Protein 5IJG (pdb70)

Foldseek 3Di:
DDDLLVVLVVQQVLQVSQCVLLVADTKAKFQALLLLVVLLDVLWDAAQEEAEEEPDDAPSNVCCQVPVVVVRNYHYWYQDAQLDLVSSLVRVVVRVVRGHHAEHEYEALDPAQGHGHQLLSNQVSQVVSCVVPPDGHQYEYADAQAPDNWFNSQVRRHQKYKYFLQFQQLQFQPQHMIMIGHHPVSVVSSVVSCVVVVGHHDVVSSVSSSVSSSCRVVWQVQLQVLQVLLQVVLVPDVFWDFWSFQVPPDCPDSSNVSCVVGTRGGTHKTKTFTPDFQVLVVQLQVQFDQAHDDDGGSAAGKHKYQCCVPSCVVPDPVSCVSSPRGRRMMMIGGTNPDSVVVNVRNVVSNVRD/DDQADVNHGDALLVCLCPQCQVVQKDKDDQAPCGDDDPFWDAPDPVRVVVSVCSVVVVDHDITIGGDQQDDQQRLQVSQCRLLVFDTKAKFAALLLLVVLLCVLWDAAQAEAEEEPDAPPSVVCCQVPVVVVRNYHYFYQDAQLDLVSSLVSLVVRVVSGHHAEYEYEALHPDLGRGHQLLSVQVSQVVSCVVPVDRHAYEYADAFAPDNWFRSQVRRHAKHKYFCCPQQLQDVVQHMMMIGHYDVSVVSSVVSCVVVVGHHDSVSSSSSSVSSSCRVVWFVQLQVLQVLLQVLLVPPPFWDFWSFQVPDDCPDSSVVSCVVGTRGGTRKTKTFTPPFQVLLVQLQVQFDQADDDPEQGKHKYQVVCPCSCVSSPRGRRMIMIGGHRPDSVVVSVRNVVSNVD

Sequence (756 aa):
LLHPETQMLNSEIVEDRLAVYEGAESAALFSSGMSAIATTLFAFVRPGDVILHSQPLYGGTETLLAKTFFNFGVEAVAFADGVHEATIEKAAEEALAKGRVSVILIETPANPTNSIVDVAAVRRVAEKIEARQGSRPVIACDNTLLGPVFQKPLDHGADLSVYSLTKYVGGHSDLIAGAVLGAKSVVRQVKALRGAIGTQLDPHSCWMLGRSLETLGLRMERADSNARAIAEFLRNHPKVEKLHYLPFADERSDIAALFKRQCTGAGSTFSFDIKGGQAAAFRFLNALQILKLAVSLGGTESLASHPAAMTHSGVPVDVRERIGVLESTIRLSIGIEHPDDLIADLAQALDAASKIRLGNHLLHPETQMLNYGYDSELSEGAVKPPVFLTSTFVFKTAEDGRDFFDFVSGRKEPLVYSRFNHPNSEIVEDRLAVYEGAESAALFSSGMSAIATTLFAFVRPGDVILHSQPLYGGTETLLAKTFFNFGVEAVAFADGVHEATIEKAAEEALAKGRVSVILIETPANPTNSIVDVAAVRRVAEKIEARQGSRPVIACDNTLLGPVFQKPLDHGADLSVYSLTKYVGGHSDLIAGAVLGAKSVVRQVKALRGAIGTQLDPHSCWMLGRSLETLGLRMERADSNARAIAEFLRNHPKVEKLHYLPFADERSDIAALFKRQCTGAGSTFSFDIKGGQAAAFRFLNALQILKLAVGTESLASHPAAVDVRERIGVLESTIRLSIGIEHPDDLIADLAQALDA

InterPro domains:
  IPR000277 Cys/Met metabolism, pyridoxal phosphate-dependent enzyme [PF01053] (19-424)
  IPR000277 Cys/Met metabolism, pyridoxal phosphate-dependent enzyme [PIRSF001434] (16-426)
  IPR000277 Cys/Met metabolism, pyridoxal phosphate-dependent enzyme [PTHR11808] (19-427)
  IPR000277 Cys/Met metabolism, pyridoxal phosphate-dependent enzyme [cd00614] (34-417)
  IPR015421 Pyridoxal phosphate-dependent transferase, major domain [G3DSA:3.40.640.10] (16-289)
  IPR015422 Pyridoxal phosphate-dependent transferase, small domain [G3DSA:3.90.1150.10] (291-427)
  IPR015424 Pyridoxal phosphate-dependent transferase [SSF53383] (66-425)
  IPR054542 Cys/Met metabolism enzyme, pyridoxal-phosphate attachment site [PS00868] (233-247)

Solvent-accessible surface area: 30305 Å² total; per-residue (Å²): 152,131,120,41,95,79,69,7,152,128,32,114,99,10,9,84,42,6,5,62,10,3,62,18,118,20,3,0,0,0,11,5,6,24,0,0,10,0,0,3,1,2,16,26,0,79,49,48,5,0,0,0,11,1,34,7,9,95,43,20,2,58,62,0,6,72,96,4,0,120,61,0,34,2,61,42,10,38,6,54,45,3,26,80,45,71,57,0,47,56,4,3,108,104,0,50,90,102,23,112,1,12,0,0,4,0,15,0,2,2,30,0,14,6,35,6,5,8,0,37,1,0,62,111,2,0,81,106,3,76,93,77,55,70,48,72,1,25,0,0,0,12,0,19,20,2,2,4,38,25,5,54,0,42,102,60,16,8,25,0,0,2,6,20,2,23,36,14,2,1,1,97,73,42,1,31,0,0,0,0,2,2,45,48,82,21,1,55,97,0,64,71,17,31,41,21,2,4,0,80,7,16,61,56,2,2,168,33,0,16,54,16,1,86,63,0,13,113,30,21,110,91,4,13,37,2,0,115,36,0,0,76,50,0,129,118,29,103,58,11,112,119,32,22,15,14,63,42,34,94,94,224,40,84,70,13,46,2,26,82,142,9,12,117,14,11,6,7,3,0,0,0,4,1,90,61,22,65,61,2,0,80,119,0,11,115,24,19,130,70,3,87,91,22,47,37,67,1,17,37,68,0,3,0,0,0,0,16,46,84,63,18,65,75,37,83,81,78,16,52,101,133,20,16,2,72,102,14,0,0,11,0,7,3,0,59,38,100,34,97,76,0,40,61,5,0,31,68,0,0,108,49,23,108,61,66,43,128,70,153,103,131,46,115,45,92,58,4,2,80,69,41,8,64,114,92,15,45,57,77,39,94,30,71,73,112,16,148,94,67,120,26,47,41,68,81,67,88,97,66,11,136,60,9,81,27,48,51,60,59,167,59,142,74,115,11,100,13,47,95,42,104,4,97,43,77,28,0,5,52,6,5,6,47,14,3,58,19,106,15,4,0,1,0,13,12,6,27,0,0,8,3,1,2,1,3,7,27,0,90,44,46,14,0,0,0,16,2,78,19,10,101,43,21,3,67,66,0,9,69,135,14,1,119,64,3,36,2,58,45,5,34,5,82,44,6,25,78,42,72,55,0,47,58,8,4,123,104,0,52,92,82,24,112,0,18,0,0,6,0,10,0,3,2,50,17,18,11,54,5,6,9,0,39,1,0,68,108,2,0,87,114,4,66,88,84,37,67,34,72,2,24,0,1,0,13,0,14,27,4,0,3,28,14,3,61,0,40,99,57,17,7,21,0,0,2,4,20,1,31,81,38,3,6,20,39,98,75,2,52,0,0,0,0,1,1,50,127,76,29,2,179,91,0,64,71,23,38,48,8,2,2,2,65,10,15,43,42,4,0,67,53,0,3,144,15,1,56,61,0,6,125,36,21,90,96,12,25,63,2,0,98,31,0,0,80,56,0,101,139,26,100,70,16,111,37,33,52,12,18,54,48,36,71,102,104,40,85,72,16,44,2,26,174,138,8,12,118,15,14,6,13,6,2,0,0,6,3,95,59,31,48,62,8,0,79,125,0,14,113,32,20,145,80,4,36,92,59,111,51,54,99,0,33,0,17,17,44,37,107,114,118,79,37,108,88,50,16,14,68,93,12,0,0,36,0,8,6,1,63,39,94,30,95,78,0,40,61,7,0,33,75,0,0,61,90

Secondary structure (DSSP, 8-state):
---HHHHT--HHHHHHHHHHHHT-SEEEEESSHHHHHHHHHHHH--TTEEEEE-SS--HHHHHIIIIIIHHTT-EEEE-S--S-HHHHHHHHHHHHTTSEEEEEEEESSBTTTTB---HHHHHHHHHHHHHHHSSPPEEEEE-TTTTTTSB-GGGTT-SEEEEETTTTTSBSTT---EEEEE-HHHHHHHHHHHHHHT-PPPHHHHHHHHHHHTTHHHHHHHHHHHHHHHHHHHHT-TTEEEEE-GGGS-TTSHHHHHHHHHBS---SEEEEEETTHHHHHHHHHHH-SSSEESS-SSBSS-EEE-TTTTTTTTS-HHHHHHTT--TTEEEEE--SS-HHHHHHHHHHHHHH-/--SEETTEEPPHHHHHHHTTTGGGEEEE---SSP---TTEE-SSHHHHHHHHHHHTTSS---EEEE-----HHHHHHHHHHHHT-SEEEEESSHHHHHHHHHHHH--TT-EEEEESS--HHHHHIIIIIIGGGT-EEEEES--S-HHHHHHHHHHHHHHS-EEEEEEESS-TTTT----HHHHHHHHHHHHHHHSSPPEEEEE-TTTTTTTB-GGGGT-SEEEEETTTTTS-STT---EEEEE-HHHHHHHHHHHHHHT-PPPHHHHHHHHHHHHHHHHHHHHHHHHHHHHHHHHTT-TTEEEEE-GGGS-TTSHHHHHHHHHBS---SEEEEEETTHHHHHHHHHHH-SSSEE----S-EEE-S---HHHHHHT--TTEEEEE--SS-HHHHHHHHHHHTT-

Radius of gyration: 29.19 Å; Cα contacts (8 Å, |Δi|>4): 1633; chains: 2; bounding box: 73×84×77 Å

Structure (mmCIF, N/CA/C/O backbone):
data_5IJG
#
_entry.id   5IJG
#
_cell.length_a   109.710
_cell.length_b   109.710
_cell.length_c   110.770
_cell.angle_alpha   90.00
_cell.angle_beta   90.00
_cell.angle_gamma   120.00
#
_symmetry.space_group_name_H-M   'P 32 2 1'
#
loop_
_entity.id
_entity.type
_entity.pdbx_description
1 polymer 'Cys/Met metabolism pyridoxal-phosphate-dependent enzyme'
2 non-polymer "PYRIDOXAL-5'-PHOSPHATE"
3 non-polymer GLYCEROL
4 water water
#
loop_
_atom_site.group_PDB
_atom_site.id
_atom_site.type_symbol
_atom_site.label_atom_id
_atom_site.label_alt_id
_atom_site.label_comp_id
_atom_site.label_asym_id
_atom_site.label_entity_id
_atom_site.label_seq_id
_atom_site.pdbx_PDB_ins_code
_atom_site.Cartn_x
_atom_site.Cartn_y
_atom_site.Cartn_z
_atom_site.occupancy
_atom_site.B_iso_or_equiv
_atom_site.auth_seq_id
_atom_site.auth_comp_id
_atom_site.auth_asym_id
_atom_site.auth_atom_id
_atom_site.pdbx_PDB_model_num
ATOM 1 N N . LEU A 1 15 ? 19.293 27.525 -22.311 1.00 54.71 15 LEU A N 1
ATOM 2 C CA . LEU A 1 15 ? 18.473 28.382 -21.382 1.00 60.63 15 LEU A CA 1
ATOM 3 C C . LEU A 1 15 ? 17.177 28.835 -22.097 1.00 57.00 15 LEU A C 1
ATOM 4 O O . LEU A 1 15 ? 17.200 29.788 -22.885 1.00 65.41 15 LEU A O 1
ATOM 6 N N . LEU A 1 16 ? 16.076 28.125 -21.839 1.00 49.61 16 LEU A N 1
ATOM 7 C CA . LEU A 1 16 ? 14.718 28.496 -22.392 1.00 56.43 16 LEU A CA 1
ATOM 8 C C . LEU A 1 16 ? 14.135 29.755 -21.787 1.00 53.03 16 LEU A C 1
ATOM 9 O O . LEU A 1 16 ? 14.199 29.970 -20.560 1.00 47.07 16 LEU A O 1
ATOM 14 N N . HIS A 1 17 ? 13.512 30.553 -22.637 1.00 48.34 17 HIS A N 1
ATOM 15 C CA . HIS A 1 17 ? 12.777 31.725 -22.169 1.00 47.56 17 HIS A CA 1
ATOM 16 C C . HIS A 1 17 ? 11.387 31.353 -21.580 1.00 42.96 17 HIS A C 1
ATOM 17 O O . HIS A 1 17 ? 10.783 30.339 -21.940 1.00 39.19 17 HIS A O 1
ATOM 24 N N . PRO A 1 18 ? 10.905 32.126 -20.589 1.00 42.95 18 PRO A N 1
ATOM 25 C CA . PRO A 1 18 ? 9.639 31.711 -19.944 1.00 40.84 18 PRO A CA 1
ATOM 26 C C . PRO A 1 18 ? 8.431 31.709 -20.933 1.00 37.40 18 PRO A C 1
ATOM 27 O O . PRO A 1 18 ? 7.579 30.842 -20.831 1.00 40.43 18 PRO A O 1
ATOM 31 N N . GLU A 1 19 ? 8.402 32.665 -21.852 1.00 40.22 19 GLU A N 1
ATOM 32 C CA . GLU A 1 19 ? 7.299 32.797 -22.846 1.00 45.78 19 GLU A CA 1
ATOM 33 C C . GLU A 1 19 ? 7.151 31.513 -23.610 1.00 47.10 19 GLU A C 1
ATOM 34 O O . GLU A 1 19 ? 6.042 31.023 -23.818 1.00 47.97 19 GLU A O 1
ATOM 40 N N . THR A 1 20 ? 8.299 30.901 -23.931 1.00 45.24 20 THR A N 1
ATOM 41 C CA . THR A 1 20 ? 8.284 29.529 -24.484 1.00 43.28 20 THR A CA 1
ATOM 42 C C . THR A 1 20 ? 7.674 28.472 -23.583 1.00 41.19 20 THR A C 1
ATOM 43 O O . THR A 1 20 ? 6.915 27.605 -24.020 1.00 37.17 20 THR A O 1
ATOM 47 N N . GLN A 1 21 ? 7.998 28.514 -22.312 1.00 42.63 21 GLN A N 1
ATOM 48 C CA . GLN A 1 21 ? 7.499 27.490 -21.382 1.00 43.41 21 GLN A CA 1
ATOM 49 C C . GLN A 1 21 ? 6.050 27.608 -20.939 1.00 49.72 21 GLN A C 1
ATOM 50 O O . GLN A 1 21 ? 5.506 26.660 -20.421 1.00 45.64 21 GLN A O 1
ATOM 56 N N . MET A 1 22 ? 5.416 28.756 -21.165 1.00 51.11 22 MET A N 1
ATOM 57 C CA . MET A 1 22 ? 3.988 28.887 -20.897 1.00 46.93 22 MET A CA 1
ATOM 58 C C . MET A 1 22 ? 3.144 28.076 -21.883 1.00 51.91 22 MET A C 1
ATOM 59 O O . MET A 1 22 ? 1.991 27.734 -21.578 1.00 47.39 22 MET A O 1
ATOM 64 N N . LEU A 1 23 ? 3.677 27.719 -23.054 1.00 51.53 23 LEU A N 1
ATOM 65 C CA . LEU A 1 23 ? 2.837 26.994 -24.031 1.00 47.87 23 LEU A CA 1
ATOM 66 C C . LEU A 1 23 ? 3.014 25.472 -23.960 1.00 54.45 23 LEU A C 1
ATOM 67 O O . LEU A 1 23 ? 3.969 24.987 -23.321 1.00 65.39 23 LEU A O 1
ATOM 72 N N . ASN A 1 84 ? -5.195 22.031 -13.014 1.00 68.61 84 ASN A N 1
ATOM 73 C CA . ASN A 1 84 ? -4.604 22.064 -11.682 1.00 61.50 84 ASN A CA 1
ATOM 74 C C . ASN A 1 84 ? -4.033 23.458 -11.314 1.00 49.47 84 ASN A C 1
ATOM 75 O O . ASN A 1 84 ? -3.257 24.064 -12.055 1.00 51.67 84 ASN A O 1
ATOM 80 N N . SER A 1 85 ? -4.413 23.922 -10.138 1.00 44.64 85 SER A N 1
ATOM 81 C CA . SER A 1 85 ? -3.570 24.816 -9.345 1.00 52.81 85 SER A CA 1
ATOM 82 C C . SER A 1 85 ? -2.048 24.477 -9.449 1.00 50.22 85 SER A C 1
ATOM 83 O O . SER A 1 85 ? -1.203 25.359 -9.728 1.00 39.19 85 SER A O 1
ATOM 86 N N . GLU A 1 86 ? -1.728 23.188 -9.287 1.00 52.46 86 GLU A N 1
ATOM 87 C CA . GLU A 1 86 ? -0.313 22.718 -9.304 1.00 50.08 86 GLU A CA 1
ATOM 88 C C . GLU A 1 86 ? 0.397 23.087 -10.612 1.00 41.70 86 GLU A C 1
ATOM 89 O O . GLU A 1 86 ? 1.521 23.613 -10.622 1.00 40.41 86 GLU A O 1
ATOM 95 N N . ILE A 1 87 ? -0.253 22.834 -11.734 1.00 42.39 87 ILE A N 1
ATOM 96 C CA . ILE A 1 87 ? 0.366 23.120 -13.041 1.00 43.13 87 ILE A CA 1
ATOM 97 C C . ILE A 1 87 ? 0.588 24.588 -13.271 1.00 38.02 87 ILE A C 1
ATOM 98 O O . ILE A 1 87 ? 1.614 25.022 -13.791 1.00 36.27 87 ILE A O 1
ATOM 103 N N . VAL A 1 88 ? -0.389 25.393 -12.893 1.00 37.20 88 VAL A N 1
ATOM 104 C CA . VAL A 1 88 ? -0.230 26.839 -13.120 1.00 39.77 88 VAL A CA 1
ATOM 105 C C . VAL A 1 88 ? 0.853 27.420 -12.181 1.00 29.85 88 VAL A C 1
ATOM 106 O O . VAL A 1 88 ? 1.628 28.332 -12.544 1.00 34.85 88 VAL A O 1
ATOM 110 N N . GLU A 1 89 ? 0.878 26.915 -10.960 1.00 29.35 89 GLU A N 1
ATOM 111 C CA . GLU A 1 89 ? 1.922 27.303 -9.942 1.00 34.91 89 GLU A CA 1
ATOM 112 C C . GLU A 1 89 ? 3.328 27.059 -10.515 1.00 30.81 89 GLU A C 1
ATOM 113 O O . GLU A 1 89 ? 4.194 27.944 -10.510 1.00 36.33 89 GLU A O 1
ATOM 119 N N . ASP A 1 90 ? 3.483 25.892 -11.167 1.00 39.68 90 ASP A N 1
ATOM 120 C CA . ASP A 1 90 ? 4.763 25.536 -11.769 1.00 38.80 90 ASP A CA 1
ATOM 121 C C . ASP A 1 90 ? 5.139 26.455 -12.857 1.00 34.93 90 ASP A C 1
ATOM 122 O O . ASP A 1 90 ? 6.288 26.863 -12.934 1.00 36.97 90 ASP A O 1
ATOM 127 N N . ARG A 1 91 ? 4.166 26.828 -13.722 1.00 37.50 91 ARG A N 1
ATOM 128 C CA . ARG A 1 91 ? 4.434 27.842 -14.738 1.00 33.06 91 ARG A CA 1
ATOM 129 C C . ARG A 1 91 ? 4.832 29.201 -14.157 1.00 31.74 91 ARG A C 1
ATOM 130 O O . ARG A 1 91 ? 5.805 29.876 -14.644 1.00 35.29 91 ARG A O 1
ATOM 135 N N . LEU A 1 92 ? 4.107 29.630 -13.131 1.00 34.02 92 LEU A N 1
ATOM 136 C CA . LEU A 1 92 ? 4.452 30.913 -12.488 1.00 32.96 92 LEU A CA 1
ATOM 137 C C . LEU A 1 92 ? 5.835 30.876 -11.897 1.00 33.47 92 LEU A C 1
ATOM 138 O O . LEU A 1 92 ? 6.596 31.790 -12.067 1.00 35.34 92 LEU A O 1
ATOM 143 N N . ALA A 1 93 ? 6.141 29.770 -11.207 1.00 36.62 93 ALA A N 1
ATOM 144 C CA . ALA A 1 93 ? 7.515 29.587 -10.669 1.00 36.72 93 ALA A CA 1
ATOM 145 C C . ALA A 1 93 ? 8.599 29.697 -11.772 1.00 32.55 93 ALA A C 1
ATOM 146 O O . ALA A 1 93 ? 9.541 30.409 -11.607 1.00 37.35 93 ALA A O 1
ATOM 148 N N . VAL A 1 94 ? 8.346 29.142 -12.937 1.00 37.23 94 VAL A N 1
ATOM 149 C CA . VAL A 1 94 ? 9.264 29.231 -14.106 1.00 36.93 94 VAL A CA 1
ATOM 150 C C . VAL A 1 94 ? 9.404 30.651 -14.562 1.00 38.83 94 VAL A C 1
ATOM 151 O O . VAL A 1 94 ? 10.534 31.159 -14.657 1.00 40.12 94 VAL A O 1
ATOM 155 N N . TYR A 1 95 ? 8.277 31.377 -14.704 1.00 38.35 95 TYR A N 1
ATOM 156 C CA . TYR A 1 95 ? 8.360 32.788 -15.083 1.00 37.30 95 TYR A CA 1
ATOM 157 C C . TYR A 1 95 ? 9.152 33.631 -14.087 1.00 33.73 95 TYR A C 1
ATOM 158 O O . TYR A 1 95 ? 9.857 34.539 -14.488 1.00 39.16 95 TYR A O 1
ATOM 167 N N . GLU A 1 96 ? 8.982 33.358 -12.814 1.00 34.61 96 GLU A N 1
ATOM 168 C CA . GLU A 1 96 ? 9.676 34.105 -11.781 1.00 39.34 96 GLU A CA 1
ATOM 169 C C . GLU A 1 96 ? 11.170 33.681 -11.692 1.00 39.08 96 GLU A C 1
ATOM 170 O O . GLU A 1 96 ? 12.035 34.476 -11.346 1.00 40.75 96 GLU A O 1
ATOM 176 N N . GLY A 1 97 ? 11.414 32.408 -11.968 1.00 43.58 97 GLY A N 1
ATOM 177 C CA . GLY A 1 97 ? 12.725 31.792 -11.808 1.00 40.85 97 GLY A CA 1
ATOM 178 C C . GLY A 1 97 ? 12.811 31.281 -10.390 1.00 37.95 97 GLY A C 1
ATOM 179 O O . GLY A 1 97 ? 13.858 31.317 -9.791 1.00 41.67 97 GLY A O 1
ATOM 180 N N . ALA A 1 98 ? 11.709 30.826 -9.829 1.00 38.50 98 ALA A N 1
ATOM 181 C CA . ALA A 1 98 ? 11.669 30.500 -8.416 1.00 42.11 98 ALA A CA 1
ATOM 182 C C . ALA A 1 98 ? 11.514 29.059 -8.406 1.00 39.57 98 ALA A C 1
ATOM 183 O O . ALA A 1 98 ? 11.015 28.502 -9.342 1.00 43.62 98 ALA A O 1
ATOM 185 N N . GLU A 1 99 ? 11.779 28.474 -7.273 1.00 38.48 99 GLU A N 1
ATOM 186 C CA . GLU A 1 99 ? 11.542 27.085 -7.082 1.00 36.57 99 GLU A CA 1
ATOM 187 C C . GLU A 1 99 ? 10.113 26.657 -6.943 1.00 42.78 99 GLU A C 1
ATOM 188 O O . GLU A 1 99 ? 9.752 25.586 -7.428 1.00 35.09 99 GLU A O 1
ATOM 194 N N . SER A 1 100 ? 9.276 27.399 -6.204 1.00 38.77 100 SER A N 1
ATOM 195 C CA . SER A 1 100 ? 7.873 26.962 -6.106 1.00 42.74 100 SER A CA 1
ATOM 196 C C . SER A 1 100 ? 6.890 28.139 -5.957 1.00 36.00 100 SER A C 1
ATOM 197 O O . SER A 1 100 ? 7.292 29.244 -5.742 1.00 32.25 100 SER A O 1
ATOM 200 N N . ALA A 1 101 ? 5.624 27.845 -6.152 1.00 38.71 101 ALA A N 1
ATOM 201 C CA . ALA A 1 101 ? 4.621 28.879 -6.113 1.00 36.97 101 ALA A CA 1
ATOM 202 C C . ALA A 1 101 ? 3.387 28.317 -5.499 1.00 30.42 101 ALA A C 1
ATOM 203 O O . ALA A 1 101 ? 3.108 27.126 -5.600 1.00 35.68 101 ALA A O 1
ATOM 205 N N . ALA A 1 102 ? 2.646 29.179 -4.806 1.00 29.97 102 ALA A N 1
ATOM 206 C CA . ALA A 1 102 ? 1.362 28.852 -4.303 1.00 27.04 102 ALA A CA 1
ATOM 207 C C . ALA A 1 102 ? 0.316 29.956 -4.840 1.00 30.78 102 ALA A C 1
ATOM 208 O O . ALA A 1 102 ? 0.548 31.116 -4.632 1.00 35.90 102 ALA A O 1
ATOM 210 N N . LEU A 1 103 ? -0.808 29.506 -5.350 1.00 30.18 103 LEU A N 1
ATOM 211 C CA . LEU A 1 103 ? -1.923 30.326 -5.815 1.00 30.57 103 LEU A CA 1
ATOM 212 C C . LEU A 1 103 ? -2.993 30.485 -4.720 1.00 31.75 103 LEU A C 1
ATOM 213 O O . LEU A 1 103 ? -3.251 29.567 -3.917 1.00 28.34 103 LEU A O 1
ATOM 218 N N . PHE A 1 104 ? -3.571 31.693 -4.692 1.00 28.41 104 PHE A N 1
ATOM 219 C CA . PHE A 1 104 ? -4.577 32.096 -3.783 1.00 23.94 104 PHE A CA 1
ATOM 220 C C . PHE A 1 104 ? -5.723 32.779 -4.525 1.00 24.22 104 PHE A C 1
ATOM 221 O O . PHE A 1 104 ? -5.549 33.233 -5.658 1.00 24.26 104 PHE A O 1
ATOM 229 N N . SER A 1 105 ? -6.864 32.826 -3.825 1.00 30.07 105 SER A N 1
ATOM 230 C CA . SER A 1 105 ? -8.094 33.442 -4.336 1.00 31.28 105 SER A CA 1
ATOM 231 C C . SER A 1 105 ? -7.881 34.916 -4.696 1.00 25.26 105 SER A C 1
ATOM 232 O O . SER A 1 105 ? -8.602 35.424 -5.496 1.00 30.23 105 SER A O 1
ATOM 235 N N . SER A 1 106 ? -6.971 35.597 -4.034 1.00 25.62 106 SER A N 1
ATOM 236 C CA . SER A 1 106 ? -6.712 37.041 -4.298 1.00 27.71 106 SER A CA 1
ATOM 237 C C . SER A 1 106 ? -5.364 37.452 -3.845 1.00 29.35 106 SER A C 1
ATOM 238 O O . SER A 1 106 ? -4.747 36.744 -3.052 1.00 27.33 106 SER A O 1
ATOM 241 N N . GLY A 1 107 ? -4.866 38.584 -4.317 1.00 26.26 107 GLY A N 1
ATOM 242 C CA . GLY A 1 107 ? -3.730 39.220 -3.778 1.00 32.27 107 GLY A CA 1
ATOM 243 C C . GLY A 1 107 ? -3.766 39.373 -2.262 1.00 32.81 107 GLY A C 1
ATOM 244 O O . GLY A 1 107 ? -2.812 39.070 -1.554 1.00 28.64 107 GLY A O 1
ATOM 245 N N . MET A 1 108 ? -4.902 39.836 -1.753 1.00 29.98 108 MET A N 1
ATOM 246 C CA . MET A 1 108 ? -5.018 40.070 -0.317 1.00 30.17 108 MET A CA 1
ATOM 247 C C . MET A 1 108 ? -4.977 38.758 0.482 1.00 31.87 108 MET A C 1
ATOM 248 O O . MET A 1 108 ? -4.339 38.734 1.535 1.00 25.81 108 MET A O 1
ATOM 253 N N . SER A 1 109 ? -5.576 37.704 -0.058 1.00 29.95 109 SER A N 1
ATOM 254 C CA . SER A 1 109 ? -5.509 36.435 0.607 1.00 30.30 109 SER A CA 1
ATOM 255 C C . SER A 1 109 ? -4.124 35.820 0.567 1.00 29.76 109 SER A C 1
ATOM 256 O O . SER A 1 109 ? -3.771 35.157 1.537 1.00 29.46 109 SER A O 1
ATOM 259 N N . ALA A 1 110 ? -3.341 36.106 -0.467 1.00 29.37 110 ALA A N 1
ATOM 260 C CA . ALA A 1 110 ? -1.958 35.670 -0.552 1.00 27.86 110 ALA A CA 1
ATOM 261 C C . ALA A 1 110 ? -1.135 36.346 0.527 1.00 36.13 110 ALA A C 1
ATOM 262 O O . ALA A 1 110 ? -0.307 35.676 1.227 1.00 30.55 110 ALA A O 1
ATOM 264 N N . ILE A 1 111 ? -1.372 37.656 0.674 1.00 30.12 111 ILE A N 1
ATOM 265 C CA . ILE A 1 111 ? -0.736 38.474 1.704 1.00 27.82 111 ILE A CA 1
ATOM 266 C C . ILE A 1 111 ? -1.122 38.040 3.097 1.00 28.02 111 ILE A C 1
ATOM 267 O O . ILE A 1 111 ? -0.225 37.801 3.971 1.00 26.77 111 ILE A O 1
ATOM 272 N N . ALA A 1 112 ? -2.407 37.861 3.339 1.00 27.62 112 ALA A N 1
ATOM 273 C CA . ALA A 1 112 ? -2.802 37.464 4.640 1.00 27.00 112 ALA A CA 1
ATOM 274 C C . ALA A 1 112 ? -2.273 36.086 5.029 1.00 32.63 112 ALA A C 1
ATOM 275 O O . ALA A 1 112 ? -1.835 35.881 6.151 1.00 27.42 112 ALA A O 1
ATOM 277 N N . THR A 1 113 ? -2.426 35.122 4.131 1.00 28.28 113 THR A N 1
ATOM 278 C CA . THR A 1 113 ? -1.999 33.803 4.411 1.00 29.30 113 THR A CA 1
ATOM 279 C C . THR A 1 113 ? -0.489 33.776 4.720 1.00 31.48 113 THR A C 1
ATOM 280 O O . THR A 1 113 ? -0.118 33.116 5.686 1.00 32.39 113 THR A O 1
ATOM 284 N N . THR A 1 114 ? 0.325 34.495 3.962 1.00 27.97 114 THR A N 1
ATOM 285 C CA . THR A 1 114 ? 1.729 34.625 4.220 1.00 29.10 114 THR A CA 1
ATOM 286 C C . THR A 1 114 ? 2.045 35.181 5.623 1.00 37.94 114 THR A C 1
ATOM 287 O O . THR A 1 114 ? 2.873 34.611 6.370 1.00 35.33 114 THR A O 1
ATOM 291 N N . LEU A 1 115 ? 1.337 36.237 6.013 1.00 33.87 115 LEU A N 1
ATOM 292 C CA . LEU A 1 115 ? 1.548 36.813 7.299 1.00 32.96 115 LEU A CA 1
ATOM 293 C C . LEU A 1 115 ? 1.155 35.849 8.407 1.00 35.08 115 LEU A C 1
ATOM 294 O O . LEU A 1 115 ? 1.870 35.688 9.374 1.00 34.32 115 LEU A O 1
ATOM 299 N N . PHE A 1 116 ? -0.016 35.273 8.319 1.00 34.15 116 PHE A N 1
ATOM 300 C CA . PHE A 1 116 ? -0.416 34.356 9.337 1.00 31.72 116 PHE A CA 1
ATOM 301 C C . PHE A 1 116 ? 0.481 33.085 9.396 1.00 35.41 116 PHE A C 1
ATOM 302 O O . PHE A 1 116 ? 0.472 32.437 10.416 1.00 30.76 116 PHE A O 1
ATOM 310 N N . ALA A 1 117 ? 1.172 32.688 8.313 1.00 32.00 117 ALA A N 1
ATOM 311 C CA . ALA A 1 117 ? 2.126 31.594 8.405 1.00 33.41 117 ALA A CA 1
ATOM 312 C C . ALA A 1 117 ? 3.343 31.931 9.253 1.00 38.78 117 ALA A C 1
ATOM 313 O O . ALA A 1 117 ? 3.920 31.003 9.871 1.00 38.30 117 ALA A O 1
ATOM 315 N N . PHE A 1 118 ? 3.700 33.215 9.348 1.00 35.90 118 PHE A N 1
ATOM 316 C CA . PHE A 1 118 ? 4.957 33.616 9.941 1.00 34.20 118 PHE A CA 1
ATOM 317 C C . PHE A 1 118 ? 4.900 34.422 11.210 1.00 40.33 118 PHE A C 1
ATOM 318 O O . PHE A 1 118 ? 5.883 34.463 11.957 1.00 35.80 118 PHE A O 1
ATOM 326 N N . VAL A 1 119 ? 3.775 35.035 11.523 1.00 34.45 119 VAL A N 1
ATOM 327 C CA . VAL A 1 119 ? 3.766 35.943 12.707 1.00 34.23 119 VAL A CA 1
ATOM 328 C C . VAL A 1 119 ? 3.003 35.276 13.834 1.00 39.14 119 VAL A C 1
ATOM 329 O O . VAL A 1 119 ? 2.213 34.367 13.572 1.00 41.05 119 VAL A O 1
ATOM 333 N N . ARG A 1 120 ? 3.261 35.743 15.061 1.00 36.22 120 ARG A N 1
ATOM 334 C CA . ARG A 1 120 ? 2.584 35.298 16.277 1.00 39.86 120 ARG A CA 1
ATOM 335 C C . ARG A 1 120 ? 2.468 36.516 17.180 1.00 34.14 120 ARG A C 1
ATOM 336 O O . ARG A 1 120 ? 3.226 37.460 17.010 1.00 34.99 120 ARG A O 1
ATOM 344 N N . PRO A 1 121 ? 1.515 36.528 18.101 1.00 38.49 121 PRO A N 1
ATOM 345 C CA . PRO A 1 121 ? 1.394 37.658 19.077 1.00 40.47 121 PRO A CA 1
ATOM 346 C C . PRO A 1 121 ? 2.700 37.968 19.729 1.00 42.17 121 PRO A C 1
ATOM 347 O O . PRO A 1 121 ? 3.460 37.027 20.046 1.00 41.45 121 PRO A O 1
ATOM 351 N N . GLY A 1 122 ? 2.978 39.254 19.864 1.00 40.87 122 GLY A N 1
ATOM 352 C CA . GLY A 1 122 ? 4.282 39.758 20.307 1.00 48.94 122 GLY A CA 1
ATOM 353 C C . GLY A 1 122 ? 5.245 40.088 19.180 1.00 46.32 122 GLY A C 1
ATOM 354 O O . GLY A 1 122 ? 6.267 40.720 19.419 1.00 42.21 122 GLY A O 1
ATOM 355 N N . ASP A 1 123 ? 4.957 39.655 17.949 1.00 39.07 123 ASP A N 1
ATOM 356 C CA . ASP A 1 123 ? 5.831 39.985 16.817 1.00 41.36 123 ASP A CA 1
ATOM 357 C C . ASP A 1 123 ? 5.667 41.419 16.352 1.00 35.81 123 ASP A C 1
ATOM 358 O O . ASP A 1 123 ? 4.795 42.123 16.800 1.00 37.76 123 ASP A O 1
ATOM 363 N N . VAL A 1 124 ? 6.572 41.823 15.467 1.00 33.43 124 VAL A N 1
ATOM 364 C CA . VAL A 1 124 ? 6.589 43.104 14.820 1.00 40.48 124 VAL A CA 1
ATOM 365 C C . VAL A 1 124 ? 6.833 42.805 13.331 1.00 38.79 124 VAL A C 1
ATOM 366 O O . VAL A 1 124 ? 7.672 42.003 12.997 1.00 37.75 124 VAL A O 1
ATOM 370 N N . ILE A 1 125 ? 6.027 43.438 12.483 1.00 36.04 125 ILE A N 1
ATOM 371 C CA . ILE A 1 125 ? 6.193 43.410 11.038 1.00 35.34 125 ILE A CA 1
ATOM 372 C C . ILE A 1 125 ? 6.840 44.734 10.714 1.00 33.36 125 ILE A C 1
ATOM 373 O O . ILE A 1 125 ? 6.298 45.783 10.953 1.00 37.78 125 ILE A O 1
ATOM 378 N N . LEU A 1 126 ? 8.055 44.664 10.188 1.00 38.65 126 LEU A N 1
ATOM 379 C CA . LEU A 1 126 ? 8.749 45.827 9.727 1.00 35.42 126 LEU A CA 1
ATOM 380 C C . LEU A 1 126 ? 8.364 45.960 8.277 1.00 34.61 126 LEU A C 1
ATOM 381 O O . LEU A 1 126 ? 8.339 44.959 7.598 1.00 33.22 126 LEU A O 1
ATOM 386 N N . HIS A 1 127 ? 8.120 47.160 7.801 1.00 34.78 127 HIS A N 1
ATOM 387 C CA . HIS A 1 127 ? 7.627 47.309 6.422 1.00 34.43 127 HIS A CA 1
ATOM 388 C C . HIS A 1 127 ? 7.959 48.613 5.786 1.00 38.35 127 HIS A C 1
ATOM 389 O O . HIS A 1 127 ? 8.152 49.621 6.460 1.00 37.38 127 HIS A O 1
ATOM 396 N N . SER A 1 128 ? 7.975 48.608 4.468 1.00 39.28 128 SER A N 1
ATOM 397 C CA . SER A 1 128 ? 8.164 49.815 3.683 1.00 35.19 128 SER A CA 1
ATOM 398 C C . SER A 1 128 ? 6.835 50.609 3.582 1.00 33.05 128 SER A C 1
ATOM 399 O O . SER A 1 128 ? 5.827 50.220 4.149 1.00 30.16 128 SER A O 1
ATOM 402 N N . GLN A 1 129 ? 6.884 51.752 2.937 1.00 31.04 129 GLN A N 1
ATOM 403 C CA . GLN A 1 129 ? 5.837 52.723 2.906 1.00 32.96 129 GLN A CA 1
ATOM 404 C C . GLN A 1 129 ? 5.956 53.517 1.632 1.00 33.32 129 GLN A C 1
ATOM 405 O O . GLN A 1 129 ? 7.056 53.895 1.257 1.00 40.45 129 GLN A O 1
ATOM 411 N N . PRO A 1 130 ? 4.862 53.768 0.921 1.00 32.10 130 PRO A N 1
ATOM 412 C CA . PRO A 1 130 ? 3.526 53.273 1.161 1.00 31.22 130 PRO A CA 1
ATOM 413 C C . PRO A 1 130 ? 3.289 51.803 0.747 1.00 29.81 130 PRO A C 1
ATOM 414 O O . PRO A 1 130 ? 3.923 51.297 -0.148 1.00 35.14 130 PRO A O 1
ATOM 418 N N . LEU A 1 131 ? 2.342 51.150 1.378 1.00 31.41 131 LEU A N 1
ATOM 419 C CA . LEU A 1 131 ? 1.853 49.869 0.963 1.00 34.40 131 LEU A CA 1
ATOM 420 C C . LEU A 1 131 ? 0.507 50.054 0.334 1.00 31.03 131 LEU A C 1
ATOM 421 O O . LEU A 1 131 ? -0.218 50.985 0.661 1.00 32.12 131 LEU A O 1
ATOM 426 N N . TYR A 1 132 ? 0.080 49.040 -0.404 1.00 29.27 132 TYR A N 1
ATOM 427 C CA . TYR A 1 132 ? -1.254 48.995 -0.859 1.00 29.82 132 TYR A CA 1
ATOM 428 C C . TYR A 1 132 ? -2.252 49.154 0.310 1.00 34.77 132 TYR A C 1
ATOM 429 O O . TYR A 1 132 ? -2.056 48.581 1.380 1.00 32.01 132 TYR A O 1
ATOM 438 N N . GLY A 1 133 ? -3.382 49.787 0.053 1.00 36.68 133 GLY A N 1
ATOM 439 C CA . GLY A 1 133 ? -4.267 50.216 1.116 1.00 31.26 133 GLY A CA 1
ATOM 440 C C . GLY A 1 133 ? -4.872 49.068 1.851 1.00 32.63 133 GLY A C 1
ATOM 441 O O . GLY A 1 133 ? -4.974 49.135 3.043 1.00 30.35 133 GLY A O 1
ATOM 442 N N . GLY A 1 134 ? -5.225 47.998 1.145 1.00 33.76 134 GLY A N 1
ATOM 443 C CA . GLY A 1 134 ? -5.682 46.744 1.761 1.00 32.45 134 GLY A CA 1
ATOM 444 C C . GLY A 1 134 ? -4.645 46.125 2.722 1.00 28.52 134 GLY A C 1
ATOM 445 O O . GLY A 1 134 ? -4.971 45.652 3.789 1.00 32.25 134 GLY A O 1
ATOM 446 N N . THR A 1 135 ? -3.377 46.227 2.361 1.00 29.12 135 THR A N 1
ATOM 447 C CA . THR A 1 135 ? -2.312 45.740 3.188 1.00 28.71 135 THR A CA 1
ATOM 448 C C . THR A 1 135 ? -2.145 46.586 4.459 1.00 33.79 135 THR A C 1
ATOM 449 O O . THR A 1 135 ? -2.049 46.042 5.609 1.00 31.10 135 THR A O 1
ATOM 453 N N . GLU A 1 136 ? -2.193 47.887 4.291 1.00 32.72 136 GLU A N 1
ATOM 454 C CA . GLU A 1 136 ? -2.222 48.805 5.474 1.00 38.09 136 GLU A CA 1
ATOM 455 C C . GLU A 1 136 ? -3.338 48.463 6.450 1.00 35.01 136 GLU A C 1
ATOM 456 O O . GLU A 1 136 ? -3.106 48.369 7.630 1.00 39.69 136 GLU A O 1
ATOM 462 N N . THR A 1 137 ? -4.539 48.232 5.948 1.00 38.18 137 THR A N 1
ATOM 463 C CA . THR A 1 137 ? -5.697 47.899 6.784 1.00 42.43 137 THR A CA 1
ATOM 464 C C . THR A 1 137 ? -5.459 46.589 7.502 1.00 50.11 137 THR A C 1
ATOM 465 O O . THR A 1 137 ? -5.802 46.391 8.673 1.00 42.76 137 THR A O 1
ATOM 469 N N . LEU A 1 138 ? -4.878 45.664 6.759 1.00 45.66 138 LEU A N 1
ATOM 470 C CA . LEU A 1 138 ? -4.643 44.366 7.269 1.00 41.51 138 LEU A CA 1
ATOM 471 C C . LEU A 1 138 ? -3.693 44.459 8.433 1.00 38.98 138 LEU A C 1
ATOM 472 O O . LEU A 1 138 ? -3.974 43.896 9.461 1.00 43.87 138 LEU A O 1
ATOM 477 N N . LEU A 1 139 ? -2.597 45.187 8.289 1.00 36.90 139 LEU A N 1
ATOM 478 C CA . LEU A 1 139 ? -1.686 45.409 9.371 1.00 40.46 139 LEU A CA 1
ATOM 479 C C . LEU A 1 139 ? -2.362 46.179 10.512 1.00 49.29 139 LEU A C 1
ATOM 480 O O . LEU A 1 139 ? -2.412 45.679 11.638 1.00 45.45 139 LEU A O 1
ATOM 485 N N . ALA A 1 140 ? -2.935 47.344 10.191 1.00 44.37 140 ALA A N 1
ATOM 486 C CA . ALA A 1 140 ? -3.398 48.310 11.210 1.00 52.55 140 ALA A CA 1
ATOM 487 C C . ALA A 1 140 ? -4.534 47.779 12.024 1.00 48.64 140 ALA A C 1
ATOM 488 O O . ALA A 1 140 ? -4.604 48.059 13.212 1.00 61.82 140 ALA A O 1
ATOM 490 N N . LYS A 1 141 ? -5.408 46.981 11.421 1.00 53.68 141 LYS A N 1
ATOM 491 C CA . LYS A 1 141 ? -6.542 46.429 12.115 1.00 43.97 141 LYS A CA 1
ATOM 492 C C . LYS A 1 141 ? -6.330 45.003 12.535 1.00 48.47 141 LYS A C 1
ATOM 493 O O . LYS A 1 141 ? -6.073 44.756 13.713 1.00 42.65 141 LYS A O 1
ATOM 497 N N . THR A 1 142 ? -6.394 44.055 11.585 1.00 42.22 142 THR A N 1
ATOM 498 C CA . THR A 1 142 ? -6.459 42.665 11.905 1.00 38.86 142 THR A CA 1
ATOM 499 C C . THR A 1 142 ? -5.238 42.208 12.678 1.00 40.23 142 THR A C 1
ATOM 500 O O . THR A 1 142 ? -5.380 41.536 13.706 1.00 40.53 142 THR A O 1
ATOM 504 N N . PHE A 1 143 ? -4.040 42.557 12.193 1.00 35.77 143 PHE A N 1
ATOM 505 C CA . PHE A 1 143 ? -2.815 42.028 12.852 1.00 38.20 143 PHE A CA 1
ATOM 506 C C . PHE A 1 143 ? -2.566 42.702 14.184 1.00 37.55 143 PHE A C 1
ATOM 507 O O . PHE A 1 143 ? -2.126 42.033 15.154 1.00 37.06 143 PHE A O 1
ATOM 515 N N . PHE A 1 144 ? -2.931 43.969 14.251 1.00 37.97 144 PHE A N 1
ATOM 516 C CA . PHE A 1 144 ? -2.829 44.717 15.498 1.00 42.65 144 PHE A CA 1
ATOM 517 C C . PHE A 1 144 ? -3.711 44.093 16.609 1.00 42.68 144 PHE A C 1
ATOM 518 O O . PHE A 1 144 ? -3.248 43.887 17.702 1.00 37.43 144 PHE A O 1
ATOM 526 N N . ASN A 1 145 ? -4.920 43.696 16.259 1.00 38.20 145 ASN A N 1
ATOM 527 C CA . ASN A 1 145 ? -5.803 42.924 17.124 1.00 44.40 145 ASN A CA 1
ATOM 528 C C . ASN A 1 145 ? -5.311 41.566 17.571 1.00 47.56 145 ASN A C 1
ATOM 529 O O . ASN A 1 145 ? -5.826 41.057 18.555 1.00 44.84 145 ASN A O 1
ATOM 534 N N . PHE A 1 146 ? -4.415 40.946 16.803 1.00 43.09 146 PHE A N 1
ATOM 535 C CA . PHE A 1 146 ? -3.774 39.675 17.168 1.00 44.16 146 PHE A CA 1
ATOM 536 C C . PHE A 1 146 ? -2.406 39.854 17.813 1.00 39.22 146 PHE A C 1
ATOM 537 O O . PHE A 1 146 ? -1.592 38.916 17.836 1.00 40.34 146 PHE A O 1
ATOM 545 N N . GLY A 1 147 ? -2.163 41.036 18.354 1.00 33.87 147 GLY A N 1
ATOM 546 C CA . GLY A 1 147 ? -0.963 41.282 19.131 1.00 41.75 147 GLY A CA 1
ATOM 547 C C . GLY A 1 147 ? 0.294 41.426 18.293 1.00 42.47 147 GLY A C 1
ATOM 548 O O . GLY A 1 147 ? 1.379 41.287 18.808 1.00 38.96 147 GLY A O 1
ATOM 549 N N . VAL A 1 148 ? 0.158 41.751 17.000 1.00 39.81 148 VAL A N 1
ATOM 550 C CA . VAL A 1 148 ? 1.340 41.967 16.124 1.00 34.81 148 VAL A CA 1
ATOM 551 C C . VAL A 1 148 ? 1.412 43.434 15.750 1.00 36.49 148 VAL A C 1
ATOM 552 O O . VAL A 1 148 ? 0.490 43.973 15.089 1.00 44.37 148 VAL A O 1
ATOM 556 N N . GLU A 1 149 ? 2.476 44.094 16.142 1.00 36.62 149 GLU A N 1
ATOM 557 C CA . GLU A 1 149 ? 2.682 45.494 15.825 1.00 40.13 149 GLU A CA 1
ATOM 558 C C . GLU A 1 149 ? 3.405 45.653 14.493 1.00 38.50 149 GLU A C 1
ATOM 559 O O . GLU A 1 149 ? 3.760 44.658 13.852 1.00 37.36 149 GLU A O 1
ATOM 565 N N . ALA A 1 150 ? 3.548 46.883 14.045 1.00 40.44 150 ALA A N 1
ATOM 566 C CA . ALA A 1 150 ? 4.120 47.177 12.713 1.00 38.91 150 ALA A CA 1
ATOM 567 C C . ALA A 1 150 ? 4.950 48.421 12.834 1.00 36.53 150 ALA A C 1
ATOM 568 O O . ALA A 1 150 ? 4.565 49.297 13.558 1.00 41.10 150 ALA A O 1
ATOM 570 N N . VAL A 1 151 ? 6.074 48.492 12.145 1.00 41.86 151 VAL A N 1
ATOM 571 C CA . VAL A 1 151 ? 6.896 49.686 12.102 1.00 36.97 151 VAL A CA 1
ATOM 572 C C . VAL A 1 151 ? 7.240 49.934 10.646 1.00 35.16 151 VAL A C 1
ATOM 573 O O . VAL A 1 151 ? 7.641 49.008 9.930 1.00 37.15 151 VAL A O 1
ATOM 577 N N . ALA A 1 152 ? 7.074 51.173 10.226 1.00 32.49 152 ALA A N 1
ATOM 578 C CA . ALA A 1 152 ? 7.349 51.590 8.872 1.00 34.44 152 ALA A CA 1
ATOM 579 C C . ALA A 1 152 ? 8.696 52.209 8.752 1.00 33.54 152 ALA A C 1
ATOM 580 O O . ALA A 1 152 ? 9.120 52.986 9.639 1.00 36.86 152 ALA A O 1
ATOM 582 N N . PHE A 1 153 ? 9.293 52.012 7.610 1.00 31.31 153 PHE A N 1
ATOM 583 C CA . PHE A 1 153 ? 10.319 52.959 7.085 1.00 35.58 153 PHE A CA 1
ATOM 584 C C . PHE A 1 153 ? 9.814 53.697 5.844 1.00 37.80 153 PHE A C 1
ATOM 585 O O . PHE A 1 153 ? 9.347 53.078 4.894 1.00 42.07 153 PHE A O 1
ATOM 593 N N . ALA A 1 154 ? 9.868 55.013 5.878 1.00 38.91 154 ALA A N 1
ATOM 594 C CA . ALA A 1 154 ? 9.479 55.842 4.716 1.00 45.09 154 ALA A CA 1
ATOM 595 C C . ALA A 1 154 ? 10.514 55.781 3.603 1.00 45.23 154 ALA A C 1
ATOM 596 O O . ALA A 1 154 ? 10.176 55.829 2.419 1.00 42.29 154 ALA A O 1
ATOM 598 N N . ASP A 1 155 ? 11.794 55.725 3.974 1.00 38.28 155 ASP A N 1
ATOM 599 C CA . ASP A 1 155 ? 12.865 55.754 2.965 1.00 38.37 155 ASP A CA 1
ATOM 600 C C . ASP A 1 155 ? 13.456 54.412 2.798 1.00 45.43 155 ASP A C 1
ATOM 601 O O . ASP A 1 155 ? 14.335 53.999 3.573 1.00 44.07 155 ASP A O 1
ATOM 606 N N . GLY A 1 156 ? 13.042 53.702 1.761 1.00 35.64 156 GLY A N 1
ATOM 607 C CA . GLY A 1 156 ? 13.621 52.395 1.553 1.00 35.82 156 GLY A CA 1
ATOM 608 C C . GLY A 1 156 ? 14.768 52.354 0.579 1.00 34.89 156 GLY A C 1
ATOM 609 O O . GLY A 1 156 ? 15.247 51.270 0.191 1.00 37.37 156 GLY A O 1
ATOM 610 N N . VAL A 1 157 ? 15.176 53.513 0.118 1.00 36.13 157 VAL A N 1
ATOM 611 C CA . VAL A 1 157 ? 16.308 53.589 -0.790 1.00 42.02 157 VAL A CA 1
ATOM 612 C C . VAL A 1 157 ? 17.645 53.443 -0.012 1.00 41.33 157 VAL A C 1
ATOM 613 O O . VAL A 1 157 ? 18.595 52.829 -0.496 1.00 42.85 157 VAL A O 1
ATOM 617 N N . HIS A 1 158 ? 17.694 54.030 1.171 1.00 37.66 158 HIS A N 1
ATOM 618 C CA . HIS A 1 158 ? 18.919 54.062 1.999 1.00 43.12 158 HIS A CA 1
ATOM 619 C C . HIS A 1 158 ? 18.887 53.068 3.127 1.00 41.40 158 HIS A C 1
ATOM 620 O O . HIS A 1 158 ? 17.949 53.078 3.970 1.00 38.62 158 HIS A O 1
ATOM 627 N N . GLU A 1 159 ? 19.902 52.205 3.133 1.00 43.15 159 GLU A N 1
ATOM 628 C CA . GLU A 1 159 ? 20.115 51.252 4.206 1.00 42.48 159 GLU A CA 1
ATOM 629 C C . GLU A 1 159 ? 20.028 51.893 5.584 1.00 43.24 159 GLU A C 1
ATOM 630 O O . GLU A 1 159 ? 19.437 51.313 6.475 1.00 42.66 159 GLU A O 1
ATOM 636 N N . ALA A 1 160 ? 20.540 53.110 5.739 1.00 41.73 160 ALA A N 1
ATOM 637 C CA . ALA A 1 160 ? 20.545 53.764 7.031 1.00 47.18 160 ALA A CA 1
ATOM 638 C C . ALA A 1 160 ? 19.140 54.051 7.642 1.00 47.71 160 ALA A C 1
ATOM 639 O O . ALA A 1 160 ? 18.901 53.845 8.833 1.00 44.99 160 ALA A O 1
ATOM 641 N N . THR A 1 161 ? 18.193 54.452 6.797 1.00 46.18 161 THR A N 1
ATOM 642 C CA . THR A 1 161 ? 16.815 54.671 7.234 1.00 40.11 161 THR A CA 1
ATOM 643 C C . THR A 1 161 ? 16.051 53.352 7.463 1.00 36.76 161 THR A C 1
ATOM 644 O O . THR A 1 161 ? 15.205 53.257 8.356 1.00 42.99 161 THR A O 1
ATOM 648 N N . ILE A 1 162 ? 16.377 52.333 6.675 1.00 39.39 162 ILE A N 1
ATOM 649 C CA . ILE A 1 162 ? 15.815 51.037 6.890 1.00 37.35 162 ILE A CA 1
ATOM 650 C C . ILE A 1 162 ? 16.324 50.532 8.230 1.00 42.88 162 ILE A C 1
ATOM 651 O O . ILE A 1 162 ? 15.536 50.056 9.057 1.00 37.90 162 ILE A O 1
ATOM 656 N N . GLU A 1 163 ? 17.635 50.614 8.411 1.00 39.16 163 GLU A N 1
ATOM 657 C CA . GLU A 1 163 ? 18.287 50.315 9.748 1.00 45.91 163 GLU A CA 1
ATOM 658 C C . GLU A 1 163 ? 17.670 51.007 10.989 1.00 36.95 163 GLU A C 1
ATOM 659 O O . GLU A 1 163 ? 17.353 50.319 11.981 1.00 46.56 163 GLU A O 1
ATOM 665 N N . LYS A 1 164 ? 17.549 52.341 10.987 1.00 42.79 164 LYS A N 1
ATOM 666 C CA . LYS A 1 164 ? 16.810 53.070 12.065 1.00 45.62 164 LYS A CA 1
ATOM 667 C C . LYS A 1 164 ? 15.442 52.436 12.414 1.00 51.35 164 LYS A C 1
ATOM 668 O O . LYS A 1 164 ? 15.092 52.214 13.583 1.00 48.53 164 LYS A O 1
ATOM 670 N N . ALA A 1 165 ? 14.671 52.096 11.382 1.00 49.46 165 ALA A N 1
ATOM 671 C CA . ALA A 1 165 ? 13.377 51.501 11.593 1.00 44.71 165 ALA A CA 1
ATOM 672 C C . ALA A 1 165 ? 13.447 50.159 12.232 1.00 35.08 165 ALA A C 1
ATOM 673 O O . ALA A 1 165 ? 12.585 49.822 13.076 1.00 37.59 165 ALA A O 1
ATOM 675 N N . ALA A 1 166 ? 14.386 49.339 11.761 1.00 37.03 166 ALA A N 1
ATOM 676 C CA . ALA A 1 166 ? 14.552 47.975 12.287 1.00 38.39 166 ALA A CA 1
ATOM 677 C C . ALA A 1 166 ? 14.853 48.026 13.796 1.00 46.16 166 ALA A C 1
ATOM 678 O O . ALA A 1 166 ? 14.369 47.205 14.588 1.00 43.82 166 ALA A O 1
ATOM 680 N N . GLU A 1 167 ? 15.653 48.999 14.190 1.00 51.89 167 GLU A N 1
ATOM 681 C CA . GLU A 1 167 ? 15.981 49.149 15.608 1.00 51.61 167 GLU A CA 1
ATOM 682 C C . GLU A 1 167 ? 14.743 49.501 16.400 1.00 46.75 167 GLU A C 1
ATOM 683 O O . GLU A 1 167 ? 14.494 48.851 17.414 1.00 49.66 167 GLU A O 1
ATOM 689 N N . GLU A 1 168 ? 13.939 50.484 15.959 1.00 47.47 168 GLU A N 1
ATOM 690 C CA . GLU A 1 168 ? 12.614 50.703 16.595 1.00 44.56 168 GLU A CA 1
ATOM 691 C C . GLU A 1 168 ? 11.836 49.394 16.704 1.00 42.55 168 GLU A C 1
ATOM 692 O O . GLU A 1 168 ? 11.204 49.115 17.704 1.00 47.46 168 GLU A O 1
ATOM 698 N N . ALA A 1 169 ? 11.849 48.609 15.647 1.00 46.11 169 ALA A N 1
ATOM 699 C CA . ALA A 1 169 ? 11.063 47.381 15.625 1.00 39.87 169 ALA A CA 1
ATOM 700 C C . ALA A 1 169 ? 11.620 46.354 16.599 1.00 41.81 169 ALA A C 1
ATOM 701 O O . ALA A 1 169 ? 10.887 45.791 17.369 1.00 39.58 169 ALA A O 1
ATOM 703 N N . LEU A 1 170 ? 12.912 46.110 16.574 1.00 46.85 170 LEU A N 1
ATOM 704 C CA . LEU A 1 170 ? 13.498 45.195 17.574 1.00 47.19 170 LEU A CA 1
ATOM 705 C C . LEU A 1 170 ? 13.109 45.533 18.996 1.00 50.07 170 LEU A C 1
ATOM 706 O O . LEU A 1 170 ? 12.908 44.620 19.803 1.00 51.18 170 LEU A O 1
ATOM 711 N N . ALA A 1 171 ? 13.050 46.833 19.295 1.00 44.77 171 ALA A N 1
ATOM 712 C CA . ALA A 1 171 ? 12.675 47.289 20.609 1.00 50.98 171 ALA A CA 1
ATOM 713 C C . ALA A 1 171 ? 11.298 46.906 21.024 1.00 53.20 171 ALA A C 1
ATOM 714 O O . ALA A 1 171 ? 11.024 46.960 22.206 1.00 49.33 171 ALA A O 1
ATOM 716 N N . LYS A 1 172 ? 10.406 46.593 20.080 1.00 53.47 172 LYS A N 1
ATOM 717 C CA . LYS A 1 172 ? 8.996 46.352 20.413 1.00 48.04 172 LYS A CA 1
ATOM 718 C C . LYS A 1 172 ? 8.701 44.881 20.414 1.00 40.61 172 LYS A C 1
ATOM 719 O O . LYS A 1 172 ? 7.723 44.485 20.992 1.00 49.19 172 LYS A O 1
ATOM 725 N N . GLY A 1 173 ? 9.540 44.072 19.770 1.00 44.11 173 GLY A N 1
ATOM 726 C CA . GLY A 1 173 ? 9.346 42.641 19.796 1.00 36.14 173 GLY A CA 1
ATOM 727 C C . GLY A 1 173 ? 10.105 41.893 18.752 1.00 32.98 173 GLY A C 1
ATOM 728 O O . GLY A 1 173 ? 11.105 42.365 18.184 1.00 36.91 173 GLY A O 1
ATOM 729 N N . ARG A 1 174 ? 9.715 40.664 18.540 1.00 38.38 174 ARG A N 1
ATOM 730 C CA . ARG A 1 174 ? 10.455 39.811 17.612 1.00 37.01 174 ARG A CA 1
ATOM 731 C C . ARG A 1 174 ? 10.062 40.266 16.190 1.00 39.08 174 ARG A C 1
ATOM 732 O O . ARG A 1 174 ? 8.890 40.309 15.884 1.00 35.22 174 ARG A O 1
ATOM 740 N N . VAL A 1 175 ? 11.026 40.620 15.360 1.00 41.20 175 VAL A N 1
ATOM 741 C CA . VAL A 1 175 ? 10.756 40.996 13.979 1.00 42.28 175 VAL A CA 1
ATOM 742 C C . VAL A 1 175 ? 10.753 39.720 13.138 1.00 34.93 175 VAL A C 1
ATOM 743 O O . VAL A 1 175 ? 11.814 39.179 12.875 1.00 41.38 175 VAL A O 1
ATOM 747 N N . SER A 1 176 ? 9.577 39.240 12.742 1.00 35.48 176 SER A N 1
ATOM 748 C CA . SER A 1 176 ? 9.386 37.914 12.052 1.00 35.47 176 SER A CA 1
ATOM 749 C C . SER A 1 176 ? 9.195 38.018 10.544 1.00 33.20 176 SER A C 1
ATOM 750 O O . SER A 1 176 ? 9.518 37.116 9.757 1.00 31.19 176 SER A O 1
ATOM 753 N N . VAL A 1 177 ? 8.715 39.165 10.128 1.00 36.80 177 VAL A N 1
ATOM 754 C CA . VAL A 1 177 ? 8.577 39.467 8.723 1.00 34.14 177 VAL A CA 1
ATOM 755 C C . VAL A 1 177 ? 9.059 40.825 8.468 1.00 28.89 177 VAL A C 1
ATOM 756 O O . VAL A 1 177 ? 8.776 41.733 9.288 1.00 32.30 177 VAL A O 1
ATOM 760 N N . ILE A 1 178 ? 9.734 41.010 7.326 1.00 31.61 178 ILE A N 1
ATOM 761 C CA . ILE A 1 178 ? 9.946 42.306 6.735 1.00 29.53 178 ILE A CA 1
ATOM 762 C C . ILE A 1 178 ? 9.070 42.359 5.456 1.00 32.39 178 ILE A C 1
ATOM 763 O O . ILE A 1 178 ? 9.290 41.600 4.553 1.00 30.43 178 ILE A O 1
ATOM 768 N N . LEU A 1 179 ? 8.092 43.249 5.423 1.00 32.71 179 LEU A N 1
ATOM 769 C CA . LEU A 1 179 ? 7.093 43.239 4.283 1.00 32.25 179 LEU A CA 1
ATOM 770 C C . LEU A 1 179 ? 7.347 44.466 3.425 1.00 30.58 179 LEU A C 1
ATOM 771 O O . LEU A 1 179 ? 7.249 45.625 3.892 1.00 31.93 179 LEU A O 1
ATOM 776 N N . ILE A 1 180 ? 7.800 44.250 2.196 1.00 28.38 180 ILE A N 1
ATOM 777 C CA . ILE A 1 180 ? 8.039 45.391 1.357 1.00 30.68 180 ILE A CA 1
ATOM 778 C C . ILE A 1 180 ? 7.198 45.356 0.068 1.00 30.53 180 ILE A C 1
ATOM 779 O O . ILE A 1 180 ? 6.702 44.319 -0.352 1.00 32.80 180 ILE A O 1
ATOM 784 N N . GLU A 1 181 ? 7.157 46.499 -0.587 1.00 30.45 181 GLU A N 1
ATOM 785 C CA . GLU A 1 181 ? 6.339 46.656 -1.829 1.00 30.79 181 GLU A CA 1
ATOM 786 C C . GLU A 1 181 ? 7.107 47.637 -2.689 1.00 25.32 181 GLU A C 1
ATOM 787 O O . GLU A 1 181 ? 7.232 48.764 -2.326 1.00 33.81 181 GLU A O 1
ATOM 793 N N . THR A 1 182 ? 7.648 47.161 -3.790 1.00 25.26 182 THR A N 1
ATOM 794 C CA . THR A 1 182 ? 8.452 48.017 -4.688 1.00 30.36 182 THR A CA 1
ATOM 795 C C . THR A 1 182 ? 8.378 47.604 -6.148 1.00 27.97 182 THR A C 1
ATOM 796 O O . THR A 1 182 ? 8.389 46.418 -6.479 1.00 29.07 182 THR A O 1
ATOM 800 N N . PRO A 1 183 ? 8.274 48.575 -7.070 1.00 36.59 183 PRO A N 1
ATOM 801 C CA . PRO A 1 183 ? 7.958 49.948 -6.782 1.00 30.50 183 PRO A CA 1
ATOM 802 C C . PRO A 1 183 ? 6.547 50.039 -6.161 1.00 33.62 183 PRO A C 1
ATOM 803 O O . PRO A 1 183 ? 5.772 49.079 -6.207 1.00 38.77 183 PRO A O 1
ATOM 807 N N . ALA A 1 184 ? 6.295 51.153 -5.519 1.00 29.27 184 ALA A N 1
ATOM 808 C CA . ALA A 1 184 ? 5.047 51.396 -4.874 1.00 34.04 184 ALA A CA 1
ATOM 809 C C . ALA A 1 184 ? 4.115 52.271 -5.766 1.00 35.72 184 ALA A C 1
ATOM 810 O O . ALA A 1 184 ? 4.541 53.201 -6.401 1.00 39.17 184 ALA A O 1
ATOM 812 N N . ASN A 1 185 ? 2.845 51.950 -5.693 1.00 38.58 185 ASN A N 1
ATOM 813 C CA . ASN A 1 185 ? 1.765 52.653 -6.318 1.00 38.22 185 ASN A CA 1
ATOM 814 C C . ASN A 1 185 ? 1.457 53.900 -5.500 1.00 39.19 185 ASN A C 1
ATOM 815 O O . ASN A 1 185 ? 1.395 53.779 -4.320 1.00 35.34 185 ASN A O 1
ATOM 820 N N . PRO A 1 186 ? 1.197 55.080 -6.098 1.00 33.87 186 PRO A N 1
ATOM 821 C CA . PRO A 1 186 ? 0.991 55.245 -7.527 1.00 37.21 186 PRO A CA 1
ATOM 822 C C . PRO A 1 186 ? 2.118 56.018 -8.176 1.00 34.30 186 PRO A C 1
ATOM 823 O O . PRO A 1 186 ? 2.030 56.311 -9.400 1.00 36.36 186 PRO A O 1
ATOM 827 N N . THR A 1 187 ? 3.167 56.316 -7.394 1.00 34.58 187 THR A N 1
ATOM 828 C CA . THR A 1 187 ? 4.251 57.239 -7.847 1.00 34.88 187 THR A CA 1
ATOM 829 C C . THR A 1 187 ? 5.574 56.587 -7.933 1.00 30.37 187 THR A C 1
ATOM 830 O O . THR A 1 187 ? 6.528 57.223 -8.255 1.00 33.74 187 THR A O 1
ATOM 834 N N . ASN A 1 188 ? 5.589 55.274 -7.842 1.00 32.64 188 ASN A N 1
ATOM 835 C CA . ASN A 1 188 ? 6.753 54.472 -8.145 1.00 34.49 188 ASN A CA 1
ATOM 836 C C . ASN A 1 188 ? 7.926 54.678 -7.191 1.00 36.80 188 ASN A C 1
ATOM 837 O O . ASN A 1 188 ? 9.070 54.537 -7.636 1.00 34.40 188 ASN A O 1
ATOM 842 N N . SER A 1 189 ? 7.647 55.012 -5.921 1.00 36.30 189 SER A N 1
ATOM 843 C CA . SER A 1 189 ? 8.682 54.944 -4.829 1.00 37.36 189 SER A CA 1
ATOM 844 C C . SER A 1 189 ? 9.336 53.603 -4.876 1.00 37.36 189 SER A C 1
ATOM 845 O O . SER A 1 189 ? 8.660 52.621 -5.167 1.00 32.51 189 SER A O 1
ATOM 848 N N . ILE A 1 190 ? 10.643 53.513 -4.590 1.00 33.33 190 ILE A N 1
ATOM 849 C CA . ILE A 1 190 ? 11.295 52.243 -4.577 1.00 34.12 190 ILE A CA 1
ATOM 850 C C . ILE A 1 190 ? 12.109 51.884 -3.313 1.00 29.83 190 ILE A C 1
ATOM 851 O O . ILE A 1 190 ? 12.431 52.757 -2.468 1.00 38.43 190 ILE A O 1
ATOM 856 N N . VAL A 1 191 ? 12.312 50.592 -3.162 1.00 34.78 191 VAL A N 1
ATOM 857 C CA . VAL A 1 191 ? 13.073 50.098 -2.027 1.00 37.68 191 VAL A CA 1
ATOM 858 C C . VAL A 1 191 ? 14.131 49.112 -2.459 1.00 35.24 191 VAL A C 1
ATOM 859 O O . VAL A 1 191 ? 13.934 48.351 -3.397 1.00 36.74 191 VAL A O 1
ATOM 863 N N . ASP A 1 192 ? 15.245 49.158 -1.746 1.00 38.59 192 ASP A N 1
ATOM 864 C CA . ASP A 1 192 ? 16.441 48.402 -2.066 1.00 37.65 192 ASP A CA 1
ATOM 865 C C . ASP A 1 192 ? 16.361 47.109 -1.348 1.00 42.71 192 ASP A C 1
ATOM 866 O O . ASP A 1 192 ? 16.567 47.062 -0.137 1.00 38.89 192 ASP A O 1
ATOM 871 N N . VAL A 1 193 ? 16.114 46.066 -2.128 1.00 35.76 193 VAL A N 1
ATOM 872 C CA . VAL A 1 193 ? 15.786 44.772 -1.627 1.00 39.36 193 VAL A CA 1
ATOM 873 C C . VAL A 1 193 ? 17.068 44.135 -0.996 1.00 43.12 193 VAL A C 1
ATOM 874 O O . VAL A 1 193 ? 16.999 43.476 0.034 1.00 37.51 193 VAL A O 1
ATOM 878 N N . ALA A 1 194 ? 18.196 44.283 -1.666 1.00 40.11 194 ALA A N 1
ATOM 879 C CA . ALA A 1 194 ? 19.494 43.806 -1.095 1.00 39.51 194 ALA A CA 1
ATOM 880 C C . ALA A 1 194 ? 19.813 44.511 0.210 1.00 38.94 194 ALA A C 1
ATOM 881 O O . ALA A 1 194 ? 20.270 43.855 1.142 1.00 46.74 194 ALA A O 1
ATOM 883 N N . ALA A 1 195 ? 19.581 45.833 0.272 1.00 36.87 195 ALA A N 1
ATOM 884 C CA . ALA A 1 195 ? 19.720 46.561 1.511 1.00 39.03 195 ALA A CA 1
ATOM 885 C C . ALA A 1 195 ? 18.840 45.967 2.577 1.00 43.52 195 ALA A C 1
ATOM 886 O O . ALA A 1 195 ? 19.312 45.679 3.671 1.00 40.29 195 ALA A O 1
ATOM 888 N N . VAL A 1 196 ? 17.567 45.720 2.266 1.00 41.71 196 VAL A N 1
ATOM 889 C CA . VAL A 1 196 ? 16.687 45.139 3.280 1.00 35.32 196 VAL A CA 1
ATOM 890 C C . VAL A 1 196 ? 17.233 43.781 3.736 1.00 37.20 196 VAL A C 1
ATOM 891 O O . VAL A 1 196 ? 17.066 43.380 4.891 1.00 38.38 196 VAL A O 1
ATOM 895 N N . ARG A 1 197 ? 17.787 43.011 2.827 1.00 37.72 197 ARG A N 1
ATOM 896 C CA . ARG A 1 197 ? 18.293 41.717 3.212 1.00 44.62 197 ARG A CA 1
ATOM 897 C C . ARG A 1 197 ? 19.456 41.865 4.224 1.00 42.55 197 ARG A C 1
ATOM 898 O O . ARG A 1 197 ? 19.556 41.082 5.142 1.00 41.61 197 ARG A O 1
ATOM 906 N N . ARG A 1 198 ? 20.347 42.802 3.982 1.00 40.20 198 ARG A N 1
ATOM 907 C CA . ARG A 1 198 ? 21.450 43.060 4.923 1.00 46.75 198 ARG A CA 1
ATOM 908 C C . ARG A 1 198 ? 20.917 43.486 6.256 1.00 47.35 198 ARG A C 1
ATOM 909 O O . ARG A 1 198 ? 21.426 43.040 7.272 1.00 49.95 198 ARG A O 1
ATOM 917 N N . VAL A 1 199 ? 19.869 44.323 6.272 1.00 41.61 199 VAL A N 1
ATOM 918 C CA . VAL A 1 199 ? 19.264 44.748 7.531 1.00 35.82 199 VAL A CA 1
ATOM 919 C C . VAL A 1 199 ? 18.624 43.598 8.249 1.00 40.06 199 VAL A C 1
ATOM 920 O O . VAL A 1 199 ? 18.652 43.540 9.488 1.00 38.02 199 VAL A O 1
ATOM 924 N N . ALA A 1 200 ? 18.096 42.637 7.487 1.00 38.21 200 ALA A N 1
ATOM 925 C CA . ALA A 1 200 ? 17.556 41.443 8.058 1.00 41.20 200 ALA A CA 1
ATOM 926 C C . ALA A 1 200 ? 18.653 40.565 8.739 1.00 40.82 200 ALA A C 1
ATOM 927 O O . ALA A 1 200 ? 18.372 39.872 9.691 1.00 37.37 200 ALA A O 1
ATOM 929 N N . GLU A 1 201 ? 19.812 40.504 8.128 1.00 43.78 201 GLU A N 1
ATOM 930 C CA . GLU A 1 201 ? 20.935 39.683 8.627 1.00 43.24 201 GLU A CA 1
ATOM 931 C C . GLU A 1 201 ? 21.510 40.337 9.907 1.00 41.28 201 GLU A C 1
ATOM 932 O O . GLU A 1 201 ? 21.962 39.615 10.759 1.00 45.26 201 GLU A O 1
ATOM 938 N N . LYS A 1 202 ? 21.473 41.673 10.034 1.00 39.59 202 LYS A N 1
ATOM 939 C CA . LYS A 1 202 ? 21.726 42.377 11.301 1.00 44.64 202 LYS A CA 1
ATOM 940 C C . LYS A 1 202 ? 20.735 42.126 12.365 1.00 52.33 202 LYS A C 1
ATOM 941 O O . LYS A 1 202 ? 21.102 41.997 13.554 1.00 52.87 202 LYS A O 1
ATOM 947 N N . ILE A 1 203 ? 19.477 41.996 11.966 1.00 41.46 203 ILE A N 1
ATOM 948 C CA . ILE A 1 203 ? 18.456 41.683 12.907 1.00 40.93 203 ILE A CA 1
ATOM 949 C C . ILE A 1 203 ? 18.705 40.309 13.505 1.00 37.70 203 ILE A C 1
ATOM 950 O O . ILE A 1 203 ? 18.553 40.117 14.701 1.00 36.47 203 ILE A O 1
ATOM 955 N N . GLU A 1 204 ? 18.940 39.342 12.652 1.00 39.73 204 GLU A N 1
ATOM 956 C CA . GLU A 1 204 ? 19.298 37.987 13.035 1.00 45.73 204 GLU A CA 1
ATOM 957 C C . GLU A 1 204 ? 20.435 37.954 14.078 1.00 51.00 204 GLU A C 1
ATOM 958 O O . GLU A 1 204 ? 20.330 37.262 15.078 1.00 48.08 204 GLU A O 1
ATOM 964 N N . ALA A 1 205 ? 21.513 38.686 13.791 1.00 50.31 205 ALA A N 1
ATOM 965 C CA . ALA A 1 205 ? 22.615 38.856 14.735 1.00 52.91 205 ALA A CA 1
ATOM 966 C C . ALA A 1 205 ? 22.104 39.431 16.057 1.00 53.66 205 ALA A C 1
ATOM 967 O O . ALA A 1 205 ? 22.436 38.889 17.079 1.00 61.83 205 ALA A O 1
ATOM 969 N N . ARG A 1 206 ? 21.261 40.466 16.051 1.00 54.39 206 ARG A N 1
ATOM 970 C CA . ARG A 1 206 ? 20.786 41.086 17.294 1.00 51.55 206 ARG A CA 1
ATOM 971 C C . ARG A 1 206 ? 19.602 40.411 18.012 1.00 55.70 206 ARG A C 1
ATOM 972 O O . ARG A 1 206 ? 19.382 40.750 19.170 1.00 73.01 206 ARG A O 1
ATOM 974 N N . GLN A 1 207 ? 18.885 39.439 17.406 1.00 54.34 207 GLN A N 1
ATOM 975 C CA . GLN A 1 207 ? 17.709 38.781 18.075 1.00 46.42 207 GLN A CA 1
ATOM 976 C C . GLN A 1 207 ? 17.630 37.261 18.011 1.00 47.06 207 GLN A C 1
ATOM 977 O O . GLN A 1 207 ? 16.789 36.665 18.701 1.00 47.48 207 GLN A O 1
ATOM 983 N N . GLY A 1 208 ? 18.444 36.612 17.184 1.00 48.14 208 GLY A N 1
ATOM 984 C CA . GLY A 1 208 ? 18.449 35.156 17.139 1.00 45.19 208 GLY A CA 1
ATOM 985 C C . GLY A 1 208 ? 17.791 34.475 15.966 1.00 56.35 208 GLY A C 1
ATOM 986 O O . GLY A 1 208 ? 17.902 33.244 15.810 1.00 54.27 208 GLY A O 1
ATOM 987 N N . SER A 1 209 ? 17.086 35.240 15.135 1.00 46.70 209 SER A N 1
ATOM 988 C CA . SER A 1 209 ? 16.333 34.635 14.004 1.00 46.76 209 SER A CA 1
ATOM 989 C C . SER A 1 209 ? 16.195 35.738 12.970 1.00 38.52 209 SER A C 1
ATOM 990 O O . SER A 1 209 ? 16.176 36.946 13.319 1.00 38.88 209 SER A O 1
ATOM 993 N N . ARG A 1 210 ? 16.146 35.314 11.721 1.00 36.48 210 ARG A N 1
ATOM 994 C CA . ARG A 1 210 ? 16.145 36.259 10.616 1.00 41.91 210 ARG A CA 1
ATOM 995 C C . ARG A 1 210 ? 14.696 36.332 10.138 1.00 39.99 210 ARG A C 1
ATOM 996 O O . ARG A 1 210 ? 14.121 35.287 9.834 1.00 35.50 210 ARG A O 1
ATOM 1004 N N . PRO A 1 211 ? 14.128 37.538 10.084 1.00 36.75 211 PRO A N 1
ATOM 1005 C CA . PRO A 1 211 ? 12.768 37.682 9.496 1.00 39.80 211 PRO A CA 1
ATOM 1006 C C . PRO A 1 211 ? 12.636 37.204 8.038 1.00 35.41 211 PRO A C 1
ATOM 1007 O O . PRO A 1 211 ? 13.599 37.275 7.224 1.00 35.89 211 PRO A O 1
ATOM 1011 N N . VAL A 1 212 ? 11.454 36.680 7.720 1.00 40.62 212 VAL A N 1
ATOM 1012 C CA . VAL A 1 212 ? 11.081 36.394 6.331 1.00 37.08 212 VAL A CA 1
ATOM 1013 C C . VAL A 1 212 ? 10.880 37.729 5.596 1.00 37.70 212 VAL A C 1
ATOM 1014 O O . VAL A 1 212 ? 10.178 38.612 6.082 1.00 36.83 212 VAL A O 1
ATOM 1018 N N . ILE A 1 213 ? 11.560 37.914 4.475 1.00 35.48 213 ILE A N 1
ATOM 1019 C CA . ILE A 1 213 ? 11.389 39.092 3.652 1.00 37.99 213 ILE A CA 1
ATOM 1020 C C . ILE A 1 213 ? 10.369 38.777 2.540 1.00 34.37 213 ILE A C 1
ATOM 1021 O O . ILE A 1 213 ? 10.633 37.968 1.648 1.00 34.83 213 ILE A O 1
ATOM 1026 N N . ALA A 1 214 ? 9.195 39.388 2.625 1.00 35.55 214 ALA A N 1
ATOM 1027 C CA . ALA A 1 214 ? 8.154 39.216 1.555 1.00 31.17 214 ALA A CA 1
ATOM 1028 C C . ALA A 1 214 ? 8.027 40.540 0.757 1.00 34.56 214 ALA A C 1
ATOM 1029 O O . ALA A 1 214 ? 7.939 41.603 1.327 1.00 35.95 214 ALA A O 1
ATOM 1031 N N . CYS A 1 215 ? 8.157 40.449 -0.560 1.00 34.80 215 CYS A N 1
ATOM 1032 C CA . CYS A 1 215 ? 8.194 41.602 -1.445 1.00 29.87 215 CYS A CA 1
ATOM 1033 C C . CYS A 1 215 ? 6.962 41.499 -2.369 1.00 33.80 215 CYS A C 1
ATOM 1034 O O . CYS A 1 215 ? 6.834 40.560 -3.189 1.00 30.72 215 CYS A O 1
ATOM 1037 N N . ASP A 1 216 ? 6.067 42.460 -2.186 1.00 32.47 216 ASP A N 1
ATOM 1038 C CA . ASP A 1 216 ? 4.856 42.595 -3.060 1.00 28.71 216 ASP A CA 1
ATOM 1039 C C . ASP A 1 216 ? 5.338 43.190 -4.412 1.00 27.13 216 ASP A C 1
ATOM 1040 O O . ASP A 1 216 ? 5.788 44.331 -4.596 1.00 29.25 216 ASP A O 1
ATOM 1045 N N . ASN A 1 217 ? 5.484 42.255 -5.335 1.00 27.46 217 ASN A N 1
ATOM 1046 C CA . ASN A 1 217 ? 6.107 42.526 -6.630 1.00 28.95 217 ASN A CA 1
ATOM 1047 C C . ASN A 1 217 ? 5.012 42.754 -7.733 1.00 31.52 217 ASN A C 1
ATOM 1048 O O . ASN A 1 217 ? 5.264 42.505 -8.897 1.00 32.55 217 ASN A O 1
ATOM 1053 N N . THR A 1 218 ? 3.805 43.059 -7.332 1.00 30.43 218 THR A N 1
ATOM 1054 C CA . THR A 1 218 ? 2.665 43.273 -8.315 1.00 26.89 218 THR A CA 1
ATOM 1055 C C . THR A 1 218 ? 2.934 44.239 -9.435 1.00 27.98 218 THR A C 1
ATOM 1056 O O . THR A 1 218 ? 2.527 44.013 -10.559 1.00 29.98 218 THR A O 1
ATOM 1060 N N . LEU A 1 219 ? 3.572 45.336 -9.109 1.00 30.55 219 LEU A N 1
ATOM 1061 C CA . LEU A 1 219 ? 3.796 46.369 -10.075 1.00 38.77 219 LEU A CA 1
ATOM 1062 C C . LEU A 1 219 ? 4.646 45.988 -11.303 1.00 40.03 219 LEU A C 1
ATOM 1063 O O . LEU A 1 219 ? 4.251 46.289 -12.455 1.00 33.66 219 LEU A O 1
ATOM 1068 N N . LEU A 1 220 ? 5.763 45.294 -11.081 1.00 33.81 220 LEU A N 1
ATOM 1069 C CA . LEU A 1 220 ? 6.667 44.916 -12.186 1.00 30.71 220 LEU A CA 1
ATOM 1070 C C . LEU A 1 220 ? 6.809 43.452 -12.498 1.00 34.95 220 LEU A C 1
ATOM 1071 O O . LEU A 1 220 ? 7.360 43.094 -13.549 1.00 33.24 220 LEU A O 1
ATOM 1076 N N . GLY A 1 221 ? 6.290 42.597 -11.650 1.00 33.78 221 GLY A N 1
ATOM 1077 C CA . GLY A 1 221 ? 6.552 41.220 -11.752 1.00 37.22 221 GLY A CA 1
ATOM 1078 C C . GLY A 1 221 ? 5.613 40.503 -12.646 1.00 38.68 221 GLY A C 1
ATOM 1079 O O . GLY A 1 221 ? 4.479 40.947 -12.779 1.00 40.28 221 GLY A O 1
ATOM 1080 N N . PRO A 1 222 ? 6.044 39.371 -13.236 1.00 38.68 222 PRO A N 1
ATOM 1081 C CA . PRO A 1 222 ? 7.378 38.760 -13.045 1.00 36.53 222 PRO A CA 1
ATOM 1082 C C . PRO A 1 222 ? 8.382 39.168 -14.111 1.00 42.87 222 PRO A C 1
ATOM 1083 O O . PRO A 1 222 ? 9.540 38.738 -14.065 1.00 37.87 222 PRO A O 1
ATOM 1087 N N . VAL A 1 223 ? 7.956 39.987 -15.067 1.00 38.24 223 VAL A N 1
ATOM 1088 C CA . VAL A 1 223 ? 8.767 40.282 -16.212 1.00 38.50 223 VAL A CA 1
ATOM 1089 C C . VAL A 1 223 ? 9.886 41.238 -15.887 1.00 41.55 223 VAL A C 1
ATOM 1090 O O . VAL A 1 223 ? 10.984 41.037 -16.357 1.00 45.15 223 VAL A O 1
ATOM 1094 N N . PHE A 1 224 ? 9.613 42.315 -15.139 1.00 35.45 224 PHE A N 1
ATOM 1095 C CA . PHE A 1 224 ? 10.539 43.413 -15.050 1.00 36.58 224 PHE A CA 1
ATOM 1096 C C . PHE A 1 224 ? 11.272 43.577 -13.675 1.00 36.40 224 PHE A C 1
ATOM 1097 O O . PHE A 1 224 ? 12.040 44.514 -13.492 1.00 37.91 224 PHE A O 1
ATOM 1105 N N . GLN A 1 225 ? 11.062 42.651 -12.766 1.00 40.63 225 GLN A N 1
ATOM 1106 C CA . GLN A 1 225 ? 11.798 42.620 -11.476 1.00 38.63 225 GLN A CA 1
ATOM 1107 C C . GLN A 1 225 ? 11.707 41.240 -10.920 1.00 41.07 225 GLN A C 1
ATOM 1108 O O . GLN A 1 225 ? 10.639 40.622 -10.981 1.00 36.28 225 GLN A O 1
ATOM 1114 N N . LYS A 1 226 ? 12.805 40.741 -10.329 1.00 34.29 226 LYS A N 1
ATOM 1115 C CA . LYS A 1 226 ? 12.754 39.446 -9.679 1.00 32.94 226 LYS A CA 1
ATOM 1116 C C . LYS A 1 226 ? 13.295 39.579 -8.265 1.00 40.60 226 LYS A C 1
ATOM 1117 O O . LYS A 1 226 ? 14.514 39.469 -8.034 1.00 35.88 226 LYS A O 1
ATOM 1123 N N . PRO A 1 227 ? 12.416 39.843 -7.299 1.00 44.63 227 PRO A N 1
ATOM 1124 C CA . PRO A 1 227 ? 12.958 40.222 -6.018 1.00 36.65 227 PRO A CA 1
ATOM 1125 C C . PRO A 1 227 ? 13.690 39.033 -5.314 1.00 36.14 227 PRO A C 1
ATOM 1126 O O . PRO A 1 227 ? 14.541 39.297 -4.513 1.00 36.58 227 PRO A O 1
ATOM 1130 N N . LEU A 1 228 ? 13.398 37.778 -5.643 1.00 35.00 228 LEU A N 1
ATOM 1131 C CA . LEU A 1 228 ? 14.105 36.627 -5.085 1.00 37.42 228 LEU A CA 1
ATOM 1132 C C . LEU A 1 228 ? 15.598 36.605 -5.553 1.00 46.56 228 LEU A C 1
ATOM 1133 O O . LEU A 1 228 ? 16.399 35.924 -4.970 1.00 44.39 228 LEU A O 1
ATOM 1138 N N . ASP A 1 229 ? 15.942 37.371 -6.571 1.00 41.72 229 ASP A N 1
ATOM 1139 C CA . ASP A 1 229 ? 17.308 37.438 -7.099 1.00 42.88 229 ASP A CA 1
ATOM 1140 C C . ASP A 1 229 ? 18.119 38.527 -6.399 1.00 43.33 229 ASP A C 1
ATOM 1141 O O . ASP A 1 229 ? 19.313 38.664 -6.647 1.00 43.48 229 ASP A O 1
ATOM 1146 N N . HIS A 1 230 ? 17.479 39.303 -5.528 1.00 43.10 230 HIS A N 1
ATOM 1147 C CA . HIS A 1 230 ? 18.085 40.463 -4.877 1.00 42.32 230 HIS A CA 1
ATOM 1148 C C . HIS A 1 230 ? 17.961 40.501 -3.335 1.00 38.37 230 HIS A C 1
ATOM 1149 O O . HIS A 1 230 ? 18.148 41.541 -2.710 1.00 41.70 230 HIS A O 1
ATOM 1156 N N . GLY A 1 231 ? 17.593 39.380 -2.765 1.00 42.55 231 GLY A N 1
ATOM 1157 C CA . GLY A 1 231 ? 17.497 39.207 -1.318 1.00 49.52 231 GLY A CA 1
ATOM 1158 C C . GLY A 1 231 ? 16.153 38.883 -0.665 1.00 47.53 231 GLY A C 1
ATOM 1159 O O . GLY A 1 231 ? 16.115 38.695 0.546 1.00 43.25 231 GLY A O 1
ATOM 1160 N N . ALA A 1 232 ? 15.045 38.790 -1.427 1.00 41.08 232 ALA A N 1
ATOM 1161 C CA . ALA A 1 232 ? 13.777 38.519 -0.833 1.00 36.34 232 ALA A CA 1
ATOM 1162 C C . ALA A 1 232 ? 13.680 37.081 -0.596 1.00 33.71 232 ALA A C 1
ATOM 1163 O O . ALA A 1 232 ? 14.216 36.307 -1.396 1.00 37.53 232 ALA A O 1
ATOM 1165 N N . ASP A 1 233 ? 12.917 36.677 0.433 1.00 33.26 233 ASP A N 1
ATOM 1166 C CA . ASP A 1 233 ? 12.538 35.285 0.619 1.00 33.02 233 ASP A CA 1
ATOM 1167 C C . ASP A 1 233 ? 11.281 34.909 -0.103 1.00 34.34 233 ASP A C 1
ATOM 1168 O O . ASP A 1 233 ? 11.089 33.740 -0.435 1.00 35.95 233 ASP A O 1
ATOM 1173 N N . LEU A 1 234 ? 10.404 35.880 -0.355 1.00 38.12 234 LEU A N 1
ATOM 1174 C CA . LEU A 1 234 ? 9.146 35.527 -1.063 1.00 34.97 234 LEU A CA 1
ATOM 1175 C C . LEU A 1 234 ? 8.728 36.676 -1.952 1.00 32.73 234 LEU A C 1
ATOM 1176 O O . LEU A 1 234 ? 8.936 37.829 -1.629 1.00 30.11 234 LEU A O 1
ATOM 1181 N N . SER A 1 235 ? 8.163 36.312 -3.092 1.00 34.52 235 SER A N 1
ATOM 1182 C CA . SER A 1 235 ? 7.683 37.268 -4.091 1.00 33.41 235 SER A CA 1
ATOM 1183 C C . SER A 1 235 ? 6.203 37.079 -4.117 1.00 29.03 235 SER A C 1
ATOM 1184 O O . SER A 1 235 ? 5.739 35.966 -4.295 1.00 33.42 235 SER A O 1
ATOM 1187 N N . VAL A 1 236 ? 5.474 38.153 -3.786 1.00 35.02 236 VAL A N 1
ATOM 1188 C CA . VAL A 1 236 ? 4.025 38.061 -3.524 1.00 33.85 236 VAL A CA 1
ATOM 1189 C C . VAL A 1 236 ? 3.326 38.985 -4.563 1.00 31.42 236 VAL A C 1
ATOM 1190 O O . VAL A 1 236 ? 3.833 40.078 -4.873 1.00 35.26 236 VAL A O 1
ATOM 1194 N N . TYR A 1 237 ? 2.241 38.487 -5.115 1.00 28.02 237 TYR A N 1
ATOM 1195 C CA . TYR A 1 237 ? 1.512 39.109 -6.230 1.00 30.41 237 TYR A CA 1
ATOM 1196 C C . TYR A 1 237 ? 0.055 39.240 -5.975 1.00 29.73 237 TYR A C 1
ATOM 1197 O O . TYR A 1 237 ? -0.567 38.317 -5.496 1.00 30.47 237 TYR A O 1
ATOM 1206 N N . SER A 1 238 ? -0.517 40.361 -6.380 1.00 34.06 238 SER A N 1
ATOM 1207 C CA . SER A 1 238 ? -1.893 40.314 -6.875 1.00 28.19 238 SER A CA 1
ATOM 1208 C C . SER A 1 238 ? -1.806 40.020 -8.361 1.00 26.64 238 SER A C 1
ATOM 1209 O O . SER A 1 238 ? -1.387 40.864 -9.187 1.00 29.61 238 SER A O 1
ATOM 1212 N N . LEU A 1 239 ? -2.145 38.818 -8.755 1.00 28.97 239 LEU A N 1
ATOM 1213 C CA . LEU A 1 239 ? -2.207 38.536 -10.176 1.00 28.75 239 LEU A CA 1
ATOM 1214 C C . LEU A 1 239 ? -3.455 39.219 -10.858 1.00 31.06 239 LEU A C 1
ATOM 1215 O O . LEU A 1 239 ? -3.461 39.372 -12.083 1.00 27.87 239 LEU A O 1
ATOM 1220 N N . THR A 1 240 ? -4.446 39.621 -10.055 1.00 27.53 240 THR A N 1
ATOM 1221 C CA . THR A 1 240 ? -5.630 40.373 -10.533 1.00 28.85 240 THR A CA 1
ATOM 1222 C C . THR A 1 240 ? -5.314 41.548 -11.381 1.00 27.25 240 THR A C 1
ATOM 1223 O O . THR A 1 240 ? -5.997 41.824 -12.403 1.00 25.72 240 THR A O 1
ATOM 1227 N N . LYS A 1 241 ? -4.255 42.243 -10.969 1.00 30.73 241 LYS A N 1
ATOM 1228 C CA . LYS A 1 241 ? -3.891 43.544 -11.511 1.00 30.95 241 LYS A CA 1
ATOM 1229 C C . LYS A 1 241 ? -3.366 43.632 -12.919 1.00 32.05 241 LYS A C 1
ATOM 1230 O O . LYS A 1 241 ? -3.853 44.546 -13.708 1.00 26.74 241 LYS A O 1
ATOM 1236 N N . TYR A 1 242 ? -2.464 42.733 -13.319 1.00 26.59 242 TYR A N 1
ATOM 1237 C CA . TYR A 1 242 ? -1.714 42.828 -14.597 1.00 24.96 242 TYR A CA 1
ATOM 1238 C C . TYR A 1 242 ? -1.523 41.472 -15.277 1.00 31.22 242 TYR A C 1
ATOM 1239 O O . TYR A 1 242 ? -1.752 41.330 -16.448 1.00 28.76 242 TYR A O 1
ATOM 1248 N N . VAL A 1 243 ? -1.206 40.447 -14.512 1.00 30.08 243 VAL A N 1
ATOM 1249 C CA . VAL A 1 243 ? -1.001 39.108 -15.041 1.00 31.11 243 VAL A CA 1
ATOM 1250 C C . VAL A 1 243 ? -2.240 38.457 -15.611 1.00 28.09 243 VAL A C 1
ATOM 1251 O O . VAL A 1 243 ? -2.255 37.983 -16.727 1.00 27.72 243 VAL A O 1
ATOM 1255 N N . GLY A 1 244 ? -3.307 38.418 -14.861 1.00 27.09 244 GLY A N 1
ATOM 1256 C CA . GLY A 1 244 ? -4.519 37.852 -15.332 1.00 28.17 244 GLY A CA 1
ATOM 1257 C C . GLY A 1 244 ? -5.199 38.468 -16.555 1.00 32.81 244 GLY A C 1
ATOM 1258 O O . GLY A 1 244 ? -5.718 37.712 -17.419 1.00 32.80 244 GLY A O 1
ATOM 1259 N N . GLY A 1 245 ? -5.118 39.782 -16.683 1.00 27.27 245 GLY A N 1
ATOM 1260 C CA . GLY A 1 245 ? -5.625 40.431 -17.842 1.00 28.10 245 GLY A CA 1
ATOM 1261 C C . GLY A 1 245 ? -7.034 40.949 -17.844 1.00 32.13 245 GLY A C 1
ATOM 1262 O O . GLY A 1 245 ? -7.406 41.720 -18.770 1.00 33.65 245 GLY A O 1
ATOM 1263 N N . HIS A 1 246 ? -7.883 40.504 -16.903 1.00 29.21 246 HIS A N 1
ATOM 1264 C CA . HIS A 1 246 ? -9.324 40.850 -17.024 1.00 35.49 246 HIS A CA 1
ATOM 1265 C C . HIS A 1 246 ? -9.999 41.073 -15.699 1.00 32.48 246 HIS A C 1
ATOM 1266 O O . HIS A 1 246 ? -9.567 40.529 -14.670 1.00 29.89 246 HIS A O 1
ATOM 1273 N N . SER A 1 247 ? -11.074 41.854 -15.724 1.00 28.17 247 SER A N 1
ATOM 1274 C CA . SER A 1 247 ? -11.747 42.266 -14.467 1.00 30.66 247 SER A CA 1
ATOM 1275 C C . SER A 1 247 ? -12.347 41.073 -13.719 1.00 29.01 247 SER A C 1
ATOM 1276 O O . SER A 1 247 ? -12.540 41.101 -12.504 1.00 35.24 247 SER A O 1
ATOM 1279 N N . ASP A 1 248 ? -12.637 39.982 -14.443 1.00 29.70 248 ASP A N 1
ATOM 1280 C CA . ASP A 1 248 ? -13.304 38.820 -13.817 1.00 30.45 248 ASP A CA 1
ATOM 1281 C C . ASP A 1 248 ? -12.284 37.741 -13.329 1.00 32.40 248 ASP A C 1
ATOM 1282 O O . ASP A 1 248 ? -12.716 36.633 -13.049 1.00 34.00 248 ASP A O 1
ATOM 1287 N N . LEU A 1 249 ? -10.973 38.029 -13.396 1.00 30.86 249 LEU A N 1
ATOM 1288 C CA . LEU A 1 249 ? -9.945 37.083 -12.947 1.00 25.08 249 LEU A CA 1
ATOM 1289 C C . LEU A 1 249 ? -9.224 37.735 -11.806 1.00 26.16 249 LEU A C 1
ATOM 1290 O O . LEU A 1 249 ? -8.438 38.673 -12.030 1.00 29.63 249 LEU A O 1
ATOM 1295 N N . ILE A 1 250 ? -9.505 37.254 -10.597 1.00 27.60 250 ILE A N 1
ATOM 1296 C CA . ILE A 1 250 ? -8.895 37.679 -9.332 1.00 27.48 250 ILE A CA 1
ATOM 1297 C C . ILE A 1 250 ? -8.032 36.513 -8.779 1.00 29.00 250 ILE A C 1
ATOM 1298 O O . ILE A 1 250 ? -8.491 35.386 -8.687 1.00 29.73 250 ILE A O 1
ATOM 1303 N N . ALA A 1 251 ? -6.814 36.844 -8.370 1.00 28.55 251 ALA A N 1
ATOM 1304 C CA . ALA A 1 251 ? -5.868 35.840 -7.916 1.00 26.73 251 ALA A CA 1
ATOM 1305 C C . ALA A 1 251 ? -4.701 36.444 -7.275 1.00 21.88 251 ALA A C 1
ATOM 1306 O O . ALA A 1 251 ? -4.269 37.574 -7.596 1.00 25.95 251 ALA A O 1
ATOM 1308 N N . GLY A 1 252 ? -4.092 35.641 -6.418 1.00 25.24 252 GLY A N 1
ATOM 1309 C CA . GLY A 1 252 ? -2.879 36.002 -5.777 1.00 27.54 252 GLY A CA 1
ATOM 1310 C C . GLY A 1 252 ? -1.845 34.859 -5.821 1.00 27.36 252 GLY A C 1
ATOM 1311 O O . GLY A 1 252 ? -2.174 33.747 -6.163 1.00 28.92 252 GLY A O 1
ATOM 1312 N N . ALA A 1 253 ? -0.591 35.221 -5.628 1.00 26.74 253 ALA A N 1
ATOM 1313 C CA . ALA A 1 253 ? 0.497 34.250 -5.590 1.00 32.15 253 ALA A CA 1
ATOM 1314 C C . ALA A 1 253 ? 1.608 34.584 -4.635 1.00 30.86 253 ALA A C 1
ATOM 1315 O O . ALA A 1 253 ? 1.896 35.736 -4.330 1.00 32.17 253 ALA A O 1
ATOM 1317 N N . VAL A 1 254 ? 2.246 33.501 -4.177 1.00 31.62 254 VAL A N 1
ATOM 1318 C CA . VAL A 1 254 ? 3.440 33.569 -3.315 1.00 30.10 254 VAL A CA 1
ATOM 1319 C C . VAL A 1 254 ? 4.459 32.558 -3.931 1.00 30.78 254 VAL A C 1
ATOM 1320 O O . VAL A 1 254 ? 4.097 31.430 -4.196 1.00 33.82 254 VAL A O 1
ATOM 1324 N N . LEU A 1 255 ? 5.660 33.069 -4.230 1.00 32.39 255 LEU A N 1
ATOM 1325 C CA . LEU A 1 255 ? 6.731 32.403 -4.901 1.00 37.87 255 LEU A CA 1
ATOM 1326 C C . LEU A 1 255 ? 8.036 32.495 -4.038 1.00 32.25 255 LEU A C 1
ATOM 1327 O O . LEU A 1 255 ? 8.362 33.523 -3.385 1.00 34.68 255 LEU A O 1
ATOM 1332 N N . GLY A 1 256 ? 8.777 31.396 -4.067 1.00 37.16 256 GLY A N 1
ATOM 1333 C CA . GLY A 1 256 ? 10.060 31.287 -3.382 1.00 37.03 256 GLY A CA 1
ATOM 1334 C C . GLY A 1 256 ? 10.539 29.859 -3.285 1.00 38.60 256 GLY A C 1
ATOM 1335 O O . GLY A 1 256 ? 10.093 28.998 -4.047 1.00 35.66 256 GLY A O 1
ATOM 1336 N N . ALA A 1 257 ? 11.374 29.593 -2.262 1.00 42.94 257 ALA A N 1
ATOM 1337 C CA . ALA A 1 257 ? 11.885 28.237 -2.024 1.00 41.10 257 ALA A CA 1
ATOM 1338 C C . ALA A 1 257 ? 10.788 27.322 -1.516 1.00 44.17 257 ALA A C 1
ATOM 1339 O O . ALA A 1 257 ? 9.901 27.754 -0.792 1.00 41.96 257 ALA A O 1
ATOM 1341 N N . LYS A 1 258 ? 10.830 26.054 -1.944 1.00 38.67 258 LYS A N 1
ATOM 1342 C CA . LYS A 1 258 ? 9.878 25.047 -1.628 1.00 41.69 258 LYS A CA 1
ATOM 1343 C C . LYS A 1 258 ? 9.590 25.032 -0.170 1.00 45.49 258 LYS A C 1
ATOM 1344 O O . LYS A 1 258 ? 8.451 24.790 0.182 1.00 44.45 258 LYS A O 1
ATOM 1346 N N . SER A 1 259 ? 10.572 25.300 0.690 1.00 44.95 259 SER A N 1
ATOM 1347 C CA . SER A 1 259 ? 10.320 25.108 2.107 1.00 53.88 259 SER A CA 1
ATOM 1348 C C . SER A 1 259 ? 9.641 26.317 2.723 1.00 48.48 259 SER A C 1
ATOM 1349 O O . SER A 1 259 ? 8.894 26.180 3.670 1.00 52.43 259 SER A O 1
ATOM 1352 N N . VAL A 1 260 ? 9.928 27.504 2.220 1.00 46.61 260 VAL A N 1
ATOM 1353 C CA . VAL A 1 260 ? 9.246 28.681 2.724 1.00 50.94 260 VAL A CA 1
ATOM 1354 C C . VAL A 1 260 ? 7.808 28.653 2.174 1.00 49.25 260 VAL A C 1
ATOM 1355 O O . VAL A 1 260 ? 6.835 28.822 2.936 1.00 42.95 260 VAL A O 1
ATOM 1359 N N . VAL A 1 261 ? 7.687 28.309 0.896 1.00 39.57 261 VAL A N 1
ATOM 1360 C CA . VAL A 1 261 ? 6.381 28.203 0.259 1.00 41.92 261 VAL A CA 1
ATOM 1361 C C . VAL A 1 261 ? 5.557 27.129 0.905 1.00 41.69 261 VAL A C 1
ATOM 1362 O O . VAL A 1 261 ? 4.348 27.332 1.114 1.00 3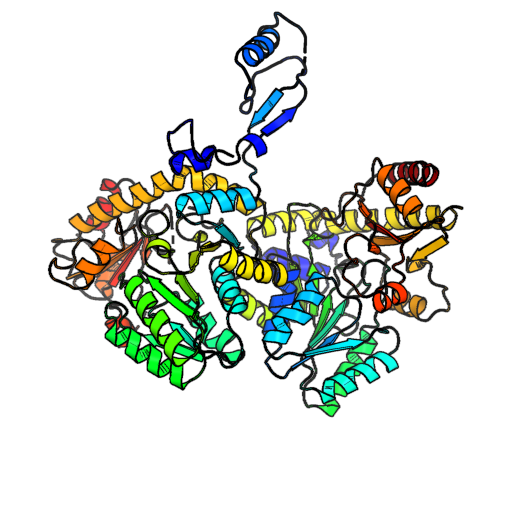2.89 261 VAL A O 1
ATOM 1366 N N . ARG A 1 262 ? 6.169 26.007 1.323 1.00 41.09 262 ARG A N 1
ATOM 1367 C CA . ARG A 1 262 ? 5.401 24.873 1.864 1.00 33.96 262 ARG A CA 1
ATOM 1368 C C . ARG A 1 262 ? 4.694 25.306 3.100 1.00 33.54 262 ARG A C 1
ATOM 1369 O O . ARG A 1 262 ? 3.590 24.842 3.415 1.00 37.27 262 ARG A O 1
ATOM 1371 N N . GLN A 1 263 ? 5.352 26.173 3.849 1.00 37.65 263 GLN A N 1
ATOM 1372 C CA . GLN A 1 263 ? 4.739 26.702 5.057 1.00 39.91 263 GLN A CA 1
ATOM 1373 C C . GLN A 1 263 ? 3.492 27.569 4.751 1.00 38.59 263 GLN A C 1
ATOM 1374 O O . GLN A 1 263 ? 2.505 27.528 5.501 1.00 33.44 263 GLN A O 1
ATOM 1380 N N . VAL A 1 264 ? 3.570 28.309 3.652 1.00 38.68 264 VAL A N 1
ATOM 1381 C CA . VAL A 1 264 ? 2.431 29.164 3.242 1.00 36.74 264 VAL A CA 1
ATOM 1382 C C . VAL A 1 264 ? 1.311 28.300 2.796 1.00 29.00 264 VAL A C 1
ATOM 1383 O O . VAL A 1 264 ? 0.175 28.494 3.229 1.00 31.33 264 VAL A O 1
ATOM 1387 N N . LYS A 1 265 ? 1.582 27.249 2.021 1.00 29.87 265 LYS A N 1
ATOM 1388 C CA . LYS A 1 265 ? 0.497 26.305 1.669 1.00 32.19 265 LYS A CA 1
ATOM 1389 C C . LYS A 1 265 ? -0.168 25.576 2.748 1.00 33.90 265 LYS A C 1
ATOM 1390 O O . LYS A 1 265 ? -1.392 25.284 2.694 1.00 30.49 265 LYS A O 1
ATOM 1396 N N . ALA A 1 266 ? 0.561 25.290 3.816 1.00 34.69 266 ALA A N 1
ATOM 1397 C CA . ALA A 1 266 ? -0.132 24.620 4.911 1.00 33.85 266 ALA A CA 1
ATOM 1398 C C . ALA A 1 266 ? -1.184 25.513 5.541 1.00 36.73 266 ALA A C 1
ATOM 1399 O O . ALA A 1 266 ? -2.337 25.087 5.868 1.00 40.00 266 ALA A O 1
ATOM 1401 N N . LEU A 1 267 ? -0.825 26.775 5.693 1.00 35.28 267 LEU A N 1
ATOM 1402 C CA . LEU A 1 267 ? -1.741 27.721 6.254 1.00 32.84 267 LEU A CA 1
ATOM 1403 C C . LEU A 1 267 ? -2.933 27.948 5.200 1.00 29.37 267 LEU A C 1
ATOM 1404 O O . LEU A 1 267 ? -4.093 27.911 5.594 1.00 32.74 267 LEU A O 1
ATOM 1409 N N . ARG A 1 268 ? -2.586 27.984 3.932 1.00 30.18 268 ARG A N 1
ATOM 1410 C CA . ARG A 1 268 ? -3.608 28.068 2.866 1.00 31.89 268 ARG A CA 1
ATOM 1411 C C . ARG A 1 268 ? -4.663 26.996 3.012 1.00 41.08 268 ARG A C 1
ATOM 1412 O O . ARG A 1 268 ? -5.882 27.304 2.941 1.00 35.73 268 ARG A O 1
ATOM 1420 N N . GLY A 1 269 ? -4.208 25.753 3.270 1.00 40.92 269 GLY A N 1
ATOM 1421 C CA . GLY A 1 269 ? -5.086 24.599 3.405 1.00 35.58 269 GLY A CA 1
ATOM 1422 C C . GLY A 1 269 ? -6.006 24.767 4.591 1.00 33.59 269 GLY A C 1
ATOM 1423 O O . GLY A 1 269 ? -7.183 24.488 4.501 1.00 36.97 269 GLY A O 1
ATOM 1424 N N . ALA A 1 270 ? -5.495 25.326 5.660 1.00 37.43 270 ALA A N 1
ATOM 1425 C CA . ALA A 1 270 ? -6.214 25.489 6.896 1.00 40.89 270 ALA A CA 1
ATOM 1426 C C . ALA A 1 270 ? -7.264 26.573 6.852 1.00 37.32 270 ALA A C 1
ATOM 1427 O O . ALA A 1 270 ? -8.333 26.433 7.445 1.00 34.43 270 ALA A O 1
ATOM 1429 N N . ILE A 1 271 ? -6.922 27.703 6.248 1.00 31.71 271 ILE A N 1
ATOM 1430 C CA . ILE A 1 271 ? -7.892 28.808 6.221 1.00 31.95 271 ILE A CA 1
ATOM 1431 C C . ILE A 1 271 ? -8.694 28.896 4.908 1.00 34.70 271 ILE A C 1
ATOM 1432 O O . ILE A 1 271 ? -9.532 29.804 4.773 1.00 33.63 271 ILE A O 1
ATOM 1437 N N . GLY A 1 272 ? -8.444 27.971 3.976 1.00 33.35 272 GLY A N 1
ATOM 1438 C CA . GLY A 1 272 ? -9.273 27.841 2.753 1.00 34.71 272 GLY A CA 1
ATOM 1439 C C . GLY A 1 272 ? -9.150 28.973 1.741 1.00 31.94 272 GLY A C 1
ATOM 1440 O O . GLY A 1 272 ? -10.178 29.297 1.060 1.00 32.35 272 GLY A O 1
ATOM 1441 N N . THR A 1 273 ? -7.916 29.471 1.578 1.00 29.79 273 THR A N 1
ATOM 1442 C CA . THR A 1 273 ? -7.589 30.552 0.640 1.00 31.67 273 THR A CA 1
ATOM 1443 C C . THR A 1 273 ? -7.067 30.244 -0.733 1.00 29.33 273 THR A C 1
ATOM 1444 O O . THR A 1 273 ? -6.552 31.142 -1.400 1.00 30.88 273 THR A O 1
ATOM 1448 N N . GLN A 1 274 ? -7.251 28.997 -1.174 1.00 29.87 274 GLN A N 1
ATOM 1449 C CA . GLN A 1 274 ? -6.879 28.537 -2.515 1.00 33.87 274 GLN A CA 1
ATOM 1450 C C . GLN A 1 274 ? -7.673 29.239 -3.622 1.00 34.50 274 GLN A C 1
ATOM 1451 O O . GLN A 1 274 ? -8.829 29.663 -3.423 1.00 34.21 274 GLN A O 1
ATOM 1457 N N . LEU A 1 275 ? -7.057 29.315 -4.766 1.00 28.47 275 LEU A N 1
ATOM 1458 C CA . LEU A 1 275 ? -7.663 29.819 -5.994 1.00 32.22 275 LEU A CA 1
ATOM 1459 C C . LEU A 1 275 ? -8.545 28.760 -6.548 1.00 34.00 275 LEU A C 1
ATOM 1460 O O . LEU A 1 275 ? -8.121 27.647 -6.578 1.00 37.51 275 LEU A O 1
ATOM 1465 N N . ASP A 1 276 ? -9.753 29.086 -7.019 1.00 35.00 276 ASP A N 1
ATOM 1466 C CA . ASP A 1 276 ? -10.685 28.081 -7.492 1.00 38.28 276 ASP A CA 1
ATOM 1467 C C . ASP A 1 276 ? -10.203 27.475 -8.820 1.00 36.70 276 ASP A C 1
ATOM 1468 O O . ASP A 1 276 ? -9.398 28.070 -9.545 1.00 34.00 276 ASP A O 1
ATOM 1473 N N . PRO A 1 277 ? -10.670 26.271 -9.152 1.00 39.49 277 PRO A N 1
ATOM 1474 C CA . PRO A 1 277 ? -10.108 25.648 -10.386 1.00 38.63 277 PRO A CA 1
ATOM 1475 C C . PRO A 1 277 ? -10.365 26.423 -11.680 1.00 34.69 277 PRO A C 1
ATOM 1476 O O . PRO A 1 277 ? -9.523 26.478 -12.517 1.00 33.90 277 PRO A O 1
ATOM 1480 N N . HIS A 1 278 ? -11.567 26.953 -11.859 1.00 35.91 278 HIS A N 1
ATOM 1481 C CA . HIS A 1 278 ? -11.837 27.686 -13.072 1.00 34.47 278 HIS A CA 1
ATOM 1482 C C . HIS A 1 278 ? -10.931 28.868 -13.266 1.00 32.54 278 HIS A C 1
ATOM 1483 O O . HIS A 1 278 ? -10.420 29.094 -14.359 1.00 37.30 278 HIS A O 1
ATOM 1490 N N . SER A 1 279 ? -10.723 29.660 -12.206 1.00 35.50 279 SER A N 1
ATOM 1491 C CA . SER A 1 279 ? -9.713 30.705 -12.247 1.00 34.22 279 SER A CA 1
ATOM 1492 C C . SER A 1 279 ? -8.316 30.202 -12.489 1.00 31.78 279 SER A C 1
ATOM 1493 O O . SER A 1 279 ? -7.523 30.892 -13.150 1.00 31.12 279 SER A O 1
ATOM 1496 N N . CYS A 1 280 ? -7.964 29.046 -11.931 1.00 35.41 280 CYS A N 1
ATOM 1497 C CA . CYS A 1 280 ? -6.646 28.471 -12.269 1.00 37.18 280 CYS A CA 1
ATOM 1498 C C . CYS A 1 280 ? -6.572 28.206 -13.742 1.00 31.67 280 CYS A C 1
ATOM 1499 O O . CYS A 1 280 ? -5.599 28.615 -14.382 1.00 35.42 280 CYS A O 1
ATOM 1502 N N . TRP A 1 281 ? -7.643 27.645 -14.314 1.00 37.57 281 TRP A N 1
ATOM 1503 C CA . TRP A 1 281 ? -7.682 27.425 -15.774 1.00 38.60 281 TRP A CA 1
ATOM 1504 C C . TRP A 1 281 ? -7.540 28.727 -16.560 1.00 37.38 281 TRP A C 1
ATOM 1505 O O . TRP A 1 281 ? -6.645 28.873 -17.423 1.00 31.94 281 TRP A O 1
ATOM 1516 N N . MET A 1 282 ? -8.369 29.713 -16.246 1.00 34.94 282 MET A N 1
ATOM 1517 C CA . MET A 1 282 ? -8.286 31.023 -16.897 1.00 34.15 282 MET A CA 1
ATOM 1518 C C . MET A 1 282 ? -6.874 31.667 -16.782 1.00 30.73 282 MET A C 1
ATOM 1519 O O . MET A 1 282 ? -6.427 32.239 -17.744 1.00 33.14 282 MET A O 1
ATOM 1524 N N . LEU A 1 283 ? -6.197 31.560 -15.624 1.00 33.17 283 LEU A N 1
ATOM 1525 C CA . LEU A 1 283 ? -4.855 32.114 -15.436 1.00 31.39 283 LEU A CA 1
ATOM 1526 C C . LEU A 1 283 ? -3.853 31.406 -16.389 1.00 29.73 283 LEU A C 1
ATOM 1527 O O . LEU A 1 283 ? -2.998 32.032 -17.089 1.00 30.28 283 LEU A O 1
ATOM 1532 N N . GLY A 1 284 ? -3.963 30.086 -16.409 1.00 32.67 284 GLY A N 1
ATOM 1533 C CA . GLY A 1 284 ? -3.237 29.236 -17.390 1.00 36.55 284 GLY A CA 1
ATOM 1534 C C . GLY A 1 284 ? -3.245 29.846 -18.764 1.00 38.82 284 GLY A C 1
ATOM 1535 O O . GLY A 1 284 ? -2.204 30.063 -19.381 1.00 36.94 284 GLY A O 1
ATOM 1536 N N . ARG A 1 285 ? -4.443 30.100 -19.251 1.00 36.83 285 ARG A N 1
ATOM 1537 C CA . ARG A 1 285 ? -4.603 30.766 -20.514 1.00 38.70 285 ARG A CA 1
ATOM 1538 C C . ARG A 1 285 ? -3.947 32.111 -20.586 1.00 34.16 285 ARG A C 1
ATOM 1539 O O . ARG A 1 285 ? -3.200 32.417 -21.542 1.00 35.55 285 ARG A O 1
ATOM 1542 N N . SER A 1 286 ? -4.165 32.952 -19.577 1.00 31.49 286 SER A N 1
ATOM 1543 C CA . SER A 1 286 ? -3.514 34.246 -19.573 1.00 31.59 286 SER A CA 1
ATOM 1544 C C . SER A 1 286 ? -2.019 34.271 -19.673 1.00 32.35 286 SER A C 1
ATOM 1545 O O . SER A 1 286 ? -1.424 35.159 -20.312 1.00 33.49 286 SER A O 1
ATOM 1548 N N . LEU A 1 287 ? -1.401 33.324 -18.997 1.00 33.28 287 LEU A N 1
ATOM 1549 C CA . LEU A 1 287 ? 0.079 33.234 -19.030 1.00 36.34 287 LEU A CA 1
ATOM 1550 C C . LEU A 1 287 ? 0.668 33.080 -20.404 1.00 29.77 287 LEU A C 1
ATOM 1551 O O . LEU A 1 287 ? 1.802 33.572 -20.684 1.00 35.62 287 LEU A O 1
ATOM 1556 N N . GLU A 1 288 ? -0.137 32.544 -21.311 1.00 34.05 288 GLU A N 1
ATOM 1557 C CA . GLU A 1 288 ? 0.340 32.348 -22.687 1.00 37.91 288 GLU A CA 1
ATOM 1558 C C . GLU A 1 288 ? 0.657 33.641 -23.389 1.00 37.85 288 GLU A C 1
ATOM 1559 O O . GLU A 1 288 ? 1.526 33.627 -24.257 1.00 33.64 288 GLU A O 1
ATOM 1565 N N . THR A 1 289 ? -0.023 34.759 -23.030 1.00 34.69 289 THR A N 1
ATOM 1566 C CA . THR A 1 289 ? 0.186 36.062 -23.662 1.00 31.46 289 THR A CA 1
ATOM 1567 C C . THR A 1 289 ? 0.825 37.073 -22.716 1.00 29.43 289 THR A C 1
ATOM 1568 O O . THR A 1 289 ? 0.895 38.240 -23.025 1.00 30.46 289 THR A O 1
ATOM 1572 N N . LEU A 1 290 ? 1.361 36.610 -21.604 1.00 32.46 290 LEU A N 1
ATOM 1573 C CA . LEU A 1 290 ? 1.767 37.527 -20.525 1.00 34.55 290 LEU A CA 1
ATOM 1574 C C . LEU A 1 290 ? 2.932 38.364 -21.015 1.00 35.22 290 LEU A C 1
ATOM 1575 O O . LEU A 1 290 ? 2.934 39.594 -20.892 1.00 33.67 290 LEU A O 1
ATOM 1580 N N . GLY A 1 291 ? 3.927 37.709 -21.610 1.00 37.03 291 GLY A N 1
ATOM 1581 C CA . GLY A 1 291 ? 5.074 38.452 -22.126 1.00 34.57 291 GLY A CA 1
ATOM 1582 C C . GLY A 1 291 ? 4.720 39.508 -23.119 1.00 30.80 291 GLY A C 1
ATOM 1583 O O . GLY A 1 291 ? 5.156 40.640 -23.017 1.00 28.77 291 GLY A O 1
ATOM 1584 N N . LEU A 1 292 ? 3.875 39.155 -24.084 1.00 31.58 292 LEU A N 1
ATOM 1585 C CA . LEU A 1 292 ? 3.447 40.137 -25.103 1.00 29.53 292 LEU A CA 1
ATOM 1586 C C . LEU A 1 292 ? 2.694 41.350 -24.515 1.00 26.69 292 LEU A C 1
ATOM 1587 O O . LEU A 1 292 ? 2.863 42.477 -24.961 1.00 28.07 292 LEU A O 1
ATOM 1592 N N . ARG A 1 293 ? 1.766 41.064 -23.609 1.00 31.99 293 ARG A N 1
ATOM 1593 C CA . ARG A 1 293 ? 0.890 42.110 -23.059 1.00 29.36 293 ARG A CA 1
ATOM 1594 C C . ARG A 1 293 ? 1.698 43.016 -22.159 1.00 29.05 293 ARG A C 1
ATOM 1595 O O . ARG A 1 293 ? 1.547 44.239 -22.236 1.00 27.72 293 ARG A O 1
ATOM 1603 N N . MET A 1 294 ? 2.555 42.432 -21.302 1.00 30.94 294 MET A N 1
ATOM 1604 C CA . MET A 1 294 ? 3.395 43.257 -20.440 1.00 33.06 294 MET A CA 1
ATOM 1605 C C . MET A 1 294 ? 4.307 44.136 -21.218 1.00 32.45 294 MET A C 1
ATOM 1606 O O . MET A 1 294 ? 4.500 45.255 -20.819 1.00 35.03 294 MET A O 1
ATOM 1611 N N . GLU A 1 295 ? 4.899 43.632 -22.302 1.00 32.80 295 GLU A N 1
ATOM 1612 C CA . GLU A 1 295 ? 5.842 44.407 -23.142 1.00 30.99 295 GLU A CA 1
ATOM 1613 C C . GLU A 1 295 ? 5.167 45.545 -23.818 1.00 32.51 295 GLU A C 1
ATOM 1614 O O . GLU A 1 295 ? 5.715 46.612 -23.922 1.00 32.24 295 GLU A O 1
ATOM 1620 N N . ARG A 1 296 ? 3.974 45.276 -24.343 1.00 31.75 296 ARG A N 1
ATOM 1621 C CA . ARG A 1 296 ? 3.227 46.269 -24.978 1.00 31.70 296 ARG A CA 1
ATOM 1622 C C . ARG A 1 296 ? 2.745 47.351 -24.042 1.00 29.33 296 ARG A C 1
ATOM 1623 O O . ARG A 1 296 ? 2.747 48.497 -24.418 1.00 27.76 296 ARG A O 1
ATOM 1631 N N . ALA A 1 297 ? 2.229 46.970 -22.884 1.00 31.78 297 ALA A N 1
ATOM 1632 C CA . ALA A 1 297 ? 1.797 47.983 -21.900 1.00 31.23 297 ALA A CA 1
ATOM 1633 C C . ALA A 1 297 ? 2.929 48.892 -21.506 1.00 29.78 297 ALA A C 1
ATOM 1634 O O . ALA A 1 297 ? 2.751 50.132 -21.365 1.00 31.13 297 ALA A O 1
ATOM 1636 N N . ASP A 1 298 ? 4.110 48.288 -21.380 1.00 32.27 298 ASP A N 1
ATOM 1637 C CA . ASP A 1 298 ? 5.360 49.000 -20.957 1.00 34.05 298 ASP A CA 1
ATOM 1638 C C . ASP A 1 298 ? 5.782 49.966 -22.000 1.00 29.06 298 ASP A C 1
ATOM 1639 O O . ASP A 1 298 ? 6.069 51.131 -21.699 1.00 28.66 298 ASP A O 1
ATOM 1644 N N . SER A 1 299 ? 5.740 49.549 -23.272 1.00 32.29 299 SER A N 1
ATOM 1645 C CA . SER A 1 299 ? 6.099 50.477 -24.346 1.00 31.67 299 SER A CA 1
ATOM 1646 C C . SER A 1 299 ? 5.040 51.538 -24.582 1.00 31.14 299 SER A C 1
ATOM 1647 O O . SER A 1 299 ? 5.400 52.698 -24.882 1.00 31.83 299 SER A O 1
ATOM 1651 N N . ASN A 1 300 ? 3.754 51.215 -24.432 1.00 28.31 300 ASN A N 1
ATOM 1652 C CA . ASN A 1 300 ? 2.701 52.247 -24.500 1.00 26.50 300 ASN A CA 1
ATOM 1653 C C . ASN A 1 300 ? 2.951 53.253 -23.389 1.00 27.29 300 ASN A C 1
ATOM 1654 O O . ASN A 1 300 ? 2.900 54.433 -23.624 1.00 27.18 300 ASN A O 1
ATOM 1659 N N . ALA A 1 301 ? 3.323 52.766 -22.202 1.00 29.63 301 ALA A N 1
ATOM 1660 C CA . ALA A 1 301 ? 3.526 53.661 -21.058 1.00 32.64 301 ALA A CA 1
ATOM 1661 C C . ALA A 1 301 ? 4.696 54.621 -21.282 1.00 28.17 301 ALA A C 1
ATOM 1662 O O . ALA A 1 301 ? 4.612 55.769 -20.949 1.00 32.30 301 ALA A O 1
ATOM 1664 N N . ARG A 1 302 ? 5.769 54.127 -21.858 1.00 32.66 302 ARG A N 1
ATOM 1665 C CA . ARG A 1 302 ? 6.949 54.928 -22.138 1.00 31.62 302 ARG A CA 1
ATOM 1666 C C . ARG A 1 302 ? 6.627 55.993 -23.138 1.00 32.99 302 ARG A C 1
ATOM 1667 O O . ARG A 1 302 ? 6.975 57.132 -22.945 1.00 33.24 302 ARG A O 1
ATOM 1675 N N . ALA A 1 303 ? 5.930 55.624 -24.211 1.00 31.95 303 ALA A N 1
ATOM 1676 C CA . ALA A 1 303 ? 5.426 56.597 -25.195 1.00 32.15 303 ALA A CA 1
ATOM 1677 C C . ALA A 1 303 ? 4.565 57.726 -24.606 1.00 31.35 303 ALA A C 1
ATOM 1678 O O . ALA A 1 303 ? 4.767 58.896 -24.919 1.00 32.53 303 ALA A O 1
ATOM 1680 N N . ILE A 1 304 ? 3.618 57.357 -23.726 1.00 29.51 304 ILE A N 1
ATOM 1681 C CA . ILE A 1 304 ? 2.771 58.325 -23.053 1.00 26.17 304 ILE A CA 1
ATOM 1682 C C . ILE A 1 304 ? 3.596 59.179 -22.122 1.00 27.18 304 ILE A C 1
ATOM 1683 O O . ILE A 1 304 ? 3.446 60.419 -22.119 1.00 28.54 304 ILE A O 1
ATOM 1688 N N . ALA A 1 305 ? 4.515 58.559 -21.375 1.00 32.35 305 ALA A N 1
ATOM 1689 C CA . ALA A 1 305 ? 5.336 59.382 -20.421 1.00 30.72 305 ALA A CA 1
ATOM 1690 C C . ALA A 1 305 ? 6.156 60.403 -21.179 1.00 33.02 305 ALA A C 1
ATOM 1691 O O . ALA A 1 305 ? 6.237 61.567 -20.778 1.00 33.01 305 ALA A O 1
ATOM 1693 N N . GLU A 1 306 ? 6.729 59.958 -22.291 1.00 36.78 306 GLU A N 1
ATOM 1694 C CA . GLU A 1 306 ? 7.510 60.842 -23.188 1.00 38.86 306 GLU A CA 1
ATOM 1695 C C . GLU A 1 306 ? 6.674 61.999 -23.726 1.00 35.00 306 GLU A C 1
ATOM 1696 O O . GLU A 1 306 ? 7.117 63.146 -23.697 1.00 35.03 306 GLU A O 1
ATOM 1702 N N . PHE A 1 307 ? 5.457 61.700 -24.193 1.00 29.27 307 PHE A N 1
ATOM 1703 C CA . PHE A 1 307 ? 4.514 62.768 -24.602 1.00 31.36 307 PHE A CA 1
ATOM 1704 C C . PHE A 1 307 ? 4.207 63.717 -23.442 1.00 31.95 307 PHE A C 1
ATOM 1705 O O . PHE A 1 307 ? 4.105 64.976 -23.572 1.00 30.19 307 PHE A O 1
ATOM 1713 N N . LEU A 1 308 ? 3.965 63.158 -22.266 1.00 35.92 308 LEU A N 1
ATOM 1714 C CA . LEU A 1 308 ? 3.496 64.029 -21.157 1.00 31.84 308 LEU A CA 1
ATOM 1715 C C . LEU A 1 308 ? 4.577 64.969 -20.597 1.00 31.88 308 LEU A C 1
ATOM 1716 O O . LEU A 1 308 ? 4.274 66.123 -20.178 1.00 32.63 308 LEU A O 1
ATOM 1721 N N . ARG A 1 309 ? 5.776 64.442 -20.598 1.00 32.16 309 ARG A N 1
ATOM 1722 C CA . ARG A 1 309 ? 6.981 65.102 -20.080 1.00 41.71 309 ARG A CA 1
ATOM 1723 C C . ARG A 1 309 ? 7.175 66.475 -20.782 1.00 51.59 309 ARG A C 1
ATOM 1724 O O . ARG A 1 309 ? 7.614 67.429 -20.168 1.00 41.60 309 ARG A O 1
ATOM 1732 N N . ASN A 1 310 ? 6.819 66.553 -22.066 1.00 51.69 310 ASN A N 1
ATOM 1733 C CA . ASN A 1 310 ? 6.906 67.783 -22.856 1.00 53.82 310 ASN A CA 1
ATOM 1734 C C . ASN A 1 310 ? 5.593 68.582 -22.965 1.00 50.67 310 ASN A C 1
ATOM 1735 O O . ASN A 1 310 ? 5.493 69.531 -23.763 1.00 51.61 310 ASN A O 1
ATOM 1740 N N . HIS A 1 311 ? 4.574 68.236 -22.201 1.00 38.71 311 HIS A N 1
ATOM 1741 C CA . HIS A 1 311 ? 3.301 68.810 -22.444 1.00 39.83 311 HIS A CA 1
ATOM 1742 C C . HIS A 1 311 ? 3.270 70.037 -21.509 1.00 42.03 311 HIS A C 1
ATOM 1743 O O . HIS A 1 311 ? 3.680 69.947 -20.364 1.00 41.09 311 HIS A O 1
ATOM 1750 N N . PRO A 1 312 ? 2.800 71.187 -22.003 1.00 41.34 312 PRO A N 1
ATOM 1751 C CA . PRO A 1 312 ? 2.809 72.392 -21.157 1.00 43.66 312 PRO A CA 1
ATOM 1752 C C . PRO A 1 312 ? 1.781 72.409 -19.989 1.00 46.64 312 PRO A C 1
ATOM 1753 O O . PRO A 1 312 ? 1.749 73.346 -19.237 1.00 42.86 312 PRO A O 1
ATOM 1757 N N . LYS A 1 313 ? 0.925 71.422 -19.856 1.00 44.09 313 LYS A N 1
ATOM 1758 C CA . LYS A 1 313 ? -0.021 71.350 -18.730 1.00 39.31 313 LYS A CA 1
ATOM 1759 C C . LYS A 1 313 ? 0.393 70.317 -17.705 1.00 33.90 313 LYS A C 1
ATOM 1760 O O . LYS A 1 313 ? -0.357 70.074 -16.757 1.00 38.17 313 LYS A O 1
ATOM 1766 N N . VAL A 1 314 ? 1.584 69.786 -17.846 1.00 36.70 314 VAL A N 1
ATOM 1767 C CA . VAL A 1 314 ? 2.141 68.748 -16.994 1.00 37.79 314 VAL A CA 1
ATOM 1768 C C . VAL A 1 314 ? 3.370 69.336 -16.256 1.00 43.47 314 VAL A C 1
ATOM 1769 O O . VAL A 1 314 ? 4.328 69.777 -16.840 1.00 40.35 314 VAL A O 1
ATOM 1773 N N . GLU A 1 315 ? 3.318 69.220 -14.948 1.00 38.42 315 GLU A N 1
ATOM 1774 C CA . GLU A 1 315 ? 4.195 69.875 -13.970 1.00 43.52 315 GLU A CA 1
ATOM 1775 C C . GLU A 1 315 ? 5.311 68.979 -13.632 1.00 41.20 315 GLU A C 1
ATOM 1776 O O . GLU A 1 315 ? 6.403 69.423 -13.368 1.00 44.20 315 GLU A O 1
ATOM 1782 N N . LYS A 1 316 ? 5.032 67.679 -13.543 1.00 40.06 316 LYS A N 1
ATOM 1783 C CA . LYS A 1 316 ? 5.940 66.710 -12.983 1.00 39.54 316 LYS A CA 1
ATOM 1784 C C . LYS A 1 316 ? 5.438 65.316 -13.361 1.00 39.18 316 LYS A C 1
ATOM 1785 O O . LYS A 1 316 ? 4.240 65.130 -13.457 1.00 42.39 316 LYS A O 1
ATOM 1791 N N . LEU A 1 317 ? 6.363 64.406 -13.589 1.00 33.87 317 LEU A N 1
ATOM 1792 C CA . LEU A 1 317 ? 6.145 63.050 -13.866 1.00 36.61 317 LEU A CA 1
ATOM 1793 C C . LEU A 1 317 ? 6.684 62.244 -12.710 1.00 38.89 317 LEU A C 1
ATOM 1794 O O . LEU A 1 317 ? 7.683 62.628 -12.073 1.00 39.79 317 LEU A O 1
ATOM 1799 N N . HIS A 1 318 ? 6.047 61.115 -12.454 1.00 35.26 318 HIS A N 1
ATOM 1800 C CA . HIS A 1 318 ? 6.532 60.130 -11.466 1.00 31.57 318 HIS A CA 1
ATOM 1801 C C . HIS A 1 318 ? 6.733 58.818 -12.168 1.00 34.58 318 HIS A C 1
ATOM 1802 O O . HIS A 1 318 ? 5.891 57.908 -12.079 1.00 33.42 318 HIS A O 1
ATOM 1809 N N . TYR A 1 319 ? 7.879 58.724 -12.836 1.00 29.91 319 TYR A N 1
ATOM 1810 C CA . TYR A 1 319 ? 8.167 57.673 -13.798 1.00 31.92 319 TYR A CA 1
ATOM 1811 C C . TYR A 1 319 ? 9.656 57.390 -13.734 1.00 30.61 319 TYR A C 1
ATOM 1812 O O . TYR A 1 319 ? 10.487 58.280 -14.025 1.00 37.22 319 TYR A O 1
ATOM 1821 N N . LEU A 1 320 ? 9.986 56.192 -13.286 1.00 31.87 320 LEU A N 1
ATOM 1822 C CA . LEU A 1 320 ? 11.365 55.852 -12.855 1.00 33.38 320 LEU A CA 1
ATOM 1823 C C . LEU A 1 320 ? 12.463 56.001 -13.924 1.00 37.96 320 LEU A C 1
ATOM 1824 O O . LEU A 1 320 ? 13.587 56.420 -13.567 1.00 41.48 320 LEU A O 1
ATOM 1829 N N . PRO A 1 321 ? 12.170 55.677 -15.193 1.00 37.03 321 PRO A N 1
ATOM 1830 C CA . PRO A 1 321 ? 13.138 55.954 -16.296 1.00 36.14 321 PRO A CA 1
ATOM 1831 C C . PRO A 1 321 ? 13.533 57.400 -16.437 1.00 35.14 321 PRO A C 1
ATOM 1832 O O . PRO A 1 321 ? 14.600 57.691 -16.955 1.00 41.49 321 PRO A O 1
ATOM 1836 N N . PHE A 1 322 ? 12.743 58.311 -15.912 1.00 36.82 322 PHE A N 1
ATOM 1837 C CA . PHE A 1 322 ? 13.041 59.720 -15.965 1.00 33.92 322 PHE A CA 1
ATOM 1838 C C . PHE A 1 322 ? 13.728 60.255 -14.730 1.00 37.66 322 PHE A C 1
ATOM 1839 O O . PHE A 1 322 ? 13.834 61.463 -14.616 1.00 40.28 322 PHE A O 1
ATOM 1847 N N . ALA A 1 323 ? 14.112 59.398 -13.774 1.00 37.62 323 ALA A N 1
ATOM 1848 C CA . ALA A 1 323 ? 14.914 59.827 -12.670 1.00 42.56 323 ALA A CA 1
ATOM 1849 C C . ALA A 1 323 ? 16.300 60.147 -13.266 1.00 42.65 323 ALA A C 1
ATOM 1850 O O . ALA A 1 323 ? 16.830 59.425 -14.126 1.00 45.48 323 ALA A O 1
ATOM 1852 N N . ASP A 1 324 ? 16.825 61.258 -12.811 1.00 47.01 324 ASP A N 1
ATOM 1853 C CA . ASP A 1 324 ? 18.237 61.708 -13.061 1.00 47.58 324 ASP A CA 1
ATOM 1854 C C . ASP A 1 324 ? 19.203 60.600 -12.877 1.00 42.73 324 ASP A C 1
ATOM 1855 O O . ASP A 1 324 ? 19.183 59.965 -11.823 1.00 44.05 324 ASP A O 1
ATOM 1860 N N . GLU A 1 325 ? 20.030 60.339 -13.912 1.00 44.80 325 GLU A N 1
ATOM 1861 C CA . GLU A 1 325 ? 20.903 59.127 -14.000 1.00 48.67 325 GLU A CA 1
ATOM 1862 C C . GLU A 1 325 ? 21.871 59.084 -12.831 1.00 45.41 325 GLU A C 1
ATOM 1863 O O . GLU A 1 325 ? 22.387 57.997 -12.465 1.00 51.93 325 GLU A O 1
ATOM 1865 N N . ARG A 1 326 ? 22.047 60.232 -12.213 1.00 42.46 326 ARG A N 1
ATOM 1866 C CA . ARG A 1 326 ? 22.956 60.421 -11.066 1.00 47.70 326 ARG A CA 1
ATOM 1867 C C . ARG A 1 326 ? 22.337 60.266 -9.702 1.00 53.43 326 ARG A C 1
ATOM 1868 O O . ARG A 1 326 ? 23.070 60.194 -8.726 1.00 55.18 326 ARG A O 1
ATOM 1876 N N . SER A 1 327 ? 21.008 60.176 -9.616 1.00 52.59 327 SER A N 1
ATOM 1877 C CA . SER A 1 327 ? 20.325 60.005 -8.316 1.00 46.84 327 SER A CA 1
ATOM 1878 C C . SER A 1 327 ? 20.509 58.586 -7.839 1.00 41.76 327 SER A C 1
ATOM 1879 O O . SER A 1 327 ? 20.738 57.634 -8.633 1.00 43.70 327 SER A O 1
ATOM 1882 N N . ASP A 1 328 ? 20.361 58.412 -6.533 1.00 46.44 328 ASP A N 1
ATOM 1883 C CA . ASP A 1 328 ? 20.319 57.077 -5.953 1.00 46.04 328 ASP A CA 1
ATOM 1884 C C . ASP A 1 328 ? 19.157 56.225 -6.498 1.00 40.74 328 ASP A C 1
ATOM 1885 O O . ASP A 1 328 ? 19.297 55.023 -6.705 1.00 38.47 328 ASP A O 1
ATOM 1890 N N . ILE A 1 329 ? 18.013 56.862 -6.706 1.00 48.12 329 ILE A N 1
ATOM 1891 C CA . ILE A 1 329 ? 16.818 56.142 -7.273 1.00 41.34 329 ILE A CA 1
ATOM 1892 C C . ILE A 1 329 ? 17.155 55.551 -8.617 1.00 37.81 329 ILE A C 1
ATOM 1893 O O . ILE A 1 329 ? 16.987 54.335 -8.858 1.00 34.03 329 ILE A O 1
ATOM 1898 N N . ALA A 1 330 ? 17.699 56.368 -9.502 1.00 41.20 330 ALA A N 1
ATOM 1899 C CA . ALA A 1 330 ? 18.132 55.842 -10.801 1.00 39.69 330 ALA A CA 1
ATOM 1900 C C . ALA A 1 330 ? 19.057 54.640 -10.719 1.00 43.34 330 ALA A C 1
ATOM 1901 O O . ALA A 1 330 ? 18.868 53.572 -11.393 1.00 43.67 330 ALA A O 1
ATOM 1903 N N . ALA A 1 331 ? 20.075 54.761 -9.868 1.00 44.72 331 ALA A N 1
ATOM 1904 C CA . ALA A 1 331 ? 21.036 53.687 -9.754 1.00 41.62 331 ALA A CA 1
ATOM 1905 C C . ALA A 1 331 ? 20.389 52.421 -9.248 1.00 38.12 331 ALA A C 1
ATOM 1906 O O . ALA A 1 331 ? 20.691 51.318 -9.733 1.00 40.27 331 ALA A O 1
ATOM 1908 N N . LEU A 1 332 ? 19.448 52.569 -8.312 1.00 38.90 332 LEU A N 1
ATOM 1909 C CA . LEU A 1 332 ? 18.778 51.370 -7.755 1.00 35.95 332 LEU A CA 1
ATOM 1910 C C . LEU A 1 332 ? 17.846 50.758 -8.828 1.00 30.74 332 LEU A C 1
ATOM 1911 O O . LEU A 1 332 ? 17.862 49.570 -9.048 1.00 38.98 332 LEU A O 1
ATOM 1916 N N . PHE A 1 333 ? 17.068 51.596 -9.498 1.00 33.95 333 PHE A N 1
ATOM 1917 C CA . PHE A 1 333 ? 16.218 51.120 -10.608 1.00 34.26 333 PHE A CA 1
ATOM 1918 C C . PHE A 1 333 ? 17.009 50.302 -11.639 1.00 33.79 333 PHE A C 1
ATOM 1919 O O . PHE A 1 333 ? 16.631 49.168 -12.048 1.00 40.08 333 PHE A O 1
ATOM 1927 N N . LYS A 1 334 ? 18.176 50.819 -12.013 1.00 45.34 334 LYS A N 1
ATOM 1928 C CA . LYS A 1 334 ? 19.057 50.150 -13.018 1.00 38.46 334 LYS A CA 1
ATOM 1929 C C . LYS A 1 334 ? 19.541 48.819 -12.538 1.00 40.01 334 LYS A C 1
ATOM 1930 O O . LYS A 1 334 ? 19.625 47.867 -13.307 1.00 42.02 334 LYS A O 1
ATOM 1932 N N . ARG A 1 335 ? 19.859 48.685 -11.261 1.00 43.19 335 ARG A N 1
ATOM 1933 C CA . ARG A 1 335 ? 20.319 47.400 -10.831 1.00 38.04 335 ARG A CA 1
ATOM 1934 C C . ARG A 1 335 ? 19.263 46.396 -10.443 1.00 38.30 335 ARG A C 1
ATOM 1935 O O . ARG A 1 335 ? 19.542 45.234 -10.515 1.00 41.77 335 ARG A O 1
ATOM 1943 N N . GLN A 1 336 ? 18.066 46.817 -10.008 1.00 40.51 336 GLN A N 1
ATOM 1944 C CA . GLN A 1 336 ? 17.040 45.880 -9.464 1.00 37.54 336 GLN A CA 1
ATOM 1945 C C . GLN A 1 336 ? 15.872 45.553 -10.459 1.00 36.41 336 GLN A C 1
ATOM 1946 O O . GLN A 1 336 ? 15.122 44.517 -10.323 1.00 35.02 336 GLN A O 1
ATOM 1952 N N . CYS A 1 337 ? 15.702 46.431 -11.436 1.00 38.07 337 CYS A N 1
ATOM 1953 C CA . CYS A 1 337 ? 14.620 46.305 -12.445 1.00 38.99 337 CYS A CA 1
ATOM 1954 C C . CYS A 1 337 ? 15.078 46.206 -13.902 1.00 39.22 337 CYS A C 1
ATOM 1955 O O . CYS A 1 337 ? 16.060 46.790 -14.244 1.00 41.89 337 CYS A O 1
ATOM 1958 N N . THR A 1 338 ? 14.330 45.533 -14.763 1.00 37.24 338 THR A N 1
ATOM 1959 C CA . THR A 1 338 ? 14.588 45.558 -16.218 1.00 42.17 338 THR A CA 1
ATOM 1960 C C . THR A 1 338 ? 13.545 46.323 -17.002 1.00 46.66 338 THR A C 1
ATOM 1961 O O . THR A 1 338 ? 13.564 46.350 -18.236 1.00 45.33 338 THR A O 1
ATOM 1965 N N . GLY A 1 339 ? 12.641 46.995 -16.315 1.00 38.85 339 GLY A N 1
ATOM 1966 C CA . GLY A 1 339 ? 11.645 47.783 -17.046 1.00 38.95 339 GLY A CA 1
ATOM 1967 C C . GLY A 1 339 ? 10.754 48.518 -16.070 1.00 36.40 339 GLY A C 1
ATOM 1968 O O . GLY A 1 339 ? 10.833 48.259 -14.841 1.00 35.00 339 GLY A O 1
ATOM 1969 N N . ALA A 1 340 ? 9.913 49.422 -16.600 1.00 37.22 340 ALA A N 1
ATOM 1970 C CA . ALA A 1 340 ? 9.113 50.375 -15.757 1.00 35.69 340 ALA A CA 1
ATOM 1971 C C . ALA A 1 340 ? 7.680 49.909 -15.561 1.00 35.07 340 ALA A C 1
ATOM 1972 O O . ALA A 1 340 ? 6.996 50.352 -14.656 1.00 34.46 340 ALA A O 1
ATOM 1974 N N . GLY A 1 341 ? 7.238 48.979 -16.385 1.00 32.49 341 GLY A N 1
ATOM 1975 C CA . GLY A 1 341 ? 5.906 48.447 -16.241 1.00 37.91 341 GLY A CA 1
ATOM 1976 C C . GLY A 1 341 ? 4.930 49.501 -16.749 1.00 34.08 341 GLY A C 1
ATOM 1977 O O . GLY A 1 341 ? 5.296 50.391 -17.545 1.00 32.73 341 GLY A O 1
ATOM 1978 N N . SER A 1 342 ? 3.705 49.449 -16.261 1.00 33.61 342 SER A N 1
ATOM 1979 C CA . SER A 1 342 ? 2.612 50.175 -16.979 1.00 36.22 342 SER A CA 1
ATOM 1980 C C . SER A 1 342 ? 1.986 51.298 -16.226 1.00 32.04 342 SER A C 1
ATOM 1981 O O . SER A 1 342 ? 1.164 52.037 -16.797 1.00 32.77 342 SER A O 1
ATOM 1984 N N . THR A 1 343 ? 2.385 51.466 -14.966 1.00 28.06 343 THR A N 1
ATOM 1985 C CA . THR A 1 343 ? 1.639 52.287 -14.064 1.00 30.92 343 THR A CA 1
ATOM 1986 C C . THR A 1 343 ? 2.531 53.390 -13.578 1.00 30.39 343 THR A C 1
ATOM 1987 O O . THR A 1 343 ? 3.671 53.113 -13.110 1.00 32.81 343 THR A O 1
ATOM 1991 N N . PHE A 1 344 ? 2.024 54.610 -13.689 1.00 30.43 344 PHE A N 1
ATOM 1992 C CA . PHE A 1 344 ? 2.748 55.776 -13.169 1.00 31.36 344 PHE A CA 1
ATOM 1993 C C . PHE A 1 344 ? 1.819 56.924 -12.985 1.00 28.94 344 PHE A C 1
ATOM 1994 O O . PHE A 1 344 ? 0.644 56.830 -13.302 1.00 31.30 344 PHE A O 1
ATOM 2002 N N . SER A 1 345 ? 2.346 58.035 -12.492 1.00 26.11 345 SER A N 1
ATOM 2003 C CA . SER A 1 345 ? 1.575 59.176 -12.222 1.00 30.59 345 SER A CA 1
ATOM 2004 C C . SER A 1 345 ? 2.150 60.461 -12.819 1.00 33.09 345 SER A C 1
ATOM 2005 O O . SER A 1 345 ? 3.311 60.519 -13.040 1.00 35.39 345 SER A O 1
ATOM 2008 N N . PHE A 1 346 ? 1.321 61.491 -12.984 1.00 31.68 346 PHE A N 1
ATOM 2009 C CA . PHE A 1 346 ? 1.810 62.829 -13.305 1.00 33.04 346 PHE A CA 1
ATOM 2010 C C . PHE A 1 346 ? 1.035 63.888 -12.633 1.00 34.38 346 PHE A C 1
ATOM 2011 O O . PHE A 1 346 ? -0.075 63.639 -12.198 1.00 33.47 346 PHE A O 1
ATOM 2019 N N . ASP A 1 347 ? 1.628 65.074 -12.457 1.00 33.17 347 ASP A N 1
ATOM 2020 C CA . ASP A 1 347 ? 0.889 66.194 -11.872 1.00 33.88 347 ASP A CA 1
ATOM 2021 C C . ASP A 1 347 ? 0.481 67.169 -12.962 1.00 37.67 347 ASP A C 1
ATOM 2022 O O . ASP A 1 347 ? 1.338 67.582 -13.769 1.00 37.72 347 ASP A O 1
ATOM 2027 N N . ILE A 1 348 ? -0.789 67.526 -12.978 1.00 32.21 348 ILE A N 1
ATOM 2028 C CA . ILE A 1 348 ? -1.329 68.499 -13.953 1.00 38.42 348 ILE A CA 1
ATOM 2029 C C . ILE A 1 348 ? -1.221 69.921 -13.384 1.00 46.02 348 ILE A C 1
ATOM 2030 O O . ILE A 1 348 ? -1.213 70.080 -12.143 1.00 39.77 348 ILE A O 1
ATOM 2035 N N . LYS A 1 349 ? -1.094 70.947 -14.245 1.00 39.43 349 LYS A N 1
ATOM 2036 C CA . LYS A 1 349 ? -1.143 72.362 -13.778 1.00 39.05 349 LYS A CA 1
ATOM 2037 C C . LYS A 1 349 ? -2.607 72.708 -13.611 1.00 42.37 349 LYS A C 1
ATOM 2038 O O . LYS A 1 349 ? -3.475 72.200 -14.338 1.00 44.75 349 LYS A O 1
ATOM 2044 N N . GLY A 1 350 ? -2.893 73.515 -12.575 1.00 42.08 350 GLY A N 1
ATOM 2045 C CA . GLY A 1 350 ? -4.223 73.983 -12.286 1.00 37.96 350 GLY A CA 1
ATOM 2046 C C . GLY A 1 350 ? -4.997 73.261 -11.189 1.00 37.76 350 GLY A C 1
ATOM 2047 O O . GLY A 1 350 ? -6.251 73.369 -11.137 1.00 42.19 350 GLY A O 1
ATOM 2048 N N . GLY A 1 351 ? -4.283 72.520 -10.350 1.00 38.41 351 GLY A N 1
ATOM 2049 C CA . GLY A 1 351 ? -4.870 71.820 -9.193 1.00 45.08 351 GLY A CA 1
ATOM 2050 C C . GLY A 1 351 ? -5.923 70.762 -9.474 1.00 43.02 351 GLY A C 1
ATOM 2051 O O . GLY A 1 351 ? -6.087 70.263 -10.600 1.00 39.02 351 GLY A O 1
ATOM 2052 N N . GLN A 1 352 ? -6.690 70.447 -8.456 1.00 42.50 352 GLN A N 1
ATOM 2053 C CA . GLN A 1 352 ? -7.668 69.404 -8.553 1.00 37.06 352 GLN A CA 1
ATOM 2054 C C . GLN A 1 352 ? -8.755 69.651 -9.528 1.00 40.44 352 GLN A C 1
ATOM 2055 O O . GLN A 1 352 ? -9.249 68.725 -10.171 1.00 35.22 352 GLN A O 1
ATOM 2061 N N . ALA A 1 353 ? -9.167 70.896 -9.688 1.00 39.60 353 ALA A N 1
ATOM 2062 C CA . ALA A 1 353 ? -10.288 71.180 -10.577 1.00 40.72 353 ALA A CA 1
ATOM 2063 C C . ALA A 1 353 ? -9.910 70.918 -12.058 1.00 34.58 353 ALA A C 1
ATOM 2064 O O . ALA A 1 353 ? -10.744 70.418 -12.846 1.00 36.06 353 ALA A O 1
ATOM 2066 N N . ALA A 1 354 ? -8.681 71.270 -12.411 1.00 39.03 354 ALA A N 1
ATOM 2067 C CA . ALA A 1 354 ? -8.089 70.921 -13.698 1.00 35.38 354 ALA A CA 1
ATOM 2068 C C . ALA A 1 354 ? -7.943 69.366 -13.844 1.00 35.66 354 ALA A C 1
ATOM 2069 O O . A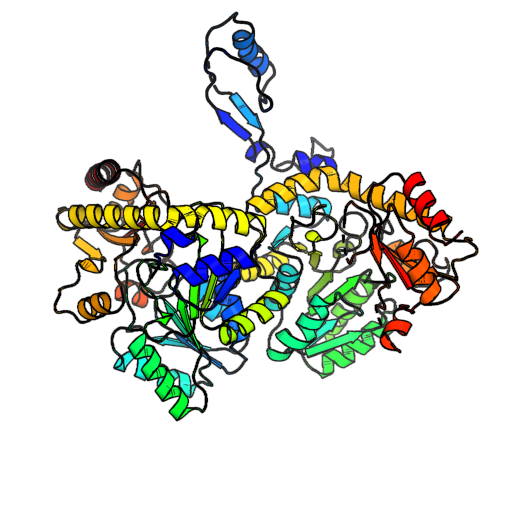LA A 1 354 ? -8.377 68.791 -14.857 1.00 38.64 354 ALA A O 1
ATOM 2071 N N . ALA A 1 355 ? -7.395 68.707 -12.815 1.00 36.36 355 ALA A N 1
ATOM 2072 C CA . ALA A 1 355 ? -7.344 67.232 -12.804 1.00 35.18 355 ALA A CA 1
ATOM 2073 C C . ALA A 1 355 ? -8.656 66.589 -13.122 1.00 29.27 355 ALA A C 1
ATOM 2074 O O . ALA A 1 355 ? -8.715 65.638 -13.944 1.00 31.85 355 ALA A O 1
ATOM 2076 N N . PHE A 1 356 ? -9.733 67.113 -12.542 1.00 32.73 356 PHE A N 1
ATOM 2077 C CA . PHE A 1 356 ? -11.041 66.538 -12.643 1.00 32.17 356 PHE A CA 1
ATOM 2078 C C . PHE A 1 356 ? -11.611 66.782 -14.022 1.00 34.02 356 PHE A C 1
ATOM 2079 O O . PHE A 1 356 ? -12.273 65.913 -14.621 1.00 38.81 356 PHE A O 1
ATOM 2087 N N . ARG A 1 357 ? -11.362 67.962 -14.566 1.00 35.83 357 ARG A N 1
ATOM 2088 C CA . ARG A 1 357 ? -11.802 68.239 -15.938 1.00 34.11 357 ARG A CA 1
ATOM 2089 C C . ARG A 1 357 ? -11.085 67.357 -16.957 1.00 31.40 357 ARG A C 1
ATOM 2090 O O . ARG A 1 357 ? -11.741 66.801 -17.823 1.00 29.01 357 ARG A O 1
ATOM 2098 N N . PHE A 1 358 ? -9.774 67.234 -16.812 1.00 33.02 358 PHE A N 1
ATOM 2099 C CA . PHE A 1 358 ? -8.987 66.245 -17.589 1.00 33.04 358 PHE A CA 1
ATOM 2100 C C . PHE A 1 358 ? -9.614 64.818 -17.515 1.00 35.13 358 PHE A C 1
ATOM 2101 O O . PHE A 1 358 ? -9.925 64.193 -18.535 1.00 33.72 358 PHE A O 1
ATOM 2109 N N . LEU A 1 359 ? -9.811 64.308 -16.294 1.00 31.35 359 LEU A N 1
ATOM 2110 C CA . LEU A 1 359 ? -10.470 63.002 -16.131 1.00 32.57 359 LEU A CA 1
ATOM 2111 C C . LEU A 1 359 ? -11.790 62.861 -16.835 1.00 31.21 359 LEU A C 1
ATOM 2112 O O . LEU A 1 359 ? -12.073 61.815 -17.502 1.00 29.34 359 LEU A O 1
ATOM 2117 N N . ASN A 1 360 ? -12.634 63.861 -16.663 1.00 31.30 360 ASN A N 1
ATOM 2118 C CA . ASN A 1 360 ? -13.986 63.804 -17.226 1.00 32.02 360 ASN A CA 1
ATOM 2119 C C . ASN A 1 360 ? -14.095 63.923 -18.739 1.00 30.10 360 ASN A C 1
ATOM 2120 O O . ASN A 1 360 ? -15.056 63.422 -19.281 1.00 31.35 360 ASN A O 1
ATOM 2125 N N . ALA A 1 361 ? -13.049 64.447 -19.395 1.00 29.94 361 ALA A N 1
ATOM 2126 C CA . ALA A 1 361 ? -12.971 64.544 -20.838 1.00 29.85 361 ALA A CA 1
ATOM 2127 C C . ALA A 1 361 ? -12.400 63.316 -21.523 1.00 33.35 361 ALA A C 1
ATOM 2128 O O . ALA A 1 361 ? -12.500 63.220 -22.732 1.00 32.83 361 ALA A O 1
ATOM 2130 N N . LEU A 1 362 ? -11.800 62.359 -20.767 1.00 33.65 362 LEU A N 1
ATOM 2131 C CA . LEU A 1 362 ? -11.215 61.163 -21.381 1.00 31.10 362 LEU A CA 1
ATOM 2132 C C . LEU A 1 362 ? -12.315 60.309 -22.040 1.00 31.78 362 LEU A C 1
ATOM 2133 O O . LEU A 1 362 ? -13.409 60.123 -21.506 1.00 31.84 362 LEU A O 1
ATOM 2138 N N . GLN A 1 363 ? -12.033 59.785 -23.224 1.00 29.65 363 GLN A N 1
ATOM 2139 C CA . GLN A 1 363 ? -13.018 58.992 -23.936 1.00 32.75 363 GLN A CA 1
ATOM 2140 C C . GLN A 1 363 ? -12.527 57.559 -24.215 1.00 32.59 363 GLN A C 1
ATOM 2141 O O . GLN A 1 363 ? -13.375 56.689 -24.534 1.00 38.57 363 GLN A O 1
ATOM 2147 N N . ILE A 1 364 ? -11.211 57.299 -24.128 1.00 30.91 364 ILE A N 1
ATOM 2148 C CA . ILE A 1 364 ? -10.617 55.975 -24.414 1.00 32.39 364 ILE A CA 1
ATOM 2149 C C . ILE A 1 364 ? -10.073 55.345 -23.107 1.00 34.66 364 ILE A C 1
ATOM 2150 O O . ILE A 1 364 ? -10.389 54.192 -22.788 1.00 31.89 364 ILE A O 1
ATOM 2155 N N . LEU A 1 365 ? -9.251 56.085 -22.369 1.00 32.62 365 LEU A N 1
ATOM 2156 C CA . LEU A 1 365 ? -8.846 55.648 -21.020 1.00 30.67 365 LEU A CA 1
ATOM 2157 C C . LEU A 1 365 ? -10.120 55.742 -20.154 1.00 30.58 365 LEU A C 1
ATOM 2158 O O . LEU A 1 365 ? -10.907 56.674 -20.336 1.00 35.08 365 LEU A O 1
ATOM 2163 N N . LYS A 1 366 ? -10.403 54.723 -19.361 1.00 27.08 366 LYS A N 1
ATOM 2164 C CA . LYS A 1 366 ? -11.568 54.690 -18.507 1.00 29.98 366 LYS A CA 1
ATOM 2165 C C . LYS A 1 366 ? -11.186 55.187 -17.095 1.00 31.74 366 LYS A C 1
ATOM 2166 O O . LYS A 1 366 ? -10.001 55.127 -16.685 1.00 33.59 366 LYS A O 1
ATOM 2172 N N . LEU A 1 367 ? -12.157 55.678 -16.330 1.00 31.29 367 LEU A N 1
ATOM 2173 C CA . LEU A 1 367 ? -11.915 56.115 -14.977 1.00 29.15 367 LEU A CA 1
ATOM 2174 C C . LEU A 1 367 ? -12.078 54.980 -14.027 1.00 30.25 367 LEU A C 1
ATOM 2175 O O . LEU A 1 367 ? -13.225 54.537 -13.716 1.00 29.22 367 LEU A O 1
ATOM 2180 N N . ALA A 1 368 ? -10.939 54.475 -13.550 1.00 27.65 368 ALA A N 1
ATOM 2181 C CA . ALA A 1 368 ? -10.914 53.278 -12.741 1.00 27.56 368 ALA A CA 1
ATOM 2182 C C . ALA A 1 368 ? -9.535 53.073 -12.204 1.00 26.83 368 ALA A C 1
ATOM 2183 O O . ALA A 1 368 ? -8.594 53.714 -12.653 1.00 29.96 368 ALA A O 1
ATOM 2185 N N . VAL A 1 369 ? -9.437 52.100 -11.305 1.00 24.00 369 VAL A N 1
ATOM 2186 C CA . VAL A 1 369 ? -8.152 51.779 -10.633 1.00 28.83 369 VAL A CA 1
ATOM 2187 C C . VAL A 1 369 ? -7.521 50.560 -11.311 1.00 28.77 369 VAL A C 1
ATOM 2188 O O . VAL A 1 369 ? -6.323 50.559 -11.648 1.00 34.38 369 VAL A O 1
ATOM 2192 N N . SER A 1 370 ? -8.339 49.567 -11.594 1.00 27.58 370 SER A N 1
ATOM 2193 C CA . SER A 1 370 ? -7.833 48.374 -12.289 1.00 26.62 370 SER A CA 1
ATOM 2194 C C . SER A 1 370 ? -8.908 47.649 -12.942 1.00 24.94 370 SER A C 1
ATOM 2195 O O . SER A 1 370 ? -9.988 47.465 -12.340 1.00 27.31 370 SER A O 1
ATOM 2200 N N . LEU A 1 371 ? -8.606 47.097 -14.115 1.00 24.91 371 LEU A N 1
ATOM 2201 C CA . LEU A 1 371 ? -9.494 46.216 -14.800 1.00 28.78 371 LEU A CA 1
ATOM 2202 C C . LEU A 1 371 ? -8.729 45.014 -15.294 1.00 27.86 371 LEU A C 1
ATOM 2203 O O . LEU A 1 371 ? -9.197 44.319 -16.145 1.00 27.44 371 LEU A O 1
ATOM 2208 N N . GLY A 1 372 ? -7.609 44.697 -14.638 1.00 31.02 372 GLY A N 1
ATOM 2209 C CA . GLY A 1 372 ? -6.905 43.465 -14.972 1.00 30.97 372 GLY A CA 1
ATOM 2210 C C . GLY A 1 372 ? -5.705 43.591 -15.827 1.00 32.88 372 GLY A C 1
ATOM 2211 O O . GLY A 1 372 ? -5.066 42.568 -16.057 1.00 34.50 372 GLY A O 1
ATOM 2212 N N . GLY A 1 373 ? -5.480 44.816 -16.344 1.00 32.17 373 GLY A N 1
ATOM 2213 C CA . GLY A 1 373 ? -4.319 45.239 -17.079 1.00 28.79 373 GLY A CA 1
ATOM 2214 C C . GLY A 1 373 ? -4.395 45.384 -18.587 1.00 33.91 373 GLY A C 1
ATOM 2215 O O . GLY A 1 373 ? -3.449 45.880 -19.195 1.00 35.82 373 GLY A O 1
ATOM 2216 N N . THR A 1 374 ? -5.458 44.897 -19.210 1.00 32.81 374 THR A N 1
ATOM 2217 C CA . THR A 1 374 ? -5.632 45.030 -20.658 1.00 35.94 374 THR A CA 1
ATOM 2218 C C . THR A 1 374 ? -6.062 46.433 -21.163 1.00 34.06 374 THR A C 1
ATOM 2219 O O . THR A 1 374 ? -5.600 46.886 -22.232 1.00 30.24 374 THR A O 1
ATOM 2223 N N . GLU A 1 375 ? -6.926 47.115 -20.406 1.00 31.93 375 GLU A N 1
ATOM 2224 C CA . GLU A 1 375 ? -7.414 48.441 -20.797 1.00 33.07 375 GLU A CA 1
ATOM 2225 C C . GLU A 1 375 ? -6.766 49.518 -20.001 1.00 29.62 375 GLU A C 1
ATOM 2226 O O . GLU A 1 375 ? -6.544 49.318 -18.830 1.00 26.91 375 GLU A O 1
ATOM 2236 N N . SER A 1 376 ? -6.521 50.666 -20.617 1.00 25.02 376 SER A N 1
ATOM 2237 C CA . SER A 1 376 ? -5.889 51.803 -19.974 1.00 25.82 376 SER A CA 1
ATOM 2238 C C . SER A 1 376 ? -6.870 52.637 -19.129 1.00 26.16 376 SER A C 1
ATOM 2239 O O . SER A 1 376 ? -7.999 52.881 -19.541 1.00 29.15 376 SER A O 1
ATOM 2242 N N . LEU A 1 377 ? -6.416 53.053 -17.956 1.00 25.36 377 LEU A N 1
ATOM 2243 C CA . LEU A 1 377 ? -7.217 53.720 -16.953 1.00 27.32 377 LEU A CA 1
ATOM 2244 C C . LEU A 1 377 ? -6.567 54.920 -16.355 1.00 29.51 377 LEU A C 1
ATOM 2245 O O . LEU A 1 377 ? -5.321 55.019 -16.349 1.00 30.98 377 LEU A O 1
ATOM 2250 N N . ALA A 1 378 ? -7.390 55.864 -15.877 1.00 27.07 378 ALA A N 1
ATOM 2251 C CA . ALA A 1 378 ? -6.911 57.042 -15.231 1.00 26.95 378 ALA A CA 1
ATOM 2252 C C . ALA A 1 378 ? -7.734 57.224 -13.954 1.00 28.53 378 ALA A C 1
ATOM 2253 O O . ALA A 1 378 ? -8.898 56.856 -13.944 1.00 27.60 378 ALA A O 1
ATOM 2255 N N . SER A 1 379 ? -7.101 57.768 -12.899 1.00 26.76 379 SER A N 1
ATOM 2256 C CA . SER A 1 379 ? -7.752 58.036 -11.637 1.00 28.35 379 SER A CA 1
ATOM 2257 C C . SER A 1 379 ? -7.012 59.159 -10.903 1.00 29.06 379 SER A C 1
ATOM 2258 O O . SER A 1 379 ? -5.952 59.652 -11.364 1.00 27.01 379 SER A O 1
ATOM 2261 N N . HIS A 1 380 ? -7.604 59.581 -9.785 1.00 30.45 380 HIS A N 1
ATOM 2262 C CA . HIS A 1 380 ? -7.051 60.743 -8.968 1.00 28.38 380 HIS A CA 1
ATOM 2263 C C . HIS A 1 380 ? -6.803 60.185 -7.574 1.00 30.90 380 HIS A C 1
ATOM 2264 O O . HIS A 1 380 ? -7.746 60.036 -6.808 1.00 30.36 380 HIS A O 1
ATOM 2271 N N . PRO A 1 381 ? -5.569 59.803 -7.281 1.00 30.84 381 PRO A N 1
ATOM 2272 C CA . PRO A 1 381 ? -5.303 59.156 -6.012 1.00 30.09 381 PRO A CA 1
ATOM 2273 C C . PRO A 1 381 ? -5.669 59.909 -4.727 1.00 34.05 381 PRO A C 1
ATOM 2274 O O . PRO A 1 381 ? -6.278 59.288 -3.822 1.00 28.22 381 PRO A O 1
ATOM 2278 N N . ALA A 1 382 ? -5.460 61.211 -4.685 1.00 31.78 382 ALA A N 1
ATOM 2279 C CA . ALA A 1 382 ? -5.779 61.994 -3.480 1.00 32.33 382 ALA A CA 1
ATOM 2280 C C . ALA A 1 382 ? -7.273 62.030 -3.144 1.00 33.17 382 ALA A C 1
ATOM 2281 O O . ALA A 1 382 ? -7.617 61.871 -2.030 1.00 34.14 382 ALA A O 1
ATOM 2283 N N . ALA A 1 383 ? -8.156 62.055 -4.121 1.00 32.85 383 ALA A N 1
ATOM 2284 C CA . ALA A 1 383 ? -9.586 62.088 -3.863 1.00 36.12 383 ALA A CA 1
ATOM 2285 C C . ALA A 1 383 ? -10.160 60.695 -3.984 1.00 33.83 383 ALA A C 1
ATOM 2286 O O . ALA A 1 383 ? -11.324 60.471 -3.650 1.00 30.35 383 ALA A O 1
ATOM 2288 N N . MET A 1 384 ? -9.381 59.721 -4.452 1.00 30.10 384 MET A N 1
ATOM 2289 C CA . MET A 1 384 ? -9.914 58.356 -4.545 1.00 33.18 384 MET A CA 1
ATOM 2290 C C . MET A 1 384 ? -9.128 57.342 -3.644 1.00 32.47 384 MET A C 1
ATOM 2291 O O . MET A 1 384 ? -9.293 57.331 -2.431 1.00 34.45 384 MET A O 1
ATOM 2296 N N . THR A 1 385 ? -8.239 56.546 -4.226 1.00 31.26 385 THR A N 1
ATOM 2297 C CA . THR A 1 385 ? -7.593 55.403 -3.497 1.00 31.12 385 THR A CA 1
ATOM 2298 C C . THR A 1 385 ? -6.850 55.794 -2.235 1.00 29.30 385 THR A C 1
ATOM 2299 O O . THR A 1 385 ? -6.865 55.040 -1.246 1.00 31.23 385 THR A O 1
ATOM 2303 N N . HIS A 1 386 ? -6.247 56.966 -2.244 1.00 28.47 386 HIS A N 1
ATOM 2304 C CA . HIS A 1 386 ? -5.328 57.486 -1.164 1.00 32.36 386 HIS A CA 1
ATOM 2305 C C . HIS A 1 386 ? -5.944 58.610 -0.367 1.00 32.38 386 HIS A C 1
ATOM 2306 O O . HIS A 1 386 ? -5.263 59.300 0.409 1.00 33.10 386 HIS A O 1
ATOM 2313 N N . SER A 1 387 ? -7.224 58.769 -0.521 1.00 35.51 387 SER A N 1
ATOM 2314 C CA . SER A 1 387 ? -7.965 59.778 0.253 1.00 37.22 387 SER A CA 1
ATOM 2315 C C . SER A 1 387 ? -7.933 59.530 1.775 1.00 35.39 387 SER A C 1
ATOM 2316 O O . SER A 1 387 ? -7.961 60.489 2.519 1.00 34.58 387 SER A O 1
ATOM 2319 N N . GLY A 1 388 ? -7.818 58.277 2.207 1.00 35.70 388 GLY A N 1
ATOM 2320 C CA . GLY A 1 388 ? -7.715 57.962 3.616 1.00 35.83 388 GLY A CA 1
ATOM 2321 C C . GLY A 1 388 ? -6.304 57.965 4.176 1.00 38.03 388 GLY A C 1
ATOM 2322 O O . GLY A 1 388 ? -6.135 57.889 5.367 1.00 38.20 388 GLY A O 1
ATOM 2323 N N . VAL A 1 389 ? -5.301 58.148 3.335 1.00 31.12 389 VAL A N 1
ATOM 2324 C CA . VAL A 1 389 ? -3.940 58.164 3.729 1.00 33.16 389 VAL A CA 1
ATOM 2325 C C . VAL A 1 389 ? -3.592 59.566 4.265 1.00 32.38 389 VAL A C 1
ATOM 2326 O O . VAL A 1 389 ? -3.939 60.568 3.662 1.00 35.16 389 VAL A O 1
ATOM 2330 N N . PRO A 1 390 ? -2.876 59.628 5.370 1.00 30.00 390 PRO A N 1
ATOM 2331 C CA . PRO A 1 390 ? -2.527 60.925 5.924 1.00 30.31 390 PRO A CA 1
ATOM 2332 C C . PRO A 1 390 ? -1.654 61.749 4.972 1.00 28.65 390 PRO A C 1
ATOM 2333 O O . PRO A 1 390 ? -0.815 61.173 4.221 1.00 30.23 390 PRO A O 1
ATOM 2337 N N . VAL A 1 391 ? -1.846 63.052 5.013 1.00 29.97 391 VAL A N 1
ATOM 2338 C CA . VAL A 1 391 ? -1.163 64.013 4.078 1.00 28.22 391 VAL A CA 1
ATOM 2339 C C . VAL A 1 391 ? 0.373 63.944 4.107 1.00 30.02 391 VAL A C 1
ATOM 2340 O O . VAL A 1 391 ? 1.072 64.216 3.087 1.00 32.68 391 VAL A O 1
ATOM 2344 N N . ASP A 1 392 ? 0.960 63.575 5.243 1.00 31.52 392 ASP A N 1
ATOM 2345 C CA . ASP A 1 392 ? 2.406 63.528 5.338 1.00 33.31 392 ASP A CA 1
ATOM 2346 C C . ASP A 1 392 ? 2.969 62.404 4.436 1.00 33.01 392 ASP A C 1
ATOM 2347 O O . ASP A 1 392 ? 3.895 62.608 3.669 1.00 36.15 392 ASP A O 1
ATOM 2352 N N . VAL A 1 393 ? 2.308 61.295 4.450 1.00 30.43 393 VAL A N 1
ATOM 2353 C CA . VAL A 1 393 ? 2.660 60.129 3.570 1.00 30.61 393 VAL A CA 1
ATOM 2354 C C . VAL A 1 393 ? 2.413 60.531 2.142 1.00 27.82 393 VAL A C 1
ATOM 2355 O O . VAL A 1 393 ? 3.275 60.328 1.285 1.00 33.32 393 VAL A O 1
ATOM 2359 N N . ARG A 1 394 ? 1.265 61.110 1.888 1.00 31.35 394 ARG A N 1
ATOM 2360 C CA . ARG A 1 394 ? 0.881 61.496 0.515 1.00 29.97 394 ARG A CA 1
ATOM 2361 C C . ARG A 1 394 ? 1.888 62.430 -0.088 1.00 30.60 394 ARG A C 1
ATOM 2362 O O . ARG A 1 394 ? 2.434 62.146 -1.169 1.00 29.84 394 ARG A O 1
ATOM 2370 N N . GLU A 1 395 ? 2.239 63.484 0.635 1.00 28.32 395 GLU A N 1
ATOM 2371 C CA . GLU A 1 395 ? 3.167 64.451 0.083 1.00 33.08 395 GLU A CA 1
ATOM 2372 C C . GLU A 1 395 ? 4.581 63.867 0.007 1.00 35.09 395 GLU A C 1
ATOM 2373 O O . GLU A 1 395 ? 5.343 64.204 -0.873 1.00 31.37 395 GLU A O 1
ATOM 2379 N N . ARG A 1 396 ? 4.969 63.030 0.928 1.00 28.25 396 ARG A N 1
ATOM 2380 C CA . ARG A 1 396 ? 6.282 62.403 0.806 1.00 29.46 396 ARG A CA 1
ATOM 2381 C C . ARG A 1 396 ? 6.490 61.535 -0.484 1.00 34.30 396 ARG A C 1
ATOM 2382 O O . ARG A 1 396 ? 7.580 61.469 -1.068 1.00 36.61 396 ARG A O 1
ATOM 2390 N N . ILE A 1 397 ? 5.424 60.879 -0.919 1.00 36.71 397 ILE A N 1
ATOM 2391 C CA . ILE A 1 397 ? 5.404 60.062 -2.141 1.00 37.33 397 ILE A CA 1
ATOM 2392 C C . ILE A 1 397 ? 4.900 60.856 -3.366 1.00 41.32 397 ILE A C 1
ATOM 2393 O O . ILE A 1 397 ? 4.694 60.284 -4.417 1.00 41.55 397 ILE A O 1
ATOM 2398 N N . GLY A 1 398 ? 4.574 62.139 -3.225 1.00 34.60 398 GLY A N 1
ATOM 2399 C CA . GLY A 1 398 ? 4.200 62.952 -4.350 1.00 33.22 398 GLY A CA 1
ATOM 2400 C C . GLY A 1 398 ? 2.783 62.857 -4.824 1.00 35.91 398 GLY A C 1
ATOM 2401 O O . GLY A 1 398 ? 2.494 63.259 -5.935 1.00 34.32 398 GLY A O 1
ATOM 2402 N N . VAL A 1 399 ? 1.884 62.366 -3.972 1.00 32.18 399 VAL A N 1
ATOM 2403 C CA . VAL A 1 399 ? 0.488 62.391 -4.220 1.00 31.49 399 VAL A CA 1
ATOM 2404 C C . VAL A 1 399 ? -0.107 63.700 -3.739 1.00 40.09 399 VAL A C 1
ATOM 2405 O O . VAL A 1 399 ? -0.314 63.912 -2.525 1.00 40.97 399 VAL A O 1
ATOM 2409 N N . LEU A 1 400 ? -0.510 64.530 -4.716 1.00 37.23 400 LEU A N 1
ATOM 2410 C CA . LEU A 1 400 ? -0.960 65.867 -4.474 1.00 35.27 400 LEU A CA 1
ATOM 2411 C C . LEU A 1 400 ? -2.309 65.987 -5.088 1.00 33.48 400 LEU A C 1
ATOM 2412 O O . LEU A 1 400 ? -2.816 65.102 -5.817 1.00 29.64 400 LEU A O 1
ATOM 2417 N N . GLU A 1 401 ? -2.978 67.097 -4.794 1.00 30.76 401 GLU A N 1
ATOM 2418 C CA . GLU A 1 401 ? -4.244 67.307 -5.432 1.00 32.81 401 GLU A CA 1
ATOM 2419 C C . GLU A 1 401 ? -4.235 67.365 -6.964 1.00 29.92 401 GLU A C 1
ATOM 2420 O O . GLU A 1 401 ? -5.315 67.308 -7.545 1.00 31.93 401 GLU A O 1
ATOM 2426 N N . SER A 1 402 ? -3.084 67.605 -7.569 1.00 31.46 402 SER A N 1
ATOM 2427 C CA . SER A 1 402 ? -2.896 67.678 -8.989 1.00 35.43 402 SER A CA 1
ATOM 2428 C C . SER A 1 402 ? -2.451 66.326 -9.607 1.00 37.37 402 SER A C 1
ATOM 2429 O O . SER A 1 402 ? -2.236 66.237 -10.809 1.00 32.99 402 SER A O 1
ATOM 2432 N N . THR A 1 403 ? -2.292 65.285 -8.787 1.00 36.57 403 THR A N 1
ATOM 2433 C CA . THR A 1 403 ? -1.775 64.023 -9.248 1.00 33.17 403 THR A CA 1
ATOM 2434 C C . THR A 1 403 ? -2.829 63.121 -9.856 1.00 30.82 403 THR A C 1
ATOM 2435 O O . THR A 1 403 ? -3.912 62.877 -9.307 1.00 31.09 403 THR A O 1
ATOM 2439 N N . ILE A 1 404 ? -2.476 62.614 -11.020 1.00 29.66 404 ILE A N 1
ATOM 2440 C CA . ILE A 1 404 ? -3.279 61.701 -11.836 1.00 29.22 404 ILE A CA 1
ATOM 2441 C C . ILE A 1 404 ? -2.473 60.406 -11.966 1.00 31.41 404 ILE A C 1
ATOM 2442 O O . ILE A 1 404 ? -1.242 60.416 -12.344 1.00 28.54 404 ILE A O 1
ATOM 2447 N N . ARG A 1 405 ? -3.153 59.288 -11.692 1.00 29.09 405 ARG A N 1
ATOM 2448 C CA . ARG A 1 405 ? -2.564 57.966 -11.877 1.00 28.87 405 ARG A CA 1
ATOM 2449 C C . ARG A 1 405 ? -3.036 57.437 -13.230 1.00 29.04 405 ARG A C 1
ATOM 2450 O O . ARG A 1 405 ? -4.223 57.405 -13.555 1.00 27.46 405 ARG A O 1
ATOM 2458 N N . LEU A 1 406 ? -2.088 56.895 -13.968 1.00 30.58 406 LEU A N 1
ATOM 2459 C CA . LEU A 1 406 ? -2.380 56.176 -15.186 1.00 27.00 406 LEU A CA 1
ATOM 2460 C C . LEU A 1 406 ? -1.932 54.746 -15.091 1.00 27.88 406 LEU A C 1
ATOM 2461 O O . LEU A 1 406 ? -0.839 54.467 -14.636 1.00 29.58 406 LEU A O 1
ATOM 2466 N N . SER A 1 407 ? -2.782 53.821 -15.547 1.00 28.43 407 SER A N 1
ATOM 2467 C CA . SER A 1 407 ? -2.440 52.427 -15.636 1.00 28.57 407 SER A CA 1
ATOM 2468 C C . SER A 1 407 ? -2.709 51.986 -17.048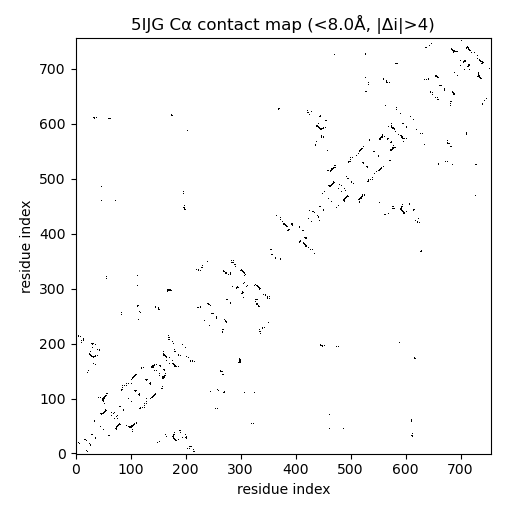 1.00 27.02 407 SER A C 1
ATOM 2469 O O . SER A 1 407 ? -3.843 51.923 -17.468 1.00 26.32 407 SER A O 1
ATOM 2472 N N . ILE A 1 408 ? -1.647 51.745 -17.821 1.00 29.25 408 ILE A N 1
ATOM 2473 C CA . ILE A 1 408 ? -1.693 51.651 -19.265 1.00 26.87 408 ILE A CA 1
ATOM 2474 C C . ILE A 1 408 ? -1.796 50.230 -19.709 1.00 29.44 408 ILE A C 1
ATOM 2475 O O . ILE A 1 408 ? -1.122 49.334 -19.201 1.00 27.17 408 ILE A O 1
ATOM 2480 N N . GLY A 1 409 ? -2.728 50.011 -20.633 1.00 26.30 409 GLY A N 1
ATOM 2481 C CA . GLY A 1 409 ? -2.994 48.719 -21.235 1.00 28.12 409 GLY A CA 1
ATOM 2482 C C . GLY A 1 409 ? -2.345 48.579 -22.613 1.00 25.63 409 GLY A C 1
ATOM 2483 O O . GLY A 1 409 ? -1.332 49.203 -22.877 1.00 28.96 409 GLY A O 1
ATOM 2484 N N . ILE A 1 410 ? -3.010 47.814 -23.510 1.00 30.61 410 ILE A N 1
ATOM 2485 C CA . ILE A 1 410 ? -2.445 47.387 -24.791 1.00 31.37 410 ILE A CA 1
ATOM 2486 C C . ILE A 1 410 ? -3.153 47.961 -26.033 1.00 33.33 410 ILE A C 1
ATOM 2487 O O . ILE A 1 410 ? -3.000 47.411 -27.115 1.00 30.80 410 ILE A O 1
ATOM 2492 N N . GLU A 1 411 ? -3.849 49.086 -25.877 1.00 28.59 411 GLU A N 1
ATOM 2493 C CA . GLU A 1 411 ? -4.470 49.822 -26.980 1.00 28.47 411 GLU A CA 1
ATOM 2494 C C . GLU A 1 411 ? -3.327 50.378 -27.897 1.00 30.51 411 GLU A C 1
ATOM 2495 O O . GLU A 1 411 ? -2.146 50.317 -27.589 1.00 28.50 411 GLU A O 1
ATOM 2501 N N . HIS A 1 412 ? -3.688 50.813 -29.070 1.00 29.86 412 HIS A N 1
ATOM 2502 C CA . HIS A 1 412 ? -2.722 51.497 -29.912 1.00 29.44 412 HIS A CA 1
ATOM 2503 C C . HIS A 1 412 ? -2.245 52.813 -29.205 1.00 28.72 412 HIS A C 1
ATOM 2504 O O . HIS A 1 412 ? -3.049 53.544 -28.739 1.00 29.89 412 HIS A O 1
ATOM 2511 N N . PRO A 1 413 ? -0.920 53.074 -29.115 1.00 27.94 413 PRO A N 1
ATOM 2512 C CA . PRO A 1 413 ? -0.437 54.295 -28.405 1.00 30.54 413 PRO A CA 1
ATOM 2513 C C . PRO A 1 413 ? -0.965 55.624 -28.971 1.00 30.66 413 PRO A C 1
ATOM 2514 O O . PRO A 1 413 ? -1.146 56.591 -28.243 1.00 30.87 413 PRO A O 1
ATOM 2518 N N . ASP A 1 414 ? -1.183 55.696 -30.267 1.00 27.96 414 ASP A N 1
ATOM 2519 C CA . ASP A 1 414 ? -1.738 56.877 -30.848 1.00 27.57 414 ASP A CA 1
ATOM 2520 C C . ASP A 1 414 ? -3.156 57.162 -30.338 1.00 28.77 414 ASP A C 1
ATOM 2521 O O . ASP A 1 414 ? -3.513 58.359 -30.154 1.00 31.73 414 ASP A O 1
ATOM 2526 N N . ASP A 1 415 ? -3.978 56.139 -30.124 1.00 27.99 415 ASP A N 1
ATOM 2527 C CA . ASP A 1 415 ? -5.299 56.415 -29.625 1.00 29.51 415 ASP A CA 1
ATOM 2528 C C . ASP A 1 415 ? -5.250 56.965 -28.221 1.00 25.56 415 ASP A C 1
ATOM 2529 O O . ASP A 1 415 ? -6.016 57.874 -27.878 1.00 29.08 415 ASP A O 1
ATOM 2534 N N . LEU A 1 416 ? -4.393 56.404 -27.391 1.00 26.42 416 LEU A N 1
ATOM 2535 C CA . LEU A 1 416 ? -4.196 56.832 -26.022 1.00 28.28 416 LEU A CA 1
ATOM 2536 C C . LEU A 1 416 ? -3.673 58.173 -25.947 1.00 29.55 416 LEU A C 1
ATOM 2537 O O . LEU A 1 416 ? -4.224 58.985 -25.200 1.00 29.40 416 LEU A O 1
ATOM 2542 N N . ILE A 1 417 ? -2.650 58.492 -26.760 1.00 29.51 417 ILE A N 1
ATOM 2543 C CA . ILE A 1 417 ? -2.098 59.860 -26.767 1.00 27.39 417 ILE A CA 1
ATOM 2544 C C . ILE A 1 417 ? -3.085 60.952 -27.290 1.00 28.26 417 ILE A C 1
ATOM 2545 O O . ILE A 1 417 ? -3.162 62.014 -26.755 1.00 27.60 417 ILE A O 1
ATOM 2550 N N . ALA A 1 418 ? -3.836 60.645 -28.314 1.00 27.80 418 ALA A N 1
ATOM 2551 C CA . ALA A 1 418 ? -4.871 61.526 -28.838 1.00 28.60 418 ALA A CA 1
ATOM 2552 C C . ALA A 1 418 ? -5.930 61.797 -27.811 1.00 30.35 418 ALA A C 1
ATOM 2553 O O . ALA A 1 418 ? -6.376 62.929 -27.701 1.00 30.05 418 ALA A O 1
ATOM 2555 N N . ASP A 1 419 ? -6.338 60.752 -27.062 1.00 27.31 419 ASP A N 1
ATOM 2556 C CA . ASP A 1 419 ? -7.258 60.931 -25.955 1.00 27.89 419 ASP A CA 1
ATOM 2557 C C . ASP A 1 419 ? -6.703 61.819 -24.875 1.00 28.21 419 ASP A C 1
ATOM 2558 O O . ASP A 1 419 ? -7.404 62.687 -24.395 1.00 30.60 419 ASP A O 1
ATOM 2563 N N . LEU A 1 420 ? -5.430 61.593 -24.490 1.00 30.65 420 LEU A N 1
ATOM 2564 C CA . LEU A 1 420 ? -4.774 62.366 -23.457 1.00 31.32 420 LEU A CA 1
ATOM 2565 C C . LEU A 1 420 ? -4.645 63.793 -23.882 1.00 31.66 420 LEU A C 1
ATOM 2566 O O . LEU A 1 420 ? -4.867 64.729 -23.079 1.00 34.34 420 LEU A O 1
ATOM 2571 N N . ALA A 1 421 ? -4.313 64.013 -25.138 1.00 29.37 421 ALA A N 1
ATOM 2572 C CA . ALA A 1 421 ? -4.082 65.353 -25.620 1.00 30.30 421 ALA A CA 1
ATOM 2573 C C . ALA A 1 421 ? -5.389 66.159 -25.640 1.00 31.66 421 ALA A C 1
ATOM 2574 O O . ALA A 1 421 ? -5.445 67.291 -25.176 1.00 28.80 421 ALA A O 1
ATOM 2576 N N . GLN A 1 422 ? -6.447 65.587 -26.174 1.00 31.16 422 GLN A N 1
ATOM 2577 C CA . GLN A 1 422 ? -7.734 66.323 -26.123 1.00 35.74 422 GLN A CA 1
ATOM 2578 C C . GLN A 1 422 ? -8.271 66.564 -24.675 1.00 35.92 422 GLN A C 1
ATOM 2579 O O . GLN A 1 422 ? -8.858 67.620 -24.381 1.00 28.80 422 GLN A O 1
ATOM 2585 N N . ALA A 1 423 ? -8.026 65.616 -23.753 1.00 32.43 423 ALA A N 1
ATOM 2586 C CA . ALA A 1 423 ? -8.499 65.758 -22.360 1.00 30.92 423 ALA A CA 1
ATOM 2587 C C . ALA A 1 423 ? -7.652 66.854 -21.653 1.00 31.40 423 ALA A C 1
ATOM 2588 O O . ALA A 1 423 ? -8.178 67.608 -20.853 1.00 33.37 423 ALA A O 1
ATOM 2590 N N . LEU A 1 424 ? -6.341 66.886 -21.864 1.00 29.09 424 LEU A N 1
ATOM 2591 C CA . LEU A 1 424 ? -5.499 67.922 -21.353 1.00 32.84 424 LEU A CA 1
ATOM 2592 C C . LEU A 1 424 ? -5.940 69.332 -21.876 1.00 40.19 424 LEU A C 1
ATOM 2593 O O . LEU A 1 424 ? -5.837 70.318 -21.136 1.00 40.48 424 LEU A O 1
ATOM 2598 N N . ASP A 1 425 ? -6.457 69.421 -23.106 1.00 41.26 425 ASP A N 1
ATOM 2599 C CA . ASP A 1 425 ? -7.016 70.711 -23.579 1.00 38.86 425 ASP A CA 1
ATOM 2600 C C . ASP A 1 425 ? -8.243 71.138 -22.819 1.00 46.66 425 ASP A C 1
ATOM 2601 O O . ASP A 1 425 ? -8.466 72.313 -22.711 1.00 43.77 425 ASP A O 1
ATOM 2606 N N . ALA A 1 426 ? -9.067 70.200 -22.333 1.00 39.20 426 ALA A N 1
ATOM 2607 C CA . ALA A 1 426 ? -10.173 70.545 -21.424 1.00 40.79 426 ALA A CA 1
ATOM 2608 C C . ALA A 1 426 ? -9.744 71.015 -20.010 1.00 43.42 426 ALA A C 1
ATOM 2609 O O . ALA A 1 426 ? -10.466 71.719 -19.325 1.00 49.24 426 ALA A O 1
ATOM 2611 N N . ALA A 1 427 ? -8.562 70.611 -19.580 1.00 45.72 427 ALA A N 1
ATOM 2612 C CA . ALA A 1 427 ? -8.089 70.840 -18.215 1.00 49.25 427 ALA A CA 1
ATOM 2613 C C . ALA A 1 427 ? -7.806 72.322 -17.901 1.00 55.09 427 ALA A C 1
ATOM 2614 O O . ALA A 1 427 ? -7.030 72.979 -18.612 1.00 56.05 427 ALA A O 1
ATOM 2617 N N . SER B 1 7 ? -35.934 45.770 -5.847 1.00 81.88 7 SER B N 1
ATOM 2618 C CA . SER B 1 7 ? -36.320 44.327 -6.090 1.00 78.68 7 SER B CA 1
ATOM 2619 C C . SER B 1 7 ? -37.410 43.832 -5.121 1.00 72.22 7 SER B C 1
ATOM 2620 O O . SER B 1 7 ? -37.308 43.992 -3.913 1.00 68.26 7 SER B O 1
ATOM 2623 N N . LYS B 1 8 ? -38.441 43.211 -5.672 1.00 61.51 8 LYS B N 1
ATOM 2624 C CA . LYS B 1 8 ? -39.644 42.909 -4.927 1.00 61.04 8 LYS B CA 1
ATOM 2625 C C . LYS B 1 8 ? -39.537 41.635 -4.009 1.00 56.77 8 LYS B C 1
ATOM 2626 O O . LYS B 1 8 ? -39.019 40.595 -4.398 1.00 48.61 8 LYS B O 1
ATOM 2628 N N . ILE B 1 9 ? -40.018 41.733 -2.785 1.00 51.72 9 ILE B N 1
ATOM 2629 C CA . ILE B 1 9 ? -40.289 40.564 -1.978 1.00 49.58 9 ILE B CA 1
ATOM 2630 C C . ILE B 1 9 ? -41.820 40.283 -2.007 1.00 44.98 9 ILE B C 1
ATOM 2631 O O . ILE B 1 9 ? -42.260 39.222 -1.635 1.00 39.42 9 ILE B O 1
ATOM 2633 N N . ARG B 1 10 ? -42.642 41.211 -2.491 1.00 42.58 10 ARG B N 1
ATOM 2634 C CA . ARG B 1 10 ? -44.096 41.013 -2.565 1.00 45.73 10 ARG B CA 1
ATOM 2635 C C . ARG B 1 10 ? -44.594 41.283 -3.974 1.00 48.13 10 ARG B C 1
ATOM 2636 O O . ARG B 1 10 ? -43.954 41.991 -4.742 1.00 55.52 10 ARG B O 1
ATOM 2638 N N . LEU B 1 11 ? -45.712 40.675 -4.333 1.00 47.29 11 LEU B N 1
ATOM 2639 C CA . LEU B 1 11 ? -46.451 41.002 -5.547 1.00 47.86 11 LEU B CA 1
ATOM 2640 C C . LEU B 1 11 ? -47.847 41.411 -5.048 1.00 48.06 11 LEU B C 1
ATOM 2641 O O . LEU B 1 11 ? -48.625 40.560 -4.598 1.00 44.69 11 LEU B O 1
ATOM 2646 N N . GLY B 1 12 ? -48.138 42.712 -5.079 1.00 49.46 12 GLY B N 1
ATOM 2647 C CA . GLY B 1 12 ? -49.264 43.277 -4.326 1.00 51.49 12 GLY B CA 1
ATOM 2648 C C . GLY B 1 12 ? -49.085 42.887 -2.867 1.00 44.02 12 GLY B C 1
ATOM 2649 O O . GLY B 1 12 ? -48.001 43.050 -2.298 1.00 47.56 12 GLY B O 1
ATOM 2650 N N . ASN B 1 13 ? -50.078 42.210 -2.324 1.00 40.73 13 ASN B N 1
ATOM 2651 C CA . ASN B 1 13 ? -49.955 41.642 -0.990 1.00 44.40 13 ASN B CA 1
ATOM 2652 C C . ASN B 1 13 ? -49.402 40.274 -0.923 1.00 41.04 13 ASN B C 1
ATOM 2653 O O . ASN B 1 13 ? -49.066 39.781 0.142 1.00 45.89 13 ASN B O 1
ATOM 2658 N N . HIS B 1 14 ? -49.212 39.635 -2.055 1.00 38.81 14 HIS B N 1
ATOM 2659 C CA . HIS B 1 14 ? -48.741 38.246 -2.008 1.00 35.03 14 HIS B CA 1
ATOM 2660 C C . HIS B 1 14 ? -47.200 38.163 -1.805 1.00 32.65 14 HIS B C 1
ATOM 2661 O O . HIS B 1 14 ? -46.451 38.851 -2.515 1.00 35.07 14 HIS B O 1
ATOM 2668 N N . LEU B 1 15 ? -46.725 37.355 -0.867 1.00 33.00 15 LEU B N 1
ATOM 2669 C CA . LEU B 1 15 ? -45.323 37.146 -0.599 1.00 30.27 15 LEU B CA 1
ATOM 2670 C C . LEU B 1 15 ? -44.662 36.034 -1.481 1.00 36.13 15 LEU B C 1
ATOM 2671 O O . LEU B 1 15 ? -45.154 34.920 -1.526 1.00 32.88 15 LEU B O 1
ATOM 2676 N N . LEU B 1 16 ? -43.506 36.331 -2.106 1.00 35.51 16 LEU B N 1
ATOM 2677 C CA . LEU B 1 16 ? -42.883 35.416 -3.094 1.00 30.13 16 LEU B CA 1
ATOM 2678 C C . LEU B 1 16 ? -42.106 34.363 -2.339 1.00 36.84 16 LEU B C 1
ATOM 2679 O O . LEU B 1 16 ? -41.525 34.653 -1.283 1.00 35.40 16 LEU B O 1
ATOM 2684 N N . HIS B 1 17 ? -42.119 33.151 -2.863 1.00 34.85 17 HIS B N 1
ATOM 2685 C CA . HIS B 1 17 ? -41.348 32.001 -2.338 1.00 33.28 17 HIS B CA 1
ATOM 2686 C C . HIS B 1 17 ? -39.954 31.969 -2.858 1.00 32.38 17 HIS B C 1
ATOM 2687 O O . HIS B 1 17 ? -39.658 32.501 -3.928 1.00 29.69 17 HIS B O 1
ATOM 2694 N N . PRO B 1 18 ? -39.047 31.321 -2.104 1.00 32.79 18 PRO B N 1
ATOM 2695 C CA . PRO B 1 18 ? -37.649 31.246 -2.511 1.00 31.98 18 PRO B CA 1
ATOM 2696 C C . PRO B 1 18 ? -37.324 30.699 -3.894 1.00 33.47 18 PRO B C 1
ATOM 2697 O O . PRO B 1 18 ? -36.426 31.270 -4.578 1.00 30.99 18 PRO B O 1
ATOM 2701 N N . GLU B 1 19 ? -37.969 29.590 -4.302 1.00 31.61 19 GLU B N 1
ATOM 2702 C CA . GLU B 1 19 ? -37.723 29.017 -5.638 1.00 33.07 19 GLU B CA 1
ATOM 2703 C C . GLU B 1 19 ? -37.976 30.059 -6.757 1.00 30.44 19 GLU B C 1
ATOM 2704 O O . GLU B 1 19 ? -37.224 30.100 -7.749 1.00 30.64 19 GLU B O 1
ATOM 2710 N N . THR B 1 20 ? -38.988 30.916 -6.557 1.00 31.51 20 THR B N 1
ATOM 2711 C CA . THR B 1 20 ? -39.313 31.974 -7.497 1.00 26.95 20 THR B CA 1
ATOM 2712 C C . THR B 1 20 ? -38.219 33.008 -7.438 1.00 29.88 20 THR B C 1
ATOM 2713 O O . THR B 1 20 ? -37.736 33.507 -8.476 1.00 30.64 20 THR B O 1
ATOM 2717 N N . GLN B 1 21 ? -37.848 33.387 -6.222 1.00 32.83 21 GLN B N 1
ATOM 2718 C CA . GLN B 1 21 ? -36.862 34.399 -6.048 1.00 28.56 21 GLN B CA 1
ATOM 2719 C C . GLN B 1 21 ? -35.473 34.064 -6.601 1.00 30.41 21 GLN B C 1
ATOM 2720 O O . GLN B 1 21 ? -34.774 34.982 -6.943 1.00 31.02 21 GLN B O 1
ATOM 2726 N N . MET B 1 22 ? -35.083 32.798 -6.740 1.00 31.97 22 MET B N 1
ATOM 2727 C CA . MET B 1 22 ? -33.766 32.475 -7.313 1.00 31.56 22 MET B CA 1
ATOM 2728 C C . MET B 1 22 ? -33.727 32.844 -8.772 1.00 31.71 22 MET B C 1
ATOM 2729 O O . MET B 1 22 ? -32.656 32.961 -9.341 1.00 32.68 22 MET B O 1
ATOM 2734 N N . LEU B 1 23 ? -34.905 32.919 -9.402 1.00 32.42 23 LEU B N 1
ATOM 2735 C CA . LEU B 1 23 ? -35.066 33.452 -10.772 1.00 34.91 23 LEU B CA 1
ATOM 2736 C C . LEU B 1 23 ? -35.370 34.891 -10.951 1.00 33.72 23 LEU B C 1
ATOM 2737 O O . LEU B 1 23 ? -35.062 35.450 -11.957 1.00 44.17 23 LEU B O 1
ATOM 2742 N N . ASN B 1 24 ? -35.966 35.511 -9.962 1.00 36.11 24 ASN B N 1
ATOM 2743 C CA . ASN B 1 24 ? -36.500 36.845 -10.110 1.00 35.68 24 ASN B CA 1
ATOM 2744 C C . ASN B 1 24 ? -35.822 37.937 -9.342 1.00 39.95 24 ASN B C 1
ATOM 2745 O O . ASN B 1 24 ? -35.778 39.043 -9.812 1.00 36.89 24 ASN B O 1
ATOM 2753 N N . TYR B 1 25 ? -35.324 37.616 -8.155 1.00 35.81 25 TYR B N 1
ATOM 2754 C CA . TYR B 1 25 ? -34.711 38.589 -7.286 1.00 38.63 25 TYR B CA 1
ATOM 2755 C C . TYR B 1 25 ? -33.446 39.124 -7.959 1.00 41.87 25 TYR B C 1
ATOM 2756 O O . TYR B 1 25 ? -32.468 38.377 -8.145 1.00 37.89 25 TYR B O 1
ATOM 2765 N N . GLY B 1 26 ? -33.477 40.431 -8.304 1.00 37.02 26 GLY B N 1
ATOM 2766 C CA . GLY B 1 26 ? -32.390 41.105 -9.052 1.00 37.87 26 GLY B CA 1
ATOM 2767 C C . GLY B 1 26 ? -32.433 40.871 -10.560 1.00 36.81 26 GLY B C 1
ATOM 2768 O O . GLY B 1 26 ? -31.456 41.129 -11.270 1.00 38.76 26 GLY B O 1
ATOM 2769 N N . TYR B 1 27 ? -33.583 40.437 -11.068 1.00 39.61 27 TYR B N 1
ATOM 2770 C CA . TYR B 1 27 ? -33.725 40.078 -12.520 1.00 39.12 27 TYR B CA 1
ATOM 2771 C C . TYR B 1 27 ? -33.438 41.220 -13.449 1.00 38.81 27 TYR B C 1
ATOM 2772 O O . TYR B 1 27 ? -32.759 41.022 -14.481 1.00 35.21 27 TYR B O 1
ATOM 2781 N N . ASP B 1 28 ? -33.979 42.402 -13.109 1.00 42.61 28 ASP B N 1
ATOM 2782 C CA . ASP B 1 28 ? -33.764 43.602 -13.958 1.00 50.75 28 ASP B CA 1
ATOM 2783 C C . ASP B 1 28 ? -32.301 43.923 -14.174 1.00 44.77 28 ASP B C 1
ATOM 2784 O O . ASP B 1 28 ? -31.894 44.223 -15.301 1.00 48.88 28 ASP B O 1
ATOM 2789 N N . SER B 1 29 ? -31.504 43.744 -13.122 1.00 45.30 29 SER B N 1
ATOM 2790 C CA . SER B 1 29 ? -30.033 43.962 -13.160 1.00 41.76 29 SER B CA 1
ATOM 2791 C C . SER B 1 29 ? -29.288 42.904 -13.998 1.00 45.96 29 SER B C 1
ATOM 2792 O O . SER B 1 29 ? -28.203 43.149 -14.457 1.00 46.51 29 SER B O 1
ATOM 2796 N N . GLU B 1 30 ? -29.906 41.758 -14.271 1.00 44.38 30 GLU B N 1
ATOM 2797 C CA . GLU B 1 30 ? -29.314 40.797 -15.235 1.00 44.05 30 GLU B CA 1
ATOM 2798 C C . GLU B 1 30 ? -29.618 41.000 -16.750 1.00 43.16 30 GLU B C 1
ATOM 2799 O O . GLU B 1 30 ? -29.187 40.203 -17.584 1.00 41.41 30 GLU B O 1
ATOM 2805 N N . LEU B 1 31 ? -30.352 42.048 -17.140 1.00 42.97 31 LEU B N 1
ATOM 2806 C CA . LEU B 1 31 ? -30.631 42.270 -18.563 1.00 35.91 31 LEU B CA 1
ATOM 2807 C C . LEU B 1 31 ? -29.597 43.161 -19.241 1.00 42.94 31 LEU B C 1
ATOM 2808 O O . LEU B 1 31 ? -29.106 44.102 -18.625 1.00 37.38 31 LEU B O 1
ATOM 2813 N N . SER B 1 32 ? -29.244 42.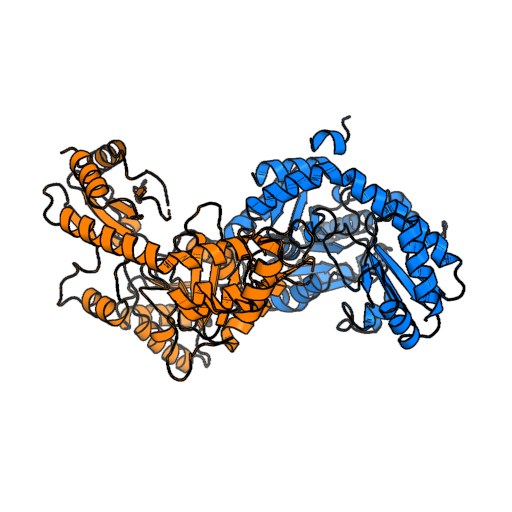868 -20.490 1.00 41.54 32 SER B N 1
ATOM 2814 C CA . SER B 1 32 ? -28.393 43.771 -21.322 1.00 42.61 32 SER B CA 1
ATOM 2815 C C . SER B 1 32 ? -29.182 44.154 -22.558 1.00 46.32 32 SER B C 1
ATOM 2816 O O . SER B 1 32 ? -30.229 43.538 -22.896 1.00 39.38 32 SER B O 1
ATOM 2819 N N . GLU B 1 33 ? -28.712 45.202 -23.217 1.00 52.61 33 GLU B N 1
ATOM 2820 C CA . GLU B 1 33 ? -29.444 45.812 -24.352 1.00 57.18 33 GLU B CA 1
ATOM 2821 C C . GLU B 1 33 ? -28.523 45.687 -25.551 1.00 54.76 33 GLU B C 1
ATOM 2822 O O . GLU B 1 33 ? -27.309 45.836 -25.408 1.00 47.70 33 GLU B O 1
ATOM 2824 N N . GLY B 1 34 ? -29.078 45.350 -26.710 1.00 49.26 34 GLY B N 1
ATOM 2825 C CA . GLY B 1 34 ? -28.347 45.458 -27.986 1.00 51.28 34 GLY B CA 1
ATOM 2826 C C . GLY B 1 34 ? -29.207 46.093 -29.086 1.00 53.66 34 GLY B C 1
ATOM 2827 O O . GLY B 1 34 ? -30.428 46.207 -28.969 1.00 43.80 34 GLY B O 1
ATOM 2828 N N . ALA B 1 35 ? -28.557 46.484 -30.170 1.00 58.31 35 ALA B N 1
ATOM 2829 C CA . ALA B 1 35 ? -29.239 47.082 -31.318 1.00 57.82 35 ALA B CA 1
ATOM 2830 C C . ALA B 1 35 ? -29.992 46.013 -32.081 1.00 58.94 35 ALA B C 1
ATOM 2831 O O . ALA B 1 35 ? -29.552 44.840 -32.147 1.00 58.87 35 ALA B O 1
ATOM 2833 N N . VAL B 1 36 ? -31.126 46.412 -32.661 1.00 53.95 36 VAL B N 1
ATOM 2834 C CA . VAL B 1 36 ? -31.872 45.538 -33.590 1.00 55.84 36 VAL B CA 1
ATOM 2835 C C . VAL B 1 36 ? -31.339 45.800 -35.026 1.00 53.54 36 VAL B C 1
ATOM 2836 O O . VAL B 1 36 ? -31.542 46.908 -35.537 1.00 52.17 36 VAL B O 1
ATOM 2840 N N . LYS B 1 37 ? -30.683 44.796 -35.637 1.00 46.37 37 LYS B N 1
ATOM 2841 C CA . LYS B 1 37 ? -30.055 44.938 -36.959 1.00 52.89 37 LYS B CA 1
ATOM 2842 C C . LYS B 1 37 ? -30.570 43.848 -37.915 1.00 53.74 37 LYS B C 1
ATOM 2843 O O . LYS B 1 37 ? -30.652 42.670 -37.560 1.00 50.41 37 LYS B O 1
ATOM 2845 N N . PRO B 1 38 ? -30.923 44.226 -39.155 1.00 52.98 38 PRO B N 1
ATOM 2846 C CA . PRO B 1 38 ? -31.436 43.173 -40.052 1.00 49.06 38 PRO B CA 1
ATOM 2847 C C . PRO B 1 38 ? -30.312 42.214 -40.581 1.00 52.00 38 PRO B C 1
ATOM 2848 O O . PRO B 1 38 ? -29.116 42.619 -40.569 1.00 48.36 38 PRO B O 1
ATOM 2852 N N . PRO B 1 39 ? -30.661 40.989 -41.046 1.00 48.16 39 PRO B N 1
ATOM 2853 C CA . PRO B 1 39 ? -32.043 40.466 -41.030 1.00 41.90 39 PRO B CA 1
ATOM 2854 C C . PRO B 1 39 ? -32.413 40.032 -39.604 1.00 47.66 39 PRO B C 1
ATOM 2855 O O . PRO B 1 39 ? -31.598 39.407 -38.885 1.00 41.03 39 PRO B O 1
ATOM 2859 N N . VAL B 1 40 ? -33.587 40.419 -39.155 1.00 43.14 40 VAL B N 1
ATOM 2860 C CA . VAL B 1 40 ? -33.964 40.199 -37.740 1.00 43.61 40 VAL B CA 1
ATOM 2861 C C . VAL B 1 40 ? -34.489 38.780 -37.452 1.00 45.26 40 VAL B C 1
ATOM 2862 O O . VAL B 1 40 ? -35.477 38.340 -38.070 1.00 43.39 40 VAL B O 1
ATOM 2866 N N . PHE B 1 41 ? -33.868 38.121 -36.462 1.00 40.90 41 PHE B N 1
ATOM 2867 C CA . PHE B 1 41 ? -34.281 36.805 -35.971 1.00 42.72 41 PHE B CA 1
ATOM 2868 C C . PHE B 1 41 ? -34.499 36.872 -34.445 1.00 40.80 41 PHE B C 1
ATOM 2869 O O . PHE B 1 41 ? -33.800 37.587 -33.729 1.00 43.68 41 PHE B O 1
ATOM 2877 N N . LEU B 1 42 ? -35.422 36.055 -33.933 1.00 41.23 42 LEU B N 1
ATOM 2878 C CA . LEU B 1 42 ? -35.549 35.911 -32.475 1.00 39.81 42 LEU B CA 1
ATOM 2879 C C . LEU B 1 42 ? -34.392 35.007 -31.956 1.00 37.06 42 LEU B C 1
ATOM 2880 O O . LEU B 1 42 ? -34.213 33.930 -32.481 1.00 39.89 42 LEU B O 1
ATOM 2885 N N . THR B 1 43 ? -33.603 35.460 -31.005 1.00 38.84 43 THR B N 1
ATOM 2886 C CA . THR B 1 43 ? -32.490 34.640 -30.475 1.00 41.19 43 THR B CA 1
ATOM 2887 C C . THR B 1 43 ? -32.971 34.020 -29.165 1.00 43.41 43 THR B C 1
ATOM 2888 O O . THR B 1 43 ? -34.049 34.395 -28.642 1.00 42.46 43 THR B O 1
ATOM 2892 N N . SER B 1 44 ? -32.148 33.111 -28.604 1.00 37.64 44 SER B N 1
ATOM 2893 C CA . SER B 1 44 ? -32.463 32.394 -27.358 1.00 36.35 44 SER B CA 1
ATOM 2894 C C . SER B 1 44 ? -32.598 33.283 -26.119 1.00 33.29 44 SER B C 1
ATOM 2895 O O . SER B 1 44 ? -33.031 32.797 -25.060 1.00 36.97 44 SER B O 1
ATOM 2898 N N . THR B 1 45 ? -32.146 34.528 -26.197 1.00 37.24 45 THR B N 1
ATOM 2899 C CA . THR B 1 45 ? -32.096 35.387 -25.017 1.00 35.35 45 THR B CA 1
ATOM 2900 C C . THR B 1 45 ? -33.104 36.546 -24.905 1.00 36.38 45 THR B C 1
ATOM 2901 O O . THR B 1 45 ? -33.147 37.220 -23.830 1.00 33.67 45 THR B O 1
ATOM 2905 N N . PHE B 1 46 ? -33.866 36.829 -25.953 1.00 36.79 46 PHE B N 1
ATOM 2906 C CA . PHE B 1 46 ? -34.706 38.051 -26.009 1.00 36.73 46 PHE B CA 1
ATOM 2907 C C . PHE B 1 46 ? -35.919 38.066 -25.060 1.00 32.48 46 PHE B C 1
ATOM 2908 O O . PHE B 1 46 ? -36.671 37.088 -24.978 1.00 33.02 46 PHE B O 1
ATOM 2916 N N . VAL B 1 47 ? -36.077 39.188 -24.357 1.00 33.62 47 VAL B N 1
ATOM 2917 C CA . VAL B 1 47 ? -37.241 39.512 -23.508 1.00 35.49 47 VAL B CA 1
ATOM 2918 C C . VAL B 1 47 ? -37.773 40.909 -23.889 1.00 35.04 47 VAL B C 1
ATOM 2919 O O . VAL B 1 47 ? -37.046 41.690 -24.434 1.00 35.03 47 VAL B O 1
ATOM 2923 N N . PHE B 1 48 ? -39.045 41.138 -23.664 1.00 28.73 48 PHE B N 1
ATOM 2924 C CA . PHE B 1 48 ? -39.750 42.353 -24.109 1.00 30.52 48 PHE B CA 1
ATOM 2925 C C . PHE B 1 48 ? -40.382 42.999 -22.896 1.00 29.48 48 PHE B C 1
ATOM 2926 O O . PHE B 1 48 ? -41.046 42.323 -22.043 1.00 34.63 48 PHE B O 1
ATOM 2934 N N . LYS B 1 49 ? -40.213 44.318 -22.797 1.00 33.18 49 LYS B N 1
ATOM 2935 C CA . LYS B 1 49 ? -40.840 45.085 -21.686 1.00 32.96 49 LYS B CA 1
ATOM 2936 C C . LYS B 1 49 ? -42.385 45.083 -21.781 1.00 32.65 49 LYS B C 1
ATOM 2937 O O . LYS B 1 49 ? -43.077 44.929 -20.773 1.00 36.56 49 LYS B O 1
ATOM 2939 N N . THR B 1 50 ? -42.921 45.113 -22.989 1.00 29.85 50 THR B N 1
ATOM 2940 C CA . THR B 1 50 ? -44.377 45.123 -23.238 1.00 32.69 50 THR B CA 1
ATOM 2941 C C . THR B 1 50 ? -44.764 44.286 -24.388 1.00 30.29 50 THR B C 1
ATOM 2942 O O . THR B 1 50 ? -43.941 44.017 -25.296 1.00 32.94 50 THR B O 1
ATOM 2946 N N . ALA B 1 51 ? -46.053 43.959 -24.446 1.00 33.96 51 ALA B N 1
ATOM 2947 C CA . ALA B 1 51 ? -46.568 43.179 -25.587 1.00 35.70 51 ALA B CA 1
ATOM 2948 C C . ALA B 1 51 ? -46.410 43.912 -26.934 1.00 38.88 51 ALA B C 1
ATOM 2949 O O . ALA B 1 51 ? -46.279 43.257 -27.976 1.00 32.06 51 ALA B O 1
ATOM 2951 N N . GLU B 1 52 ? -46.523 45.242 -26.900 1.00 36.06 52 GLU B N 1
ATOM 2952 C CA . GLU B 1 52 ? -46.385 46.084 -28.100 1.00 37.13 52 GLU B CA 1
ATOM 2953 C C . GLU B 1 52 ? -44.932 46.085 -28.607 1.00 33.18 52 GLU B C 1
ATOM 2954 O O . GLU B 1 52 ? -44.684 45.980 -29.803 1.00 37.15 52 GLU B O 1
ATOM 2960 N N . ASP B 1 53 ? -43.980 46.119 -27.679 1.00 34.47 53 ASP B N 1
ATOM 2961 C CA . ASP B 1 53 ? -42.613 45.892 -28.026 1.00 35.38 53 ASP B CA 1
ATOM 2962 C C . ASP B 1 53 ? -42.390 44.526 -28.730 1.00 31.88 53 ASP B C 1
ATOM 2963 O O . ASP B 1 53 ? -41.742 44.502 -29.764 1.00 33.73 53 ASP B O 1
ATOM 2968 N N . GLY B 1 54 ? -42.972 43.464 -28.217 1.00 29.39 54 GLY B N 1
ATOM 2969 C CA . GLY B 1 54 ? -42.883 42.142 -28.863 1.00 30.22 54 GLY B CA 1
ATOM 2970 C C . GLY B 1 54 ? -43.491 42.218 -30.244 1.00 29.28 54 GLY B C 1
ATOM 2971 O O . GLY B 1 54 ? -42.908 41.755 -31.194 1.00 32.39 54 GLY B O 1
ATOM 2972 N N . ARG B 1 55 ? -44.649 42.840 -30.362 1.00 32.41 55 ARG B N 1
ATOM 2973 C CA . ARG B 1 55 ? -45.296 42.951 -31.676 1.00 30.95 55 ARG B CA 1
ATOM 2974 C C . ARG B 1 55 ? -44.394 43.713 -32.690 1.00 39.65 55 ARG B C 1
ATOM 2975 O O . ARG B 1 55 ? -44.263 43.272 -33.835 1.00 31.42 55 ARG B O 1
ATOM 2983 N N . ASP B 1 56 ? -43.798 44.819 -32.233 1.00 38.58 56 ASP B N 1
ATOM 2984 C CA . ASP B 1 56 ? -42.914 45.614 -33.085 1.00 40.27 56 ASP B CA 1
ATOM 2985 C C . ASP B 1 56 ? -41.711 44.838 -33.515 1.00 39.31 56 ASP B C 1
ATOM 2986 O O . ASP B 1 56 ? -41.374 44.889 -34.695 1.00 37.73 56 ASP B O 1
ATOM 2991 N N . PHE B 1 57 ? -41.022 44.148 -32.572 1.00 34.79 57 PHE B N 1
ATOM 2992 C CA . PHE B 1 57 ? -39.923 43.269 -32.936 1.00 35.60 57 PHE B CA 1
ATOM 2993 C C . PHE B 1 57 ? -40.270 42.260 -34.031 1.00 33.86 57 PHE B C 1
ATOM 2994 O O . PHE B 1 57 ? -39.489 42.109 -34.995 1.00 35.01 57 PHE B O 1
ATOM 3002 N N . PHE B 1 58 ? -41.419 41.616 -33.936 1.00 35.54 58 PHE B N 1
ATOM 3003 C CA . PHE B 1 58 ? -41.774 40.577 -34.917 1.00 36.36 58 PHE B CA 1
ATOM 3004 C C . PHE B 1 58 ? -42.224 41.165 -36.220 1.00 39.86 58 PHE B C 1
ATOM 3005 O O . PHE B 1 58 ? -42.113 40.506 -37.224 1.00 39.25 58 PHE B O 1
ATOM 3013 N N . ASP B 1 59 ? -42.695 42.413 -36.211 1.00 40.41 59 ASP B N 1
ATOM 3014 C CA . ASP B 1 59 ? -42.917 43.126 -37.483 1.00 41.76 59 ASP B CA 1
ATOM 3015 C C . ASP B 1 59 ? -41.578 43.160 -38.270 1.00 41.46 59 ASP B C 1
ATOM 3016 O O . ASP B 1 59 ? -41.612 43.077 -39.499 1.00 46.48 59 ASP B O 1
ATOM 3021 N N . PHE B 1 60 ? -40.425 43.188 -37.588 1.00 42.88 60 PHE B N 1
ATOM 3022 C CA . PHE B 1 60 ? -39.092 43.017 -38.293 1.00 43.27 60 PHE B CA 1
ATOM 3023 C C . PHE B 1 60 ? -38.832 41.583 -38.690 1.00 45.98 60 PHE B C 1
ATOM 3024 O O . PHE B 1 60 ? -38.470 41.283 -39.820 1.00 45.99 60 PHE B O 1
ATOM 3032 N N . VAL B 1 61 ? -39.094 40.685 -37.764 1.00 47.14 61 VAL B N 1
ATOM 3033 C CA . VAL B 1 61 ? -38.867 39.280 -37.989 1.00 46.96 61 VAL B CA 1
ATOM 3034 C C . VAL B 1 61 ? -39.691 38.763 -39.165 1.00 50.94 61 VAL B C 1
ATOM 3035 O O . VAL B 1 61 ? -39.176 38.001 -39.962 1.00 47.19 61 VAL B O 1
ATOM 3039 N N . SER B 1 62 ? -40.955 39.168 -39.236 1.00 46.27 62 SER B N 1
ATOM 3040 C CA . SER B 1 62 ? -41.856 38.819 -40.315 1.00 53.03 62 SER B CA 1
ATOM 3041 C C . SER B 1 62 ? -41.421 39.440 -41.628 1.00 58.02 62 SER B C 1
ATOM 3042 O O . SER B 1 62 ? -41.904 39.000 -42.694 1.00 61.96 62 SER B O 1
ATOM 3045 N N . GLY B 1 63 ? -40.567 40.470 -41.564 1.00 52.80 63 GLY B N 1
ATOM 3046 C CA . GLY B 1 63 ? -40.184 41.207 -42.739 1.00 53.11 63 GLY B CA 1
ATOM 3047 C C . GLY B 1 63 ? -41.245 42.217 -43.173 1.00 52.25 63 GLY B C 1
ATOM 3048 O O . GLY B 1 63 ? -41.113 42.837 -44.229 1.00 60.46 63 GLY B O 1
ATOM 3049 N N . ARG B 1 64 ? -42.281 42.430 -42.379 1.00 51.50 64 ARG B N 1
ATOM 3050 C CA . ARG B 1 64 ? -43.249 43.484 -42.697 1.00 56.29 64 ARG B CA 1
ATOM 3051 C C . ARG B 1 64 ? -42.612 44.858 -42.580 1.00 58.28 64 ARG B C 1
ATOM 3052 O O . ARG B 1 64 ? -42.875 45.717 -43.392 1.00 70.23 64 ARG B O 1
ATOM 3060 N N . LYS B 1 65 ? -41.780 45.075 -41.578 1.00 53.91 65 LYS B N 1
ATOM 3061 C CA . LYS B 1 65 ? -41.094 46.364 -41.403 1.00 59.30 65 LYS B CA 1
ATOM 3062 C C . LYS B 1 65 ? -39.566 46.157 -41.391 1.00 62.96 65 LYS B C 1
ATOM 3063 O O . LYS B 1 65 ? -39.068 45.100 -40.990 1.00 55.32 65 LYS B O 1
ATOM 3066 N N . GLU B 1 66 ? -38.846 47.171 -41.878 1.00 62.22 66 GLU B N 1
ATOM 3067 C CA . GLU B 1 66 ? -37.374 47.266 -41.790 1.00 67.38 66 GLU B CA 1
ATOM 3068 C C . GLU B 1 66 ? -37.036 48.162 -40.553 1.00 72.37 66 GLU B C 1
ATOM 3069 O O . GLU B 1 66 ? -37.739 49.163 -40.335 1.00 64.52 66 GLU B O 1
ATOM 3075 N N . PRO B 1 67 ? -36.008 47.791 -39.719 1.00 67.15 67 PRO B N 1
ATOM 3076 C CA . PRO B 1 67 ? -35.858 48.447 -38.379 1.00 78.43 67 PRO B CA 1
ATOM 3077 C C . PRO B 1 67 ? -35.639 49.994 -38.333 1.00 74.85 67 PRO B C 1
ATOM 3078 O O . PRO B 1 67 ? -34.676 50.501 -38.893 1.00 59.03 67 PRO B O 1
ATOM 3082 N N . LEU B 1 75 ? -33.360 48.775 -30.482 1.00 60.93 75 LEU B N 1
ATOM 3083 C CA . LEU B 1 75 ? -33.177 48.275 -29.100 1.00 64.07 75 LEU B CA 1
ATOM 3084 C C . LEU B 1 75 ? -33.853 46.892 -28.789 1.00 66.15 75 LEU B C 1
ATOM 3085 O O . LEU B 1 75 ? -35.062 46.717 -28.991 1.00 60.71 75 LEU B O 1
ATOM 3087 N N . VAL B 1 76 ? -33.096 45.911 -28.272 1.00 57.26 76 VAL B N 1
ATOM 3088 C CA . VAL B 1 76 ? -33.724 44.683 -27.696 1.00 48.38 76 VAL B CA 1
ATOM 3089 C C . VAL B 1 76 ? -32.989 44.167 -26.432 1.00 44.35 76 VAL B C 1
ATOM 3090 O O . VAL B 1 76 ? -31.750 44.126 -26.423 1.00 41.16 76 VAL B O 1
ATOM 3094 N N . TYR B 1 77 ? -33.770 43.724 -25.427 1.00 40.05 77 TYR B N 1
ATOM 3095 C CA . TYR B 1 77 ? -33.217 43.164 -24.167 1.00 40.12 77 TYR B CA 1
ATOM 3096 C C . TYR B 1 77 ? -32.903 41.651 -24.266 1.00 37.42 77 TYR B C 1
ATOM 3097 O O . TYR B 1 77 ? -33.664 40.868 -24.820 1.00 35.56 77 TYR B O 1
ATOM 3106 N N . SER B 1 78 ? -31.762 41.321 -23.682 1.00 34.85 78 SER B N 1
ATOM 3107 C CA . SER B 1 78 ? -31.272 40.012 -23.482 1.00 35.68 78 SER B CA 1
ATOM 3108 C C . SER B 1 78 ? -31.146 39.704 -22.003 1.00 38.97 78 SER B C 1
ATOM 3109 O O . SER B 1 78 ? -30.654 40.506 -21.168 1.00 35.88 78 SER B O 1
ATOM 3112 N N . ARG B 1 79 ? -31.669 38.545 -21.661 1.00 35.75 79 ARG B N 1
ATOM 3113 C CA . ARG B 1 79 ? -31.623 38.071 -20.332 1.00 35.15 79 ARG B CA 1
ATOM 3114 C C . ARG B 1 79 ? -30.482 37.026 -20.321 1.00 42.44 79 ARG B C 1
ATOM 3115 O O . ARG B 1 79 ? -30.557 35.981 -20.944 1.00 38.86 79 ARG B O 1
ATOM 3123 N N . PHE B 1 80 ? -29.373 37.374 -19.676 1.00 40.61 80 PHE B N 1
ATOM 3124 C CA . PHE B 1 80 ? -28.289 36.457 -19.339 1.00 37.93 80 PHE B CA 1
ATOM 3125 C C . PHE B 1 80 ? -28.315 36.285 -17.809 1.00 40.52 80 PHE B C 1
ATOM 3126 O O . PHE B 1 80 ? -29.224 36.847 -17.119 1.00 40.99 80 PHE B O 1
ATOM 3134 N N . ASN B 1 81 ? -27.383 35.466 -17.314 1.00 38.83 81 ASN B N 1
ATOM 3135 C CA . ASN B 1 81 ? -27.333 35.001 -15.928 1.00 44.95 81 ASN B CA 1
ATOM 3136 C C . ASN B 1 81 ? -25.978 35.333 -15.291 1.00 42.51 81 ASN B C 1
ATOM 3137 O O . ASN B 1 81 ? -25.259 34.444 -14.829 1.00 39.11 81 ASN B O 1
ATOM 3142 N N . HIS B 1 82 ? -25.705 36.646 -15.193 1.00 36.58 82 HIS B N 1
ATOM 3143 C CA . HIS B 1 82 ? -24.481 37.164 -14.520 1.00 37.14 82 HIS B CA 1
ATOM 3144 C C . HIS B 1 82 ? -24.781 38.058 -13.300 1.00 36.69 82 HIS B C 1
ATOM 3145 O O . HIS B 1 82 ? -24.489 39.244 -13.319 1.00 34.71 82 HIS B O 1
ATOM 3152 N N . PRO B 1 83 ? -25.357 37.501 -12.248 1.00 32.33 83 PRO B N 1
ATOM 3153 C CA . PRO B 1 83 ? -25.690 38.259 -11.060 1.00 33.76 83 PRO B CA 1
ATOM 3154 C C . PRO B 1 83 ? -24.419 38.741 -10.298 1.00 38.35 83 PRO B C 1
ATOM 3155 O O . PRO B 1 83 ? -23.417 38.058 -10.271 1.00 32.97 83 PRO B O 1
ATOM 3159 N N . ASN B 1 84 ? -24.453 39.938 -9.719 1.00 44.70 84 ASN B N 1
ATOM 3160 C CA . ASN B 1 84 ? -23.396 40.352 -8.797 1.00 41.56 84 ASN B CA 1
ATOM 3161 C C . ASN B 1 84 ? -23.379 39.468 -7.600 1.00 35.99 84 ASN B C 1
ATOM 3162 O O . ASN B 1 84 ? -24.452 38.876 -7.219 1.00 33.41 84 ASN B O 1
ATOM 3167 N N . SER B 1 85 ? -22.233 39.492 -6.888 1.00 34.08 85 SER B N 1
ATOM 3168 C CA . SER B 1 85 ? -22.166 38.745 -5.635 1.00 34.79 85 SER B CA 1
ATOM 3169 C C . SER B 1 85 ? -23.220 39.198 -4.674 1.00 35.95 85 SER B C 1
ATOM 3170 O O . SER B 1 85 ? -23.817 38.360 -3.999 1.00 32.76 85 SER B O 1
ATOM 3173 N N . GLU B 1 86 ? -23.448 40.530 -4.617 1.00 34.13 86 GLU B N 1
ATOM 3174 C CA . GLU B 1 86 ? -24.500 41.109 -3.725 1.00 37.43 86 GLU B CA 1
ATOM 3175 C C . GLU B 1 86 ? -25.912 40.535 -3.965 1.00 30.98 86 GLU B C 1
ATOM 3176 O O . GLU B 1 86 ? -26.665 40.256 -3.039 1.00 33.02 86 GLU B O 1
ATOM 3179 N N . ILE B 1 87 ? -26.235 40.279 -5.218 1.00 34.75 87 ILE B N 1
ATOM 3180 C CA . ILE B 1 87 ? -27.555 39.720 -5.587 1.00 33.46 87 ILE B CA 1
ATOM 3181 C C . ILE B 1 87 ? -27.637 38.235 -5.221 1.00 32.32 87 ILE B C 1
ATOM 3182 O O . ILE B 1 87 ? -28.661 37.817 -4.674 1.00 27.39 87 ILE B O 1
ATOM 3187 N N . VAL B 1 88 ? -26.574 37.470 -5.489 1.00 30.71 88 VAL B N 1
ATOM 3188 C CA . VAL B 1 88 ? -26.538 36.056 -5.080 1.00 28.75 88 VAL B CA 1
ATOM 3189 C C . VAL B 1 88 ? -26.595 35.971 -3.534 1.00 30.26 88 VAL B C 1
ATOM 3190 O O . VAL B 1 88 ? -27.260 35.087 -2.991 1.00 32.12 88 VAL B O 1
ATOM 3194 N N . GLU B 1 89 ? -25.881 36.885 -2.823 1.00 31.45 89 GLU B N 1
ATOM 3195 C CA . GLU B 1 89 ? -26.010 36.990 -1.373 1.00 28.54 89 GLU B CA 1
ATOM 3196 C C . GLU B 1 89 ? -27.432 37.226 -0.932 1.00 27.17 89 GLU B C 1
ATOM 3197 O O . GLU B 1 89 ? -27.930 36.519 -0.023 1.00 26.49 89 GLU B O 1
ATOM 3203 N N . ASP B 1 90 ? -28.126 38.158 -1.612 1.00 27.22 90 ASP B N 1
ATOM 3204 C CA . ASP B 1 90 ? -29.518 38.466 -1.243 1.00 33.80 90 ASP B CA 1
ATOM 3205 C C . ASP B 1 90 ? -30.399 37.270 -1.495 1.00 28.50 90 ASP B C 1
ATOM 3206 O O . ASP B 1 90 ? -31.259 36.928 -0.677 1.00 25.88 90 ASP B O 1
ATOM 3211 N N . ARG B 1 91 ? -30.094 36.520 -2.545 1.00 26.45 91 ARG B N 1
ATOM 3212 C CA . ARG B 1 91 ? -30.899 35.314 -2.791 1.00 29.08 91 ARG B CA 1
ATOM 3213 C C . ARG B 1 91 ? -30.655 34.221 -1.735 1.00 28.59 91 ARG B C 1
ATOM 3214 O O . ARG B 1 91 ? -31.580 33.578 -1.274 1.00 26.21 91 ARG B O 1
ATOM 3222 N N . LEU B 1 92 ? -29.393 34.027 -1.369 1.00 29.61 92 LEU B N 1
ATOM 3223 C CA . LEU B 1 92 ? -29.149 33.142 -0.231 1.00 31.43 92 LEU B CA 1
ATOM 3224 C C . LEU B 1 92 ? -29.884 33.536 1.003 1.00 29.83 92 LEU B C 1
ATOM 3225 O O . LEU B 1 92 ? -30.428 32.679 1.739 1.00 29.53 92 LEU B O 1
ATOM 3230 N N . ALA B 1 93 ? -29.812 34.828 1.306 1.00 31.66 93 ALA B N 1
ATOM 3231 C CA . ALA B 1 93 ? -30.476 35.314 2.491 1.00 32.98 93 ALA B CA 1
ATOM 3232 C C . ALA B 1 93 ? -31.994 35.097 2.414 1.00 33.89 93 ALA B C 1
ATOM 3233 O O . ALA B 1 93 ? -32.654 34.760 3.416 1.00 34.31 93 ALA B O 1
ATOM 3235 N N . VAL B 1 94 ? -32.558 35.310 1.226 1.00 33.66 94 VAL B N 1
ATOM 3236 C CA . VAL B 1 94 ? -33.929 34.920 0.998 1.00 33.09 94 VAL B CA 1
ATOM 3237 C C . VAL B 1 94 ? -34.189 33.492 1.335 1.00 34.18 94 VAL B C 1
ATOM 3238 O O . VAL B 1 94 ? -35.084 33.231 2.088 1.00 32.79 94 VAL B O 1
ATOM 3242 N N . TYR B 1 95 ? -33.424 32.540 0.806 1.00 33.32 95 TYR B N 1
ATOM 3243 C CA . TYR B 1 95 ? -33.646 31.169 1.193 1.00 33.35 95 TYR B CA 1
ATOM 3244 C C . TYR B 1 95 ? -33.538 30.824 2.685 1.00 38.96 95 TYR B C 1
ATOM 3245 O O . TYR B 1 95 ? -34.210 29.895 3.166 1.00 35.30 95 TYR B O 1
ATOM 3254 N N . GLU B 1 96 ? -32.599 31.479 3.367 1.00 35.75 96 GLU B N 1
ATOM 3255 C CA . GLU B 1 96 ? -32.352 31.248 4.765 1.00 37.17 96 GLU B CA 1
ATOM 3256 C C . GLU B 1 96 ? -33.490 31.886 5.632 1.00 39.90 96 GLU B C 1
ATOM 3257 O O . GLU B 1 96 ? -33.764 31.394 6.686 1.00 37.38 96 GLU B O 1
ATOM 3263 N N . GLY B 1 97 ? -34.123 32.962 5.163 1.00 39.88 97 GLY B N 1
ATOM 3264 C CA . GLY B 1 97 ? -34.910 33.845 6.012 1.00 37.77 97 GLY B CA 1
ATOM 3265 C C . GLY B 1 97 ? -34.042 34.737 6.906 1.00 38.99 97 GLY B C 1
ATOM 3266 O O . GLY B 1 97 ? -34.475 35.197 7.939 1.00 33.39 97 GLY B O 1
ATOM 3267 N N . ALA B 1 98 ? -32.862 35.089 6.415 1.00 35.13 98 ALA B N 1
ATOM 3268 C CA . ALA B 1 98 ? -31.929 35.975 7.076 1.00 36.81 98 ALA B CA 1
ATOM 3269 C C . ALA B 1 98 ? -31.959 37.354 6.495 1.00 34.34 98 ALA B C 1
ATOM 3270 O O . ALA B 1 98 ? -32.356 37.585 5.354 1.00 36.85 98 ALA B O 1
ATOM 3272 N N . GLU B 1 99 ? -31.481 38.314 7.265 1.00 33.24 99 GLU B N 1
ATOM 3273 C CA . GLU B 1 99 ? -31.370 39.662 6.786 1.00 33.14 99 GLU B CA 1
ATOM 3274 C C . GLU B 1 99 ? -30.289 39.833 5.771 1.00 32.60 99 GLU B C 1
ATOM 3275 O O . GLU B 1 99 ? -30.434 40.623 4.883 1.00 31.02 99 GLU B O 1
ATOM 3281 N N . SER B 1 100 ? -29.180 39.124 5.907 1.00 31.29 100 SER B N 1
ATOM 3282 C CA . SER B 1 100 ? -27.949 39.492 5.149 1.00 31.03 100 SER B CA 1
ATOM 3283 C C . SER B 1 100 ? -27.090 38.252 4.967 1.00 31.27 100 SER B C 1
ATOM 3284 O O . SER B 1 100 ? -27.171 37.336 5.764 1.00 31.40 100 SER B O 1
ATOM 3287 N N . ALA B 1 101 ? -26.182 38.316 3.999 1.00 28.36 101 ALA B N 1
ATOM 3288 C CA . ALA B 1 101 ? -25.329 37.220 3.683 1.00 29.48 101 ALA B CA 1
ATOM 3289 C C . ALA B 1 101 ? -24.058 37.761 3.098 1.00 28.23 101 ALA B C 1
ATOM 3290 O O . ALA B 1 101 ? -24.039 38.823 2.436 1.00 26.09 101 ALA B O 1
ATOM 3292 N N . ALA B 1 102 ? -22.986 37.020 3.367 1.00 25.89 102 ALA B N 1
ATOM 3293 C CA . ALA B 1 102 ? -21.730 37.223 2.742 1.00 26.16 102 ALA B CA 1
ATOM 3294 C C . ALA B 1 102 ? -21.274 35.903 2.146 1.00 29.51 102 ALA B C 1
ATOM 3295 O O . ALA B 1 102 ? -21.293 34.873 2.802 1.00 29.03 102 ALA B O 1
ATOM 3297 N N . LEU B 1 103 ? -20.729 35.988 0.941 1.00 28.47 103 LEU B N 1
ATOM 3298 C CA . LEU B 1 103 ? -20.121 34.854 0.229 1.00 30.90 103 LEU B CA 1
ATOM 3299 C C . LEU B 1 103 ? -18.588 34.830 0.335 1.00 29.58 103 LEU B C 1
ATOM 3300 O O . LEU B 1 103 ? -17.950 35.857 0.488 1.00 29.07 103 LEU B O 1
ATOM 3305 N N . PHE B 1 104 ? -18.034 33.620 0.315 1.00 27.54 104 PHE B N 1
ATOM 3306 C CA . PHE B 1 104 ? -16.624 33.371 0.537 1.00 26.91 104 PHE B CA 1
ATOM 3307 C C . PHE B 1 104 ? -16.113 32.384 -0.452 1.00 26.94 104 PHE B C 1
ATOM 3308 O O . PHE B 1 104 ? -16.869 31.604 -1.090 1.00 24.72 104 PHE B O 1
ATOM 3316 N N . SER B 1 105 ? -14.819 32.454 -0.669 1.00 27.72 105 SER B N 1
ATOM 3317 C CA . SER B 1 105 ? -14.208 31.518 -1.611 1.00 28.39 105 SER B CA 1
ATOM 3318 C C . SER B 1 105 ? -14.364 30.019 -1.218 1.00 28.25 105 SER B C 1
ATOM 3319 O O . SER B 1 105 ? -14.291 29.116 -2.074 1.00 30.54 105 SER B O 1
ATOM 3322 N N . SER B 1 106 ? -14.550 29.721 0.048 1.00 26.48 106 SER B N 1
ATOM 3323 C CA . SER B 1 106 ? -14.761 28.308 0.441 1.00 29.99 106 SER B CA 1
ATOM 3324 C C . SER B 1 106 ? -15.430 28.268 1.773 1.00 26.69 106 SER B C 1
ATOM 3325 O O . SER B 1 106 ? -15.490 29.281 2.509 1.00 28.09 106 SER B O 1
ATOM 3328 N N . GLY B 1 107 ? -15.941 27.093 2.103 1.00 25.87 107 GLY B N 1
ATOM 3329 C CA . GLY B 1 107 ? -16.481 26.855 3.434 1.00 29.80 107 GLY B CA 1
ATOM 3330 C C . GLY B 1 107 ? -15.442 27.181 4.525 1.00 31.26 107 GLY B C 1
ATOM 3331 O O . GLY B 1 107 ? -15.742 27.896 5.505 1.00 29.12 107 GLY B O 1
ATOM 3332 N N . MET B 1 108 ? -14.221 26.751 4.322 1.00 29.98 108 MET B N 1
ATOM 3333 C CA . MET B 1 108 ? -13.193 27.012 5.334 1.00 31.77 108 MET B CA 1
ATOM 3334 C C . MET B 1 108 ? -12.814 28.487 5.420 1.00 31.14 108 MET B C 1
ATOM 3335 O O . MET B 1 108 ? -12.591 28.989 6.516 1.00 29.66 108 MET B O 1
ATOM 3340 N N . SER B 1 109 ? -12.823 29.212 4.289 1.00 34.31 109 SER B N 1
ATOM 3341 C CA . SER B 1 109 ? -12.564 30.646 4.387 1.00 29.99 109 SER B CA 1
ATOM 3342 C C . SER B 1 109 ? -13.685 31.415 5.079 1.00 30.98 109 SER B C 1
ATOM 3343 O O . SER B 1 109 ? -13.429 32.472 5.649 1.00 30.90 109 SER B O 1
ATOM 3346 N N . ALA B 1 110 ? -14.944 30.971 4.933 1.00 28.17 110 ALA B N 1
ATOM 3347 C CA . ALA B 1 110 ? -16.065 31.551 5.664 1.00 32.47 110 ALA B CA 1
ATOM 3348 C C . ALA B 1 110 ? -15.916 31.361 7.180 1.00 34.60 110 ALA B C 1
ATOM 3349 O O . ALA B 1 110 ? -16.099 32.275 7.965 1.00 29.56 110 ALA B O 1
ATOM 3351 N N . ILE B 1 111 ? -15.614 30.129 7.584 1.00 29.52 111 ILE B N 1
ATOM 3352 C CA . ILE B 1 111 ? -15.382 29.813 9.013 1.00 28.97 111 ILE B CA 1
ATOM 3353 C C . ILE B 1 111 ? -14.186 30.598 9.541 1.00 30.63 111 ILE B C 1
ATOM 3354 O O . ILE B 1 111 ? -14.304 31.226 10.567 1.00 29.08 111 ILE B O 1
ATOM 3359 N N . ALA B 1 112 ? -13.064 30.600 8.825 1.00 31.92 112 ALA B N 1
ATOM 3360 C CA . ALA B 1 112 ? -11.838 31.288 9.313 1.00 32.87 112 ALA B CA 1
ATOM 3361 C C . ALA B 1 112 ? -12.083 32.749 9.425 1.00 34.31 112 ALA B C 1
ATOM 3362 O O . ALA B 1 112 ? -11.687 33.362 10.410 1.00 29.86 112 ALA B O 1
ATOM 3364 N N . THR B 1 113 ? -12.777 33.346 8.421 1.00 31.04 113 THR B N 1
ATOM 3365 C CA . THR B 1 113 ? -12.967 34.791 8.465 1.00 27.64 113 THR B CA 1
ATOM 3366 C C . THR B 1 113 ? -13.869 35.171 9.621 1.00 31.48 113 THR B C 1
ATOM 3367 O O . THR B 1 113 ? -13.684 36.230 10.291 1.00 33.85 113 THR B O 1
ATOM 3371 N N . THR B 1 114 ? -14.863 34.351 9.811 1.00 29.46 114 THR B N 1
ATOM 3372 C CA . THR B 1 114 ? -15.790 34.522 10.936 1.00 33.24 114 THR B CA 1
ATOM 3373 C C . THR B 1 114 ? -15.036 34.494 12.275 1.00 33.03 114 THR B C 1
ATOM 3374 O O . THR B 1 114 ? -15.160 35.416 13.046 1.00 31.62 114 THR B O 1
ATOM 3378 N N . LEU B 1 115 ? -14.199 33.490 12.475 1.00 33.47 115 LEU B N 1
ATOM 3379 C CA . LEU B 1 115 ? -13.395 33.425 13.699 1.00 33.51 115 LEU B CA 1
ATOM 3380 C C . LEU B 1 115 ? -12.429 34.598 13.800 1.00 33.15 115 LEU B C 1
ATOM 3381 O O . LEU B 1 115 ? -12.393 35.277 14.828 1.00 33.15 115 LEU B O 1
ATOM 3386 N N . PHE B 1 116 ? -11.757 34.956 12.718 1.00 36.55 116 PHE B N 1
ATOM 3387 C CA . PHE B 1 116 ? -10.902 36.115 12.772 1.00 34.12 116 PHE B CA 1
ATOM 3388 C C . PHE B 1 116 ? -11.564 37.439 13.081 1.00 37.58 116 PHE B C 1
ATOM 3389 O O . PHE B 1 116 ? -10.919 38.370 13.621 1.00 36.13 116 PHE B O 1
ATOM 3397 N N . ALA B 1 117 ? -12.811 37.558 12.710 1.00 34.10 117 ALA B N 1
ATOM 3398 C CA . ALA B 1 117 ? -13.559 38.788 13.009 1.00 36.28 117 ALA B CA 1
ATOM 3399 C C . ALA B 1 117 ? -13.938 38.954 14.488 1.00 36.28 117 ALA B C 1
ATOM 3400 O O . ALA B 1 117 ? -14.242 39.998 14.869 1.00 34.18 117 ALA B O 1
ATOM 3402 N N . PHE B 1 118 ? -14.026 37.896 15.273 1.00 38.85 118 PHE B N 1
ATOM 3403 C CA . PHE B 1 118 ? -14.553 37.974 16.623 1.00 40.80 118 PHE B CA 1
ATOM 3404 C C . PHE B 1 118 ? -13.602 37.543 17.733 1.00 38.57 118 PHE B C 1
ATOM 3405 O O . PHE B 1 118 ? -13.898 37.779 18.887 1.00 42.49 118 PHE B O 1
ATOM 3413 N N . VAL B 1 119 ? -12.508 36.877 17.408 1.00 35.33 119 VAL B N 1
ATOM 3414 C CA . VAL B 1 119 ? -11.638 36.364 18.483 1.00 37.72 119 VAL B CA 1
ATOM 3415 C C . VAL B 1 119 ? -10.336 37.129 18.555 1.00 40.66 119 VAL B C 1
ATOM 3416 O O . VAL B 1 119 ? -9.913 37.712 17.556 1.00 36.98 119 VAL B O 1
ATOM 3420 N N . ARG B 1 120 ? -9.664 37.055 19.707 1.00 38.10 120 ARG B N 1
ATOM 3421 C CA . ARG B 1 120 ? -8.372 37.756 19.976 1.00 43.79 120 ARG B CA 1
ATOM 3422 C C . ARG B 1 120 ? -7.542 36.893 20.909 1.00 41.39 120 ARG B C 1
ATOM 3423 O O . ARG B 1 120 ? -8.102 36.040 21.619 1.00 37.16 120 ARG B O 1
ATOM 3431 N N . PRO B 1 121 ? -6.210 37.048 20.900 1.00 41.15 121 PRO B N 1
ATOM 3432 C CA . PRO B 1 121 ? -5.437 36.200 21.815 1.00 41.86 121 PRO B CA 1
ATOM 3433 C C . PRO B 1 121 ? -5.943 36.334 23.260 1.00 38.68 121 PRO B C 1
ATOM 3434 O O . PRO B 1 121 ? -6.330 37.415 23.654 1.00 39.96 121 PRO B O 1
ATOM 3438 N N . GLY B 1 122 ? -6.008 35.221 23.999 1.00 45.06 122 GLY B N 1
ATOM 3439 C CA . GLY B 1 122 ? -6.663 35.195 25.335 1.00 49.08 122 GLY B CA 1
ATOM 3440 C C . GLY B 1 122 ? -8.067 34.608 25.325 1.00 53.35 122 GLY B C 1
ATOM 3441 O O . GLY B 1 122 ? -8.587 34.125 26.353 1.00 50.29 122 GLY B O 1
ATOM 3442 N N . ASP B 1 123 ? -8.719 34.640 24.172 1.00 44.56 123 ASP B N 1
ATOM 3443 C CA . ASP B 1 123 ? -10.090 34.183 24.107 1.00 42.55 123 ASP B CA 1
ATOM 3444 C C . ASP B 1 123 ? -10.192 32.678 24.115 1.00 37.29 123 ASP B C 1
ATOM 3445 O O . ASP B 1 123 ? -9.231 31.946 23.857 1.00 41.95 123 ASP B O 1
ATOM 3450 N N . VAL B 1 124 ? -11.405 32.241 24.412 1.00 37.35 124 VAL B N 1
ATOM 3451 C CA . VAL B 1 124 ? -11.786 30.854 24.271 1.00 42.32 124 VAL B CA 1
ATOM 3452 C C . VAL B 1 124 ? -12.944 30.797 23.286 1.00 39.49 124 VAL B C 1
ATOM 3453 O O . VAL B 1 124 ? -13.893 31.592 23.333 1.00 35.00 124 VAL B O 1
ATOM 3457 N N . ILE B 1 125 ? -12.806 29.841 22.393 1.00 34.34 125 ILE B N 1
ATOM 3458 C CA . ILE B 1 125 ? -13.861 29.393 21.546 1.00 38.16 125 ILE B CA 1
ATOM 3459 C C . ILE B 1 125 ? -14.547 28.222 22.205 1.00 35.19 125 ILE B C 1
ATOM 3460 O O . ILE B 1 125 ? -13.974 27.094 22.270 1.00 41.80 125 ILE B O 1
ATOM 3465 N N . LEU B 1 126 ? -15.793 28.426 22.631 1.00 35.71 126 LEU B N 1
ATOM 3466 C CA . LEU B 1 126 ? -16.534 27.266 23.139 1.00 38.32 126 LEU B CA 1
ATOM 3467 C C . LEU B 1 126 ? -17.113 26.535 21.906 1.00 42.14 126 LEU B C 1
ATOM 3468 O O . LEU B 1 126 ? -17.677 27.176 21.035 1.00 40.50 126 LEU B O 1
ATOM 3473 N N . HIS B 1 127 ? -16.928 25.230 21.769 1.00 40.22 127 HIS B N 1
ATOM 3474 C CA . HIS B 1 127 ? -17.570 24.544 20.636 1.00 41.28 127 HIS B CA 1
ATOM 3475 C C . HIS B 1 127 ? -18.166 23.143 20.885 1.00 46.01 127 HIS B C 1
ATOM 3476 O O . HIS B 1 127 ? -17.835 22.463 21.846 1.00 48.61 127 HIS B O 1
ATOM 3483 N N . SER B 1 128 ? -18.986 22.690 19.946 1.00 38.85 128 SER B N 1
ATOM 3484 C CA . SER B 1 128 ? -19.556 21.366 19.948 1.00 38.00 128 SER B CA 1
ATOM 3485 C C . SER B 1 128 ? -18.587 20.351 19.394 1.00 33.80 128 SER B C 1
ATOM 3486 O O . SER B 1 128 ? -17.504 20.661 18.848 1.00 35.23 128 SER B O 1
ATOM 3489 N N . GLN B 1 129 ? -19.006 19.097 19.425 1.00 35.12 129 GLN B N 1
ATOM 3490 C CA . GLN B 1 129 ? -18.168 18.016 18.983 1.00 38.55 129 GLN B CA 1
ATOM 3491 C C . GLN B 1 129 ? -19.023 16.824 18.500 1.00 41.03 129 GLN B C 1
ATOM 3492 O O . GLN B 1 129 ? -20.150 16.614 18.980 1.00 47.36 129 GLN B O 1
ATOM 3498 N N . PRO B 1 130 ? -18.579 16.122 17.483 1.00 37.65 130 PRO B N 1
ATOM 3499 C CA . PRO B 1 130 ? -17.454 16.482 16.642 1.00 35.91 130 PRO B CA 1
ATOM 3500 C C . PRO B 1 130 ? -17.731 17.605 15.611 1.00 41.63 130 PRO B C 1
ATOM 3501 O O . PRO B 1 130 ? -18.880 17.972 15.399 1.00 40.65 130 PRO B O 1
ATOM 3505 N N . LEU B 1 131 ? -16.661 18.127 15.034 1.00 46.23 131 LEU B N 1
ATOM 3506 C CA . LEU B 1 131 ? -16.715 19.183 14.022 1.00 47.84 131 LEU B CA 1
ATOM 3507 C C . LEU B 1 131 ? -16.061 18.650 12.793 1.00 49.95 131 LEU B C 1
ATOM 3508 O O . LEU B 1 131 ? -15.210 17.759 12.879 1.00 45.27 131 LEU B O 1
ATOM 3513 N N . TYR B 1 132 ? -16.376 19.272 11.657 1.00 44.93 132 TYR B N 1
ATOM 3514 C CA . TYR B 1 132 ? -15.645 18.994 10.456 1.00 41.47 132 TYR B CA 1
ATOM 3515 C C . TYR B 1 132 ? -14.148 19.049 10.718 1.00 34.88 132 TYR B C 1
ATOM 3516 O O . TYR B 1 132 ? -13.631 19.920 11.434 1.00 35.40 132 TYR B O 1
ATOM 3525 N N . GLY B 1 133 ? -13.430 18.141 10.083 1.00 36.51 133 GLY B N 1
ATOM 3526 C CA . GLY B 1 133 ? -11.994 17.988 10.347 1.00 41.88 133 GLY B CA 1
ATOM 3527 C C . GLY B 1 133 ? -11.165 19.254 10.093 1.00 43.70 133 GLY B C 1
ATOM 3528 O O . GLY B 1 133 ? -10.290 19.588 10.867 1.00 34.61 133 GLY B O 1
ATOM 3529 N N . GLY B 1 134 ? -11.471 19.978 9.011 1.00 37.36 134 GLY B N 1
ATOM 3530 C CA . GLY B 1 134 ? -10.832 21.251 8.772 1.00 38.74 134 GLY B CA 1
ATOM 3531 C C . GLY B 1 134 ? -11.097 22.233 9.888 1.00 30.44 134 GLY B C 1
ATOM 3532 O O . GLY B 1 134 ? -10.204 23.037 10.195 1.00 41.77 134 GLY B O 1
ATOM 3533 N N . THR B 1 135 ? -12.301 22.219 10.460 1.00 31.86 135 THR B N 1
ATOM 3534 C CA . THR B 1 135 ? -12.620 23.152 11.531 1.00 33.15 135 THR B CA 1
ATOM 3535 C C . THR B 1 135 ? -11.794 22.753 12.754 1.00 35.50 135 THR B C 1
ATOM 3536 O O . THR B 1 135 ? -11.310 23.627 13.467 1.00 32.09 135 THR B O 1
ATOM 3540 N N . GLU B 1 136 ? -11.639 21.441 13.008 1.00 37.86 136 GLU B N 1
ATOM 3541 C CA . GLU B 1 136 ? -10.873 20.991 14.218 1.00 38.29 136 GLU B CA 1
ATOM 3542 C C . GLU B 1 136 ? -9.410 21.416 14.042 1.00 40.50 136 GLU B C 1
ATOM 3543 O O . GLU B 1 136 ? -8.893 22.124 14.867 1.00 43.34 136 GLU B O 1
ATOM 3549 N N . THR B 1 137 ? -8.803 21.135 12.899 1.00 40.35 137 THR B N 1
ATOM 3550 C CA . THR B 1 137 ? -7.432 21.499 12.685 1.00 46.21 137 THR B CA 1
ATOM 3551 C C . THR B 1 137 ? -7.228 23.044 12.747 1.00 47.31 137 THR B C 1
ATOM 3552 O O . THR B 1 137 ? -6.277 23.523 13.358 1.00 46.54 137 THR B O 1
ATOM 3556 N N . LEU B 1 138 ? -8.197 23.800 12.255 1.00 43.73 138 LEU B N 1
ATOM 3557 C CA . LEU B 1 138 ? -8.228 25.254 12.374 1.00 43.10 138 LEU B CA 1
ATOM 3558 C C . LEU B 1 138 ? -8.184 25.745 13.803 1.00 40.28 138 LEU B C 1
ATOM 3559 O O . LEU B 1 138 ? -7.480 26.705 14.112 1.00 45.44 138 LEU B O 1
ATOM 3564 N N . LEU B 1 139 ? -8.963 25.121 14.677 1.00 39.91 139 LEU B N 1
ATOM 3565 C CA . LEU B 1 139 ? -8.983 25.475 16.106 1.00 44.79 139 LEU B CA 1
ATOM 3566 C C . LEU B 1 139 ? -7.718 24.946 16.837 1.00 51.03 139 LEU B C 1
ATOM 3567 O O . LEU B 1 139 ? -7.131 25.639 17.647 1.00 47.18 139 LEU B O 1
ATOM 3572 N N . ALA B 1 140 ? -7.302 23.730 16.505 1.00 52.51 140 ALA B N 1
ATOM 3573 C CA . ALA B 1 140 ? -6.190 23.051 17.223 1.00 52.86 140 ALA B CA 1
ATOM 3574 C C . ALA B 1 140 ? -4.788 23.600 16.898 1.00 54.46 140 ALA B C 1
ATOM 3575 O O . ALA B 1 140 ? -3.942 23.680 17.796 1.00 50.33 140 ALA B O 1
ATOM 3577 N N . LYS B 1 141 ? -4.564 24.050 15.658 1.00 47.59 141 LYS B N 1
ATOM 3578 C CA . LYS B 1 141 ? -3.286 24.519 15.218 1.00 48.73 141 LYS B CA 1
ATOM 3579 C C . LYS B 1 141 ? -3.294 26.023 15.011 1.00 49.83 141 LYS B C 1
ATOM 3580 O O . LYS B 1 141 ? -2.791 26.829 15.838 1.00 48.06 141 LYS B O 1
ATOM 3586 N N . THR B 1 142 ? -3.912 26.439 13.921 1.00 50.16 142 THR B N 1
ATOM 3587 C CA . THR B 1 142 ? -3.795 27.839 13.541 1.00 41.76 142 THR B CA 1
ATOM 3588 C C . THR B 1 142 ? -4.329 28.774 14.638 1.00 41.69 142 THR B C 1
ATOM 3589 O O . THR B 1 142 ? -3.623 29.657 15.033 1.00 42.21 142 THR B O 1
ATOM 3593 N N . PHE B 1 143 ? -5.492 28.539 15.253 1.00 40.73 143 PHE B N 1
ATOM 3594 C CA . PHE B 1 143 ? -5.955 29.513 16.261 1.00 42.92 143 PHE B CA 1
ATOM 3595 C C . PHE B 1 143 ? -5.221 29.314 17.630 1.00 39.41 143 PHE B C 1
ATOM 3596 O O . PHE B 1 143 ? -4.894 30.269 18.319 1.00 37.10 143 PHE B O 1
ATOM 3604 N N . PHE B 1 144 ? -4.933 28.078 17.953 1.00 37.68 144 PHE B N 1
ATOM 3605 C CA . PHE B 1 144 ? -4.123 27.841 19.144 1.00 46.39 144 PHE B CA 1
ATOM 3606 C C . PHE B 1 144 ? -2.835 28.692 19.063 1.00 45.89 144 PHE B C 1
ATOM 3607 O O . PHE B 1 144 ? -2.543 29.461 19.963 1.00 47.82 144 PHE B O 1
ATOM 3615 N N . ASN B 1 145 ? -2.166 28.683 17.908 1.00 46.41 145 ASN B N 1
ATOM 3616 C CA . ASN B 1 145 ? -0.975 29.493 17.735 1.00 47.35 145 ASN B CA 1
ATOM 3617 C C . ASN B 1 145 ? -1.154 30.983 17.819 1.00 49.71 145 ASN B C 1
ATOM 3618 O O . ASN B 1 145 ? -0.158 31.665 17.903 1.00 61.38 145 ASN B O 1
ATOM 3623 N N . PHE B 1 146 ? -2.368 31.513 17.793 1.00 48.21 146 PHE B N 1
ATOM 3624 C CA . PHE B 1 146 ? -2.574 32.937 18.020 1.00 41.89 146 PHE B CA 1
ATOM 3625 C C . PHE B 1 146 ? -3.072 33.218 19.399 1.00 42.38 146 PHE B C 1
ATOM 3626 O O . PHE B 1 146 ? -3.718 34.231 19.610 1.00 43.88 146 PHE B O 1
ATOM 3634 N N . GLY B 1 147 ? -2.784 32.308 20.331 1.00 48.06 147 GLY B N 1
ATOM 3635 C CA . GLY B 1 147 ? -3.209 32.471 21.705 1.00 48.61 147 GLY B CA 1
ATOM 3636 C C . GLY B 1 147 ? -4.678 32.248 21.951 1.00 43.77 147 GLY B C 1
ATOM 3637 O O . GLY B 1 147 ? -5.203 32.733 22.955 1.00 43.99 147 GLY B O 1
ATOM 3638 N N . VAL B 1 148 ? -5.388 31.534 21.044 1.00 42.54 148 VAL B N 1
ATOM 3639 C CA . VAL B 1 148 ? -6.821 31.306 21.279 1.00 40.82 148 VAL B CA 1
ATOM 3640 C C . VAL B 1 148 ? -7.022 29.866 21.681 1.00 41.02 148 VAL B C 1
ATOM 3641 O O . VAL B 1 148 ? -6.552 28.935 20.978 1.00 42.51 148 VAL B O 1
ATOM 3645 N N . GLU B 1 149 ? -7.737 29.698 22.786 1.00 42.66 149 GLU B N 1
ATOM 3646 C CA . GLU B 1 149 ? -8.039 28.396 23.380 1.00 49.62 149 GLU B CA 1
ATOM 3647 C C . GLU B 1 149 ? -9.399 27.907 22.928 1.00 50.44 149 GLU B C 1
ATOM 3648 O O . GLU B 1 149 ? -10.222 28.680 22.505 1.00 49.13 149 GLU B O 1
ATOM 3654 N N . ALA B 1 150 ? -9.629 26.609 23.067 1.00 52.06 150 ALA B N 1
ATOM 3655 C CA . ALA B 1 150 ? -10.880 25.993 22.694 1.00 45.19 150 ALA B CA 1
ATOM 3656 C C . ALA B 1 150 ? -11.329 24.993 23.767 1.00 53.89 150 ALA B C 1
ATOM 3657 O O . ALA B 1 150 ? -10.514 24.185 24.225 1.00 56.94 150 ALA B O 1
ATOM 3659 N N . VAL B 1 151 ? -12.600 25.054 24.169 1.00 49.41 151 VAL B N 1
ATOM 3660 C CA . VAL B 1 151 ? -13.196 24.044 25.066 1.00 48.42 151 VAL B CA 1
ATOM 3661 C C . VAL B 1 151 ? -14.391 23.390 24.373 1.00 50.42 151 VAL B C 1
ATOM 3662 O O . VAL B 1 151 ? -15.244 24.093 23.847 1.00 45.00 151 VAL B O 1
ATOM 3666 N N . ALA B 1 152 ? -14.458 22.062 24.404 1.00 47.17 152 ALA B N 1
ATOM 3667 C CA . ALA B 1 152 ? -15.531 21.297 23.775 1.00 51.39 152 ALA B CA 1
ATOM 3668 C C . ALA B 1 152 ? -16.632 20.893 24.759 1.00 56.75 152 ALA B C 1
ATOM 3669 O O . ALA B 1 152 ? -16.350 20.633 25.923 1.00 51.18 152 ALA B O 1
ATOM 3671 N N . PHE B 1 153 ? -17.882 20.875 24.295 1.00 50.32 153 PHE B N 1
ATOM 3672 C CA . PHE B 1 153 ? -18.923 20.046 24.893 1.00 47.26 153 PHE B CA 1
ATOM 3673 C C . PHE B 1 153 ? -19.236 18.900 23.972 1.00 52.98 153 PHE B C 1
ATOM 3674 O O . PHE B 1 153 ? -19.490 19.120 22.793 1.00 50.61 153 PHE B O 1
ATOM 3682 N N . ALA B 1 154 ? -19.179 17.674 24.509 1.00 48.88 154 ALA B N 1
ATOM 3683 C CA . ALA B 1 154 ? -19.491 16.471 23.754 1.00 46.73 154 ALA B CA 1
ATOM 3684 C C . ALA B 1 154 ? -20.990 16.288 23.603 1.00 50.04 154 ALA B C 1
ATOM 3685 O O . ALA B 1 154 ? -21.440 15.714 22.626 1.00 49.47 154 ALA B O 1
ATOM 3687 N N . ASP B 1 155 ? -21.764 16.717 24.588 1.00 49.19 155 ASP B N 1
ATOM 3688 C CA . ASP B 1 155 ? -23.200 16.513 24.558 1.00 49.88 155 ASP B CA 1
ATOM 3689 C C . ASP B 1 155 ? -23.911 17.844 24.367 1.00 48.60 155 ASP B C 1
ATOM 3690 O O . ASP B 1 155 ? -24.092 18.657 25.307 1.00 51.02 155 ASP B O 1
ATOM 3695 N N . GLY B 1 156 ? -24.360 18.073 23.135 1.00 50.67 156 GLY B N 1
ATOM 3696 C CA . GLY B 1 156 ? -25.017 19.342 22.818 1.00 45.62 156 GLY B CA 1
ATOM 3697 C C . GLY B 1 156 ? -26.529 19.330 22.906 1.00 46.05 156 GLY B C 1
ATOM 3698 O O . GLY B 1 156 ? -27.170 20.372 22.668 1.00 47.40 156 GLY B O 1
ATOM 3699 N N . VAL B 1 157 ? -27.103 18.186 23.282 1.00 48.78 157 VAL B N 1
ATOM 3700 C CA . VAL B 1 157 ? -28.575 18.046 23.498 1.00 47.38 157 VAL B CA 1
ATOM 3701 C C . VAL B 1 157 ? -29.005 18.692 24.806 1.00 51.04 157 VAL B C 1
ATOM 3702 O O . VAL B 1 157 ? -30.028 19.385 24.848 1.00 50.39 157 VAL B O 1
ATOM 3706 N N . HIS B 1 158 ? -28.186 18.532 25.850 1.00 49.83 158 HIS B N 1
ATOM 3707 C CA . HIS B 1 158 ? -28.530 18.967 27.206 1.00 45.71 158 HIS B CA 1
ATOM 3708 C C . HIS B 1 158 ? -27.928 20.284 27.626 1.00 46.12 158 HIS B C 1
ATOM 3709 O O . HIS B 1 158 ? -26.699 20.423 27.584 1.00 51.24 158 HIS B O 1
ATOM 3716 N N . GLU B 1 159 ? -28.775 21.231 28.061 1.00 48.00 159 GLU B N 1
ATOM 3717 C CA . GLU B 1 159 ? -28.328 22.559 28.513 1.00 48.41 159 GLU B CA 1
ATOM 3718 C C . GLU B 1 159 ? -27.292 22.421 29.624 1.00 59.75 159 GLU B C 1
ATOM 3719 O O . GLU B 1 159 ? -26.298 23.150 29.656 1.00 52.29 159 GLU B O 1
ATOM 3725 N N . ALA B 1 160 ? -27.494 21.448 30.510 1.00 65.43 160 ALA B N 1
ATOM 3726 C CA . ALA B 1 160 ? -26.517 21.164 31.574 1.00 57.82 160 ALA B CA 1
ATOM 3727 C C . ALA B 1 160 ? -25.090 20.799 31.091 1.00 48.47 160 ALA B C 1
ATOM 3728 O O . ALA B 1 160 ? -24.133 21.295 31.656 1.00 52.89 160 ALA B O 1
ATOM 3730 N N . THR B 1 161 ? -24.927 19.945 30.089 1.00 49.29 161 THR B N 1
ATOM 3731 C CA . THR B 1 161 ? -23.583 19.584 29.611 1.00 48.79 161 THR B CA 1
ATOM 3732 C C . THR B 1 161 ? -22.939 20.751 28.894 1.00 51.71 161 THR B C 1
ATOM 3733 O O . THR B 1 161 ? -21.734 20.979 29.001 1.00 56.18 161 THR B O 1
ATOM 3737 N N . ILE B 1 162 ? -23.759 21.530 28.191 1.00 51.43 162 ILE B N 1
ATOM 3738 C CA . ILE B 1 162 ? -23.284 22.757 27.519 1.00 48.01 162 ILE B CA 1
ATOM 3739 C C . ILE B 1 162 ? -22.818 23.764 28.602 1.00 54.51 162 ILE B C 1
ATOM 3740 O O . ILE B 1 162 ? -21.768 24.424 28.444 1.00 42.56 162 ILE B O 1
ATOM 3745 N N . GLU B 1 163 ? -23.606 23.862 29.689 1.00 54.91 163 GLU B N 1
ATOM 3746 C CA . GLU B 1 163 ? -23.328 24.806 30.798 1.00 55.18 163 GLU B CA 1
ATOM 3747 C C . GLU B 1 163 ? -22.025 24.503 31.494 1.00 45.94 163 GLU B C 1
ATOM 3748 O O . GLU B 1 163 ? -21.270 25.427 31.826 1.00 54.04 163 GLU B O 1
ATOM 3754 N N . LYS B 1 164 ? -21.799 23.226 31.720 1.00 44.05 164 LYS B N 1
ATOM 3755 C CA . LYS B 1 164 ? -20.575 22.746 32.309 1.00 54.18 164 LYS B CA 1
ATOM 3756 C C . LYS B 1 164 ? -19.372 23.155 31.491 1.00 54.47 164 LYS B C 1
ATOM 3757 O O . LYS B 1 164 ? -18.412 23.705 32.042 1.00 53.37 164 LYS B O 1
ATOM 3759 N N . ALA B 1 165 ? -19.391 22.860 30.187 1.00 55.92 165 ALA B N 1
ATOM 3760 C CA . ALA B 1 165 ? -18.205 23.157 29.301 1.00 53.48 165 ALA B CA 1
ATOM 3761 C C . ALA B 1 165 ? -17.947 24.626 29.284 1.00 46.02 165 ALA B C 1
ATOM 3762 O O . ALA B 1 165 ? -16.809 25.070 29.291 1.00 49.20 165 ALA B O 1
ATOM 3764 N N . ALA B 1 166 ? -19.032 25.375 29.336 1.00 46.10 166 ALA B N 1
ATOM 3765 C CA . ALA B 1 166 ? -19.007 26.794 29.366 1.00 41.74 166 ALA B CA 1
ATOM 3766 C C . ALA B 1 166 ? -18.338 27.359 30.594 1.00 49.86 166 ALA B C 1
ATOM 3767 O O . ALA B 1 166 ? -17.646 28.364 30.497 1.00 48.29 166 ALA B O 1
ATOM 3769 N N . GLU B 1 167 ? -18.573 26.754 31.758 1.00 54.98 167 GLU B N 1
ATOM 3770 C CA . GLU B 1 167 ? -17.781 27.096 32.972 1.00 56.11 167 GLU B CA 1
ATOM 3771 C C . GLU B 1 167 ? -16.317 26.747 32.777 1.00 53.80 167 GLU B C 1
ATOM 3772 O O . GLU B 1 167 ? -15.423 27.541 33.097 1.00 55.65 167 GLU B O 1
ATOM 3778 N N . GLU B 1 168 ? -16.048 25.573 32.237 1.00 51.13 168 GLU B N 1
ATOM 3779 C CA . GLU B 1 168 ? -14.660 25.183 31.970 1.00 48.33 168 GLU B CA 1
ATOM 3780 C C . GLU B 1 168 ? -13.952 26.222 31.060 1.00 59.91 168 GLU B C 1
ATOM 3781 O O . GLU B 1 168 ? -12.764 26.540 31.246 1.00 54.11 168 GLU B O 1
ATOM 3787 N N . ALA B 1 169 ? -14.708 26.751 30.096 1.00 57.96 169 ALA B N 1
ATOM 3788 C CA . ALA B 1 169 ? -14.221 27.780 29.175 1.00 50.45 169 ALA B CA 1
ATOM 3789 C C . ALA B 1 169 ? -14.063 29.088 29.866 1.00 47.21 169 ALA B C 1
ATOM 3790 O O . ALA B 1 169 ? -13.028 29.760 29.704 1.00 41.53 169 ALA B O 1
ATOM 3792 N N . LEU B 1 170 ? -15.062 29.490 30.630 1.00 50.05 170 LEU B N 1
ATOM 3793 C CA . LEU B 1 170 ? -14.985 30.798 31.313 1.00 55.90 170 LEU B CA 1
ATOM 3794 C C . LEU B 1 170 ? -13.744 30.926 32.251 1.00 61.59 170 LEU B C 1
ATOM 3795 O O . LEU B 1 170 ? -13.223 32.021 32.452 1.00 58.41 170 LEU B O 1
ATOM 3800 N N . ALA B 1 171 ? -13.300 29.795 32.786 1.00 58.85 171 ALA B N 1
ATOM 3801 C CA . ALA B 1 171 ? -12.118 29.702 33.635 1.00 56.17 171 ALA B CA 1
ATOM 3802 C C . ALA B 1 171 ? -10.800 29.751 32.864 1.00 61.70 171 ALA B C 1
ATOM 3803 O O . ALA B 1 171 ? -9.800 30.129 33.471 1.00 61.88 171 ALA B O 1
ATOM 3805 N N . LYS B 1 172 ? -10.767 29.372 31.574 1.00 51.05 172 LYS B N 1
ATOM 3806 C CA . LYS B 1 172 ? -9.548 29.550 30.727 1.00 50.96 172 LYS B CA 1
ATOM 3807 C C . LYS B 1 172 ? -9.398 31.003 30.123 1.00 51.94 172 LYS B C 1
ATOM 3808 O O . LYS B 1 172 ? -8.282 31.388 29.761 1.00 57.65 172 LYS B O 1
ATOM 3812 N N . GLY B 1 173 ? -10.482 31.796 30.085 1.00 47.54 173 GLY B N 1
ATOM 3813 C CA . GLY B 1 173 ? -10.535 33.120 29.456 1.00 53.92 173 GLY B CA 1
ATOM 3814 C C . GLY B 1 173 ? -11.932 33.578 28.988 1.00 58.42 173 GLY B C 1
ATOM 3815 O O . GLY B 1 173 ? -12.938 32.924 29.272 1.00 58.92 173 GLY B O 1
ATOM 3816 N N . ARG B 1 174 ? -11.961 34.699 28.260 1.00 50.19 174 ARG B N 1
ATOM 3817 C CA . ARG B 1 174 ? -13.158 35.299 27.655 1.00 47.76 174 ARG B CA 1
ATOM 3818 C C . ARG B 1 174 ? -13.692 34.436 26.503 1.00 48.68 174 ARG B C 1
ATOM 3819 O O . ARG B 1 174 ? -12.924 34.059 25.606 1.00 35.70 174 ARG B O 1
ATOM 3827 N N . VAL B 1 175 ? -14.968 34.0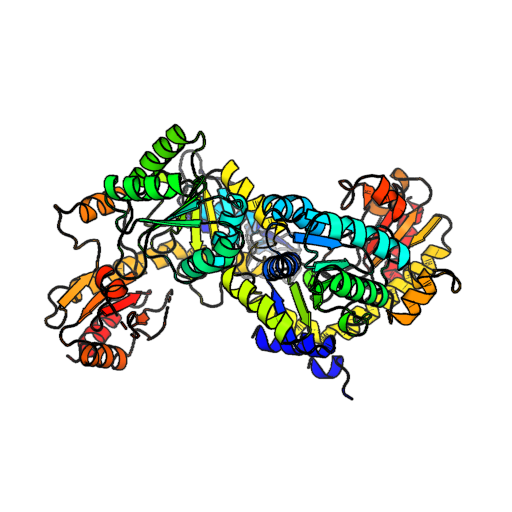54 26.594 1.00 47.08 175 VAL B N 1
ATOM 3828 C CA . VAL B 1 175 ? -15.658 33.309 25.554 1.00 46.13 175 VAL B CA 1
ATOM 3829 C C . VAL B 1 175 ? -16.236 34.282 24.534 1.00 42.07 175 VAL B C 1
ATOM 3830 O O . VAL B 1 175 ? -17.233 34.991 24.774 1.00 43.56 175 VAL B O 1
ATOM 3834 N N . SER B 1 176 ? -15.553 34.398 23.409 1.00 37.41 176 SER B N 1
ATOM 3835 C CA . SER B 1 176 ? -16.056 35.348 22.422 1.00 39.72 176 SER B CA 1
ATOM 3836 C C . SER B 1 176 ? -16.913 34.665 21.336 1.00 36.10 176 SER B C 1
ATOM 3837 O O . SER B 1 176 ? -17.664 35.329 20.661 1.00 36.26 176 SER B O 1
ATOM 3840 N N . VAL B 1 177 ? -16.729 33.387 21.106 1.00 38.25 177 VAL B N 1
ATOM 3841 C CA . VAL B 1 177 ? -17.517 32.654 20.089 1.00 38.21 177 VAL B CA 1
ATOM 3842 C C . VAL B 1 177 ? -17.960 31.310 20.669 1.00 44.62 177 VAL B C 1
ATOM 3843 O O . VAL B 1 177 ? -17.163 30.612 21.353 1.00 43.58 177 VAL B O 1
ATOM 3847 N N . ILE B 1 178 ? -19.202 30.944 20.370 1.00 34.18 178 ILE B N 1
ATOM 3848 C CA . ILE B 1 178 ? -19.622 29.623 20.494 1.00 35.89 178 ILE B CA 1
ATOM 3849 C C . ILE B 1 178 ? -19.806 29.061 19.102 1.00 31.23 178 ILE B C 1
ATOM 3850 O O . ILE B 1 178 ? -20.666 29.529 18.358 1.00 34.76 178 ILE B O 1
ATOM 3855 N N . LEU B 1 179 ? -19.066 28.041 18.796 1.00 33.38 179 LEU B N 1
ATOM 3856 C CA . LEU B 1 179 ? -19.082 27.438 17.474 1.00 38.79 179 LEU B CA 1
ATOM 3857 C C . LEU B 1 179 ? -19.697 26.079 17.504 1.00 39.94 179 LEU B C 1
ATOM 3858 O O . LEU B 1 179 ? -19.152 25.143 18.135 1.00 37.61 179 LEU B O 1
ATOM 3863 N N . ILE B 1 180 ? -20.809 25.926 16.775 1.00 36.66 180 ILE B N 1
ATOM 3864 C CA . ILE B 1 180 ? -21.501 24.664 16.745 1.00 40.41 180 ILE B CA 1
ATOM 3865 C C . ILE B 1 180 ? -21.695 24.173 15.347 1.00 39.88 180 ILE B C 1
ATOM 3866 O O . ILE B 1 180 ? -21.665 24.954 14.391 1.00 36.98 180 ILE B O 1
ATOM 3871 N N . GLU B 1 181 ? -21.762 22.854 15.220 1.00 39.31 181 GLU B N 1
ATOM 3872 C CA . GLU B 1 181 ? -22.058 22.187 13.961 1.00 37.33 181 GLU B CA 1
ATOM 3873 C C . GLU B 1 181 ? -23.165 21.183 14.208 1.00 41.46 181 GLU B C 1
ATOM 3874 O O . GLU B 1 181 ? -22.992 20.262 14.967 1.00 36.88 181 GLU B O 1
ATOM 3880 N N . THR B 1 182 ? -24.309 21.361 13.560 1.00 37.23 182 THR B N 1
ATOM 3881 C CA . THR B 1 182 ? -25.417 20.455 13.786 1.00 41.89 182 THR B CA 1
ATOM 3882 C C . THR B 1 182 ? -26.317 20.295 12.560 1.00 36.81 182 THR B C 1
ATOM 3883 O O . THR B 1 182 ? -26.771 21.301 12.026 1.00 35.13 182 THR B O 1
ATOM 3887 N N . PRO B 1 183 ? -26.611 19.076 12.142 1.00 43.95 183 PRO B N 1
ATOM 3888 C CA . PRO B 1 183 ? -26.025 17.828 12.655 1.00 40.83 183 PRO B CA 1
ATOM 3889 C C . PRO B 1 183 ? -24.565 17.756 12.243 1.00 44.65 183 PRO B C 1
ATOM 3890 O O . PRO B 1 183 ? -24.111 18.470 11.349 1.00 42.14 183 PRO B O 1
ATOM 3894 N N . ALA B 1 184 ? -23.818 16.903 12.913 1.00 48.52 184 ALA B N 1
ATOM 3895 C CA . ALA B 1 184 ? -22.397 16.763 12.631 1.00 54.67 184 ALA B CA 1
ATOM 3896 C C . ALA B 1 184 ? -22.181 15.480 11.932 1.00 49.06 184 ALA B C 1
ATOM 3897 O O . ALA B 1 184 ? -22.992 14.568 12.046 1.00 57.21 184 ALA B O 1
ATOM 3899 N N . ASN B 1 185 ? -21.068 15.422 11.223 1.00 56.02 185 ASN B N 1
ATOM 3900 C CA . ASN B 1 185 ? -20.656 14.224 10.510 1.00 60.22 185 ASN B CA 1
ATOM 3901 C C . ASN B 1 185 ? -19.726 13.332 11.357 1.00 63.33 185 ASN B C 1
ATOM 3902 O O . ASN B 1 185 ? -18.927 13.850 12.126 1.00 66.81 185 ASN B O 1
ATOM 3907 N N . PRO B 1 186 ? -19.850 12.010 11.283 1.00 62.24 186 PRO B N 1
ATOM 3908 C CA . PRO B 1 186 ? -21.009 11.312 10.761 1.00 67.79 186 PRO B CA 1
ATOM 3909 C C . PRO B 1 186 ? -22.003 11.110 11.904 1.00 70.51 186 PRO B C 1
ATOM 3910 O O . PRO B 1 186 ? -21.840 11.698 12.986 1.00 74.60 186 PRO B O 1
ATOM 3914 N N . THR B 1 187 ? -23.039 10.320 11.639 1.00 68.78 187 THR B N 1
ATOM 3915 C CA . THR B 1 187 ? -24.049 9.871 12.630 1.00 68.68 187 THR B CA 1
ATOM 3916 C C . THR B 1 187 ? -25.024 10.914 13.182 1.00 66.39 187 THR B C 1
ATOM 3917 O O . THR B 1 187 ? -25.879 10.578 14.015 1.00 63.58 187 THR B O 1
ATOM 3921 N N . ASN B 1 188 ? -24.916 12.150 12.707 1.00 59.13 188 ASN B N 1
ATOM 3922 C CA . ASN B 1 188 ? -25.979 13.126 12.901 1.00 60.30 188 ASN B CA 1
ATOM 3923 C C . ASN B 1 188 ? -26.332 13.383 14.364 1.00 49.90 188 ASN B C 1
ATOM 3924 O O . ASN B 1 188 ? -27.516 13.577 14.685 1.00 50.28 188 ASN B O 1
ATOM 3929 N N . SER B 1 189 ? -25.348 13.430 15.254 1.00 52.23 189 SER B N 1
ATOM 3930 C CA . SER B 1 189 ? -25.624 14.006 16.593 1.00 49.96 189 SER B CA 1
ATOM 3931 C C . SER B 1 189 ? -25.864 15.467 16.409 1.00 47.66 189 SER B C 1
ATOM 3932 O O . SER B 1 189 ? -25.272 16.110 15.523 1.00 53.05 189 SER B O 1
ATOM 3935 N N . ILE B 1 190 ? -26.694 16.009 17.269 1.00 46.05 190 ILE B N 1
ATOM 3936 C CA . ILE B 1 190 ? -27.224 17.333 17.058 1.00 50.72 190 ILE B CA 1
ATOM 3937 C C . ILE B 1 190 ? -27.008 18.182 18.275 1.00 49.03 190 ILE B C 1
ATOM 3938 O O . ILE B 1 190 ? -26.802 17.629 19.374 1.00 39.43 190 ILE B O 1
ATOM 3943 N N . VAL B 1 191 ? -27.045 19.504 18.086 1.00 43.86 191 VAL B N 1
ATOM 3944 C CA . VAL B 1 191 ? -27.066 20.406 19.172 1.00 38.44 191 VAL B CA 1
ATOM 3945 C C . VAL B 1 191 ? -28.284 21.308 19.278 1.00 48.84 191 VAL B C 1
ATOM 3946 O O . VAL B 1 191 ? -28.839 21.738 18.278 1.00 45.20 191 VAL B O 1
ATOM 3950 N N . ASP B 1 192 ? -28.706 21.583 20.528 1.00 39.59 192 ASP B N 1
ATOM 3951 C CA . ASP B 1 192 ? -29.907 22.363 20.809 1.00 43.94 192 ASP B CA 1
ATOM 3952 C C . ASP B 1 192 ? -29.504 23.802 20.736 1.00 42.76 192 ASP B C 1
ATOM 3953 O O . ASP B 1 192 ? -28.951 24.384 21.673 1.00 42.40 192 ASP B O 1
ATOM 3958 N N . VAL B 1 193 ? -29.809 24.418 19.603 1.00 40.90 193 VAL B N 1
ATOM 3959 C CA . VAL B 1 193 ? -29.345 25.790 19.358 1.00 41.57 193 VAL B CA 1
ATOM 3960 C C . VAL B 1 193 ? -29.958 26.733 20.396 1.00 44.64 193 VAL B C 1
ATOM 3961 O O . VAL B 1 193 ? -29.264 27.611 20.915 1.00 35.99 193 VAL B O 1
ATOM 3965 N N . ALA B 1 194 ? -31.251 26.587 20.684 1.00 43.30 194 ALA B N 1
ATOM 3966 C CA . ALA B 1 194 ? -31.868 27.467 21.661 1.00 45.39 194 ALA B CA 1
ATOM 3967 C C . ALA B 1 194 ? -31.225 27.375 23.092 1.00 40.67 194 ALA B C 1
ATOM 3968 O O . ALA B 1 194 ? -31.126 28.381 23.771 1.00 42.45 194 ALA B O 1
ATOM 3970 N N . ALA B 1 195 ? -30.793 26.179 23.471 1.00 46.11 195 ALA B N 1
ATOM 3971 C CA . ALA B 1 195 ? -30.080 25.884 24.726 1.00 47.34 195 ALA B CA 1
ATOM 3972 C C . ALA B 1 195 ? -28.745 26.550 24.708 1.00 52.15 195 ALA B C 1
ATOM 3973 O O . ALA B 1 195 ? -28.345 27.122 25.714 1.00 47.09 195 ALA B O 1
ATOM 3975 N N . VAL B 1 196 ? -28.054 26.468 23.552 1.00 48.07 196 VAL B N 1
ATOM 3976 C CA . VAL B 1 196 ? -26.789 27.200 23.364 1.00 39.94 196 VAL B CA 1
ATOM 3977 C C . VAL B 1 196 ? -26.999 28.711 23.536 1.00 40.36 196 VAL B C 1
ATOM 3978 O O . VAL B 1 196 ? -26.232 29.345 24.229 1.00 39.18 196 VAL B O 1
ATOM 3982 N N . ARG B 1 197 ? -28.048 29.276 22.958 1.00 37.59 197 ARG B N 1
ATOM 3983 C CA . ARG B 1 197 ? -28.389 30.688 23.151 1.00 42.24 197 ARG B CA 1
ATOM 3984 C C . ARG B 1 197 ? -28.669 31.055 24.634 1.00 44.65 197 ARG B C 1
ATOM 3985 O O . ARG B 1 197 ? -28.153 32.074 25.095 1.00 42.61 197 ARG B O 1
ATOM 3993 N N . ARG B 1 198 ? -29.433 30.220 25.375 1.00 40.83 198 ARG B N 1
ATOM 3994 C CA . ARG B 1 198 ? -29.650 30.461 26.834 1.00 46.07 198 ARG B CA 1
ATOM 3995 C C . ARG B 1 198 ? -28.309 30.469 27.580 1.00 45.70 198 ARG B C 1
ATOM 3996 O O . ARG B 1 198 ? -28.021 31.379 28.333 1.00 50.36 198 ARG B O 1
ATOM 4004 N N . VAL B 1 199 ? -27.460 29.522 27.254 1.00 43.25 199 VAL B N 1
ATOM 4005 C CA . VAL B 1 199 ? -26.146 29.459 27.867 1.00 44.40 199 VAL B CA 1
ATOM 4006 C C . VAL B 1 199 ? -25.292 30.666 27.484 1.00 51.17 199 VAL B C 1
ATOM 4007 O O . VAL B 1 199 ? -24.538 31.177 28.326 1.00 50.26 199 VAL B O 1
ATOM 4011 N N . ALA B 1 200 ? -25.478 31.214 26.284 1.00 44.37 200 ALA B N 1
ATOM 4012 C CA . ALA B 1 200 ? -24.779 32.460 25.934 1.00 41.00 200 ALA B CA 1
ATOM 4013 C C . ALA B 1 200 ? -25.276 33.661 26.724 1.00 44.45 200 ALA B C 1
ATOM 4014 O O . ALA B 1 200 ? -24.508 34.586 27.020 1.00 52.88 200 ALA B O 1
ATOM 4016 N N . GLU B 1 201 ? -26.549 33.680 27.067 1.00 50.05 201 GLU B N 1
ATOM 4017 C CA . GLU B 1 201 ? -27.101 34.769 27.892 1.00 51.54 201 GLU B CA 1
ATOM 4018 C C . GLU B 1 201 ? -26.538 34.775 29.338 1.00 53.82 201 GLU B C 1
ATOM 4019 O O . GLU B 1 201 ? -26.285 35.860 29.923 1.00 49.85 201 GLU B O 1
ATOM 4025 N N . LYS B 1 202 ? -26.289 33.568 29.855 1.00 49.42 202 LYS B N 1
ATOM 4026 C CA . LYS B 1 202 ? -25.625 33.377 31.142 1.00 55.51 202 LYS B CA 1
ATOM 4027 C C . LYS B 1 202 ? -24.163 33.701 31.079 1.00 58.15 202 LYS B C 1
ATOM 4028 O O . LYS B 1 202 ? -23.664 34.408 31.963 1.00 49.28 202 LYS B O 1
ATOM 4034 N N . ILE B 1 203 ? -23.480 33.220 30.042 1.00 51.69 203 ILE B N 1
ATOM 4035 C CA . ILE B 1 203 ? -22.075 33.592 29.856 1.00 52.09 203 ILE B CA 1
ATOM 4036 C C . ILE B 1 203 ? -21.939 35.076 29.917 1.00 49.74 203 ILE B C 1
ATOM 4037 O O . ILE B 1 203 ? -20.992 35.568 30.511 1.00 54.56 203 ILE B O 1
ATOM 4042 N N . GLU B 1 204 ? -22.893 35.769 29.319 1.00 47.47 204 GLU B N 1
ATOM 4043 C CA . GLU B 1 204 ? -22.842 37.200 29.249 1.00 52.18 204 GLU B CA 1
ATOM 4044 C C . GLU B 1 204 ? -23.050 37.848 30.580 1.00 58.88 204 GLU B C 1
ATOM 4045 O O . GLU B 1 204 ? -22.602 38.984 30.775 1.00 56.34 204 GLU B O 1
ATOM 4051 N N . ALA B 1 205 ? -23.832 37.189 31.438 1.00 58.82 205 ALA B N 1
ATOM 4052 C CA . ALA B 1 205 ? -24.071 37.695 32.784 1.00 63.91 205 ALA B CA 1
ATOM 4053 C C . ALA B 1 205 ? -22.770 37.613 33.558 1.00 56.91 205 ALA B C 1
ATOM 4054 O O . ALA B 1 205 ? -22.366 38.625 34.127 1.00 64.49 205 ALA B O 1
ATOM 4056 N N . ARG B 1 206 ? -22.086 36.459 33.538 1.00 56.10 206 ARG B N 1
ATOM 4057 C CA . ARG B 1 206 ? -20.787 36.324 34.224 1.00 54.58 206 ARG B CA 1
ATOM 4058 C C . ARG B 1 206 ? -19.661 37.230 33.664 1.00 63.26 206 ARG B C 1
ATOM 4059 O O . ARG B 1 206 ? -18.742 37.613 34.424 1.00 62.25 206 ARG B O 1
ATOM 4061 N N . GLN B 1 207 ? -19.718 37.619 32.384 1.00 56.23 207 GLN B N 1
ATOM 4062 C CA . GLN B 1 207 ? -18.590 38.347 31.765 1.00 50.59 207 GLN B CA 1
ATOM 4063 C C . GLN B 1 207 ? -18.882 39.693 31.120 1.00 46.23 207 GLN B C 1
ATOM 4064 O O . GLN B 1 207 ? -17.966 40.378 30.767 1.00 55.84 207 GLN B O 1
ATOM 4070 N N . GLY B 1 208 ? -20.124 40.086 30.901 1.00 54.39 208 GLY B N 1
ATOM 4071 C CA . GLY B 1 208 ? -20.403 41.408 30.321 1.00 52.33 208 GLY B CA 1
ATOM 4072 C C . GLY B 1 208 ? -20.451 41.472 28.807 1.00 59.27 208 GLY B C 1
ATOM 4073 O O . GLY B 1 208 ? -20.658 42.544 28.258 1.00 52.91 208 GLY B O 1
ATOM 4074 N N . SER B 1 209 ? -20.266 40.329 28.123 1.00 57.85 209 SER B N 1
ATOM 4075 C CA . SER B 1 209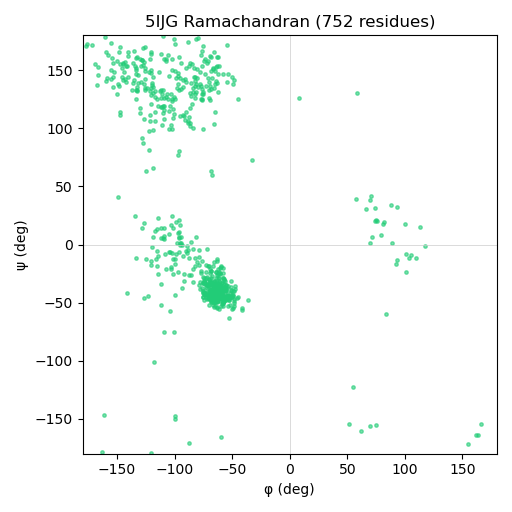 ? -20.473 40.255 26.684 1.00 52.45 209 SER B CA 1
ATOM 4076 C C . SER B 1 209 ? -21.039 38.896 26.341 1.00 45.14 209 SER B C 1
ATOM 4077 O O . SER B 1 209 ? -20.647 37.861 26.945 1.00 47.56 209 SER B O 1
ATOM 4080 N N . ARG B 1 210 ? -21.970 38.933 25.376 1.00 48.05 210 ARG B N 1
ATOM 4081 C CA . ARG B 1 210 ? -22.568 37.722 24.803 1.00 47.88 210 ARG B CA 1
ATOM 4082 C C . ARG B 1 210 ? -21.673 37.190 23.691 1.00 43.10 210 ARG B C 1
ATOM 4083 O O . ARG B 1 210 ? -21.414 37.912 22.766 1.00 43.95 210 ARG B O 1
ATOM 4091 N N . PRO B 1 211 ? -21.182 35.945 23.784 1.00 47.53 211 PRO B N 1
ATOM 4092 C CA . PRO B 1 211 ? -20.458 35.421 22.597 1.00 46.31 211 PRO B CA 1
ATOM 4093 C C . PRO B 1 211 ? -21.355 35.302 21.340 1.00 45.60 211 PRO B C 1
ATOM 4094 O O . PRO B 1 211 ? -22.572 35.174 21.446 1.00 44.46 211 PRO B O 1
ATOM 4098 N N . VAL B 1 212 ? -20.712 35.373 20.181 1.00 43.53 212 VAL B N 1
ATOM 4099 C CA . VAL B 1 212 ? -21.342 35.170 18.875 1.00 37.32 212 VAL B CA 1
ATOM 4100 C C . VAL B 1 212 ? -21.530 33.690 18.733 1.00 36.99 212 VAL B C 1
ATOM 4101 O O . VAL B 1 212 ? -20.575 32.921 18.909 1.00 35.61 212 VAL B O 1
ATOM 4105 N N . ILE B 1 213 ? -22.737 33.294 18.379 1.00 32.72 213 ILE B N 1
ATOM 4106 C CA . ILE B 1 213 ? -23.046 31.928 18.150 1.00 35.69 213 ILE B CA 1
ATOM 4107 C C . ILE B 1 213 ? -23.038 31.688 16.629 1.00 33.44 213 ILE B C 1
ATOM 4108 O O . ILE B 1 213 ? -23.920 32.174 15.921 1.00 36.55 213 ILE B O 1
ATOM 4113 N N . ALA B 1 214 ? -22.057 30.910 16.169 1.00 31.95 214 ALA B N 1
ATOM 4114 C CA . ALA B 1 214 ? -21.889 30.558 14.790 1.00 34.09 214 ALA B CA 1
ATOM 4115 C C . ALA B 1 214 ? -22.223 29.064 14.633 1.00 35.52 214 ALA B C 1
ATOM 4116 O O . ALA B 1 214 ? -21.571 28.233 15.237 1.00 34.54 214 ALA B O 1
ATOM 4118 N N . CYS B 1 215 ? -23.249 28.779 13.809 1.00 34.61 215 CYS B N 1
ATOM 4119 C CA . CYS B 1 215 ? -23.743 27.435 13.479 1.00 33.77 215 CYS B CA 1
ATOM 4120 C C . CYS B 1 215 ? -23.443 27.006 12.053 1.00 34.79 215 CYS B C 1
ATOM 4121 O O . CYS B 1 215 ? -23.998 27.562 11.092 1.00 39.76 215 CYS B O 1
ATOM 4124 N N . ASP B 1 216 ? -22.508 26.083 11.913 1.00 28.76 216 ASP B N 1
ATOM 4125 C CA . ASP B 1 216 ? -22.242 25.398 10.635 1.00 34.81 216 ASP B CA 1
ATOM 4126 C C . ASP B 1 216 ? -23.423 24.555 10.253 1.00 37.68 216 ASP B C 1
ATOM 4127 O O . ASP B 1 216 ? -23.713 23.492 10.854 1.00 35.77 216 ASP B O 1
ATOM 4132 N N . ASN B 1 217 ? -24.174 25.079 9.296 1.00 36.05 217 ASN B N 1
ATOM 4133 C CA . ASN B 1 217 ? -25.484 24.558 8.866 1.00 29.54 217 ASN B CA 1
ATOM 4134 C C . ASN B 1 217 ? -25.373 23.796 7.559 1.00 31.78 217 ASN B C 1
ATOM 4135 O O . ASN B 1 217 ? -26.351 23.661 6.871 1.00 37.12 217 ASN B O 1
ATOM 4140 N N . THR B 1 218 ? -24.165 23.400 7.157 1.00 31.81 218 THR B N 1
ATOM 4141 C CA . THR B 1 218 ? -23.939 22.714 5.922 1.00 37.16 218 THR B CA 1
ATOM 4142 C C . THR B 1 218 ? -24.854 21.494 5.672 1.00 40.15 218 THR B C 1
ATOM 4143 O O . THR B 1 218 ? -25.425 21.319 4.577 1.00 35.09 218 THR B O 1
ATOM 4147 N N . LEU B 1 219 ? -25.053 20.672 6.687 1.00 45.80 219 LEU B N 1
ATOM 4148 C CA . LEU B 1 219 ? -25.825 19.432 6.500 1.00 43.21 219 LEU B CA 1
ATOM 4149 C C . LEU B 1 219 ? -27.280 19.533 6.148 1.00 37.42 219 LEU B C 1
ATOM 4150 O O . LEU B 1 219 ? -27.766 18.790 5.281 1.00 39.32 219 LEU B O 1
ATOM 4155 N N . LEU B 1 220 ? -27.999 20.440 6.778 1.00 35.06 220 LEU B N 1
ATOM 4156 C CA . LEU B 1 220 ? -29.407 20.543 6.565 1.00 35.14 220 LEU B CA 1
ATOM 4157 C C . LEU B 1 220 ? -29.847 21.852 5.933 1.00 40.01 220 LEU B C 1
ATOM 4158 O O . LEU B 1 220 ? -30.997 21.969 5.519 1.00 41.32 220 LEU B O 1
ATOM 4163 N N . GLY B 1 221 ? -28.970 22.846 5.883 1.00 43.98 221 GLY B N 1
ATOM 4164 C CA . GLY B 1 221 ? -29.386 24.160 5.439 1.00 41.15 221 GLY B CA 1
ATOM 4165 C C . GLY B 1 221 ? -29.329 24.329 3.946 1.00 35.91 221 GLY B C 1
ATOM 4166 O O . GLY B 1 221 ? -28.570 23.632 3.265 1.00 36.80 221 GLY B O 1
ATOM 4167 N N . PRO B 1 222 ? -30.115 25.265 3.404 1.00 38.01 222 PRO B N 1
ATOM 4168 C CA . PRO B 1 222 ? -30.929 26.177 4.141 1.00 33.91 222 PRO B CA 1
ATOM 4169 C C . PRO B 1 222 ? -32.375 25.679 4.261 1.00 35.84 222 PRO B C 1
ATOM 4170 O O . PRO B 1 222 ? -33.171 26.321 4.928 1.00 36.24 222 PRO B O 1
ATOM 4174 N N . VAL B 1 223 ? -32.723 24.572 3.590 1.00 35.67 223 VAL B N 1
ATOM 4175 C CA . VAL B 1 223 ? -34.126 24.155 3.524 1.00 37.07 223 VAL B CA 1
ATOM 4176 C C . VAL B 1 223 ? -34.612 23.521 4.842 1.00 40.73 223 VAL B C 1
ATOM 4177 O O . VAL B 1 223 ? -35.693 23.818 5.312 1.00 38.07 223 VAL B O 1
ATOM 4181 N N . PHE B 1 224 ? -33.815 22.683 5.477 1.00 38.73 224 PHE B N 1
ATOM 4182 C CA . PHE B 1 224 ? -34.358 21.907 6.567 1.00 41.62 224 PHE B CA 1
ATOM 4183 C C . PHE B 1 224 ? -33.959 22.372 7.949 1.00 38.06 224 PHE B C 1
ATOM 4184 O O . PHE B 1 224 ? -34.436 21.836 8.926 1.00 37.74 224 PHE B O 1
ATOM 4192 N N . GLN B 1 225 ? -33.058 23.337 8.050 1.00 33.77 225 GLN B N 1
ATOM 4193 C CA . GLN B 1 225 ? -32.773 23.957 9.341 1.00 33.22 225 GLN B CA 1
ATOM 4194 C C . GLN B 1 225 ? -32.387 25.385 9.198 1.00 33.76 225 GLN B C 1
ATOM 4195 O O . GLN B 1 225 ? -31.567 25.750 8.314 1.00 35.49 225 GLN B O 1
ATOM 4201 N N . LYS B 1 226 ? -32.924 26.220 10.066 1.00 30.80 226 LYS B N 1
ATOM 4202 C CA . LYS B 1 226 ? -32.604 27.627 10.073 1.00 37.53 226 LYS B CA 1
ATOM 4203 C C . LYS B 1 226 ? -32.176 28.035 11.481 1.00 37.72 226 LYS B C 1
ATOM 4204 O O . LYS B 1 226 ? -32.995 28.505 12.237 1.00 35.70 226 LYS B O 1
ATOM 4210 N N . PRO B 1 227 ? -30.886 27.893 11.800 1.00 37.27 227 PRO B N 1
ATOM 4211 C CA . PRO B 1 227 ? -30.339 28.216 13.121 1.00 33.83 227 PRO B CA 1
ATOM 4212 C C . PRO B 1 227 ? -30.578 29.628 13.626 1.00 34.66 227 PRO B C 1
ATOM 4213 O O . PRO B 1 227 ? -30.782 29.815 14.847 1.00 35.71 227 PRO B O 1
ATOM 4217 N N . LEU B 1 228 ? -30.656 30.603 12.729 1.00 33.10 228 LEU B N 1
ATOM 4218 C CA . LEU B 1 228 ? -30.970 31.983 13.106 1.00 35.41 228 LEU B CA 1
ATOM 4219 C C . LEU B 1 228 ? -32.348 32.131 13.740 1.00 40.24 228 LEU B C 1
ATOM 4220 O O . LEU B 1 228 ? -32.544 33.052 14.509 1.00 36.64 228 LEU B O 1
ATOM 4225 N N . ASP B 1 229 ? -33.272 31.220 13.435 1.00 40.01 229 ASP B N 1
ATOM 4226 C CA . ASP B 1 229 ? -34.639 31.255 13.977 1.00 40.78 229 ASP B CA 1
ATOM 4227 C C . ASP B 1 229 ? -34.710 30.593 15.377 1.00 41.16 229 ASP B C 1
ATOM 4228 O O . ASP B 1 229 ? -35.751 30.645 16.042 1.00 37.29 229 ASP B O 1
ATOM 4233 N N . HIS B 1 230 ? -33.612 30.032 15.854 1.00 38.60 230 HIS B N 1
ATOM 4234 C CA . HIS B 1 230 ? -33.519 29.295 17.097 1.00 42.89 230 HIS B CA 1
ATOM 4235 C C . HIS B 1 230 ? -32.398 29.830 18.014 1.00 43.03 230 HIS B C 1
ATOM 4236 O O . HIS B 1 230 ? -31.958 29.130 18.903 1.00 48.52 230 HIS B O 1
ATOM 4243 N N . GLY B 1 231 ? -31.931 31.057 17.777 1.00 46.39 231 GLY B N 1
ATOM 4244 C CA . GLY B 1 231 ? -30.955 31.706 18.672 1.00 46.03 231 GLY B CA 1
ATOM 4245 C C . GLY B 1 231 ? -29.532 31.887 18.171 1.00 42.67 231 GLY B C 1
ATOM 4246 O O . GLY B 1 231 ? -28.789 32.624 18.801 1.00 41.20 231 GLY B O 1
ATOM 4247 N N . ALA B 1 232 ? -29.148 31.248 17.053 1.00 38.64 232 ALA B N 1
ATOM 4248 C CA . ALA B 1 232 ? -27.825 31.490 16.462 1.00 36.76 232 ALA B CA 1
ATOM 4249 C C . ALA B 1 232 ? -27.689 32.913 15.956 1.00 34.65 232 ALA B C 1
ATOM 4250 O O . ALA B 1 232 ? -28.663 33.539 15.504 1.00 33.57 232 ALA B O 1
ATOM 4252 N N . ASP B 1 233 ? -26.477 33.447 15.986 1.00 39.52 233 ASP B N 1
ATOM 4253 C CA . ASP B 1 233 ? -26.199 34.711 15.368 1.00 36.61 233 ASP B CA 1
ATOM 4254 C C . ASP B 1 233 ? -25.718 34.594 13.918 1.00 31.04 233 ASP B C 1
ATOM 4255 O O . ASP B 1 233 ? -25.849 35.539 13.141 1.00 32.52 233 ASP B O 1
ATOM 4260 N N . LEU B 1 234 ? -25.025 33.528 13.608 1.00 31.65 234 LEU B N 1
ATOM 4261 C CA . LEU B 1 234 ? -24.570 33.246 12.244 1.00 32.74 234 LEU B CA 1
ATOM 4262 C C . LEU B 1 234 ? -24.855 31.855 11.836 1.00 33.16 234 LEU B C 1
ATOM 4263 O O . LEU B 1 234 ? -24.600 30.906 12.590 1.00 35.03 234 LEU B O 1
ATOM 4270 N N . SER B 1 235 ? -25.368 31.732 10.604 1.00 32.48 235 SER B N 1
ATOM 4271 C CA . SER B 1 235 ? -25.505 30.466 9.915 1.00 36.39 235 SER B CA 1
ATOM 4272 C C . SER B 1 235 ? -24.399 30.401 8.862 1.00 34.51 235 SER B C 1
ATOM 4273 O O . SER B 1 235 ? -24.357 31.247 7.975 1.00 34.46 235 SER B O 1
ATOM 4276 N N . VAL B 1 236 ? -23.496 29.403 8.944 1.00 33.21 236 VAL B N 1
ATOM 4277 C CA . VAL B 1 236 ? -22.299 29.340 8.155 1.00 34.34 236 VAL B CA 1
ATOM 4278 C C . VAL B 1 236 ? -22.375 28.025 7.352 1.00 37.28 236 VAL B C 1
ATOM 4279 O O . VAL B 1 236 ? -22.886 27.044 7.850 1.00 36.39 236 VAL B O 1
ATOM 4283 N N . TYR B 1 237 ? -21.815 28.041 6.148 1.00 29.76 237 TYR B N 1
ATOM 4284 C CA . TYR B 1 237 ? -21.923 26.997 5.166 1.00 33.00 237 TYR B CA 1
ATOM 4285 C C . TYR B 1 237 ? -20.674 26.739 4.425 1.00 35.45 237 TYR B C 1
ATOM 4286 O O . TYR B 1 237 ? -19.936 27.668 4.008 1.00 32.97 237 TYR B O 1
ATOM 4295 N N . SER B 1 238 ? -20.470 25.455 4.124 1.00 33.35 238 SER B N 1
ATOM 4296 C CA . SER B 1 238 ? -19.754 25.100 2.909 1.00 31.38 238 SER B CA 1
ATOM 4297 C C . SER B 1 238 ? -20.860 24.927 1.829 1.00 31.92 238 SER B C 1
ATOM 4298 O O . SER B 1 238 ? -21.636 23.991 1.892 1.00 32.34 238 SER B O 1
ATOM 4301 N N . LEU B 1 239 ? -20.922 25.826 0.856 1.00 26.73 239 LEU B N 1
ATOM 4302 C CA . LEU B 1 239 ? -21.912 25.698 -0.230 1.00 27.48 239 LEU B CA 1
ATOM 4303 C C . LEU B 1 239 ? -21.342 24.686 -1.214 1.00 30.86 239 LEU B C 1
ATOM 4304 O O . LEU B 1 239 ? -22.060 24.169 -2.020 1.00 31.99 239 LEU B O 1
ATOM 4309 N N . THR B 1 240 ? -20.049 24.389 -1.106 1.00 32.82 240 THR B N 1
ATOM 4310 C CA . THR B 1 240 ? -19.415 23.348 -1.921 1.00 32.57 240 THR B CA 1
ATOM 4311 C C . THR B 1 240 ? -20.187 22.015 -1.796 1.00 30.79 240 THR B C 1
ATOM 4312 O O . THR B 1 240 ? -20.433 21.359 -2.784 1.00 35.29 240 THR B O 1
ATOM 4316 N N . LYS B 1 241 ? -20.581 21.637 -0.603 1.00 35.41 241 LYS B N 1
ATOM 4317 C CA . LYS B 1 241 ? -20.981 20.277 -0.347 1.00 37.23 241 LYS B CA 1
ATOM 4318 C C . LYS B 1 241 ? -22.256 19.913 -0.991 1.00 42.35 241 LYS B C 1
ATOM 4319 O O . LYS B 1 241 ? -22.329 18.870 -1.642 1.00 41.86 241 LYS B O 1
ATOM 4325 N N . TYR B 1 242 ? -23.287 20.713 -0.782 1.00 35.56 242 TYR B N 1
ATOM 4326 C CA . TYR B 1 242 ? -24.627 20.384 -1.253 1.00 36.91 242 TYR B CA 1
ATOM 4327 C C . TYR B 1 242 ? -25.264 21.462 -2.078 1.00 36.24 242 TYR B C 1
ATOM 4328 O O . TYR B 1 242 ? -25.859 21.167 -3.090 1.00 33.96 242 TYR B O 1
ATOM 4337 N N . VAL B 1 243 ? -25.193 22.719 -1.646 1.00 36.91 243 VAL B N 1
ATOM 4338 C CA . VAL B 1 243 ? -25.860 23.796 -2.432 1.00 35.45 243 VAL B CA 1
ATOM 4339 C C . VAL B 1 243 ? -25.372 23.914 -3.886 1.00 36.58 243 VAL B C 1
ATOM 4340 O O . VAL B 1 243 ? -26.178 23.980 -4.847 1.00 38.28 243 VAL B O 1
ATOM 4344 N N . GLY B 1 244 ? -24.059 23.943 -4.062 1.00 36.62 244 GLY B N 1
ATOM 4345 C CA . GLY B 1 244 ? -23.443 24.165 -5.346 1.00 36.50 244 GLY B CA 1
ATOM 4346 C C . GLY B 1 244 ? -23.756 23.038 -6.322 1.00 44.32 244 GLY B C 1
ATOM 4347 O O . GLY B 1 244 ? -24.009 23.281 -7.510 1.00 44.28 244 GLY B O 1
ATOM 4348 N N . GLY B 1 245 ? -23.770 21.811 -5.841 1.00 42.17 245 GLY B N 1
ATOM 4349 C CA . GLY B 1 245 ? -24.128 20.658 -6.694 1.00 44.85 245 GLY B CA 1
ATOM 4350 C C . GLY B 1 245 ? -23.020 20.237 -7.660 1.00 48.52 245 GLY B C 1
ATOM 4351 O O . GLY B 1 245 ? -23.306 19.599 -8.661 1.00 57.24 245 GLY B O 1
ATOM 4352 N N . HIS B 1 246 ? -21.766 20.593 -7.411 1.00 54.11 246 HIS B N 1
ATOM 4353 C CA . HIS B 1 246 ? -20.682 20.308 -8.391 1.00 55.49 246 HIS B CA 1
ATOM 4354 C C . HIS B 1 246 ? -19.338 20.531 -7.720 1.00 55.34 246 HIS B C 1
ATOM 4355 O O . HIS B 1 246 ? -19.154 21.519 -7.022 1.00 52.18 246 HIS B O 1
ATOM 4357 N N . SER B 1 247 ? -18.398 19.629 -7.954 1.00 59.08 247 SER B N 1
ATOM 4358 C CA . SER B 1 247 ? -17.106 19.587 -7.244 1.00 59.96 247 SER B CA 1
ATOM 4359 C C . SER B 1 247 ? -16.215 20.772 -7.597 1.00 55.83 247 SER B C 1
ATOM 4360 O O . SER B 1 247 ? -15.391 21.199 -6.795 1.00 52.10 247 SER B O 1
ATOM 4362 N N . ASP B 1 248 ? -16.383 21.288 -8.819 1.00 53.32 248 ASP B N 1
ATOM 4363 C CA . ASP B 1 248 ? -15.668 22.487 -9.277 1.00 54.05 248 ASP B CA 1
ATOM 4364 C C . ASP B 1 248 ? -16.290 23.798 -8.746 1.00 43.75 248 ASP B C 1
ATOM 4365 O O . ASP B 1 248 ? -15.788 24.854 -9.014 1.00 50.04 248 ASP B O 1
ATOM 4370 N N . LEU B 1 249 ? -17.400 23.730 -8.049 1.00 40.78 249 LEU B N 1
ATOM 4371 C CA . LEU B 1 249 ? -17.968 24.926 -7.417 1.00 35.97 249 LEU B CA 1
ATOM 4372 C C . LEU B 1 249 ? -17.672 24.912 -5.943 1.00 32.21 249 LEU B C 1
ATOM 4373 O O . LEU B 1 249 ? -18.315 24.170 -5.152 1.00 36.05 249 LEU B O 1
ATOM 4378 N N . ILE B 1 250 ? -16.699 25.701 -5.542 1.00 30.57 250 ILE B N 1
ATOM 4379 C CA . ILE B 1 250 ? -16.275 25.754 -4.178 1.00 33.19 250 ILE B CA 1
ATOM 4380 C C . ILE B 1 250 ? -16.715 27.141 -3.655 1.00 32.27 250 ILE B C 1
ATOM 4381 O O . ILE B 1 250 ? -16.412 28.147 -4.268 1.00 33.44 250 ILE B O 1
ATOM 4386 N N . ALA B 1 251 ? -17.375 27.159 -2.532 1.00 31.46 251 ALA B N 1
ATOM 4387 C CA . ALA B 1 251 ? -17.855 28.410 -1.940 1.00 29.98 251 ALA B CA 1
ATOM 4388 C C . ALA B 1 251 ? -18.280 28.197 -0.517 1.00 30.79 251 ALA B C 1
ATOM 4389 O O . ALA B 1 251 ? -18.603 27.089 -0.122 1.00 29.80 251 ALA B O 1
ATOM 4391 N N . GLY B 1 252 ? -18.192 29.273 0.282 1.00 29.36 252 GLY B N 1
ATOM 4392 C CA . GLY B 1 252 ? -18.793 29.303 1.590 1.00 32.12 252 GLY B CA 1
ATOM 4393 C C . GLY B 1 252 ? -19.683 30.540 1.768 1.00 30.63 252 GLY B C 1
ATOM 4394 O O . GLY B 1 252 ? -19.685 31.457 0.929 1.00 27.43 252 GLY B O 1
ATOM 4395 N N . ALA B 1 253 ? -20.448 30.536 2.831 1.00 30.94 253 ALA B N 1
ATOM 4396 C CA . ALA B 1 253 ? -21.265 31.721 3.187 1.00 31.42 253 ALA B CA 1
ATOM 4397 C C . ALA B 1 253 ? -21.502 31.887 4.649 1.00 29.89 253 ALA B C 1
ATOM 4398 O O . ALA B 1 253 ? -21.423 30.933 5.376 1.00 30.50 253 ALA B O 1
ATOM 4400 N N . VAL B 1 254 ? -21.810 33.125 5.048 1.00 29.25 254 VAL B N 1
ATOM 4401 C CA . VAL B 1 254 ? -22.174 33.439 6.412 1.00 33.57 254 VAL B CA 1
ATOM 4402 C C . VAL B 1 254 ? -23.415 34.297 6.313 1.00 31.53 254 VAL B C 1
ATOM 4403 O O . VAL B 1 254 ? -23.434 35.247 5.529 1.00 30.71 254 VAL B O 1
ATOM 4407 N N . LEU B 1 255 ? -24.432 33.966 7.103 1.00 30.83 255 LEU B N 1
ATOM 4408 C CA . LEU B 1 255 ? -25.688 34.652 7.121 1.00 31.77 255 LEU B CA 1
ATOM 4409 C C . LEU B 1 255 ? -26.169 34.965 8.547 1.00 32.63 255 LEU B C 1
ATOM 4410 O O . LEU B 1 255 ? -25.894 34.226 9.476 1.00 32.12 255 LEU B O 1
ATOM 4415 N N . GLY B 1 256 ? -26.907 36.058 8.652 1.00 31.56 256 GLY B N 1
ATOM 4416 C CA . GLY B 1 256 ? -27.439 36.598 9.903 1.00 33.98 256 GLY B CA 1
ATOM 4417 C C . GLY B 1 256 ? -27.853 38.048 9.771 1.00 36.71 256 GLY B C 1
ATOM 4418 O O . GLY B 1 256 ? -28.051 38.611 8.650 1.00 32.67 256 GLY B O 1
ATOM 4419 N N . ALA B 1 257 ? -28.025 38.679 10.928 1.00 36.81 257 ALA B N 1
ATOM 4420 C CA . ALA B 1 257 ? -28.352 40.056 10.971 1.00 39.59 257 ALA B CA 1
ATOM 4421 C C . ALA B 1 257 ? -27.297 40.945 10.338 1.00 39.61 257 ALA B C 1
ATOM 4422 O O . ALA B 1 257 ? -26.103 40.628 10.218 1.00 35.44 257 ALA B O 1
ATOM 4424 N N . LYS B 1 258 ? -27.782 42.073 9.875 1.00 36.42 258 LYS B N 1
ATOM 4425 C CA . LYS B 1 258 ? -26.972 42.967 9.094 1.00 35.09 258 LYS B CA 1
ATOM 4426 C C . LYS B 1 258 ? -25.733 43.439 9.835 1.00 35.12 258 LYS B C 1
ATOM 4427 O O . LYS B 1 258 ? -24.671 43.543 9.229 1.00 34.88 258 LYS B O 1
ATOM 4433 N N . SER B 1 259 ? -25.815 43.782 11.103 1.00 34.44 259 SER B N 1
ATOM 4434 C CA . SER B 1 259 ? -24.622 44.382 11.744 1.00 40.28 259 SER B CA 1
ATOM 4435 C C . SER B 1 259 ? -23.574 43.300 12.016 1.00 40.60 259 SER B C 1
ATOM 4436 O O . SER B 1 259 ? -22.388 43.567 11.957 1.00 45.94 259 SER B O 1
ATOM 4439 N N . VAL B 1 260 ? -24.012 42.091 12.277 1.00 34.91 260 VAL B N 1
ATOM 4440 C CA . VAL B 1 260 ? -23.096 41.019 12.550 1.00 38.27 260 VAL B CA 1
ATOM 4441 C C . VAL B 1 260 ? -22.375 40.604 11.257 1.00 34.77 260 VAL B C 1
ATOM 4442 O O . VAL B 1 260 ? -21.148 40.465 11.249 1.00 30.53 260 VAL B O 1
ATOM 4446 N N . VAL B 1 261 ? -23.131 40.507 10.159 1.00 32.71 261 VAL B N 1
ATOM 4447 C CA . VAL B 1 261 ? -22.593 40.145 8.874 1.00 31.66 261 VAL B CA 1
ATOM 4448 C C . VAL B 1 261 ? -21.687 41.256 8.392 1.00 35.64 261 VAL B C 1
ATOM 4449 O O . VAL B 1 261 ? -20.699 40.984 7.776 1.00 31.49 261 VAL B O 1
ATOM 4453 N N . ARG B 1 262 ? -22.001 42.517 8.727 1.00 32.25 262 ARG B N 1
ATOM 4454 C CA . ARG B 1 262 ? -21.179 43.615 8.285 1.00 37.31 262 ARG B CA 1
ATOM 4455 C C . ARG B 1 262 ? -19.773 43.463 8.915 1.00 29.89 262 ARG B C 1
ATOM 4456 O O . ARG B 1 262 ? -18.742 43.744 8.258 1.00 30.36 262 ARG B O 1
ATOM 4464 N N . GLN B 1 263 ? -19.715 42.996 10.135 1.00 31.66 263 GLN B N 1
ATOM 4465 C CA . GLN B 1 263 ? -18.395 42.810 10.763 1.00 32.93 263 GLN B CA 1
ATOM 4466 C C . GLN B 1 263 ? -17.571 41.702 10.113 1.00 33.45 263 GLN B C 1
ATOM 4467 O O . GLN B 1 263 ? -16.363 41.810 9.980 1.00 27.52 263 GLN B O 1
ATOM 4473 N N . VAL B 1 264 ? -18.229 40.656 9.665 1.00 33.63 264 VAL B N 1
ATOM 4474 C CA . VAL B 1 264 ? -17.539 39.600 8.935 1.00 31.62 264 VAL B CA 1
ATOM 4475 C C . VAL B 1 264 ? -17.130 40.122 7.585 1.00 28.80 264 VAL B C 1
ATOM 4476 O O . VAL B 1 264 ? -16.043 39.772 7.083 1.00 29.28 264 VAL B O 1
ATOM 4480 N N . LYS B 1 265 ? -17.982 40.920 6.910 1.00 30.07 265 LYS B N 1
ATOM 4481 C CA . LYS B 1 265 ? -17.558 41.511 5.633 1.00 29.80 265 LYS B CA 1
ATOM 4482 C C . LYS B 1 265 ? -16.380 42.393 5.725 1.00 28.55 265 LYS B C 1
ATOM 4483 O O . LYS B 1 265 ? -15.545 42.421 4.835 1.00 32.51 265 LYS B O 1
ATOM 4489 N N . ALA B 1 266 ? -16.286 43.160 6.786 1.00 29.49 266 ALA B N 1
ATOM 4490 C CA . ALA B 1 266 ? -15.131 44.030 6.896 1.00 31.77 266 ALA B CA 1
ATOM 4491 C C . ALA B 1 266 ? -13.869 43.164 6.976 1.00 31.84 266 ALA B C 1
ATOM 4492 O O . ALA B 1 266 ? -12.873 43.457 6.366 1.00 32.92 266 ALA B O 1
ATOM 4494 N N . LEU B 1 267 ? -13.926 42.098 7.731 1.00 30.51 267 LEU B N 1
ATOM 4495 C CA . LEU B 1 267 ? -12.771 41.182 7.826 1.00 31.20 267 LEU B CA 1
ATOM 4496 C C . LEU B 1 267 ? -12.513 40.516 6.451 1.00 33.42 267 LEU B C 1
ATOM 4497 O O . LEU B 1 267 ? -11.365 40.385 5.990 1.00 35.40 267 LEU B O 1
ATOM 4502 N N . ARG B 1 268 ? -13.593 40.176 5.763 1.00 28.10 268 ARG B N 1
ATOM 4503 C CA . ARG B 1 268 ? -13.515 39.538 4.456 1.00 28.36 268 ARG B CA 1
ATOM 4504 C C . ARG B 1 268 ? -12.788 40.385 3.401 1.00 31.92 268 ARG B C 1
ATOM 4505 O O . ARG B 1 268 ? -11.960 39.887 2.675 1.00 28.67 268 ARG B O 1
ATOM 4513 N N . GLY B 1 269 ? -13.020 41.688 3.443 1.00 34.42 269 GLY B N 1
ATOM 4514 C CA . GLY B 1 269 ? -12.323 42.594 2.603 1.00 33.42 269 GLY B CA 1
ATOM 4515 C C . GLY B 1 269 ? -10.880 42.756 3.030 1.00 31.82 269 GLY B C 1
ATOM 4516 O O . GLY B 1 269 ? -10.022 42.823 2.171 1.00 34.82 269 GLY B O 1
ATOM 4517 N N . ALA B 1 270 ? -10.569 42.711 4.314 1.00 36.05 270 ALA B N 1
ATOM 4518 C CA . ALA B 1 270 ? -9.168 42.809 4.724 1.00 31.65 270 ALA B CA 1
ATOM 4519 C C . ALA B 1 270 ? -8.303 41.662 4.300 1.00 34.61 270 ALA B C 1
ATOM 4520 O O . ALA B 1 270 ? -7.150 41.829 3.908 1.00 34.36 270 ALA B O 1
ATOM 4522 N N . ILE B 1 271 ? -8.849 40.482 4.381 1.00 32.26 271 ILE B N 1
ATOM 4523 C CA . ILE B 1 271 ? -8.092 39.278 4.197 1.00 31.20 271 ILE B CA 1
ATOM 4524 C C . ILE B 1 271 ? -8.368 38.658 2.819 1.00 33.94 271 ILE B C 1
ATOM 4525 O O . ILE B 1 271 ? -7.733 37.670 2.431 1.00 33.04 271 ILE B O 1
ATOM 4533 N N . GLY B 1 272 ? -9.321 39.208 2.071 1.00 32.84 272 GLY B N 1
ATOM 4534 C CA . GLY B 1 272 ? -9.498 38.809 0.690 1.00 30.52 272 GLY B CA 1
ATOM 4535 C C . GLY B 1 272 ? -10.063 37.423 0.417 1.00 28.99 272 GLY B C 1
ATOM 4536 O O . GLY B 1 272 ? -9.659 36.764 -0.547 1.00 31.64 272 GLY B O 1
ATOM 4537 N N . THR B 1 273 ? -11.057 37.063 1.199 1.00 28.79 273 THR B N 1
ATOM 4538 C CA . THR B 1 273 ? -11.697 35.762 1.164 1.00 32.74 273 THR B CA 1
ATOM 4539 C C . THR B 1 273 ? -13.038 35.699 0.449 1.00 28.08 273 THR B C 1
ATOM 4540 O O . THR B 1 273 ? -13.757 34.748 0.574 1.00 30.32 273 THR B O 1
ATOM 4544 N N . GLN B 1 274 ? -13.345 36.720 -0.304 1.00 28.07 274 GLN B N 1
ATOM 4545 C CA . GLN B 1 274 ? -14.604 36.745 -1.050 1.00 26.37 274 GLN B CA 1
ATOM 4546 C C . GLN B 1 274 ? -14.646 35.709 -2.195 1.00 28.35 274 GLN B C 1
ATOM 4547 O O . GLN B 1 274 ? -13.627 35.205 -2.630 1.00 28.05 274 GLN B O 1
ATOM 4553 N N . LEU B 1 275 ? -15.849 35.410 -2.661 1.00 28.08 275 LEU B N 1
ATOM 4554 C CA . LEU B 1 275 ? -16.080 34.511 -3.760 1.00 29.37 275 LEU B CA 1
ATOM 4555 C C . LEU B 1 275 ? -15.933 35.296 -5.099 1.00 35.46 275 LEU B C 1
ATOM 4556 O O . LEU B 1 275 ? -16.436 36.426 -5.256 1.00 31.96 275 LEU B O 1
ATOM 4561 N N . ASP B 1 276 ? -15.231 34.704 -6.030 1.00 33.10 276 ASP B N 1
ATOM 4562 C CA . ASP B 1 276 ? -14.882 35.373 -7.285 1.00 36.61 276 ASP B CA 1
ATOM 4563 C C . ASP B 1 276 ? -16.170 35.507 -8.175 1.00 34.07 276 ASP B C 1
ATOM 4564 O O . ASP B 1 276 ? -17.120 34.740 -7.993 1.00 29.01 276 ASP B O 1
ATOM 4569 N N . PRO B 1 277 ? -16.219 36.461 -9.088 1.00 32.03 277 PRO B N 1
ATOM 4570 C CA . PRO B 1 277 ? -17.485 36.640 -9.883 1.00 32.37 277 PRO B CA 1
ATOM 4571 C C . PRO B 1 277 ? -17.985 35.458 -10.673 1.00 31.09 277 PRO B C 1
ATOM 4572 O O . PRO B 1 277 ? -19.166 35.197 -10.670 1.00 31.93 277 PRO B O 1
ATOM 4576 N N . HIS B 1 278 ? -17.092 34.731 -11.347 1.00 30.20 278 HIS B N 1
ATOM 4577 C CA . HIS B 1 278 ? -17.518 33.539 -12.027 1.00 34.09 278 HIS B CA 1
ATOM 4578 C C . HIS B 1 278 ? -18.136 32.466 -11.160 1.00 31.51 278 HIS B C 1
ATOM 4579 O O . HIS B 1 278 ? -19.144 31.839 -11.516 1.00 29.26 278 HIS B O 1
ATOM 4586 N N . SER B 1 279 ? -17.529 32.199 -10.003 1.00 28.46 279 SER B N 1
ATOM 4587 C CA . SER B 1 279 ? -18.222 31.333 -9.073 1.00 26.82 279 SER B CA 1
ATOM 4588 C C . SER B 1 279 ? -19.553 31.855 -8.596 1.00 27.45 279 SER B C 1
ATOM 4589 O O . SER B 1 279 ? -20.458 31.020 -8.366 1.00 28.61 279 SER B O 1
ATOM 4592 N N . CYS B 1 280 ? -19.679 33.201 -8.409 1.00 25.23 280 CYS B N 1
ATOM 4593 C CA . CYS B 1 280 ? -20.982 33.749 -8.065 1.00 31.11 280 CYS B CA 1
ATOM 4594 C C . CYS B 1 280 ? -22.036 33.437 -9.158 1.00 27.27 280 CYS B C 1
ATOM 4595 O O . CYS B 1 280 ? -23.163 33.108 -8.816 1.00 29.23 280 CYS B O 1
ATOM 4598 N N . TRP B 1 281 ? -21.655 33.545 -10.405 1.00 28.76 281 TRP B N 1
ATOM 4599 C CA . TRP B 1 281 ? -22.562 33.215 -11.508 1.00 30.67 281 TRP B CA 1
ATOM 4600 C C . TRP B 1 281 ? -23.004 31.771 -11.481 1.00 30.01 281 TRP B C 1
ATOM 4601 O O . TRP B 1 281 ? -24.185 31.468 -11.663 1.00 29.44 281 TRP B O 1
ATOM 4612 N N . MET B 1 282 ? -22.054 30.871 -11.276 1.00 32.44 282 MET B N 1
ATOM 4613 C CA . MET B 1 282 ? -22.343 29.433 -11.230 1.00 30.00 282 MET B CA 1
ATOM 4614 C C . MET B 1 282 ? -23.238 29.113 -10.046 1.00 26.78 282 MET B C 1
ATOM 4615 O O . MET B 1 282 ? -24.167 28.292 -10.160 1.00 30.75 282 MET B O 1
ATOM 4620 N N . LEU B 1 283 ? -22.994 29.751 -8.879 1.00 28.37 283 LEU B N 1
ATOM 4621 C CA . LEU B 1 283 ? -23.838 29.564 -7.722 1.00 28.20 283 LEU B CA 1
ATOM 4622 C C . LEU B 1 283 ? -25.259 30.044 -7.966 1.00 28.01 283 LEU B C 1
ATOM 4623 O O . LEU B 1 283 ? -26.201 29.372 -7.549 1.00 30.87 283 LEU B O 1
ATOM 4628 N N . GLY B 1 284 ? -25.394 31.211 -8.579 1.00 27.47 284 GLY B N 1
ATOM 4629 C CA . GLY B 1 284 ? -26.694 31.752 -9.022 1.00 27.16 284 GLY B CA 1
ATOM 4630 C C . GLY B 1 284 ? -27.391 30.696 -9.868 1.00 28.74 284 GLY B C 1
ATOM 4631 O O . GLY B 1 284 ? -28.554 30.335 -9.571 1.00 31.73 284 GLY B O 1
ATOM 4632 N N . ARG B 1 285 ? -26.652 30.061 -10.769 1.00 26.55 285 ARG B N 1
ATOM 4633 C CA . ARG B 1 285 ? -27.308 28.971 -11.502 1.00 32.55 285 ARG B CA 1
ATOM 4634 C C . ARG B 1 285 ? -27.703 27.781 -10.631 1.00 34.24 285 ARG B C 1
ATOM 4635 O O . ARG B 1 285 ? -28.818 27.290 -10.768 1.00 32.19 285 ARG B O 1
ATOM 4643 N N . SER B 1 286 ? -26.864 27.374 -9.665 1.00 32.96 286 SER B N 1
ATOM 4644 C CA . SER B 1 286 ? -27.232 26.241 -8.827 1.00 28.17 286 SER B CA 1
ATOM 4645 C C . SER B 1 286 ? -28.442 26.481 -7.986 1.00 27.36 286 SER B C 1
ATOM 4646 O O . SER B 1 286 ? -29.248 25.573 -7.757 1.00 31.07 286 SER B O 1
ATOM 4650 N N . LEU B 1 287 ? -28.520 27.689 -7.404 1.00 26.32 287 LEU B N 1
ATOM 4651 C CA . LEU B 1 287 ? -29.664 28.037 -6.613 1.00 30.84 287 LEU B CA 1
ATOM 4652 C C . LEU B 1 287 ? -31.002 27.787 -7.319 1.00 29.93 287 LEU B C 1
ATOM 4653 O O . LEU B 1 287 ? -32.007 27.628 -6.636 1.00 29.70 287 LEU B O 1
ATOM 4658 N N . GLU B 1 288 ? -31.018 27.916 -8.642 1.00 32.91 288 GLU B N 1
ATOM 4659 C CA . GLU B 1 288 ? -32.248 27.755 -9.459 1.00 29.47 288 GLU B CA 1
ATOM 4660 C C . GLU B 1 288 ? -32.914 26.381 -9.213 1.00 32.00 288 GLU B C 1
ATOM 4661 O O . GLU B 1 288 ? -34.119 26.282 -9.173 1.00 28.40 288 GLU B O 1
ATOM 4667 N N . THR B 1 289 ? -32.088 25.372 -8.990 1.00 32.17 289 THR B N 1
ATOM 4668 C CA . THR B 1 289 ? -32.537 24.000 -8.758 1.00 32.29 289 THR B CA 1
ATOM 4669 C C . THR B 1 289 ? -32.336 23.479 -7.321 1.00 35.06 289 THR B C 1
ATOM 4670 O O . THR B 1 289 ? -32.695 22.350 -7.056 1.00 37.50 289 THR B O 1
ATOM 4674 N N . LEU B 1 290 ? -31.884 24.319 -6.382 1.00 32.17 290 LEU B N 1
ATOM 4675 C CA . LEU B 1 290 ? -31.621 23.887 -4.983 1.00 33.30 290 LEU B CA 1
ATOM 4676 C C . LEU B 1 290 ? -32.790 23.197 -4.326 1.00 33.02 290 LEU B C 1
ATOM 4677 O O . LEU B 1 290 ? -32.604 22.171 -3.715 1.00 35.39 290 LEU B O 1
ATOM 4682 N N . GLY B 1 291 ? -33.973 23.774 -4.446 1.00 31.00 291 GLY B N 1
ATOM 4683 C CA . GLY B 1 291 ? -35.150 23.301 -3.741 1.00 36.00 291 GLY B CA 1
ATOM 4684 C C . GLY B 1 291 ? -35.500 21.939 -4.342 1.00 35.48 291 GLY B C 1
ATOM 4685 O O . GLY B 1 291 ? -35.772 20.973 -3.600 1.00 40.05 291 GLY B O 1
ATOM 4686 N N . LEU B 1 292 ? -35.394 21.830 -5.653 1.00 33.23 292 LEU B N 1
ATOM 4687 C CA . LEU B 1 292 ? -35.624 20.509 -6.340 1.00 35.71 292 LEU B CA 1
ATOM 4688 C C . LEU B 1 292 ? -34.616 19.453 -5.932 1.00 33.85 292 LEU B C 1
ATOM 4689 O O . LEU B 1 292 ? -35.028 18.317 -5.527 1.00 33.82 292 LEU B O 1
ATOM 4694 N N . ARG B 1 293 ? -33.335 19.827 -5.924 1.00 32.56 293 ARG B N 1
ATOM 4695 C CA . ARG B 1 293 ? -32.287 18.867 -5.566 1.00 33.36 293 ARG B CA 1
ATOM 4696 C C . ARG B 1 293 ? -32.361 18.457 -4.107 1.00 37.47 293 ARG B C 1
ATOM 4697 O O . ARG B 1 293 ? -32.320 17.260 -3.808 1.00 33.16 293 ARG B O 1
ATOM 4705 N N . MET B 1 294 ? -32.567 19.412 -3.208 1.00 35.14 294 MET B N 1
ATOM 4706 C CA . MET B 1 294 ? -32.647 19.096 -1.788 1.00 42.14 294 MET B CA 1
ATOM 4707 C C . MET B 1 294 ? -33.856 18.190 -1.462 1.00 40.96 294 MET B C 1
ATOM 4708 O O . MET B 1 294 ? -33.746 17.318 -0.647 1.00 35.34 294 MET B O 1
ATOM 4713 N N . GLU B 1 295 ? -35.003 18.427 -2.086 1.00 33.72 295 GLU B N 1
ATOM 4714 C CA . GLU B 1 295 ? -36.192 17.758 -1.736 1.00 37.12 295 GLU B CA 1
ATOM 4715 C C . GLU B 1 295 ? -36.117 16.327 -2.262 1.00 39.30 295 GLU B C 1
ATOM 4716 O O . GLU B 1 295 ? -36.578 15.399 -1.583 1.00 37.69 295 GLU B O 1
ATOM 4722 N N . ARG B 1 296 ? -35.433 16.128 -3.385 1.00 32.37 296 ARG B N 1
ATOM 4723 C CA . ARG B 1 296 ? -35.265 14.787 -3.923 1.00 36.73 296 ARG B CA 1
ATOM 4724 C C . ARG B 1 296 ? -34.248 13.952 -3.139 1.00 40.83 296 ARG B C 1
ATOM 4725 O O . ARG B 1 296 ? -34.442 12.747 -2.878 1.00 45.33 296 ARG B O 1
ATOM 4737 N N . ALA B 1 297 ? -33.106 14.559 -2.884 1.00 32.72 297 ALA B N 1
ATOM 4738 C CA . ALA B 1 297 ? -32.128 13.965 -2.022 1.00 35.65 297 ALA B CA 1
ATOM 4739 C C . ALA B 1 297 ? -32.775 13.465 -0.711 1.00 34.52 297 ALA B C 1
ATOM 4740 O O . ALA B 1 297 ? -32.523 12.329 -0.305 1.00 41.94 297 ALA B O 1
ATOM 4742 N N . ASP B 1 298 ? -33.580 14.300 -0.068 1.00 35.83 298 ASP B N 1
ATOM 4743 C CA . ASP B 1 298 ? -34.189 14.039 1.208 1.00 37.63 298 ASP B CA 1
ATOM 4744 C C . ASP B 1 298 ? -35.259 12.944 1.104 1.00 45.71 298 ASP B C 1
ATOM 4745 O O . ASP B 1 298 ? -35.307 12.071 1.952 1.00 40.94 298 ASP B O 1
ATOM 4750 N N . SER B 1 299 ? -36.124 12.998 0.088 1.00 43.99 299 SER B N 1
ATOM 4751 C CA . SER B 1 299 ? -37.080 11.898 -0.145 1.00 47.21 299 SER B CA 1
ATOM 4752 C C . SER B 1 299 ? -36.355 10.574 -0.512 1.00 46.38 299 SER B C 1
ATOM 4753 O O . SER B 1 299 ? -36.716 9.508 -0.049 1.00 46.83 299 SER B O 1
ATOM 4756 N N . ASN B 1 300 ? -35.284 10.647 -1.273 1.00 42.23 300 ASN B N 1
ATOM 4757 C CA . ASN B 1 300 ? -34.490 9.468 -1.557 1.00 38.57 300 ASN B CA 1
ATOM 4758 C C . ASN B 1 300 ? -33.881 8.858 -0.305 1.00 48.61 300 ASN B C 1
ATOM 4759 O O . ASN B 1 300 ? -33.904 7.604 -0.170 1.00 37.49 300 ASN B O 1
ATOM 4764 N N . ALA B 1 301 ? -33.337 9.710 0.576 1.00 38.29 301 ALA B N 1
ATOM 4765 C CA . ALA B 1 301 ? -32.766 9.231 1.802 1.00 44.32 301 ALA B CA 1
ATOM 4766 C C . ALA B 1 301 ? -33.801 8.542 2.693 1.00 45.04 301 ALA B C 1
ATOM 4767 O O . ALA B 1 301 ? -33.485 7.536 3.291 1.00 43.23 301 ALA B O 1
ATOM 4769 N N . ARG B 1 302 ? -35.015 9.067 2.749 1.00 46.07 302 ARG B N 1
ATOM 4770 C CA . ARG B 1 302 ? -36.119 8.454 3.499 1.00 49.63 302 ARG B CA 1
ATOM 4771 C C . ARG B 1 302 ? -36.497 7.050 2.960 1.00 56.38 302 ARG B C 1
ATOM 4772 O O . ARG B 1 302 ? -36.615 6.098 3.734 1.00 47.59 302 ARG B O 1
ATOM 4780 N N . ALA B 1 303 ? -36.676 6.916 1.649 1.00 50.18 303 ALA B N 1
ATOM 4781 C CA . ALA B 1 303 ? -36.988 5.617 1.053 1.00 52.00 303 ALA B CA 1
ATOM 4782 C C . ALA B 1 303 ? -35.870 4.594 1.338 1.00 49.89 303 ALA B C 1
ATOM 4783 O O . ALA B 1 303 ? -36.120 3.408 1.652 1.00 47.68 303 ALA B O 1
ATOM 4785 N N . ILE B 1 304 ? -34.643 5.052 1.226 1.00 44.34 304 ILE B N 1
ATOM 4786 C CA . ILE B 1 304 ? -33.503 4.190 1.532 1.00 46.91 304 ILE B CA 1
ATOM 4787 C C . ILE B 1 304 ? -33.457 3.816 3.007 1.00 45.25 304 ILE B C 1
ATOM 4788 O O . ILE B 1 304 ? -33.086 2.701 3.350 1.00 46.54 304 ILE B O 1
ATOM 4793 N N . ALA B 1 305 ? -33.799 4.755 3.868 1.00 47.28 305 ALA B N 1
ATOM 4794 C CA . ALA B 1 305 ? -33.785 4.520 5.283 1.00 53.72 305 ALA B CA 1
ATOM 4795 C C . ALA B 1 305 ? -34.827 3.442 5.634 1.00 57.73 305 ALA B C 1
ATOM 4796 O O . ALA B 1 305 ? -34.529 2.522 6.375 1.00 58.23 305 ALA B O 1
ATOM 4798 N N . GLU B 1 306 ? -36.031 3.560 5.083 1.00 54.11 306 GLU B N 1
ATOM 4799 C CA . GLU B 1 306 ? -37.080 2.561 5.319 1.00 63.51 306 GLU B CA 1
ATOM 4800 C C . GLU B 1 306 ? -36.619 1.169 4.867 1.00 64.70 306 GLU B C 1
ATOM 4801 O O . GLU B 1 306 ? -36.897 0.195 5.544 1.00 61.68 306 GLU B O 1
ATOM 4807 N N . PHE B 1 307 ? -35.892 1.102 3.746 1.00 58.24 307 PHE B N 1
ATOM 4808 C CA . PHE B 1 307 ? -35.392 -0.159 3.215 1.00 57.72 307 PHE B CA 1
ATOM 4809 C C . PHE B 1 307 ? -34.339 -0.736 4.124 1.00 60.16 307 PHE B C 1
ATOM 4810 O O . PHE B 1 307 ? -34.344 -1.941 4.358 1.00 65.74 307 PHE B O 1
ATOM 4818 N N . LEU B 1 308 ? -33.425 0.082 4.632 1.00 49.85 308 LEU B N 1
ATOM 4819 C CA . LEU B 1 308 ? -32.363 -0.487 5.474 1.00 48.92 308 LEU B CA 1
ATOM 4820 C C . LEU B 1 308 ? -32.857 -0.943 6.863 1.00 54.64 308 LEU B C 1
ATOM 4821 O O . LEU B 1 308 ? -32.234 -1.822 7.502 1.00 64.27 308 LEU B O 1
ATOM 4826 N N . ARG B 1 309 ? -33.915 -0.291 7.329 1.00 49.63 309 ARG B N 1
ATOM 4827 C CA . ARG B 1 309 ? -34.506 -0.570 8.594 1.00 64.88 309 ARG B CA 1
ATOM 4828 C C . ARG B 1 309 ? -35.286 -1.889 8.391 1.00 73.23 309 ARG B C 1
ATOM 4829 O O . ARG B 1 309 ? -36.029 -2.049 7.409 1.00 80.67 309 ARG B O 1
ATOM 4837 N N . ASN B 1 310 ? -35.094 -2.837 9.292 1.00 75.91 310 ASN B N 1
ATOM 4838 C CA . ASN B 1 310 ? -35.667 -4.170 9.120 1.00 82.26 310 ASN B CA 1
ATOM 4839 C C . ASN B 1 310 ? -34.959 -4.975 8.003 1.00 83.85 310 ASN B C 1
ATOM 4840 O O . ASN B 1 310 ? -35.433 -6.064 7.668 1.00 94.40 310 ASN B O 1
ATOM 4845 N N . HIS B 1 311 ? -33.859 -4.477 7.416 1.00 70.62 311 HIS B N 1
ATOM 4846 C CA . HIS B 1 311 ? -33.049 -5.318 6.540 1.00 62.48 311 HIS B CA 1
ATOM 4847 C C . HIS B 1 311 ? -32.201 -6.253 7.401 1.00 65.28 311 HIS B C 1
ATOM 4848 O O . HIS B 1 311 ? -31.441 -5.798 8.261 1.00 57.84 311 HIS B O 1
ATOM 4855 N N . PRO B 1 312 ? -32.305 -7.570 7.144 1.00 72.34 312 PRO B N 1
ATOM 4856 C CA . PRO B 1 312 ? -31.623 -8.555 7.978 1.00 67.00 312 PRO B CA 1
ATOM 4857 C C . PRO B 1 312 ? -30.186 -8.176 8.298 1.00 64.14 312 PRO B C 1
ATOM 4858 O O . PRO B 1 312 ? -29.797 -8.309 9.447 1.00 66.73 312 PRO B O 1
ATOM 4862 N N . LYS B 1 313 ? -29.419 -7.725 7.292 1.00 55.24 313 LYS B N 1
ATOM 4863 C CA . LYS B 1 313 ? -27.964 -7.464 7.455 1.00 50.38 313 LYS B CA 1
ATOM 4864 C C . LYS B 1 313 ? -27.531 -6.128 8.087 1.00 49.24 313 LYS B C 1
ATOM 4865 O O . LYS B 1 313 ? -26.323 -5.875 8.227 1.00 53.60 313 LYS B O 1
ATOM 4871 N N . VAL B 1 314 ? -28.500 -5.342 8.568 1.00 47.16 314 VAL B N 1
ATOM 4872 C CA . VAL B 1 314 ? -28.282 -4.031 9.182 1.00 55.64 314 VAL B CA 1
ATOM 4873 C C . VAL B 1 314 ? -28.435 -4.059 10.704 1.00 51.31 314 VAL B C 1
ATOM 4874 O O . VAL B 1 314 ? -29.536 -4.245 11.223 1.00 55.83 314 VAL B O 1
ATOM 4878 N N . GLU B 1 315 ? -27.338 -3.809 11.408 1.00 59.00 315 GLU B N 1
ATOM 4879 C CA . GLU B 1 315 ? -27.361 -3.754 12.873 1.00 60.68 315 GLU B CA 1
ATOM 4880 C C . GLU B 1 315 ? -28.138 -2.565 13.414 1.00 61.03 315 GLU B C 1
ATOM 4881 O O . GLU B 1 315 ? -28.944 -2.717 14.334 1.00 57.24 315 GLU B O 1
ATOM 4887 N N . LYS B 1 316 ? -27.821 -1.378 12.886 1.00 52.17 316 LYS B N 1
ATOM 4888 C CA . LYS B 1 316 ? -28.214 -0.082 13.478 1.00 53.34 316 LYS B CA 1
ATOM 4889 C C . LYS B 1 316 ? -28.252 0.978 12.365 1.00 48.09 316 LYS B C 1
ATOM 4890 O O . LYS B 1 316 ? -27.426 0.932 11.482 1.00 51.20 316 LYS B O 1
ATOM 4892 N N . LEU B 1 317 ? -29.224 1.886 12.440 1.00 50.78 317 LEU B N 1
ATOM 4893 C CA . LEU B 1 317 ? -29.423 3.005 11.520 1.00 57.04 317 LEU B CA 1
ATOM 4894 C C . LEU B 1 317 ? -29.349 4.335 12.320 1.00 60.03 317 LEU B C 1
ATOM 4895 O O . LEU B 1 317 ? -30.144 4.564 13.241 1.00 59.44 317 LEU B O 1
ATOM 4900 N N . HIS B 1 318 ? -28.427 5.216 11.966 1.00 61.11 318 HIS B N 1
ATOM 4901 C CA . HIS B 1 318 ? -28.340 6.526 12.618 1.00 61.41 318 HIS B CA 1
ATOM 4902 C C . HIS B 1 318 ? -29.101 7.578 11.723 1.00 61.85 318 HIS B C 1
ATOM 4903 O O . HIS B 1 318 ? -28.513 8.362 10.974 1.00 51.26 318 HIS B O 1
ATOM 4910 N N . TYR B 1 319 ? -30.435 7.528 11.826 1.00 58.50 319 TYR B N 1
ATOM 4911 C CA . TYR B 1 319 ? -31.374 8.291 10.989 1.00 53.80 319 TYR B CA 1
ATOM 4912 C C . TYR B 1 319 ? -32.377 8.992 11.875 1.00 57.83 319 TYR B C 1
ATOM 4913 O O . TYR B 1 319 ? -33.182 8.358 12.528 1.00 50.24 319 TYR B O 1
ATOM 4922 N N . LEU B 1 320 ? -32.323 10.315 11.896 1.00 54.22 320 LEU B N 1
ATOM 4923 C CA . LEU B 1 320 ? -32.973 11.044 12.966 1.00 55.64 320 LEU B CA 1
ATOM 4924 C C . LEU B 1 320 ? -34.483 10.859 13.054 1.00 52.54 320 LEU B C 1
ATOM 4925 O O . LEU B 1 320 ? -35.026 10.842 14.146 1.00 53.04 320 LEU B O 1
ATOM 4930 N N . PRO B 1 321 ? -35.186 10.761 11.913 1.00 53.07 321 PRO B N 1
ATOM 4931 C CA . PRO B 1 321 ? -36.632 10.476 11.981 1.00 49.93 321 PRO B CA 1
ATOM 4932 C C . PRO B 1 321 ? -37.035 9.140 12.651 1.00 56.56 321 PRO B C 1
ATOM 4933 O O . PRO B 1 321 ? -38.174 9.014 13.085 1.00 47.92 321 PRO B O 1
ATOM 4937 N N . PHE B 1 322 ? -36.106 8.186 12.744 1.00 54.93 322 PHE B N 1
ATOM 4938 C CA . PHE B 1 322 ? -36.329 6.921 13.466 1.00 64.23 322 PHE B CA 1
ATOM 4939 C C . PHE B 1 322 ? -35.823 6.846 14.915 1.00 62.23 322 PHE B C 1
ATOM 4940 O O . PHE B 1 322 ? -35.780 5.767 15.491 1.00 61.31 322 PHE B O 1
ATOM 4948 N N . ALA B 1 323 ? -35.426 7.973 15.495 1.00 57.15 323 ALA B N 1
ATOM 4949 C CA . ALA B 1 323 ? -35.134 8.050 16.924 1.00 55.40 323 ALA B CA 1
ATOM 4950 C C . ALA B 1 323 ? -36.440 7.847 17.735 1.00 51.47 323 ALA B C 1
ATOM 4951 O O . ALA B 1 323 ? -37.497 8.217 17.256 1.00 57.85 323 ALA B O 1
ATOM 4953 N N . ASP B 1 324 ? -36.367 7.301 18.953 1.00 59.13 324 ASP B N 1
ATOM 4954 C CA . ASP B 1 324 ? -37.579 6.981 19.750 1.00 49.33 324 ASP B CA 1
ATOM 4955 C C . ASP B 1 324 ? -38.308 8.240 20.126 1.00 52.90 324 ASP B C 1
ATOM 4956 O O . ASP B 1 324 ? -37.671 9.184 20.603 1.00 46.41 324 ASP B O 1
ATOM 4958 N N . GLU B 1 325 ? -39.640 8.223 19.966 1.00 50.43 325 GLU B N 1
ATOM 4959 C CA . GLU B 1 325 ? -40.558 9.365 20.205 1.00 58.69 325 GLU B CA 1
ATOM 4960 C C . GLU B 1 325 ? -40.316 10.036 21.508 1.00 57.82 325 GLU B C 1
ATOM 4961 O O . GLU B 1 325 ? -40.402 11.254 21.612 1.00 69.00 325 GLU B O 1
ATOM 4963 N N . ARG B 1 326 ? -40.055 9.227 22.522 1.00 56.82 326 ARG B N 1
ATOM 4964 C CA . ARG B 1 326 ? -39.878 9.744 23.861 1.00 58.60 326 ARG B CA 1
ATOM 4965 C C . ARG B 1 326 ? -38.471 10.356 24.101 1.00 56.05 326 ARG B C 1
ATOM 4966 O O . ARG B 1 326 ? -38.342 11.146 25.017 1.00 50.35 326 ARG B O 1
ATOM 4968 N N . SER B 1 327 ? -37.449 10.070 23.262 1.00 56.36 327 SER B N 1
ATOM 4969 C CA . SER B 1 327 ? -36.077 10.593 23.498 1.00 55.61 327 SER B CA 1
ATOM 4970 C C . SER B 1 327 ? -35.919 12.122 23.375 1.00 53.65 327 SER B C 1
ATOM 4971 O O . SER B 1 327 ? -36.633 12.782 22.612 1.00 54.29 327 SER B O 1
ATOM 4974 N N . ASP B 1 328 ? -34.953 12.670 24.106 1.00 53.33 328 ASP B N 1
ATOM 4975 C CA . ASP B 1 328 ? -34.647 14.107 23.996 1.00 53.42 328 ASP B CA 1
ATOM 4976 C C . ASP B 1 328 ? -34.201 14.463 22.561 1.00 45.95 328 ASP B C 1
ATOM 4977 O O . ASP B 1 328 ? -34.549 15.512 22.093 1.00 47.39 328 ASP B O 1
ATOM 4982 N N . ILE B 1 329 ? -33.442 13.587 21.908 1.00 42.16 329 ILE B N 1
ATOM 4983 C CA . ILE B 1 329 ? -33.026 13.783 20.524 1.00 46.05 329 ILE B CA 1
ATOM 4984 C C . ILE B 1 329 ? -34.237 13.951 19.599 1.00 48.51 329 ILE B C 1
ATOM 4985 O O . ILE B 1 329 ? -34.306 14.925 18.833 1.00 46.35 329 ILE B O 1
ATOM 4990 N N . ALA B 1 330 ? -35.218 13.062 19.714 1.00 44.45 330 ALA B N 1
ATOM 4991 C CA . ALA B 1 330 ? -36.405 13.148 18.869 1.00 45.23 330 ALA B CA 1
ATOM 4992 C C . ALA B 1 330 ? -37.131 14.459 19.108 1.00 47.35 330 ALA B C 1
ATOM 4993 O O . ALA B 1 330 ? -37.538 15.125 18.162 1.00 50.89 330 ALA B O 1
ATOM 4995 N N . ALA B 1 331 ? -37.271 14.852 20.363 1.00 44.36 331 ALA B N 1
ATOM 4996 C CA . ALA B 1 331 ? -37.956 16.102 20.701 1.00 44.98 331 ALA B CA 1
ATOM 4997 C C . ALA B 1 331 ? -37.236 17.331 20.101 1.00 45.02 331 ALA B C 1
ATOM 4998 O O . ALA B 1 331 ? -37.862 18.242 19.560 1.00 45.67 331 ALA B O 1
ATOM 5000 N N . LEU B 1 332 ? -35.926 17.344 20.213 1.00 46.86 332 LEU B N 1
ATOM 5001 C CA . LEU B 1 332 ? -35.114 18.446 19.668 1.00 45.99 332 LEU B CA 1
ATOM 5002 C C . LEU B 1 332 ? -35.227 18.544 18.126 1.00 39.57 332 LEU B C 1
ATOM 5003 O O . LEU B 1 332 ? -35.535 19.610 17.586 1.00 44.74 332 LEU B O 1
ATOM 5008 N N . PHE B 1 333 ? -34.956 17.428 17.448 1.00 37.13 333 PHE B N 1
ATOM 5009 C CA . PHE B 1 333 ? -35.082 17.343 16.009 1.00 42.56 333 PHE B CA 1
ATOM 5010 C C . PHE B 1 333 ? -36.430 17.839 15.530 1.00 46.68 333 PHE B C 1
ATOM 5011 O O . PHE B 1 333 ? -36.533 18.453 14.485 1.00 42.65 333 PHE B O 1
ATOM 5019 N N . LYS B 1 334 ? -37.456 17.549 16.318 1.00 42.78 334 LYS B N 1
ATOM 5020 C CA . LYS B 1 334 ? -38.799 17.881 15.988 1.00 51.71 334 LYS B CA 1
ATOM 5021 C C . LYS B 1 334 ? -39.019 19.361 16.138 1.00 48.15 334 LYS B C 1
ATOM 5022 O O . LYS B 1 334 ? -39.879 19.927 15.470 1.00 47.47 334 LYS B O 1
ATOM 5028 N N . ARG B 1 335 ? -38.311 20.030 17.012 1.00 43.39 335 ARG B N 1
ATOM 5029 C CA . ARG B 1 335 ? -38.578 21.466 17.062 1.00 48.82 335 ARG B CA 1
ATOM 5030 C C . ARG B 1 335 ? -37.581 22.348 16.311 1.00 45.86 335 ARG B C 1
ATOM 5031 O O . ARG B 1 335 ? -37.874 23.528 16.082 1.00 51.14 335 ARG B O 1
ATOM 5039 N N . GLN B 1 336 ? -36.455 21.780 15.912 1.00 43.10 336 GLN B N 1
ATOM 5040 C CA . GLN B 1 336 ? -35.336 22.549 15.296 1.00 41.54 336 GLN B CA 1
ATOM 5041 C C . GLN B 1 336 ? -35.174 22.333 13.805 1.00 41.82 336 GLN B C 1
ATOM 5042 O O . GLN B 1 336 ? -34.537 23.142 13.138 1.00 41.36 336 GLN B O 1
ATOM 5048 N N . CYS B 1 337 ? -35.700 21.223 13.295 1.00 45.73 337 CYS B N 1
ATOM 5049 C CA . CYS B 1 337 ? -35.492 20.812 11.921 1.00 44.53 337 CYS B CA 1
ATOM 5050 C C . CYS B 1 337 ? -36.850 20.557 11.265 1.00 51.29 337 CYS B C 1
ATOM 5051 O O . CYS B 1 337 ? -37.823 20.363 11.973 1.00 46.77 337 CYS B O 1
ATOM 5054 N N . THR B 1 338 ? -36.913 20.640 9.931 1.00 43.65 338 THR B N 1
ATOM 5055 C CA . THR B 1 338 ? -38.119 20.353 9.157 1.00 39.52 338 THR B CA 1
ATOM 5056 C C . THR B 1 338 ? -37.877 19.195 8.220 1.00 40.91 338 THR B C 1
ATOM 5057 O O . THR B 1 338 ? -38.719 18.885 7.358 1.00 42.78 338 THR B O 1
ATOM 5061 N N . GLY B 1 339 ? -36.720 18.563 8.342 1.00 40.07 339 GLY B N 1
ATOM 5062 C CA . GLY B 1 339 ? -36.397 17.378 7.516 1.00 41.42 339 GLY B CA 1
ATOM 5063 C C . GLY B 1 339 ? -35.048 16.815 7.932 1.00 40.90 339 GLY B C 1
ATOM 5064 O O . GLY B 1 339 ? -34.303 17.452 8.709 1.00 40.30 339 GLY B O 1
ATOM 5065 N N . ALA B 1 340 ? -34.694 15.664 7.376 1.00 38.69 340 ALA B N 1
ATOM 5066 C CA . ALA B 1 340 ? -33.455 14.985 7.788 1.00 45.23 340 ALA B CA 1
ATOM 5067 C C . ALA B 1 340 ? -32.330 15.156 6.813 1.00 40.02 340 ALA B C 1
ATOM 5068 O O . ALA B 1 340 ? -31.205 14.740 7.096 1.00 41.72 340 ALA B O 1
ATOM 5070 N N . GLY B 1 341 ? -32.583 15.745 5.654 1.00 42.73 341 GLY B N 1
ATOM 5071 C CA . GLY B 1 341 ? -31.512 15.894 4.643 1.00 42.25 341 GLY B CA 1
ATOM 5072 C C . GLY B 1 341 ? -31.136 14.541 4.064 1.00 43.68 341 GLY B C 1
ATOM 5073 O O . GLY B 1 341 ? -31.931 13.603 4.120 1.00 49.61 341 GLY B O 1
ATOM 5074 N N . SER B 1 342 ? -29.921 14.420 3.544 1.00 36.84 342 SER B N 1
ATOM 5075 C CA . SER B 1 342 ? -29.613 13.271 2.697 1.00 41.04 342 SER B CA 1
ATOM 5076 C C . SER B 1 342 ? -28.497 12.420 3.231 1.00 37.79 342 SER B C 1
ATOM 5077 O O . SER B 1 342 ? -28.187 11.414 2.603 1.00 41.13 342 SER B O 1
ATOM 5080 N N . THR B 1 343 ? -27.902 12.816 4.359 1.00 36.77 343 THR B N 1
ATOM 5081 C CA . THR B 1 343 ? -26.721 12.125 4.876 1.00 39.56 343 THR B CA 1
ATOM 5082 C C . THR B 1 343 ? -27.047 11.403 6.209 1.00 38.76 343 THR B C 1
ATOM 5083 O O . THR B 1 343 ? -27.706 11.961 7.099 1.00 37.84 343 THR B O 1
ATOM 5087 N N . PHE B 1 344 ? -26.643 10.143 6.279 1.00 38.38 344 PHE B N 1
ATOM 5088 C CA . PHE B 1 344 ? -26.866 9.297 7.493 1.00 43.61 344 PHE B CA 1
ATOM 5089 C C . PHE B 1 344 ? -25.944 8.104 7.412 1.00 40.73 344 PHE B C 1
ATOM 5090 O O . PHE B 1 344 ? -25.142 7.988 6.494 1.00 41.29 344 PHE B O 1
ATOM 5098 N N . SER B 1 345 ? -26.037 7.239 8.407 1.00 45.31 345 SER B N 1
ATOM 5099 C CA . SER B 1 345 ? -25.141 6.123 8.603 1.00 51.16 345 SER B CA 1
ATOM 5100 C C . SER B 1 345 ? -25.932 4.909 9.109 1.00 46.42 345 SER B C 1
ATOM 5101 O O . SER B 1 345 ? -26.997 5.061 9.725 1.00 45.85 345 SER B O 1
ATOM 5104 N N . PHE B 1 346 ? -25.375 3.741 8.804 1.00 48.18 346 PHE B N 1
ATOM 5105 C CA . PHE B 1 346 ? -25.824 2.448 9.361 1.00 50.62 346 PHE B CA 1
ATOM 5106 C C . PHE B 1 346 ? -24.618 1.526 9.660 1.00 51.54 346 PHE B C 1
ATOM 5107 O O . PHE B 1 346 ? -23.535 1.663 9.071 1.00 47.83 346 PHE B O 1
ATOM 5115 N N . ASP B 1 347 ? -24.812 0.628 10.623 1.00 55.08 347 ASP B N 1
ATOM 5116 C CA . ASP B 1 347 ? -23.810 -0.386 10.981 1.00 54.31 347 ASP B CA 1
ATOM 5117 C C . ASP B 1 347 ? -24.332 -1.706 10.434 1.00 44.83 347 ASP B C 1
ATOM 5118 O O . ASP B 1 347 ? -25.470 -2.079 10.625 1.00 46.66 347 ASP B O 1
ATOM 5123 N N . ILE B 1 348 ? -23.496 -2.326 9.644 1.00 47.26 348 ILE B N 1
ATOM 5124 C CA . ILE B 1 348 ? -23.778 -3.546 8.959 1.00 53.91 348 ILE B CA 1
ATOM 5125 C C . ILE B 1 348 ? -23.514 -4.742 9.952 1.00 60.89 348 ILE B C 1
ATOM 5126 O O . ILE B 1 348 ? -22.678 -4.632 10.836 1.00 51.27 348 ILE B O 1
ATOM 5131 N N . LYS B 1 349 ? -24.208 -5.868 9.788 1.00 65.03 349 LYS B N 1
ATOM 5132 C CA . LYS B 1 349 ? -23.858 -7.092 10.555 1.00 70.90 349 LYS B CA 1
ATOM 5133 C C . LYS B 1 349 ? -22.576 -7.695 9.937 1.00 67.04 349 LYS B C 1
ATOM 5134 O O . LYS B 1 349 ? -22.480 -7.815 8.712 1.00 65.71 349 LYS B O 1
ATOM 5140 N N . GLY B 1 350 ? -21.568 -7.985 10.767 1.00 59.83 350 GLY B N 1
ATOM 5141 C CA . GLY B 1 350 ? -20.316 -8.615 10.296 1.00 51.12 350 GLY B CA 1
ATOM 5142 C C . GLY B 1 350 ? -19.011 -7.846 10.336 1.00 50.54 350 GLY B C 1
ATOM 5143 O O . GLY B 1 350 ? -18.033 -8.263 9.704 1.00 47.95 350 GLY B O 1
ATOM 5144 N N . GLY B 1 351 ? -18.959 -6.741 11.072 1.00 51.82 351 GLY B N 1
ATOM 5145 C CA . GLY B 1 351 ? -17.744 -5.888 11.088 1.00 54.96 351 GLY B CA 1
ATOM 5146 C C . GLY B 1 351 ? -17.159 -5.437 9.741 1.00 48.44 351 GLY B C 1
ATOM 5147 O O . GLY B 1 351 ? -17.864 -5.394 8.734 1.00 58.28 351 GLY B O 1
ATOM 5148 N N . GLN B 1 352 ? -15.856 -5.162 9.773 1.00 49.84 352 GLN B N 1
ATOM 5149 C CA . GLN B 1 352 ? -15.021 -4.559 8.716 1.00 60.84 352 GLN B CA 1
ATOM 5150 C C . GLN B 1 352 ? -15.210 -5.341 7.447 1.00 70.86 352 GLN B C 1
ATOM 5151 O O . GLN B 1 352 ? -15.786 -4.811 6.497 1.00 70.28 352 GLN B O 1
ATOM 5154 N N . ALA B 1 353 ? -14.824 -6.620 7.457 1.00 68.85 353 ALA B N 1
ATOM 5155 C CA . ALA B 1 353 ? -14.788 -7.436 6.216 1.00 65.32 353 ALA B CA 1
ATOM 5156 C C . ALA B 1 353 ? -16.111 -7.460 5.442 1.00 62.45 353 ALA B C 1
ATOM 5157 O O . ALA B 1 353 ? -16.094 -7.460 4.213 1.00 70.54 353 ALA B O 1
ATOM 5159 N N . ALA B 1 354 ? -17.234 -7.490 6.152 1.00 53.34 354 ALA B N 1
ATOM 5160 C CA . ALA B 1 354 ? -18.529 -7.378 5.526 1.00 52.10 354 ALA B CA 1
ATOM 5161 C C . ALA B 1 354 ? -18.780 -5.930 4.977 1.00 62.21 354 ALA B C 1
ATOM 5162 O O . ALA B 1 354 ? -19.249 -5.772 3.846 1.00 59.60 354 ALA B O 1
ATOM 5164 N N . ALA B 1 355 ? -18.483 -4.907 5.786 1.00 65.00 355 ALA B N 1
ATOM 5165 C CA . ALA B 1 355 ? -18.600 -3.498 5.364 1.00 65.28 355 ALA B CA 1
ATOM 5166 C C . ALA B 1 355 ? -17.807 -3.250 4.091 1.00 67.25 355 ALA B C 1
ATOM 5167 O O . ALA B 1 355 ? -18.308 -2.628 3.159 1.00 63.03 355 ALA B O 1
ATOM 5169 N N . PHE B 1 356 ? -16.586 -3.774 4.029 1.00 61.57 356 PHE B N 1
ATOM 5170 C CA . PHE B 1 356 ? -15.793 -3.639 2.823 1.00 60.99 356 PHE B CA 1
ATOM 5171 C C . PHE B 1 356 ? -16.424 -4.411 1.678 1.00 61.86 356 PHE B C 1
ATOM 5172 O O . PHE B 1 356 ? -16.572 -3.898 0.580 1.00 61.89 356 PHE B O 1
ATOM 5180 N N . ARG B 1 357 ? -16.856 -5.627 1.916 1.00 61.82 357 ARG B N 1
ATOM 5181 C CA . ARG B 1 357 ? -17.435 -6.396 0.812 1.00 65.93 357 ARG B CA 1
ATOM 5182 C C . ARG B 1 357 ? -18.638 -5.652 0.219 1.00 57.52 357 ARG B C 1
ATOM 5183 O O . ARG B 1 357 ? -18.849 -5.693 -0.975 1.00 61.49 357 ARG B O 1
ATOM 5191 N N . PHE B 1 358 ? -19.418 -5.009 1.085 1.00 56.48 358 PHE B N 1
ATOM 5192 C CA . PHE B 1 358 ? -20.626 -4.298 0.708 1.00 53.24 358 PHE B CA 1
ATOM 5193 C C . PHE B 1 358 ? -20.213 -3.123 -0.182 1.00 54.19 358 PHE B C 1
ATOM 5194 O O . PHE B 1 358 ? -20.700 -2.990 -1.298 1.00 49.58 358 PHE B O 1
ATOM 5202 N N . LEU B 1 359 ? -19.286 -2.323 0.321 1.00 53.45 359 LEU B N 1
ATOM 5203 C CA . LEU B 1 359 ? -18.717 -1.206 -0.441 1.00 59.30 359 LEU B CA 1
ATOM 5204 C C . LEU B 1 359 ? -18.216 -1.638 -1.797 1.00 61.57 359 LEU B C 1
ATOM 5205 O O . LEU B 1 359 ? -18.608 -1.071 -2.813 1.00 65.00 359 LEU B O 1
ATOM 5210 N N . ASN B 1 360 ? -17.394 -2.673 -1.817 1.00 60.89 360 ASN B N 1
ATOM 5211 C CA . ASN B 1 360 ? -16.766 -3.163 -3.068 1.00 60.37 360 ASN B CA 1
ATOM 5212 C C . ASN B 1 360 ? -17.763 -3.635 -4.101 1.00 53.62 360 ASN B C 1
ATOM 5213 O O . ASN B 1 360 ? -17.459 -3.680 -5.296 1.00 51.67 360 ASN B O 1
ATOM 5218 N N . ALA B 1 361 ? -18.942 -4.013 -3.624 1.00 49.80 361 ALA B N 1
ATOM 5219 C CA . ALA B 1 361 ? -19.983 -4.504 -4.476 1.00 51.76 361 ALA B CA 1
ATOM 5220 C C . ALA B 1 361 ? -20.813 -3.409 -5.119 1.00 54.85 361 ALA B C 1
ATOM 5221 O O . ALA B 1 361 ? -21.535 -3.672 -6.083 1.00 51.39 361 ALA B O 1
ATOM 5223 N N . LEU B 1 362 ? -20.810 -2.211 -4.546 1.00 52.86 362 LEU B N 1
ATOM 5224 C CA . LEU B 1 362 ? -21.715 -1.176 -5.059 1.00 50.34 362 LEU B CA 1
ATOM 5225 C C . LEU B 1 362 ? -21.351 -0.836 -6.514 1.00 42.80 362 LEU B C 1
ATOM 5226 O O . LEU B 1 362 ? -20.173 -0.748 -6.896 1.00 46.57 362 LEU B O 1
ATOM 5231 N N . GLN B 1 363 ? -22.383 -0.665 -7.306 1.00 46.37 363 GLN B N 1
ATOM 5232 C CA . GLN B 1 363 ? -22.229 -0.264 -8.663 1.00 55.69 363 GLN B CA 1
ATOM 5233 C C . GLN B 1 363 ? -22.803 1.113 -9.004 1.00 53.67 363 GLN B C 1
ATOM 5234 O O . GLN B 1 363 ? -22.343 1.712 -9.967 1.00 48.23 363 GLN B O 1
ATOM 5240 N N . ILE B 1 364 ? -23.794 1.588 -8.244 1.00 56.00 364 ILE B N 1
ATOM 5241 C CA . ILE B 1 364 ? -24.437 2.886 -8.479 1.00 53.35 364 ILE B CA 1
ATOM 5242 C C . ILE B 1 364 ? -23.941 3.900 -7.474 1.00 52.62 364 ILE B C 1
ATOM 5243 O O . ILE B 1 364 ? -23.423 4.926 -7.860 1.00 49.12 364 ILE B O 1
ATOM 5248 N N . LEU B 1 365 ? -24.078 3.640 -6.185 1.00 48.04 365 LEU B N 1
ATOM 5249 C CA . LEU B 1 365 ? -23.470 4.560 -5.199 1.00 47.08 365 LEU B CA 1
ATOM 5250 C C . LEU B 1 365 ? -21.968 4.486 -5.411 1.00 48.70 365 LEU B C 1
ATOM 5251 O O . LEU B 1 365 ? -21.454 3.402 -5.696 1.00 55.61 365 LEU B O 1
ATOM 5256 N N . LYS B 1 366 ? -21.271 5.626 -5.322 1.00 45.19 366 LYS B N 1
ATOM 5257 C CA . LYS B 1 366 ? -19.825 5.669 -5.513 1.00 41.22 366 LYS B CA 1
ATOM 5258 C C . LYS B 1 366 ? -19.070 5.757 -4.222 1.00 40.32 366 LYS B C 1
ATOM 5259 O O . LYS B 1 366 ? -19.540 6.362 -3.250 1.00 50.11 366 LYS B O 1
ATOM 5261 N N . LEU B 1 367 ? -17.846 5.213 -4.203 1.00 47.59 367 LEU B N 1
ATOM 5262 C CA . LEU B 1 367 ? -17.000 5.321 -3.022 1.00 52.58 367 LEU B CA 1
ATOM 5263 C C . LEU B 1 367 ? -16.180 6.587 -3.000 1.00 55.75 367 LEU B C 1
ATOM 5264 O O . LEU B 1 367 ? -15.318 6.728 -3.849 1.00 57.07 367 LEU B O 1
ATOM 5269 N N . ALA B 1 368 ? -16.381 7.474 -2.014 1.00 56.30 368 ALA B N 1
ATOM 5270 C CA . ALA B 1 368 ? -15.534 8.701 -1.888 1.00 67.06 368 ALA B CA 1
ATOM 5271 C C . ALA B 1 368 ? -15.570 9.369 -0.474 1.00 77.82 368 ALA B C 1
ATOM 5272 O O . ALA B 1 368 ? -15.652 8.638 0.514 1.00 75.05 368 ALA B O 1
ATOM 5274 N N . VAL B 1 369 ? -15.458 10.716 -0.379 1.00 81.75 369 VAL B N 1
ATOM 5275 C CA . VAL B 1 369 ? -15.575 11.489 0.883 1.00 71.51 369 VAL B CA 1
ATOM 5276 C C . VAL B 1 369 ? -16.163 12.912 0.674 1.00 69.07 369 VAL B C 1
ATOM 5277 O O . VAL B 1 369 ? -17.285 13.082 0.145 1.00 58.78 369 VAL B O 1
ATOM 5279 N N . GLY B 1 373 ? -22.173 16.481 -3.740 1.00 55.09 373 GLY B N 1
ATOM 5280 C CA . GLY B 1 373 ? -23.624 16.279 -3.787 1.00 53.66 373 GLY B CA 1
ATOM 5281 C C . GLY B 1 373 ? -24.066 15.884 -5.194 1.00 60.60 373 GLY B C 1
ATOM 5282 O O . GLY B 1 373 ? -23.244 15.782 -6.148 1.00 59.55 373 GLY B O 1
ATOM 5283 N N . THR B 1 374 ? -25.367 15.690 -5.331 1.00 49.00 374 THR B N 1
ATOM 5284 C CA . THR B 1 374 ? -25.982 15.321 -6.595 1.00 54.60 374 THR B CA 1
ATOM 5285 C C . THR B 1 374 ? -25.910 13.784 -6.860 1.00 44.24 374 THR B C 1
ATOM 5286 O O . THR B 1 374 ? -26.947 13.154 -7.082 1.00 44.83 374 THR B O 1
ATOM 5290 N N . GLU B 1 375 ? -24.695 13.257 -6.918 1.00 44.53 375 GLU B N 1
ATOM 5291 C CA . GLU B 1 375 ? -24.434 11.791 -6.981 1.00 46.69 375 GLU B CA 1
ATOM 5292 C C . GLU B 1 375 ? -24.441 11.103 -5.570 1.00 40.63 375 GLU B C 1
ATOM 5293 O O . GLU B 1 375 ? -23.929 11.677 -4.616 1.00 41.94 375 GLU B O 1
ATOM 5299 N N . SER B 1 376 ? -24.928 9.867 -5.453 1.00 40.17 376 SER B N 1
ATOM 5300 C CA . SER B 1 376 ? -25.012 9.183 -4.153 1.00 39.67 376 SER B CA 1
ATOM 5301 C C . SER B 1 376 ? -23.661 8.586 -3.842 1.00 40.71 376 SER B C 1
ATOM 5302 O O . SER B 1 376 ? -22.991 8.081 -4.738 1.00 47.28 376 SER B O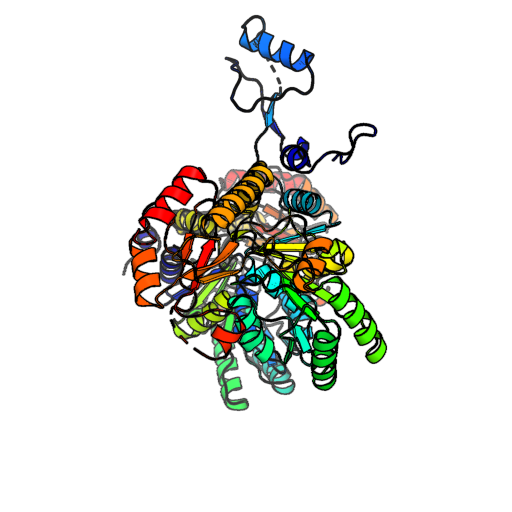 1
ATOM 5305 N N . LEU B 1 377 ? -23.246 8.641 -2.588 1.00 41.66 377 LEU B N 1
ATOM 5306 C CA . LEU B 1 377 ? -21.909 8.218 -2.193 1.00 40.18 377 LEU B CA 1
ATOM 5307 C C . LEU B 1 377 ? -21.989 7.330 -0.948 1.00 39.26 377 LEU B C 1
ATOM 5308 O O . LEU B 1 377 ? -22.897 7.467 -0.146 1.00 41.00 377 LEU B O 1
ATOM 5313 N N . ALA B 1 378 ? -21.009 6.451 -0.834 1.00 46.36 378 ALA B N 1
ATOM 5314 C CA . ALA B 1 378 ? -20.817 5.556 0.330 1.00 45.76 378 ALA B CA 1
ATOM 5315 C C . ALA B 1 378 ? -19.346 5.636 0.767 1.00 48.32 378 ALA B C 1
ATOM 5316 O O . ALA B 1 378 ? -18.415 5.688 -0.081 1.00 48.95 378 ALA B O 1
ATOM 5318 N N . SER B 1 379 ? -19.131 5.672 2.075 1.00 47.40 379 SER B N 1
ATOM 5319 C CA . SER B 1 379 ? -17.784 5.676 2.632 1.00 47.43 379 SER B CA 1
ATOM 5320 C C . SER B 1 379 ? -17.743 4.950 3.952 1.00 50.60 379 SER B C 1
ATOM 5321 O O . SER B 1 379 ? -18.786 4.661 4.557 1.00 44.61 379 SER B O 1
ATOM 5324 N N . HIS B 1 380 ? -16.516 4.735 4.400 1.00 52.35 380 HIS B N 1
ATOM 5325 C CA . HIS B 1 380 ? -16.230 4.028 5.642 1.00 53.54 380 HIS B CA 1
ATOM 5326 C C . HIS B 1 380 ? -15.501 4.998 6.557 1.00 46.15 380 HIS B C 1
ATOM 5327 O O . HIS B 1 380 ? -14.301 5.182 6.408 1.00 46.60 380 HIS B O 1
ATOM 5334 N N . PRO B 1 381 ? -16.206 5.636 7.491 1.00 45.62 381 PRO B N 1
ATOM 5335 C CA . PRO B 1 381 ? -15.527 6.683 8.266 1.00 51.86 381 PRO B CA 1
ATOM 5336 C C . PRO B 1 381 ? -14.338 6.179 9.124 1.00 62.09 381 PRO B C 1
ATOM 5337 O O . PRO B 1 381 ? -13.348 6.920 9.312 1.00 64.64 381 PRO B O 1
ATOM 5341 N N . ALA B 1 382 ? -14.416 4.942 9.622 1.00 61.09 382 ALA B N 1
ATOM 5342 C CA . ALA B 1 382 ? -13.283 4.416 10.392 1.00 70.00 382 ALA B CA 1
ATOM 5343 C C . ALA B 1 382 ? -11.967 4.488 9.595 1.00 67.80 382 ALA B C 1
ATOM 5344 O O . ALA B 1 382 ? -11.005 5.018 10.102 1.00 67.98 382 ALA B O 1
ATOM 5346 N N . ALA B 1 383 ? -11.960 4.051 8.336 1.00 67.34 383 ALA B N 1
ATOM 5347 C CA . ALA B 1 383 ? -10.705 3.960 7.560 1.00 64.23 383 ALA B CA 1
ATOM 5348 C C . ALA B 1 383 ? -10.093 5.350 7.212 1.00 68.33 383 ALA B C 1
ATOM 5349 O O . ALA B 1 383 ? -10.775 6.287 6.747 1.00 79.83 383 ALA B O 1
ATOM 5351 N N . VAL B 1 391 ? -9.848 4.847 19.363 1.00 58.46 391 VAL B N 1
ATOM 5352 C CA . VAL B 1 391 ? -10.902 3.828 19.256 1.00 58.71 391 VAL B CA 1
ATOM 5353 C C . VAL B 1 391 ? -12.139 4.266 20.066 1.00 60.21 391 VAL B C 1
ATOM 5354 O O . VAL B 1 391 ? -13.276 4.201 19.574 1.00 63.08 391 VAL B O 1
ATOM 5356 N N . ASP B 1 392 ? -11.902 4.774 21.281 1.00 59.94 392 ASP B N 1
ATOM 5357 C CA . ASP B 1 392 ? -12.950 5.308 22.153 1.00 68.45 392 ASP B CA 1
ATOM 5358 C C . ASP B 1 392 ? -13.618 6.577 21.583 1.00 68.50 392 ASP B C 1
ATOM 5359 O O . ASP B 1 392 ? -14.838 6.802 21.804 1.00 64.42 392 ASP B O 1
ATOM 5364 N N . VAL B 1 393 ? -12.806 7.404 20.903 1.00 71.69 393 VAL B N 1
ATOM 5365 C CA . VAL B 1 393 ? -13.276 8.626 20.211 1.00 69.79 393 VAL B CA 1
ATOM 5366 C C . VAL B 1 393 ? -14.289 8.252 19.124 1.00 60.71 393 VAL B C 1
ATOM 5367 O O . VAL B 1 393 ? -15.432 8.707 19.160 1.00 61.42 393 VAL B O 1
ATOM 5369 N N . ARG B 1 394 ? -13.860 7.359 18.224 1.00 56.19 394 ARG B N 1
ATOM 5370 C CA . ARG B 1 394 ? -14.668 6.844 17.117 1.00 60.03 394 ARG B CA 1
ATOM 5371 C C . ARG B 1 394 ? -15.961 6.125 17.587 1.00 62.07 394 ARG B C 1
ATOM 5372 O O . ARG B 1 394 ? -17.047 6.303 17.005 1.00 53.07 394 ARG B O 1
ATOM 5374 N N . GLU B 1 395 ? -15.859 5.309 18.638 1.00 55.67 395 GLU B N 1
ATOM 5375 C CA . GLU B 1 395 ? -17.044 4.601 19.144 1.00 57.53 395 GLU B CA 1
ATOM 5376 C C . GLU B 1 395 ? -18.034 5.561 19.797 1.00 54.30 395 GLU B C 1
ATOM 5377 O O . GLU B 1 395 ? -19.238 5.442 19.538 1.00 56.08 395 GLU B O 1
ATOM 5383 N N . ARG B 1 396 ? -17.539 6.527 20.589 1.00 51.94 396 ARG B N 1
ATOM 5384 C CA . ARG B 1 396 ? -18.413 7.536 21.238 1.00 58.06 396 ARG B CA 1
ATOM 5385 C C . ARG B 1 396 ? -19.295 8.247 20.184 1.00 67.54 396 ARG B C 1
ATOM 5386 O O . ARG B 1 396 ? -20.484 8.496 20.429 1.00 66.01 396 ARG B O 1
ATOM 5388 N N . ILE B 1 397 ? -18.724 8.469 18.994 1.00 64.61 397 ILE B N 1
ATOM 5389 C CA . ILE B 1 397 ? -19.421 9.096 17.871 1.00 65.65 397 ILE B CA 1
ATOM 5390 C C . ILE B 1 397 ? -20.378 8.116 17.239 1.00 69.40 397 ILE B C 1
ATOM 5391 O O . ILE B 1 397 ? -21.389 8.517 16.671 1.00 79.49 397 ILE B O 1
ATOM 5396 N N . GLY B 1 398 ? -20.062 6.835 17.347 1.00 68.29 398 GLY B N 1
ATOM 5397 C CA . GLY B 1 398 ? -20.839 5.778 16.714 1.00 70.00 398 GLY B CA 1
ATOM 5398 C C . GLY B 1 398 ? -20.261 5.467 15.363 1.00 64.10 398 GLY B C 1
ATOM 5399 O O . GLY B 1 398 ? -20.999 5.141 14.442 1.00 74.78 398 GLY B O 1
ATOM 5400 N N . VAL B 1 399 ? -18.940 5.617 15.263 1.00 57.86 399 VAL B N 1
ATOM 5401 C CA . VAL B 1 399 ? -18.133 5.161 14.154 1.00 54.38 399 VAL B CA 1
ATOM 5402 C C . VAL B 1 399 ? -17.418 3.874 14.592 1.00 56.94 399 VAL B C 1
ATOM 5403 O O . VAL B 1 399 ? -16.367 3.909 15.280 1.00 49.02 399 VAL B O 1
ATOM 5407 N N . LEU B 1 400 ? -17.998 2.763 14.163 1.00 48.72 400 LEU B N 1
ATOM 5408 C CA . LEU B 1 400 ? -17.445 1.436 14.332 1.00 52.94 400 LEU B CA 1
ATOM 5409 C C . LEU B 1 400 ? -16.813 1.046 13.013 1.00 59.73 400 LEU B C 1
ATOM 5410 O O . LEU B 1 400 ? -16.910 1.758 11.987 1.00 53.92 400 LEU B O 1
ATOM 5415 N N . GLU B 1 401 ? -16.199 -0.112 13.009 1.00 54.49 401 GLU B N 1
ATOM 5416 C CA . GLU B 1 401 ? -15.638 -0.661 11.766 1.00 58.84 401 GLU B CA 1
ATOM 5417 C C . GLU B 1 401 ? -16.727 -1.274 10.908 1.00 53.56 401 GLU B C 1
ATOM 5418 O O . GLU B 1 401 ? -16.457 -1.692 9.786 1.00 48.95 401 GLU B O 1
ATOM 5424 N N . SER B 1 402 ? -17.920 -1.421 11.464 1.00 50.71 402 SER B N 1
ATOM 5425 C CA . SER B 1 402 ? -19.063 -1.881 10.698 1.00 52.78 402 SER B CA 1
ATOM 5426 C C . SER B 1 402 ? -19.801 -0.701 10.059 1.00 54.56 402 SER B C 1
ATOM 5427 O O . SER B 1 402 ? -20.809 -0.923 9.408 1.00 50.56 402 SER B O 1
ATOM 5430 N N . THR B 1 403 ? -19.336 0.541 10.298 1.00 48.68 403 THR B N 1
ATOM 5431 C CA . THR B 1 403 ? -20.108 1.759 9.983 1.00 50.06 403 THR B CA 1
ATOM 5432 C C . THR B 1 403 ? -19.903 2.205 8.503 1.00 46.63 403 THR B C 1
ATOM 5433 O O . THR B 1 403 ? -18.760 2.348 7.994 1.00 44.78 403 THR B O 1
ATOM 5437 N N . ILE B 1 404 ? -21.027 2.388 7.829 1.00 47.98 404 ILE B N 1
ATOM 5438 C CA . ILE B 1 404 ? -21.057 2.851 6.451 1.00 52.92 404 ILE B CA 1
ATOM 5439 C C . ILE B 1 404 ? -21.782 4.185 6.505 1.00 51.35 404 ILE B C 1
ATOM 5440 O O . ILE B 1 404 ? -22.864 4.242 7.079 1.00 43.29 404 ILE B O 1
ATOM 5445 N N . ARG B 1 405 ? -21.166 5.244 5.950 1.00 45.12 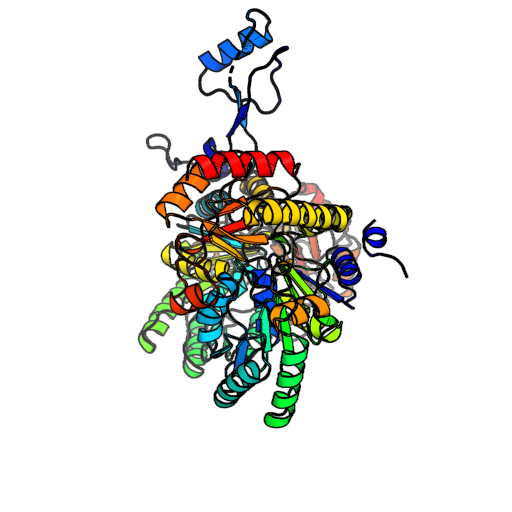405 ARG B N 1
ATOM 5446 C CA . ARG B 1 405 ? -21.801 6.558 5.795 1.00 49.64 405 ARG B CA 1
ATOM 5447 C C . ARG B 1 405 ? -22.294 6.697 4.326 1.00 41.23 405 ARG B C 1
ATOM 5448 O O . ARG B 1 405 ? -21.515 6.476 3.367 1.00 46.78 405 ARG B O 1
ATOM 5456 N N . LEU B 1 406 ? -23.573 7.021 4.181 1.00 40.74 406 LEU B N 1
ATOM 5457 C CA . LEU B 1 406 ? -24.233 7.260 2.886 1.00 43.85 406 LEU B CA 1
ATOM 5458 C C . LEU B 1 406 ? -24.571 8.733 2.741 1.00 45.76 406 LEU B C 1
ATOM 5459 O O . LEU B 1 406 ? -25.127 9.352 3.677 1.00 35.42 406 LEU B O 1
ATOM 5464 N N . SER B 1 407 ? -24.247 9.295 1.580 1.00 45.71 407 SER B N 1
ATOM 5465 C CA . SER B 1 407 ? -24.692 10.661 1.275 1.00 50.47 407 SER B CA 1
ATOM 5466 C C . SER B 1 407 ? -25.501 10.549 0.019 1.00 39.31 407 SER B C 1
ATOM 5467 O O . SER B 1 407 ? -24.965 10.253 -0.990 1.00 38.57 407 SER B O 1
ATOM 5470 N N . ILE B 1 408 ? -26.798 10.758 0.117 1.00 38.30 408 ILE B N 1
ATOM 5471 C CA . ILE B 1 408 ? -27.683 10.374 -0.941 1.00 34.54 408 ILE B CA 1
ATOM 5472 C C . ILE B 1 408 ? -27.942 11.581 -1.892 1.00 38.02 408 ILE B C 1
ATOM 5473 O O . ILE B 1 408 ? -28.180 12.686 -1.426 1.00 35.53 408 ILE B O 1
ATOM 5478 N N . GLY B 1 409 ? -27.843 11.300 -3.187 1.00 39.76 409 GLY B N 1
ATOM 5479 C CA . GLY B 1 409 ? -27.994 12.224 -4.306 1.00 38.13 409 GLY B CA 1
ATOM 5480 C C . GLY B 1 409 ? -29.383 12.108 -4.914 1.00 39.48 409 GLY B C 1
ATOM 5481 O O . GLY B 1 409 ? -30.393 11.773 -4.231 1.00 35.89 409 GLY B O 1
ATOM 5482 N N . ILE B 1 410 ? -29.457 12.376 -6.224 1.00 37.01 410 ILE B N 1
ATOM 5483 C CA . ILE B 1 410 ? -30.769 12.573 -6.866 1.00 34.75 410 ILE B CA 1
ATOM 5484 C C . ILE B 1 410 ? -31.117 11.518 -7.894 1.00 41.60 410 ILE B C 1
ATOM 5485 O O . ILE B 1 410 ? -32.073 11.715 -8.656 1.00 39.45 410 ILE B O 1
ATOM 5490 N N . GLU B 1 411 ? -30.363 10.408 -7.918 1.00 39.65 411 GLU B N 1
ATOM 5491 C CA . GLU B 1 411 ? -30.746 9.194 -8.721 1.00 39.92 411 GLU B CA 1
ATOM 5492 C C . GLU B 1 411 ? -32.131 8.675 -8.428 1.00 41.13 411 GLU B C 1
ATOM 5493 O O . GLU B 1 411 ? -32.781 9.139 -7.468 1.00 39.80 411 GLU B O 1
ATOM 5499 N N . HIS B 1 412 ? -32.625 7.699 -9.212 1.00 41.95 412 HIS B N 1
ATOM 5500 C CA . HIS B 1 412 ? -33.991 7.160 -8.945 1.00 42.28 412 HIS B CA 1
ATOM 5501 C C . HIS B 1 412 ? -33.904 6.301 -7.674 1.00 36.85 412 HIS B C 1
ATOM 5502 O O . HIS B 1 412 ? -32.949 5.521 -7.552 1.00 35.57 412 HIS B O 1
ATOM 5509 N N . PRO B 1 413 ? -34.867 6.421 -6.742 1.00 38.98 413 PRO B N 1
ATOM 5510 C CA . PRO B 1 413 ? -34.767 5.683 -5.506 1.00 43.31 413 PRO B CA 1
ATOM 5511 C C . PRO B 1 413 ? -34.757 4.163 -5.684 1.00 49.80 413 PRO B C 1
ATOM 5512 O O . PRO B 1 413 ? -33.966 3.473 -5.040 1.00 50.06 413 PRO B O 1
ATOM 5516 N N . ASP B 1 414 ? -35.610 3.659 -6.574 1.00 48.87 414 ASP B N 1
ATOM 5517 C CA . ASP B 1 414 ? -35.586 2.251 -6.959 1.00 49.14 414 ASP B CA 1
ATOM 5518 C C . ASP B 1 414 ? -34.221 1.754 -7.353 1.00 49.48 414 ASP B C 1
ATOM 5519 O O . ASP B 1 414 ? -33.817 0.682 -6.909 1.00 48.95 414 ASP B O 1
ATOM 5524 N N . ASP B 1 415 ? -33.483 2.526 -8.168 1.00 46.47 415 ASP B N 1
ATOM 5525 C CA . ASP B 1 415 ? -32.163 2.116 -8.591 1.00 41.65 415 ASP B CA 1
ATOM 5526 C C . ASP B 1 415 ? -31.161 2.107 -7.420 1.00 45.93 415 ASP B C 1
ATOM 5527 O O . ASP B 1 415 ? -30.243 1.267 -7.371 1.00 44.48 415 ASP B O 1
ATOM 5532 N N . LEU B 1 416 ? -31.263 3.099 -6.534 1.00 40.98 416 LEU B N 1
ATOM 5533 C CA . LEU B 1 416 ? -30.361 3.132 -5.380 1.00 39.77 416 LEU B CA 1
ATOM 5534 C C . LEU B 1 416 ? -30.596 1.892 -4.478 1.00 40.74 416 LEU B C 1
ATOM 5535 O O . LEU B 1 416 ? -29.625 1.236 -4.002 1.00 44.95 416 LEU B O 1
ATOM 5540 N N . ILE B 1 417 ? -31.870 1.666 -4.168 1.00 41.52 417 ILE B N 1
ATOM 5541 C CA . ILE B 1 417 ? -32.295 0.532 -3.320 1.00 47.27 417 ILE B CA 1
ATOM 5542 C C . ILE B 1 417 ? -31.811 -0.802 -3.970 1.00 48.60 417 ILE B C 1
ATOM 5543 O O . ILE B 1 417 ? -31.141 -1.601 -3.316 1.00 59.54 417 ILE B O 1
ATOM 5548 N N . ALA B 1 418 ? -32.065 -0.991 -5.263 1.00 49.64 418 ALA B N 1
ATOM 5549 C CA . ALA B 1 418 ? -31.577 -2.176 -5.975 1.00 51.41 418 ALA B CA 1
ATOM 5550 C C . ALA B 1 418 ? -30.110 -2.403 -5.706 1.00 58.02 418 ALA B C 1
ATOM 5551 O O . ALA B 1 418 ? -29.723 -3.476 -5.252 1.00 52.50 418 ALA B O 1
ATOM 5553 N N . ASP B 1 419 ? -29.304 -1.368 -5.925 1.00 59.97 419 ASP B N 1
ATOM 5554 C CA . ASP B 1 419 ? -27.841 -1.447 -5.715 1.00 56.46 419 ASP B CA 1
ATOM 5555 C C . ASP B 1 419 ? -27.487 -1.755 -4.269 1.00 55.26 419 ASP B C 1
ATOM 5556 O O . ASP B 1 419 ? -26.543 -2.460 -4.023 1.00 51.92 419 ASP B O 1
ATOM 5561 N N . LEU B 1 420 ? -28.230 -1.191 -3.327 1.00 54.21 420 LEU B N 1
ATOM 5562 C CA . LEU B 1 420 ? -27.985 -1.458 -1.915 1.00 50.42 420 LEU B CA 1
ATOM 5563 C C . LEU B 1 420 ? -28.285 -2.949 -1.555 1.00 55.25 420 LEU B C 1
ATOM 5564 O O . LEU B 1 420 ? -27.426 -3.640 -0.988 1.00 59.35 420 LEU B O 1
ATOM 5569 N N . ALA B 1 421 ? -29.487 -3.414 -1.875 1.00 56.17 421 ALA B N 1
ATOM 5570 C CA . ALA B 1 421 ? -29.848 -4.871 -1.789 1.00 53.49 421 ALA B CA 1
ATOM 5571 C C . ALA B 1 421 ? -28.775 -5.849 -2.288 1.00 52.61 421 ALA B C 1
ATOM 5572 O O . ALA B 1 421 ? -28.384 -6.772 -1.588 1.00 54.46 421 ALA B O 1
ATOM 5574 N N . GLN B 1 422 ? -28.325 -5.672 -3.507 1.00 52.97 422 GLN B N 1
ATOM 5575 C CA . GLN B 1 422 ? -27.369 -6.594 -4.059 1.00 49.50 422 GLN B CA 1
ATOM 5576 C C . GLN B 1 422 ? -26.050 -6.428 -3.366 1.00 62.25 422 GLN B C 1
ATOM 5577 O O . GLN B 1 422 ? -25.464 -7.433 -2.970 1.00 73.00 422 GLN B O 1
ATOM 5583 N N . ALA B 1 423 ? -25.581 -5.206 -3.114 1.00 56.47 423 ALA B N 1
ATOM 5584 C CA . ALA B 1 423 ? -24.292 -5.081 -2.388 1.00 52.42 423 ALA B CA 1
ATOM 5585 C C . ALA B 1 423 ? -24.323 -5.714 -1.000 1.00 54.77 423 ALA B C 1
ATOM 5586 O O . ALA B 1 423 ? -23.284 -6.232 -0.546 1.00 57.84 423 ALA B O 1
ATOM 5588 N N . LEU B 1 424 ? -25.483 -5.682 -0.345 1.00 52.23 424 LEU B N 1
ATOM 5589 C CA . LEU B 1 424 ? -25.610 -6.145 1.030 1.00 57.82 424 LEU B CA 1
ATOM 5590 C C . LEU B 1 424 ? -25.395 -7.679 1.092 1.00 62.79 424 LEU B C 1
ATOM 5591 O O . LEU B 1 424 ? -26.208 -8.381 1.640 1.00 63.14 424 LEU B O 1
ATOM 5596 N N . ASP B 1 425 ? -24.201 -8.106 0.650 1.00 66.95 425 ASP B N 1
ATOM 5597 C CA . ASP B 1 425 ? -24.010 -9.116 -0.450 1.00 60.19 425 ASP B CA 1
ATOM 5598 C C . ASP B 1 425 ? -25.099 -10.117 -0.447 1.00 61.93 425 ASP B C 1
ATOM 5599 O O . ASP B 1 425 ? -24.890 -11.227 -0.004 1.00 71.16 425 ASP B O 1
ATOM 5604 N N . ALA B 1 426 ? -26.285 -9.679 -0.887 1.00 61.14 426 ALA B N 1
ATOM 5605 C CA . ALA B 1 426 ? -27.546 -10.415 -0.723 1.00 65.80 426 ALA B CA 1
ATOM 5606 C C . ALA B 1 426 ? -28.451 -10.234 -1.934 1.00 62.15 426 ALA B C 1
ATOM 5607 O O . ALA B 1 426 ? -29.676 -10.327 -1.822 1.00 65.51 426 ALA B O 1
#

B-factor: mean 42.8, std 11.42, range [21.88, 94.81]

CATH classification: 3.40.640.10 (+1 more: 3.90.1150.10)

Nearest PDB structures (foldseek):
  5ijg-assembly1_A-2  TM=1.003E+00  e=2.050E-78  Brucella melitensis bv. 1 str. 16M
  5ijg-assembly1_B-2  TM=9.644E-01  e=1.019E-67  Brucella melitensis bv. 1 str. 16M
  7swh-assembly1_B  TM=9.704E-01  e=2.333E-53  Burkholderia pseudomallei K96243
  7swh-assembly1_A  TM=9.661E-01  e=7.516E-53  Burkholderia pseudomallei K96243
  7swh-assembly1_D  TM=9.690E-01  e=7.335E-52  Burkholderia pseudomallei K96243

Organism: Brucella melitensis biotype 1 (strain ATCC 23456 / CCUG 17765 / NCTC 10094 / 16M) (NCBI:txid224914)